Protein 9JFL (pdb70)

Foldseek 3Di:
DDDWAFLLVVLVPLAAEEEDALWDFQDDAPVNLVVVLVLLVVLVVCVVPHHSADAPPAEFEWAAWDCPPAPAGTYTHTLPCQNVLLVVLLLVLLVLVVLVPAPPPPCCVVPVSVVLVVLCVSSAWDWDDDDPDTDIDGRYAYYPVCRVQSNCSSVVNGDDADDDSSVRSVVSSVVSNCCLVCVPPNPDHSVSSSVSVVVVSVCSHPRHIHHYHYHHHSLRSVLVPLHNTDALLSVCLVLLLVLVPPPPPLNVLLNVLSVLLPVDDHVLSLVLLQLQVLLQVLALDRSSCSSVVCCVPVNYDVNSPSVNSVVSNVSSVLSLQCVQLQQLHDSDDPPPVLVLLSLLSCCQCVVVNPCLLPLLLSLQVQADPVSSSLCSNLVSLLCLLPPLQFNDDCVLSRNLNSNNSNVSNVCRHVDDCLVVQVSSQVSCCVVPPPCVSSLVRLQAQFDDPPDLRVNLCVLQVQCQQQVVLVVPPDDSAQVVSSVPGHRPDNDDSVQWDKQQQAAPDDDDVSDPPVCNVVTRRCLRIHTFASPVDDPPDGDHNCVRLVSLDDGSGDVSVVSNVDPHDDPVSSVVVSVVSSPSSPSRSHRD/DDDDWAFLVVVLVDFEAEEEDAPFDFQDDAPVNLVVVLVLLVVLVVCVVPHHRADAPQADFEWEDWDQPDDPIRIYTHTQGCQNVLLLVLLLVLLVLVVLVPAPPPDPCCVPLNVVLCVSSVRQQWDFDPDDDRTDIDGRHAGYDPCRVQSNCVSVVNGDDDDDPSSVRSVVSSVVSNCCLVPVNCNPPDVVVSSVSSVVSVVCSHPRYIHHYHYHHHSVRSCLVVLDDDDDSRRDALLSVVLCLLCVLVPVPVVLNVLSVVLSVVLVVDDRVLSLLLQQLQLLLQPLARDDSSCSSPSCDVPVNDNVNSPSVSSVVSNVSSVLSVQCVALQQLHDRDDCPVPLPLLSLLSNCCPVVVNPSLQSLVLSLQVQADVVSNSVCSVLVLLLCLQPPVQNNPDPVLSRSLNSNNSNVSNVCGHVDDCLVVLVSSQVSCCVPPVPCPRSLVSLQADFADPDDLSVSLCSLQVLLQQQVCQVPPPDDQALVVSVVRGHSPDRDDSVQKDKAFLAFPDEDPVSDDPVCNVCRGGCLRIHIFQSPDDDDDDRYHNVVPLVRLDDGSGDVSVVSNPDPHDDPVSSVVSSVVSSVSSVRSSHRD

Solvent-accessible surface area: 52524 Å² total; per-residue (Å²): 178,41,117,37,35,2,1,0,68,1,0,142,81,44,14,1,0,38,12,7,113,79,20,48,53,12,46,19,64,56,62,46,1,81,35,3,0,79,20,0,63,48,5,22,78,84,61,164,100,171,155,19,75,39,13,14,36,5,2,0,7,0,0,86,31,82,67,170,26,29,100,64,100,39,14,0,15,0,4,24,3,2,11,29,0,0,1,0,5,1,2,0,1,1,1,44,35,5,0,72,88,32,102,10,155,126,73,24,80,86,106,49,14,31,96,3,52,149,76,0,73,36,2,17,80,15,71,43,167,94,111,189,102,92,97,90,55,38,9,4,35,14,4,144,56,3,30,127,3,2,32,8,0,12,91,57,114,55,90,195,28,122,110,108,1,14,89,17,0,53,92,0,44,137,56,0,47,39,3,4,100,84,74,26,13,145,135,134,134,18,46,84,4,0,100,31,2,45,24,3,13,88,2,2,41,102,16,0,32,0,11,34,11,38,0,75,38,56,50,26,0,15,26,25,39,28,26,71,8,12,1,15,0,5,15,0,18,38,55,0,25,51,50,4,72,138,63,126,59,59,29,148,71,0,30,92,16,0,48,30,1,21,159,45,89,26,125,58,1,34,17,2,0,59,9,0,0,6,0,33,33,6,74,36,16,8,46,7,7,4,9,64,38,0,49,111,50,14,1,26,136,170,54,40,171,36,91,0,9,123,20,0,44,52,0,86,57,0,3,88,49,0,66,62,0,14,31,4,25,6,6,46,109,26,120,98,56,23,49,9,8,38,11,4,0,6,9,0,7,4,24,19,94,5,64,86,0,0,4,0,0,0,0,0,3,20,11,44,43,84,16,0,32,43,0,0,0,1,0,0,2,0,12,0,4,1,92,41,13,5,120,42,76,28,34,26,2,18,81,16,3,0,81,6,0,36,78,0,50,141,50,117,98,196,5,65,16,46,89,0,7,36,18,0,44,121,41,11,102,111,102,10,79,147,37,80,134,1,11,56,35,0,102,69,22,90,26,90,101,70,9,22,7,19,43,0,19,0,0,6,4,0,6,22,3,2,34,121,4,26,122,35,134,97,173,28,68,5,64,58,2,12,154,109,20,48,74,112,70,36,24,18,5,17,37,3,28,25,17,8,3,16,6,61,82,29,138,174,162,46,147,68,146,103,7,74,169,22,23,36,58,1,0,0,0,0,6,1,2,57,78,145,69,111,40,138,32,120,114,32,13,116,74,9,45,114,5,4,98,141,30,59,8,18,18,2,71,44,0,106,125,37,181,114,20,54,89,118,7,8,100,118,0,14,76,34,5,8,75,7,0,30,108,1,0,21,1,100,91,193,26,105,35,41,0,2,0,82,3,0,161,75,21,13,9,1,70,10,8,105,79,17,50,44,10,48,9,42,55,33,22,2,59,28,8,2,80,18,1,64,47,8,7,80,99,62,133,107,162,146,16,62,55,18,11,31,4,6,0,2,0,2,71,29,99,84,214,51,38,122,32,141,28,5,0,16,0,6,17,0,0,6,22,0,1,0,1,5,2,1,0,4,2,1,39,41,13,15,102,66,30,117,109,60,104,130,49,61,95,117,55,12,34,83,1,48,147,78,2,48,33,0,14,74,27,51,38,168,89,125,215,91,111,84,104,65,31,4,3,33,14,12,145,29,3,38,130,4,2,37,10,3,6,70,63,109,66,96,184,22,126,128,78,6,11,74,8,1,51,70,2,57,122,66,0,33,46,5,2,93,85,84,12,26,140,138,99,145,55,31,94,4,3,89,22,5,44,35,1,12,98,1,4,52,101,14,3,35,0,8,37,16,35,1,83,45,55,47,17,0,30,34,28,43,51,60,109,42,108,46,15,57,6,12,2,21,0,6,19,0,11,43,44,0,29,54,41,6,45,146,74,93,74,41,42,147,65,0,28,87,15,0,62,20,3,26,154,38,84,29,143,71,2,44,31,3,1,56,15,0,0,9,0,33,27,2,89,43,20,13,69,60,13,5,12,67,42,0,45,108,44,24,0,44,110,162,49,60,121,54,83,0,5,103,21,0,44,46,0,82,57,0,3,96,58,0,56,70,0,20,21,5,28,2,10,43,68,16,83,83,86,30,46,10,5,31,12,13,0,9,11,0,6,5,23,15,99,4,82,78,0,0,4,0,0,0,0,0,4,42,10,37,38,83,12,0,29,44,0,0,2,0,0,3,5,0,11,3,2,1,56,42,13,11,112,51,101,26,63,21,1,19,105,15,2,0,59,11,0,32,89,1,48,113,55,137,94,172,8,71,11,44,113,0,8,33,24,0,26,125,31,13,106,95,91,9,67,139,38,88,133,0,12,67,49,0,100,69,20,78,24,85,117,74,10,20,7,17,41,2,17,0,0,4,6,5,5,19,6,2,28,121,18,33,120,14,130,129,131,62,68,9,67,25,1,9,167,109,12,51,74,112,63,38,25,21,6,24,34,6,13,20,8,7,0,13,2,61,69,7,108,163,144,50,76,73,117,88,18,25,167,26,60,17,58,0,1,1,0,0,6,4,5,46,62,108,64,103,45,96,65,47,79,18,11,95,90,6,42,104,20,1,99,145,37,52,6,21,16,2,65,65,0,93,129,44,169,84,15,64,68,117,7,8,109,105,0,17,74,28,1,9,71,4,0,34,93,0,0,19,5,100

Sequence (1182 aa):
KPEYMSFGELFKNSNIFYTPTYQRDYSWEDEQIEQFCNDIQDALVKKKSKKSCEHFFGGVVCAQEKTFGGHRRIENLLVDGQQRLSTIVLFFSVIRNVINSLNCEEDKDSEYRGMILKDIYKYFYLDERENREIKKHVRITIGNADNEFYQSLIDDNPLKGTRNSHELMLRARKKFNSFIKDDLFKNRKISECLEIIDDIVKLFEESFLVIHIVTNSIDDAYKLFTGINLTEGELLKAHTIGICSDNLSHQRTISDNWDAILKHPSKKVTDYLRWILIMLTGNNITASSVLEEYKKTVFNELISKSEIAQTVAYIRDCVERLEYISSGEWPFENNNDNKWHKSKLDLLINKLKHLHAMPLLLAASFSSENNFKHIVNETSKFFIRCKMISDLHASIFSKLYAVLALRIHKERDRFDISKLHGAFNEILLDKDPEDVRFSTNVRSLIYQKKGDNKPIKCLLMTIQENWEWLKQPCQGNSLNRLKREDQTIIFDFNSMTLEHIYPYSALHEDKDMDMEKLKNNIGNIVLLDPTRNNKNDNKPFIDKKNSFENTGIGIHSWIYEQKEWTEESVKKLTETYVDAAVKVFSFSVKPEYMSFGELFKNSNIFYTPTYQRDYSWEDEQIEQFCNDIQDALVKKKSKKSCEHFFGGVVCAQEKTFGGHRRIENLLVDGQQRLSTIVLFFSVIRNVINSLNCEEDKDSEYRGMILKDIYKYFYLDERENREIKKHVRITIGNADNEFYQSLIDDNPLKGTRNSHELMLRARKKFNSFIKDDLFKNRKISECLEIIDDIVKLFEESFLVIHIVTNSIDDAYKLFTVLNDRGINLTEGELLKAHTIGICSDNLSHQRTISDNWDAILKHPSKKVTDYLRWILIMLTGNNITASSVLEEYKKTVFNELISKSEIAQTVAYIRDCVERLEYISSGEWPFENNNDNKWHKSKLDLLINKLKHLHAMPLLLAASFSSENNFKHIVNETSKFFIRCKMISDLHASIFSKLYAVLALRIHKERDRFDISKLHGAFNEILLDKDPEDVRFSTNVRSLIYQKKGDNKPIKCLLMTIQENWEWLKQPCQGNSLNRLKREDQTIIFDFNSMTLEHIYPYSALHEDKDMDMEKLKNNIGNIVLLDPTRNNKNDNKPFIDKKNSFENTGIGIHSWIYEQKEWTEESVKKLTETYVDAAVKVFSFS

Structure (mmCIF, N/CA/C/O backbone):
data_9JFL
#
_entry.id   9JFL
#
_cell.length_a   103.379
_cell.length_b   135.078
_cell.length_c   225.078
_cell.angle_alpha   90.00
_cell.angle_beta   90.00
_cell.angle_gamma   90.00
#
_symmetry.space_group_name_H-M   'C 2 2 21'
#
loop_
_entity.id
_entity.type
_entity.pdbx_description
1 polymer 'DUF262 domain-containing protein'
2 non-polymer 'TRIETHYLENE GLYCOL'
3 non-polymer 1,2-ETHANEDIOL
4 water water
#
loop_
_atom_site.group_PDB
_atom_site.id
_atom_site.type_symbol
_atom_site.label_atom_id
_atom_site.label_alt_id
_atom_site.label_comp_id
_atom_site.label_asym_id
_atom_site.label_entity_id
_atom_site.label_seq_id
_atom_site.pdbx_PDB_ins_code
_atom_site.Cartn_x
_atom_site.Cartn_y
_atom_site.Cartn_z
_atom_site.occupancy
_atom_site.B_iso_or_equiv
_atom_site.auth_seq_id
_atom_site.auth_comp_id
_atom_site.auth_asym_id
_atom_site.auth_atom_id
_atom_site.pdbx_PDB_model_num
ATOM 1 N N . LYS A 1 4 ? 39.074 34.400 59.662 1.00 109.18 4 LYS B N 1
ATOM 2 C CA . LYS A 1 4 ? 40.234 34.009 58.796 1.00 122.75 4 LYS B CA 1
ATOM 3 C C . LYS A 1 4 ? 40.675 35.129 57.818 1.00 137.25 4 LYS B C 1
ATOM 4 O O . LYS A 1 4 ? 41.787 35.657 57.941 1.00 124.95 4 LYS B O 1
ATOM 10 N N . PRO A 1 5 ? 39.789 35.519 56.873 1.00 140.17 5 PRO B N 1
ATOM 11 C CA . PRO A 1 5 ? 40.236 36.167 55.634 1.00 135.07 5 PRO B CA 1
ATOM 12 C C . PRO A 1 5 ? 40.784 37.576 55.810 1.00 121.18 5 PRO B C 1
ATOM 13 O O . PRO A 1 5 ? 40.334 38.305 56.689 1.00 113.41 5 PRO B O 1
ATOM 17 N N . GLU A 1 6 ? 41.740 37.939 54.955 1.00 123.94 6 GLU B N 1
ATOM 18 C CA . GLU A 1 6 ? 42.358 39.269 54.957 1.00 119.44 6 GLU B CA 1
ATOM 19 C C . GLU A 1 6 ? 41.725 40.090 53.844 1.00 108.72 6 GLU B C 1
ATOM 20 O O . GLU A 1 6 ? 41.711 39.679 52.691 1.00 129.02 6 GLU B O 1
ATOM 26 N N . TYR A 1 7 ? 41.190 41.246 54.209 1.00 98.65 7 TYR B N 1
ATOM 27 C CA . TYR A 1 7 ? 40.477 42.122 53.290 1.00 84.60 7 TYR B CA 1
ATOM 28 C C . TYR A 1 7 ? 41.110 43.503 53.399 1.00 77.72 7 TYR B C 1
ATOM 29 O O . TYR A 1 7 ? 41.701 43.829 54.432 1.00 80.44 7 TYR B O 1
ATOM 38 N N . MET A 1 8 ? 40.960 44.338 52.374 1.00 68.23 8 MET B N 1
ATOM 39 C CA . MET A 1 8 ? 41.332 45.738 52.545 1.00 72.54 8 MET B CA 1
ATOM 40 C C . MET A 1 8 ? 40.421 46.778 51.903 1.00 71.15 8 MET B C 1
ATOM 41 O O . MET A 1 8 ? 39.861 46.582 50.835 1.00 80.30 8 MET B O 1
ATOM 46 N N . SER A 1 9 ? 40.303 47.896 52.606 1.00 63.08 9 SER B N 1
ATOM 47 C CA . SER A 1 9 ? 39.507 49.019 52.186 1.00 59.12 9 SER B CA 1
ATOM 48 C C . SER A 1 9 ? 40.148 49.770 51.017 1.00 60.28 9 SER B C 1
ATOM 49 O O . SER A 1 9 ? 41.329 49.612 50.732 1.00 57.93 9 SER B O 1
ATOM 52 N N . PHE A 1 10 ? 39.364 50.624 50.375 1.00 59.40 10 PHE B N 1
ATOM 53 C CA . PHE A 1 10 ? 39.861 51.418 49.271 1.00 64.96 10 PHE B CA 1
ATOM 54 C C . PHE A 1 10 ? 40.911 52.423 49.746 1.00 63.14 10 PHE B C 1
ATOM 55 O O . PHE A 1 10 ? 41.901 52.655 49.065 1.00 67.42 10 PHE B O 1
ATOM 63 N N . GLY A 1 11 ? 40.699 53.015 50.910 1.00 60.73 11 GLY B N 1
ATOM 64 C CA . GLY A 1 11 ? 41.676 53.938 51.476 1.00 60.43 11 GLY B CA 1
ATOM 65 C C . GLY A 1 11 ? 43.006 53.233 51.660 1.00 66.19 11 GLY B C 1
ATOM 66 O O . GLY A 1 11 ? 44.052 53.723 51.205 1.00 62.21 11 GLY B O 1
ATOM 67 N N . GLU A 1 12 ? 42.970 52.063 52.296 1.00 64.74 12 GLU B N 1
ATOM 68 C CA . GLU A 1 12 ? 44.189 51.277 52.507 1.00 64.56 12 GLU B CA 1
ATOM 69 C C . GLU A 1 12 ? 44.982 51.112 51.185 1.00 63.50 12 GLU B C 1
ATOM 70 O O . GLU A 1 12 ? 46.205 51.290 51.156 1.00 58.28 12 GLU B O 1
ATOM 76 N N . LEU A 1 13 ? 44.272 50.829 50.091 1.00 62.40 13 LEU B N 1
ATOM 77 C CA . LEU A 1 13 ? 44.881 50.761 48.753 1.00 56.50 13 LEU B CA 1
ATOM 78 C C . LEU A 1 13 ? 45.640 52.014 48.388 1.00 55.85 13 LEU B C 1
ATOM 79 O O . LEU A 1 13 ? 46.661 51.940 47.721 1.00 56.96 13 LEU B O 1
ATOM 84 N N . PHE A 1 14 ? 45.130 53.166 48.797 1.00 57.26 14 PHE B N 1
ATOM 85 C CA . PHE A 1 14 ? 45.816 54.421 48.517 1.00 67.40 14 PHE B CA 1
ATOM 86 C C . PHE A 1 14 ? 46.706 54.859 49.663 1.00 73.32 14 PHE B C 1
ATOM 87 O O . PHE A 1 14 ? 47.584 55.703 49.463 1.00 66.09 14 PHE B O 1
ATOM 95 N N . LYS A 1 15 ? 46.450 54.310 50.857 1.00 85.82 15 LYS B N 1
ATOM 96 C CA . LYS A 1 15 ? 47.244 54.603 52.070 1.00 85.90 15 LYS B CA 1
ATOM 97 C C . LYS A 1 15 ? 48.651 54.091 51.900 1.00 78.73 15 LYS B C 1
ATOM 98 O O . LYS A 1 15 ? 49.607 54.794 52.179 1.00 69.98 15 LYS B O 1
ATOM 104 N N . ASN A 1 16 ? 48.753 52.850 51.435 1.00 88.75 16 ASN B N 1
ATOM 105 C CA . ASN A 1 16 ? 50.028 52.242 51.085 1.00 83.73 16 ASN B CA 1
ATOM 106 C C . ASN A 1 16 ? 50.604 52.929 49.856 1.00 74.57 16 ASN B C 1
ATOM 107 O O . ASN A 1 16 ? 49.890 53.627 49.146 1.00 83.36 16 ASN B O 1
ATOM 112 N N . SER A 1 17 ? 51.891 52.738 49.603 1.00 75.46 17 SER B N 1
ATOM 113 C CA . SER A 1 17 ? 52.596 53.529 48.593 1.00 74.12 17 SER B CA 1
ATOM 114 C C . SER A 1 17 ? 52.332 53.081 47.161 1.00 73.66 17 SER B C 1
ATOM 115 O O . SER A 1 17 ? 53.190 53.243 46.300 1.00 71.36 17 SER B O 1
ATOM 118 N N . ASN A 1 18 ? 51.136 52.551 46.901 1.00 72.09 18 ASN B N 1
ATOM 119 C CA . ASN A 1 18 ? 50.817 51.930 45.617 1.00 65.05 18 ASN B CA 1
ATOM 120 C C . ASN A 1 18 ? 50.643 52.945 44.510 1.00 65.24 18 ASN B C 1
ATOM 121 O O . ASN A 1 18 ? 50.041 53.989 44.717 1.00 70.27 18 ASN B O 1
ATOM 126 N N . ILE A 1 19 ? 51.169 52.615 43.336 1.00 65.84 19 ILE B N 1
ATOM 127 C CA . ILE A 1 19 ? 50.857 53.310 42.090 1.00 65.23 19 ILE B CA 1
ATOM 128 C C . ILE A 1 19 ? 50.178 52.334 41.140 1.00 64.85 19 ILE B C 1
ATOM 129 O O . ILE A 1 19 ? 50.619 51.196 40.988 1.00 61.29 19 ILE B O 1
ATOM 134 N N . PHE A 1 20 ? 49.107 52.787 40.495 1.00 58.65 20 PHE B N 1
ATOM 135 C CA . PHE A 1 20 ? 48.335 51.919 39.634 1.00 57.98 20 PHE B CA 1
ATOM 136 C C . PHE A 1 20 ? 48.410 52.398 38.186 1.00 61.56 20 PHE B C 1
ATOM 137 O O . PHE A 1 20 ? 48.472 53.600 37.915 1.00 63.60 20 PHE B O 1
ATOM 145 N N . TYR A 1 21 ? 48.434 51.438 37.264 1.00 63.63 21 TYR B N 1
ATOM 146 C CA . TYR A 1 21 ? 48.422 51.723 35.836 1.00 65.67 21 TYR B CA 1
ATOM 147 C C . TYR A 1 21 ? 47.844 50.535 35.073 1.00 64.70 21 TYR B C 1
ATOM 148 O O . TYR A 1 21 ? 47.927 49.373 35.502 1.00 53.08 21 TYR B O 1
ATOM 157 N N . THR A 1 22 ? 47.237 50.869 33.945 1.00 67.26 22 THR B N 1
ATOM 158 C CA . THR A 1 22 ? 46.464 49.942 33.163 1.00 64.57 22 THR B CA 1
ATOM 159 C C . THR A 1 22 ? 47.380 49.243 32.192 1.00 70.20 22 THR B C 1
ATOM 160 O O . THR A 1 22 ? 48.519 49.673 31.981 1.00 74.59 22 THR B O 1
ATOM 164 N N . PRO A 1 23 ? 46.893 48.157 31.584 1.00 67.10 23 PRO B N 1
ATOM 165 C CA . PRO A 1 23 ? 47.697 47.527 30.571 1.00 71.29 23 PRO B CA 1
ATOM 166 C C . PRO A 1 23 ? 47.748 48.359 29.303 1.00 82.01 23 PRO B C 1
ATOM 167 O O . PRO A 1 23 ? 46.938 49.268 29.093 1.00 62.51 23 PRO B O 1
ATOM 171 N N . THR A 1 24 ? 48.728 48.040 28.474 1.00 96.28 24 THR B N 1
ATOM 172 C CA . THR A 1 24 ? 48.731 48.504 27.114 1.00 88.30 24 THR B CA 1
ATOM 173 C C . THR A 1 24 ? 47.548 47.806 26.431 1.00 85.85 24 THR B C 1
ATOM 174 O O . THR A 1 24 ? 47.275 46.619 26.672 1.00 77.48 24 THR B O 1
ATOM 178 N N . TYR A 1 25 ? 46.826 48.578 25.628 1.00 77.63 25 TYR B N 1
ATOM 179 C CA . TYR A 1 25 ? 45.593 48.146 24.956 1.00 67.80 25 TYR B CA 1
ATOM 180 C C . TYR A 1 25 ? 44.370 48.068 25.868 1.00 66.19 25 TYR B C 1
ATOM 181 O O . TYR A 1 25 ? 43.342 47.525 25.480 1.00 67.42 25 TYR B O 1
ATOM 190 N N . GLN A 1 26 ? 44.489 48.643 27.065 1.00 76.63 26 GLN B N 1
ATOM 191 C CA . GLN A 1 26 ? 43.367 48.879 27.983 1.00 63.90 26 GLN B CA 1
ATOM 192 C C . GLN A 1 26 ? 42.187 49.434 27.206 1.00 62.76 26 GLN B C 1
ATOM 193 O O . GLN A 1 26 ? 42.346 50.409 26.467 1.00 62.81 26 GLN B O 1
ATOM 199 N N . ARG A 1 27 ? 41.011 48.828 27.367 1.00 60.02 27 ARG B N 1
ATOM 200 C CA . ARG A 1 27 ? 39.801 49.308 26.666 1.00 64.85 27 ARG B CA 1
ATOM 201 C C . ARG A 1 27 ? 39.315 50.664 27.183 1.00 61.26 27 ARG B C 1
ATOM 202 O O . ARG A 1 27 ? 39.611 51.057 28.299 1.00 67.91 27 ARG B O 1
ATOM 210 N N . ASP A 1 28 ? 38.570 51.386 26.367 1.00 69.48 28 ASP B N 1
ATOM 211 C CA . ASP A 1 28 ? 38.050 52.675 26.800 1.00 77.07 28 ASP B CA 1
ATOM 212 C C . ASP A 1 28 ? 37.146 52.527 28.041 1.00 78.45 28 ASP B C 1
ATOM 213 O O . ASP A 1 28 ? 36.518 51.484 28.262 1.00 74.22 28 ASP B O 1
ATOM 218 N N . TYR A 1 29 ? 37.107 53.586 28.844 1.00 81.11 29 TYR B N 1
ATOM 219 C CA . TYR A 1 29 ? 36.178 53.721 29.969 1.00 77.55 29 TYR B CA 1
ATOM 220 C C . TYR A 1 29 ? 34.781 53.307 29.515 1.00 88.17 29 TYR B C 1
ATOM 221 O O . TYR A 1 29 ? 34.372 53.655 28.400 1.00 92.56 29 TYR B O 1
ATOM 230 N N . SER A 1 30 ? 34.053 52.567 30.355 1.00 94.07 30 SER B N 1
ATOM 231 C CA . SER A 1 30 ? 32.724 52.069 29.964 1.00 95.29 30 SER B CA 1
ATOM 232 C C . SER A 1 30 ? 31.620 52.201 31.020 1.00 92.70 30 SER B C 1
ATOM 233 O O . SER A 1 30 ? 30.522 51.658 30.837 1.00 98.92 30 SER B O 1
ATOM 236 N N . TRP A 1 31 ? 31.876 52.933 32.100 1.00 87.93 31 TRP B N 1
ATOM 237 C CA . TRP A 1 31 ? 30.848 53.108 33.138 1.00 81.90 31 TRP B CA 1
ATOM 238 C C . TRP A 1 31 ? 29.792 54.118 32.697 1.00 74.58 31 TRP B C 1
ATOM 239 O O . TRP A 1 31 ? 30.095 55.276 32.399 1.00 69.56 31 TRP B O 1
ATOM 250 N N . GLU A 1 32 ? 28.550 53.658 32.645 1.00 75.71 32 GLU B N 1
ATOM 251 C CA . GLU A 1 32 ? 27.431 54.502 32.253 1.00 86.14 32 GLU B CA 1
ATOM 252 C C . GLU A 1 32 ? 26.628 54.890 33.494 1.00 85.58 32 GLU B C 1
ATOM 253 O O . GLU A 1 32 ? 26.958 54.468 34.606 1.00 83.07 32 GLU B O 1
ATOM 259 N N . ASP A 1 33 ? 25.592 55.706 33.306 1.00 82.16 33 ASP B N 1
ATOM 260 C CA . ASP A 1 33 ? 24.778 56.203 34.422 1.00 83.38 33 ASP B CA 1
ATOM 261 C C . ASP A 1 33 ? 24.275 55.096 35.367 1.00 79.94 33 ASP B C 1
ATOM 262 O O . ASP A 1 33 ? 24.145 55.314 36.567 1.00 81.42 33 ASP B O 1
ATOM 267 N N . GLU A 1 34 ? 24.020 53.907 34.837 1.00 73.03 34 GLU B N 1
ATOM 268 C CA . GLU A 1 34 ? 23.598 52.779 35.665 1.00 83.98 34 GLU B CA 1
ATOM 269 C C . GLU A 1 34 ? 24.664 52.428 36.719 1.00 97.24 34 GLU B C 1
ATOM 270 O O . GLU A 1 34 ? 24.334 52.047 37.846 1.00 97.84 34 GLU B O 1
ATOM 276 N N . GLN A 1 35 ? 25.938 52.568 36.341 1.00 102.27 35 GLN B N 1
ATOM 277 C CA . GLN A 1 35 ? 27.079 52.273 37.226 1.00 85.36 35 GLN B CA 1
ATOM 278 C C . GLN A 1 35 ? 27.327 53.438 38.187 1.00 85.76 35 GLN B C 1
ATOM 279 O O . GLN A 1 35 ? 27.609 53.247 39.378 1.00 77.31 35 GLN B O 1
ATOM 285 N N . ILE A 1 36 ? 27.212 54.646 37.651 1.00 77.50 36 ILE B N 1
ATOM 286 C CA . ILE A 1 36 ? 27.523 55.847 38.397 1.00 75.83 36 ILE B CA 1
ATOM 287 C C . ILE A 1 36 ? 26.427 56.154 39.428 1.00 81.15 36 ILE B C 1
ATOM 288 O O . ILE A 1 36 ? 26.709 56.662 40.511 1.00 87.64 36 ILE B O 1
ATOM 293 N N . GLU A 1 37 ? 25.176 55.862 39.092 1.00 85.76 37 GLU B N 1
ATOM 294 C CA . GLU A 1 37 ? 24.092 55.991 40.060 1.00 79.64 37 GLU B CA 1
ATOM 295 C C . GLU A 1 37 ? 24.325 54.978 41.153 1.00 67.96 37 GLU B C 1
ATOM 296 O O . GLU A 1 37 ? 24.387 55.330 42.323 1.00 74.67 37 GLU B O 1
ATOM 302 N N . GLN A 1 38 ? 24.497 53.723 40.761 1.00 63.48 38 GLN B N 1
ATOM 303 C CA . GLN A 1 38 ? 24.728 52.638 41.717 1.00 68.94 38 GLN B CA 1
ATOM 304 C C . GLN A 1 38 ? 25.905 52.936 42.645 1.00 65.44 38 GLN B C 1
ATOM 305 O O . GLN A 1 38 ? 25.863 52.619 43.815 1.00 68.03 38 GLN B O 1
ATOM 311 N N . PHE A 1 39 ? 26.941 53.569 42.113 1.00 72.48 39 PHE B N 1
ATOM 312 C CA . PHE A 1 39 ? 28.094 54.026 42.906 1.00 71.21 39 PHE B CA 1
ATOM 313 C C . PHE A 1 39 ? 27.728 55.066 43.969 1.00 73.78 39 PHE B C 1
ATOM 314 O O . PHE A 1 39 ? 28.320 55.085 45.056 1.00 87.77 39 PHE B O 1
ATOM 322 N N . CYS A 1 40 ? 26.780 55.941 43.640 1.00 72.34 40 CYS B N 1
ATOM 323 C CA . CYS A 1 40 ? 26.287 56.945 44.584 1.00 79.15 40 CYS B CA 1
ATOM 324 C C . CYS A 1 40 ? 25.303 56.343 45.585 1.00 89.37 40 CYS B C 1
ATOM 325 O O . CYS A 1 40 ? 25.312 56.676 46.774 1.00 92.93 40 CYS B O 1
ATOM 328 N N . ASN A 1 41 ? 24.427 55.477 45.099 1.00 80.28 41 ASN B N 1
ATOM 329 C CA . ASN A 1 41 ? 23.383 54.955 45.953 1.00 79.01 41 ASN B CA 1
ATOM 330 C C . ASN A 1 41 ? 23.991 54.004 46.962 1.00 75.12 41 ASN B C 1
ATOM 331 O O . ASN A 1 41 ? 23.520 53.904 48.097 1.00 65.38 41 ASN B O 1
ATOM 336 N N . ASP A 1 42 ? 25.062 53.329 46.553 1.00 80.57 42 ASP B N 1
ATOM 337 C CA . ASP A 1 42 ? 25.824 52.489 47.468 1.00 77.03 42 ASP B CA 1
ATOM 338 C C . ASP A 1 42 ? 26.327 53.354 48.604 1.00 76.93 42 ASP B C 1
ATOM 339 O O . ASP A 1 42 ? 26.206 52.986 49.776 1.00 64.16 42 ASP B O 1
ATOM 344 N N . ILE A 1 43 ? 26.885 54.510 48.249 1.00 68.23 43 ILE B N 1
ATOM 345 C CA . ILE A 1 43 ? 27.281 55.467 49.251 1.00 61.58 43 ILE B CA 1
ATOM 346 C C . ILE A 1 43 ? 26.115 55.716 50.195 1.00 71.14 43 ILE B C 1
ATOM 347 O O . ILE A 1 43 ? 26.256 55.488 51.401 1.00 88.60 43 ILE B O 1
ATOM 352 N N . GLN A 1 44 ? 24.961 56.142 49.670 1.00 70.52 44 GLN B N 1
ATOM 353 C CA . GLN A 1 44 ? 23.884 56.648 50.553 1.00 71.84 44 GLN B CA 1
ATOM 354 C C . GLN A 1 44 ? 23.208 55.586 51.432 1.00 64.95 44 GLN B C 1
ATOM 355 O O . GLN A 1 44 ? 23.016 55.814 52.620 1.00 58.69 44 GLN B O 1
ATOM 361 N N . ASP A 1 45 ? 22.859 54.434 50.876 1.00 66.57 45 ASP B N 1
ATOM 362 C CA . ASP A 1 45 ? 22.510 53.296 51.729 1.00 82.24 45 ASP B CA 1
ATOM 363 C C . ASP A 1 45 ? 23.417 53.293 52.964 1.00 84.88 45 ASP B C 1
ATOM 364 O O . ASP A 1 45 ? 22.944 53.308 54.098 1.00 82.30 45 ASP B O 1
ATOM 369 N N . ALA A 1 46 ? 24.724 53.306 52.731 1.00 89.99 46 ALA B N 1
ATOM 370 C CA . ALA A 1 46 ? 25.691 53.203 53.818 1.00 89.88 46 ALA B CA 1
ATOM 371 C C . ALA A 1 46 ? 25.760 54.462 54.689 1.00 84.21 46 ALA B C 1
ATOM 372 O O . ALA A 1 46 ? 26.082 54.369 55.872 1.00 95.59 46 ALA B O 1
ATOM 374 N N . LEU A 1 47 ? 25.459 55.629 54.127 1.00 72.99 47 LEU B N 1
ATOM 375 C CA . LEU A 1 47 ? 25.301 56.830 54.955 1.00 80.35 47 LEU B CA 1
ATOM 376 C C . LEU A 1 47 ? 24.069 56.695 55.839 1.00 86.97 47 LEU B C 1
ATOM 377 O O . LEU A 1 47 ? 24.117 56.925 57.048 1.00 93.26 47 LEU B O 1
ATOM 382 N N . VAL A 1 48 ? 22.958 56.338 55.214 1.00 86.77 48 VAL B N 1
ATOM 383 C CA . VAL A 1 48 ? 21.743 56.031 55.942 1.00 90.85 48 VAL B CA 1
ATOM 384 C C . VAL A 1 48 ? 22.071 55.014 57.051 1.00 87.89 48 VAL B C 1
ATOM 385 O O . VAL A 1 48 ? 21.989 55.349 58.234 1.00 86.85 48 VAL B O 1
ATOM 389 N N . LYS A 1 49 ? 22.505 53.805 56.681 1.00 85.28 49 LYS B N 1
ATOM 390 C CA . LYS A 1 49 ? 22.719 52.740 57.676 1.00 82.81 49 LYS B CA 1
ATOM 391 C C . LYS A 1 49 ? 23.610 53.240 58.827 1.00 84.35 49 LYS B C 1
ATOM 392 O O . LYS A 1 49 ? 23.526 52.749 59.951 1.00 79.20 49 LYS B O 1
ATOM 398 N N . LYS A 1 50 ? 24.446 54.233 58.545 1.00 84.96 50 LYS B N 1
ATOM 399 C CA . LYS A 1 50 ? 25.372 54.749 59.537 1.00 88.22 50 LYS B CA 1
ATOM 400 C C . LYS A 1 50 ? 24.654 55.116 60.823 1.00 95.68 50 LYS B C 1
ATOM 401 O O . LYS A 1 50 ? 25.111 54.764 61.914 1.00 104.58 50 LYS B O 1
ATOM 407 N N . LYS A 1 51 ? 23.512 55.781 60.695 1.00 92.46 51 LYS B N 1
ATOM 408 C CA . LYS A 1 51 ? 22.777 56.245 61.872 1.00 98.07 51 LYS B CA 1
ATOM 409 C C . LYS A 1 51 ? 22.491 55.126 62.848 1.00 101.92 51 LYS B C 1
ATOM 410 O O . LYS A 1 51 ? 22.618 55.301 64.047 1.00 110.59 51 LYS B O 1
ATOM 416 N N . SER A 1 52 ? 22.158 53.958 62.338 1.00 102.14 52 SER B N 1
ATOM 417 C CA . SER A 1 52 ? 21.856 52.843 63.207 1.00 101.81 52 SER B CA 1
ATOM 418 C C . SER A 1 52 ? 22.949 51.775 63.131 1.00 97.82 52 SER B C 1
ATOM 419 O O . SER A 1 52 ? 23.878 51.801 63.931 1.00 89.70 52 SER B O 1
ATOM 422 N N . LYS A 1 53 ? 22.862 50.885 62.140 1.00 102.81 53 LYS B N 1
ATOM 423 C CA . LYS A 1 53 ? 23.687 49.675 62.072 1.00 95.76 53 LYS B CA 1
ATOM 424 C C . LYS A 1 53 ? 24.935 49.868 61.200 1.00 85.80 53 LYS B C 1
ATOM 425 O O . LYS A 1 53 ? 25.314 50.995 60.886 1.00 79.03 53 LYS B O 1
ATOM 431 N N . LYS A 1 54 ? 25.568 48.758 60.815 1.00 94.40 54 LYS B N 1
ATOM 432 C CA . LYS A 1 54 ? 26.833 48.780 60.064 1.00 99.75 54 LYS B CA 1
ATOM 433 C C . LYS A 1 54 ? 26.705 49.249 58.619 1.00 101.32 54 LYS B C 1
ATOM 434 O O . LYS A 1 54 ? 25.636 49.147 58.009 1.00 120.11 54 LYS B O 1
ATOM 440 N N . SER A 1 55 ? 27.818 49.734 58.075 1.00 84.93 55 SER B N 1
ATOM 441 C CA . SER A 1 55 ? 27.890 50.167 56.679 1.00 82.61 55 SER B CA 1
ATOM 442 C C . SER A 1 55 ? 28.878 49.348 55.794 1.00 86.86 55 SER B C 1
ATOM 443 O O . SER A 1 55 ? 29.044 49.650 54.608 1.00 87.51 55 SER B O 1
ATOM 446 N N . CYS A 1 56 ? 29.501 48.311 56.365 1.00 85.10 56 CYS B N 1
ATOM 447 C CA . CYS A 1 56 ? 30.372 47.383 55.619 1.00 79.99 56 CYS B CA 1
ATOM 448 C C . CYS A 1 56 ? 29.763 46.953 54.281 1.00 76.76 56 CYS B C 1
ATOM 449 O O . CYS A 1 56 ? 28.685 46.369 54.248 1.00 92.11 56 CYS B O 1
ATOM 452 N N . GLU A 1 57 ? 30.457 47.239 53.187 1.00 70.58 57 GLU B N 1
ATOM 453 C CA . GLU A 1 57 ? 30.047 46.775 51.862 1.00 70.17 57 GLU B CA 1
ATOM 454 C C . GLU A 1 57 ? 31.255 46.138 51.206 1.00 70.11 57 GLU B C 1
ATOM 455 O O . GLU A 1 57 ? 32.323 46.728 51.196 1.00 73.05 57 GLU B O 1
ATOM 461 N N . HIS A 1 58 ? 31.095 44.940 50.656 1.00 74.36 58 HIS B N 1
ATOM 462 C CA . HIS A 1 58 ? 32.193 44.265 49.965 1.00 76.80 58 HIS B CA 1
ATOM 463 C C . HIS A 1 58 ? 32.155 44.682 48.522 1.00 74.86 58 HIS B C 1
ATOM 464 O O . HIS A 1 58 ? 31.887 43.890 47.617 1.00 75.69 58 HIS B O 1
ATOM 471 N N . PHE A 1 59 ? 32.410 45.955 48.304 1.00 88.15 59 PHE B N 1
ATOM 472 C CA . PHE A 1 59 ? 32.422 46.475 46.960 1.00 85.86 59 PHE B CA 1
ATOM 473 C C . PHE A 1 59 ? 33.317 45.631 46.119 1.00 83.06 59 PHE B C 1
ATOM 474 O O . PHE A 1 59 ? 34.403 45.276 46.545 1.00 96.36 59 PHE B O 1
ATOM 482 N N . PHE A 1 60 ? 32.830 45.263 44.947 1.00 91.57 60 PHE B N 1
ATOM 483 C CA . PHE A 1 60 ? 33.701 44.851 43.884 1.00 90.94 60 PHE B CA 1
ATOM 484 C C . PHE A 1 60 ? 34.851 44.031 44.448 1.00 86.07 60 PHE B C 1
ATOM 485 O O . PHE A 1 60 ? 36.030 44.271 44.150 1.00 103.92 60 PHE B O 1
ATOM 493 N N . GLY A 1 61 ? 34.518 43.071 45.295 1.00 71.08 61 GLY B N 1
ATOM 494 C CA . GLY A 1 61 ? 35.556 42.255 45.869 1.00 76.05 61 GLY B CA 1
ATOM 495 C C . GLY A 1 61 ? 36.475 41.863 44.753 1.00 73.16 61 GLY B C 1
ATOM 496 O O . GLY A 1 61 ? 36.037 41.241 43.786 1.00 95.55 61 GLY B O 1
ATOM 497 N N . GLY A 1 62 ? 37.726 42.278 44.838 1.00 62.90 62 GLY B N 1
ATOM 498 C CA . GLY A 1 62 ? 38.702 41.817 43.875 1.00 63.99 62 GLY B CA 1
ATOM 499 C C . GLY A 1 62 ? 39.231 42.933 43.023 1.00 58.77 62 GLY B C 1
ATOM 500 O O . GLY A 1 62 ? 38.613 43.309 42.039 1.00 63.60 62 GLY B O 1
ATOM 501 N N . VAL A 1 63 ? 40.377 43.457 43.426 1.00 57.56 63 VAL B N 1
ATOM 502 C CA . VAL A 1 63 ? 41.151 44.383 42.637 1.00 64.82 63 VAL B CA 1
ATOM 503 C C . VAL A 1 63 ? 42.358 43.575 42.197 1.00 68.88 63 VAL B C 1
ATOM 504 O O . VAL A 1 63 ? 43.300 43.375 42.981 1.00 77.94 63 VAL B O 1
ATOM 508 N N . VAL A 1 64 ? 42.322 43.090 40.959 1.00 65.23 64 VAL B N 1
ATOM 509 C CA . VAL A 1 64 ? 43.311 42.113 40.498 1.00 61.28 64 VAL B CA 1
ATOM 510 C C . VAL A 1 64 ? 44.559 42.776 39.923 1.00 56.80 64 VAL B C 1
ATOM 511 O O . VAL A 1 64 ? 44.483 43.434 38.902 1.00 54.00 64 VAL B O 1
ATOM 515 N N . CYS A 1 65 ? 45.702 42.568 40.576 1.00 65.53 65 CYS B N 1
ATOM 516 C CA . CYS A 1 65 ? 46.995 43.114 40.137 1.00 74.37 65 CYS B CA 1
ATOM 517 C C . CYS A 1 65 ? 47.938 42.033 39.615 1.00 76.37 65 CYS B C 1
ATOM 518 O O . CYS A 1 65 ? 47.991 40.929 40.174 1.00 77.18 65 CYS B O 1
ATOM 521 N N . ALA A 1 66 ? 48.721 42.382 38.588 1.00 77.71 66 ALA B N 1
ATOM 522 C CA . ALA A 1 66 ? 49.539 41.405 37.855 1.00 85.27 66 ALA B CA 1
ATOM 523 C C . ALA A 1 66 ? 51.039 41.456 38.097 1.00 98.87 66 ALA B C 1
ATOM 524 O O . ALA A 1 66 ? 51.736 40.513 37.731 1.00 122.95 66 ALA B O 1
ATOM 526 N N . GLN A 1 67 ? 51.548 42.532 38.683 1.00 112.10 67 GLN B N 1
ATOM 527 C CA . GLN A 1 67 ? 52.961 42.591 39.073 1.00 131.98 67 GLN B CA 1
ATOM 528 C C . GLN A 1 67 ? 53.102 43.679 40.113 1.00 133.05 67 GLN B C 1
ATOM 529 O O . GLN A 1 67 ? 52.216 44.523 40.233 1.00 131.68 67 GLN B O 1
ATOM 535 N N . GLU A 1 68 ? 54.201 43.657 40.864 1.00 138.74 68 GLU B N 1
ATOM 536 C CA . GLU A 1 68 ? 54.388 44.585 41.984 1.00 141.38 68 GLU B CA 1
ATOM 537 C C . GLU A 1 68 ? 55.853 44.845 42.323 1.00 149.33 68 GLU B C 1
ATOM 538 O O . GLU A 1 68 ? 56.306 44.558 43.435 1.00 168.04 68 GLU B O 1
ATOM 544 N N . LYS A 1 69 ? 56.582 45.422 41.378 1.00 158.34 69 LYS B N 1
ATOM 545 C CA . LYS A 1 69 ? 58.026 45.619 41.537 1.00 180.70 69 LYS B CA 1
ATOM 546 C C . LYS A 1 69 ? 58.338 46.766 42.529 1.00 176.94 69 LYS B C 1
ATOM 547 O O . LYS A 1 69 ? 57.992 47.921 42.282 1.00 172.67 69 LYS B O 1
ATOM 553 N N . THR A 1 70 ? 58.970 46.418 43.657 1.00 177.56 70 THR B N 1
ATOM 554 C CA . THR A 1 70 ? 59.330 47.375 44.725 1.00 154.83 70 THR B CA 1
ATOM 555 C C . THR A 1 70 ? 60.576 48.208 44.386 1.00 159.63 70 THR B C 1
ATOM 556 O O . THR A 1 70 ? 60.755 49.319 44.906 1.00 136.62 70 THR B O 1
ATOM 560 N N . PHE A 1 71 ? 61.436 47.638 43.536 1.00 184.62 71 PHE B N 1
ATOM 561 C CA . PHE A 1 71 ? 62.602 48.325 42.953 1.00 198.92 71 PHE B CA 1
ATOM 562 C C . PHE A 1 71 ? 62.448 48.580 41.439 1.00 219.83 71 PHE B C 1
ATOM 563 O O . PHE A 1 71 ? 63.325 49.192 40.825 1.00 233.51 71 PHE B O 1
ATOM 571 N N . GLY A 1 72 ? 61.352 48.103 40.844 1.00 233.44 72 GLY B N 1
ATOM 572 C CA . GLY A 1 72 ? 61.055 48.339 39.425 1.00 224.94 72 GLY B CA 1
ATOM 573 C C . GLY A 1 72 ? 59.685 48.961 39.202 1.00 225.95 72 GLY B C 1
ATOM 574 O O . GLY A 1 72 ? 59.096 48.802 38.131 1.00 230.40 72 GLY B O 1
ATOM 575 N N . GLY A 1 73 ? 59.182 49.672 40.213 1.00 222.17 73 GLY B N 1
ATOM 576 C CA . GLY A 1 73 ? 57.868 50.312 40.142 1.00 206.34 73 GLY B CA 1
ATOM 577 C C . GLY A 1 73 ? 57.815 51.503 39.199 1.00 191.17 73 GLY B C 1
ATOM 578 O O . GLY A 1 73 ? 58.777 51.775 38.476 1.00 207.85 73 GLY B O 1
ATOM 579 N N . HIS A 1 74 ? 56.684 52.204 39.184 1.00 166.49 74 HIS B N 1
ATOM 580 C CA . HIS A 1 74 ? 56.608 53.499 38.513 1.00 169.28 74 HIS B CA 1
ATOM 581 C C . HIS A 1 74 ? 57.070 54.574 39.497 1.00 178.35 74 HIS B C 1
ATOM 582 O O . HIS A 1 74 ? 57.648 55.580 39.079 1.00 191.31 74 HIS B O 1
ATOM 589 N N . ARG A 1 75 ? 56.816 54.352 40.794 1.00 168.52 75 ARG B N 1
ATOM 590 C CA . ARG A 1 75 ? 57.303 55.235 41.868 1.00 150.82 75 ARG B CA 1
ATOM 591 C C . ARG A 1 75 ? 57.742 54.509 43.143 1.00 128.23 75 ARG B C 1
ATOM 592 O O . ARG A 1 75 ? 58.904 54.640 43.533 1.00 126.25 75 ARG B O 1
ATOM 600 N N . ARG A 1 76 ? 56.836 53.783 43.812 1.00 101.96 76 ARG B N 1
ATOM 601 C CA . ARG A 1 76 ? 57.252 52.909 44.933 1.00 97.99 76 ARG B CA 1
ATOM 602 C C . ARG A 1 76 ? 56.715 51.483 44.877 1.00 91.74 76 ARG B C 1
ATOM 603 O O . ARG A 1 76 ? 57.434 50.560 45.253 1.00 106.31 76 ARG B O 1
ATOM 611 N N . ILE A 1 77 ? 55.465 51.287 44.464 1.00 78.47 77 ILE B N 1
ATOM 612 C CA . ILE A 1 77 ? 54.963 49.930 44.169 1.00 74.70 77 ILE B CA 1
ATOM 613 C C . ILE A 1 77 ? 54.028 49.992 42.968 1.00 76.66 77 ILE B C 1
ATOM 614 O O . ILE A 1 77 ? 52.865 50.350 43.121 1.00 77.48 77 ILE B O 1
ATOM 619 N N . GLU A 1 78 ? 54.558 49.661 41.782 1.00 91.46 78 GLU B N 1
ATOM 620 C CA . GLU A 1 78 ? 53.778 49.579 40.537 1.00 93.03 78 GLU B CA 1
ATOM 621 C C . GLU A 1 78 ? 52.750 48.485 40.656 1.00 82.34 78 GLU B C 1
ATOM 622 O O . GLU A 1 78 ? 53.029 47.443 41.225 1.00 81.49 78 GLU B O 1
ATOM 628 N N . ASN A 1 79 ? 51.563 48.721 40.117 1.00 79.00 79 ASN B N 1
ATOM 629 C CA . ASN A 1 79 ? 50.519 47.712 40.100 1.00 75.00 79 ASN B CA 1
ATOM 630 C C . ASN A 1 79 ? 49.904 47.701 38.702 1.00 76.95 79 ASN B C 1
ATOM 631 O O . ASN A 1 79 ? 49.373 48.713 38.224 1.00 76.49 79 ASN B O 1
ATOM 636 N N . LEU A 1 80 ? 50.001 46.567 38.029 1.00 66.21 80 LEU B N 1
ATOM 637 C CA . LEU A 1 80 ? 49.433 46.465 36.711 1.00 67.85 80 LEU B CA 1
ATOM 638 C C . LEU A 1 80 ? 47.992 46.045 36.862 1.00 67.14 80 LEU B C 1
ATOM 639 O O . LEU A 1 80 ? 47.677 44.858 36.839 1.00 68.70 80 LEU B O 1
ATOM 644 N N . LEU A 1 81 ? 47.108 47.018 37.032 1.00 66.10 81 LEU B N 1
ATOM 645 C CA . LEU A 1 81 ? 45.706 46.691 37.286 1.00 66.51 81 LEU B CA 1
ATOM 646 C C . LEU A 1 81 ? 45.038 45.972 36.110 1.00 64.54 81 LEU B C 1
ATOM 647 O O . LEU A 1 81 ? 44.869 46.546 35.040 1.00 61.99 81 LEU B O 1
ATOM 652 N N . VAL A 1 82 ? 44.634 44.729 36.331 1.00 72.36 82 VAL B N 1
ATOM 653 C CA . VAL A 1 82 ? 43.969 43.929 35.296 1.00 76.60 82 VAL B CA 1
ATOM 654 C C . VAL A 1 82 ? 42.447 44.009 35.409 1.00 77.51 82 VAL B C 1
ATOM 655 O O . VAL A 1 82 ? 41.749 44.047 34.391 1.00 80.46 82 VAL B O 1
ATOM 659 N N . ASP A 1 83 ? 41.930 44.024 36.633 1.00 72.53 83 ASP B N 1
ATOM 660 C CA . ASP A 1 83 ? 40.499 44.240 36.840 1.00 65.57 83 ASP B CA 1
ATOM 661 C C . ASP A 1 83 ? 40.359 45.166 38.018 1.00 60.74 83 ASP B C 1
ATOM 662 O O . ASP A 1 83 ? 41.140 45.076 38.955 1.00 59.98 83 ASP B O 1
ATOM 667 N N . GLY A 1 84 ? 39.390 46.078 37.945 1.00 64.90 84 GLY B N 1
ATOM 668 C CA . GLY A 1 84 ? 39.190 47.079 38.992 1.00 68.64 84 GLY B CA 1
ATOM 669 C C . GLY A 1 84 ? 39.553 48.501 38.639 1.00 68.20 84 GLY B C 1
ATOM 670 O O . GLY A 1 84 ? 39.273 49.407 39.415 1.00 72.69 84 GLY B O 1
ATOM 671 N N . GLN A 1 85 ? 40.159 48.683 37.468 1.00 64.46 85 GLN B N 1
ATOM 672 C CA . GLN A 1 85 ? 40.617 49.984 36.987 1.00 63.12 85 GLN B CA 1
ATOM 673 C C . GLN A 1 85 ? 39.506 51.023 36.976 1.00 57.73 85 GLN B C 1
ATOM 674 O O . GLN A 1 85 ? 39.719 52.146 37.402 1.00 67.72 85 GLN B O 1
ATOM 680 N N . GLN A 1 86 ? 38.341 50.649 36.457 1.00 48.01 86 GLN B N 1
ATOM 681 C CA . GLN A 1 86 ? 37.176 51.539 36.401 1.00 59.66 86 GLN B CA 1
ATOM 682 C C . GLN A 1 86 ? 36.791 52.086 37.784 1.00 57.59 86 GLN B C 1
ATOM 683 O O . GLN A 1 86 ? 36.599 53.292 37.983 1.00 53.17 86 GLN B O 1
ATOM 689 N N . ARG A 1 87 ? 36.649 51.172 38.729 1.00 60.67 87 ARG B N 1
ATOM 690 C CA . ARG A 1 87 ? 36.252 51.522 40.077 1.00 59.79 87 ARG B CA 1
ATOM 691 C C . ARG A 1 87 ? 37.266 52.458 40.708 1.00 60.11 87 ARG B C 1
ATOM 692 O O . ARG A 1 87 ? 36.902 53.493 41.253 1.00 72.79 87 ARG B O 1
ATOM 700 N N . LEU A 1 88 ? 38.540 52.094 40.655 1.00 61.63 88 LEU B N 1
ATOM 701 C CA . LEU A 1 88 ? 39.564 52.900 41.305 1.00 60.98 88 LEU B CA 1
ATOM 702 C C . LEU A 1 88 ? 39.674 54.219 40.579 1.00 64.48 88 LEU B C 1
ATOM 703 O O . LEU A 1 88 ? 39.815 55.286 41.190 1.00 67.68 88 LEU B O 1
ATOM 708 N N . SER A 1 89 ? 39.564 54.130 39.264 1.00 65.84 89 SER B N 1
ATOM 709 C CA . SER A 1 89 ? 39.614 55.292 38.406 1.00 64.09 89 SER B CA 1
ATOM 710 C C . SER A 1 89 ? 38.520 56.279 38.806 1.00 61.85 89 SER B C 1
ATOM 711 O O . SER A 1 89 ? 38.799 57.448 39.079 1.00 54.87 89 SER B O 1
ATOM 714 N N . THR A 1 90 ? 37.281 55.796 38.853 1.00 57.29 90 THR B N 1
ATOM 715 C CA . THR A 1 90 ? 36.162 56.662 39.159 1.00 62.60 90 THR B CA 1
ATOM 716 C C . THR A 1 90 ? 36.241 57.164 40.620 1.00 60.89 90 THR B C 1
ATOM 717 O O . THR A 1 90 ? 35.977 58.348 40.899 1.00 53.38 90 TH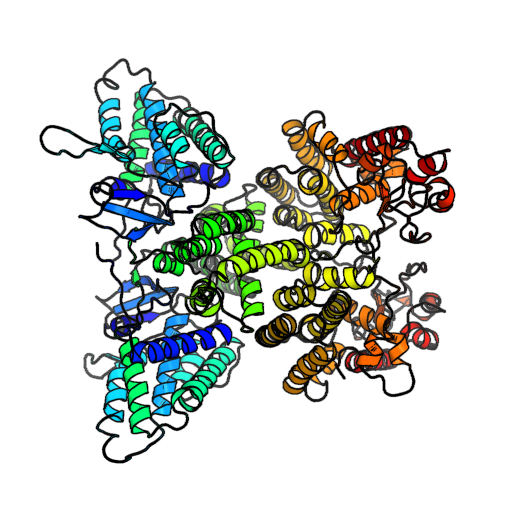R B O 1
ATOM 721 N N . ILE A 1 91 ? 36.643 56.283 41.538 1.00 59.28 91 ILE B N 1
ATOM 722 C CA . ILE A 1 91 ? 36.832 56.682 42.939 1.00 56.60 91 ILE B CA 1
ATOM 723 C C . ILE A 1 91 ? 37.731 57.905 43.030 1.00 52.37 91 ILE B C 1
ATOM 724 O O . ILE A 1 91 ? 37.460 58.834 43.787 1.00 43.23 91 ILE B O 1
ATOM 729 N N . VAL A 1 92 ? 38.815 57.896 42.264 1.00 52.13 92 VAL B N 1
ATOM 730 C CA . VAL A 1 92 ? 39.675 59.069 42.219 1.00 53.03 92 VAL B CA 1
ATOM 731 C C . VAL A 1 92 ? 38.867 60.254 41.676 1.00 53.75 92 VAL B C 1
ATOM 732 O O . VAL A 1 92 ? 38.793 61.303 42.330 1.00 53.71 92 VAL B O 1
ATOM 736 N N . LEU A 1 93 ? 38.228 60.058 40.523 1.00 51.63 93 LEU B N 1
ATOM 737 C CA . LEU A 1 93 ? 37.356 61.070 39.925 1.00 55.24 93 LEU B CA 1
ATOM 738 C C . LEU A 1 93 ? 36.378 61.625 40.957 1.00 55.34 93 LEU B C 1
ATOM 739 O O . LEU A 1 93 ? 36.276 62.836 41.135 1.00 46.45 93 LEU B O 1
ATOM 744 N N . PHE A 1 94 ? 35.662 60.727 41.633 1.00 51.77 94 PHE B N 1
ATOM 745 C CA . PHE A 1 94 ? 34.723 61.124 42.671 1.00 54.65 94 PHE B CA 1
ATOM 746 C C . PHE A 1 94 ? 35.401 62.014 43.712 1.00 62.84 94 PHE B C 1
ATOM 747 O O . PHE A 1 94 ? 34.859 63.050 44.092 1.00 67.74 94 PHE B O 1
ATOM 755 N N . PHE A 1 95 ? 36.592 61.631 44.169 1.00 65.43 95 PHE B N 1
ATOM 756 C CA . PHE A 1 95 ? 37.271 62.451 45.167 1.00 63.44 95 PHE B CA 1
ATOM 757 C C . PHE A 1 95 ? 37.732 63.784 44.580 1.00 61.76 95 PHE B C 1
ATOM 758 O O . PHE A 1 95 ? 37.736 64.784 45.292 1.00 69.16 95 PHE B O 1
ATOM 766 N N . SER A 1 96 ? 38.056 63.843 43.291 1.00 58.26 96 SER B N 1
ATOM 767 C CA . SER A 1 96 ? 38.358 65.159 42.695 1.00 66.71 96 SER B CA 1
ATOM 768 C C . SER A 1 96 ? 37.127 66.067 42.797 1.00 67.93 96 SER B C 1
ATOM 769 O O . SER A 1 96 ? 37.249 67.273 42.999 1.00 68.79 96 SER B O 1
ATOM 772 N N . VAL A 1 97 ? 35.946 65.472 42.701 1.00 66.53 97 VAL B N 1
ATOM 773 C CA . VAL A 1 97 ? 34.711 66.218 42.865 1.00 66.33 97 VAL B CA 1
ATOM 774 C C . VAL A 1 97 ? 34.539 66.690 44.326 1.00 67.76 97 VAL B C 1
ATOM 775 O O . VAL A 1 97 ? 34.243 67.868 44.570 1.00 60.49 97 VAL B O 1
ATOM 779 N N . ILE A 1 98 ? 34.744 65.790 45.290 1.00 62.50 98 ILE B N 1
ATOM 780 C CA . ILE A 1 98 ? 34.667 66.177 46.698 1.00 58.04 98 ILE B CA 1
ATOM 781 C C . ILE A 1 98 ? 35.602 67.347 46.988 1.00 61.10 98 ILE B C 1
ATOM 782 O O . ILE A 1 98 ? 35.212 68.287 47.653 1.00 65.39 98 ILE B O 1
ATOM 787 N N . ARG A 1 99 ? 36.825 67.300 46.478 1.00 65.09 99 ARG B N 1
ATOM 788 C CA . ARG A 1 99 ? 37.783 68.384 46.708 1.00 75.47 99 ARG B CA 1
ATOM 789 C C . ARG A 1 99 ? 37.332 69.713 46.095 1.00 82.03 99 ARG B C 1
ATOM 790 O O . ARG A 1 99 ? 37.542 70.772 46.684 1.00 85.37 99 ARG B O 1
ATOM 798 N N . ASN A 1 100 ? 36.735 69.657 44.909 1.00 88.96 100 ASN B N 1
ATOM 799 C CA . ASN A 1 100 ? 36.373 70.870 44.184 1.00 87.73 100 ASN B CA 1
ATOM 800 C C . ASN A 1 100 ? 35.140 71.509 44.766 1.00 84.32 100 ASN B C 1
ATOM 801 O O . ASN A 1 100 ? 35.077 72.726 44.863 1.00 100.70 100 ASN B O 1
ATOM 806 N N . VAL A 1 101 ? 34.169 70.690 45.159 1.00 80.85 101 VAL B N 1
ATOM 807 C CA . VAL A 1 101 ? 32.958 71.186 45.840 1.00 90.19 101 VAL B CA 1
ATOM 808 C C . VAL A 1 101 ? 33.321 71.870 47.168 1.00 99.92 101 VAL B C 1
ATOM 809 O O . VAL A 1 101 ? 32.958 73.026 47.426 1.00 101.24 101 VAL B O 1
ATOM 813 N N . ILE A 1 102 ? 34.037 71.131 48.003 1.00 101.48 102 ILE B N 1
ATOM 814 C CA . ILE A 1 102 ? 34.496 71.623 49.284 1.00 96.32 102 ILE B CA 1
ATOM 815 C C . ILE A 1 102 ? 35.241 72.931 49.105 1.00 87.58 102 ILE B C 1
ATOM 816 O O . ILE A 1 102 ? 34.851 73.932 49.687 1.00 95.13 102 ILE B O 1
ATOM 821 N N . ASN A 1 103 ? 36.283 72.932 48.282 1.00 84.99 103 ASN B N 1
ATOM 822 C CA . ASN A 1 103 ? 37.116 74.130 48.085 1.00 96.35 103 ASN B CA 1
ATOM 823 C C . ASN A 1 103 ? 36.365 75.424 47.744 1.00 102.53 103 ASN B C 1
ATOM 824 O O . ASN A 1 103 ? 36.836 76.515 48.067 1.00 104.91 103 ASN B O 1
ATOM 829 N N . SER A 1 104 ? 35.199 75.301 47.121 1.00 110.98 104 SER B N 1
ATOM 830 C CA . SER A 1 104 ? 34.371 76.464 46.808 1.00 101.66 104 SER B CA 1
ATOM 831 C C . SER A 1 104 ? 33.348 76.826 47.913 1.00 91.94 104 SER B C 1
ATOM 832 O O . SER A 1 104 ? 32.744 77.894 47.858 1.00 90.19 104 SER B O 1
ATOM 835 N N . LEU A 1 105 ? 33.153 75.972 48.919 1.00 86.27 105 LEU B N 1
ATOM 836 C CA . LEU A 1 105 ? 32.294 76.351 50.049 1.00 87.76 105 LEU B CA 1
ATOM 837 C C . LEU A 1 105 ? 32.695 77.717 50.618 1.00 97.18 105 LEU B C 1
ATOM 838 O O . LEU A 1 105 ? 33.869 78.091 50.616 1.00 85.88 105 LEU B O 1
ATOM 843 N N . ASN A 1 106 ? 31.699 78.462 51.087 1.00 121.66 106 ASN B N 1
ATOM 844 C CA . ASN A 1 106 ? 31.937 79.758 51.706 1.00 133.12 106 ASN B CA 1
ATOM 845 C C . ASN A 1 106 ? 33.096 79.654 52.681 1.00 125.80 106 ASN B C 1
ATOM 846 O O . ASN A 1 106 ? 34.176 80.193 52.424 1.00 136.86 106 ASN B O 1
ATOM 851 N N . CYS A 1 107 ? 32.862 78.951 53.788 1.00 105.31 107 CYS B N 1
ATOM 852 C CA . CYS A 1 107 ? 33.883 78.748 54.822 1.00 108.20 107 CYS B CA 1
ATOM 853 C C . CYS A 1 107 ? 34.553 80.060 55.283 1.00 102.48 107 CYS B C 1
ATOM 854 O O . CYS A 1 107 ? 35.710 80.347 54.968 1.00 88.17 107 CYS B O 1
ATOM 857 N N . GLU A 1 108 ? 33.799 80.850 56.036 1.00 114.63 108 GLU B N 1
ATOM 858 C CA . GLU A 1 108 ? 34.317 82.071 56.640 1.00 126.26 108 GLU B CA 1
ATOM 859 C C . GLU A 1 108 ? 35.045 81.716 57.961 1.00 141.96 108 GLU B C 1
ATOM 860 O O . GLU A 1 108 ? 36.220 82.059 58.139 1.00 154.71 108 GLU B O 1
ATOM 866 N N . GLU A 1 109 ? 34.360 80.987 58.849 1.00 130.76 109 GLU B N 1
ATOM 867 C CA . GLU A 1 109 ? 34.809 80.756 60.236 1.00 131.71 109 GLU B CA 1
ATOM 868 C C . GLU A 1 109 ? 35.274 79.311 60.494 1.00 134.29 109 GLU B C 1
ATOM 869 O O . GLU A 1 109 ? 34.534 78.377 60.215 1.00 154.23 109 GLU B O 1
ATOM 875 N N . ASP A 1 110 ? 36.494 79.148 61.025 1.00 124.19 110 ASP B N 1
ATOM 876 C CA . ASP A 1 110 ? 37.012 77.864 61.586 1.00 111.55 110 ASP B CA 1
ATOM 877 C C . ASP A 1 110 ? 36.771 76.573 60.774 1.00 107.85 110 ASP B C 1
ATOM 878 O O . ASP A 1 110 ? 36.712 75.478 61.338 1.00 92.62 110 ASP B O 1
ATOM 883 N N . LYS A 1 111 ? 36.660 76.700 59.455 1.00 117.08 111 LYS B N 1
ATOM 884 C CA . LYS A 1 111 ? 36.548 75.537 58.575 1.00 110.32 111 LYS B CA 1
ATOM 885 C C . LYS A 1 111 ? 37.698 75.552 57.579 1.00 117.72 111 LYS B C 1
ATOM 886 O O . LYS A 1 111 ? 38.578 74.694 57.636 1.00 108.03 111 LYS B O 1
ATOM 892 N N . ASP A 1 112 ? 37.715 76.537 56.684 1.00 135.84 112 ASP B N 1
ATOM 893 C CA . ASP A 1 112 ? 38.851 76.704 55.781 1.00 163.22 112 ASP B CA 1
ATOM 894 C C . ASP A 1 112 ? 40.089 76.899 56.646 1.00 166.14 112 ASP B C 1
ATOM 895 O O . ASP A 1 112 ? 41.181 76.467 56.283 1.00 179.82 112 ASP B O 1
ATOM 900 N N . SER A 1 113 ? 39.896 77.545 57.797 1.00 176.53 113 SER B N 1
ATOM 901 C CA . SER A 1 113 ? 40.925 77.633 58.830 1.00 184.85 113 SER B CA 1
ATOM 902 C C . SER A 1 113 ? 41.291 76.241 59.370 1.00 182.80 113 SER B C 1
ATOM 903 O O . SER A 1 113 ? 42.471 75.942 59.559 1.00 209.25 113 SER B O 1
ATOM 906 N N . GLU A 1 114 ? 40.282 75.402 59.622 1.00 147.12 114 GLU B N 1
ATOM 907 C CA . GLU A 1 114 ? 40.500 74.095 60.251 1.00 128.56 114 GLU B CA 1
ATOM 908 C C . GLU A 1 114 ? 39.951 72.908 59.437 1.00 120.52 114 GLU B C 1
ATOM 909 O O . GLU A 1 114 ? 40.679 72.336 58.626 1.00 123.67 114 GLU B O 1
ATOM 915 N N . TYR A 1 115 ? 38.671 72.575 59.624 1.00 107.71 115 TYR B N 1
ATOM 916 C CA . TYR A 1 115 ? 38.091 71.285 59.179 1.00 88.66 115 TYR B CA 1
ATOM 917 C C . TYR A 1 115 ? 38.255 70.979 57.686 1.00 90.34 115 TYR B C 1
ATOM 918 O O . TYR A 1 115 ? 38.398 69.820 57.306 1.00 100.04 115 TYR B O 1
ATOM 927 N N . ARG A 1 116 ? 38.214 72.008 56.845 1.00 87.27 116 ARG B N 1
ATOM 928 C CA . ARG A 1 116 ? 38.334 71.823 55.405 1.00 88.82 116 ARG B CA 1
ATOM 929 C C . ARG A 1 116 ? 39.741 71.351 55.097 1.00 90.87 116 ARG B C 1
ATOM 930 O O . ARG A 1 116 ? 39.935 70.466 54.269 1.00 104.69 116 ARG B O 1
ATOM 938 N N . GLY A 1 117 ? 40.721 71.955 55.767 1.00 92.05 117 GLY B N 1
ATOM 939 C CA . GLY A 1 117 ? 42.131 71.617 55.564 1.00 88.21 117 GLY B CA 1
ATOM 940 C C . GLY A 1 117 ? 42.488 70.234 56.079 1.00 85.70 117 GLY B C 1
ATOM 941 O O . GLY A 1 117 ? 43.412 69.591 55.576 1.00 88.08 117 GLY B O 1
ATOM 942 N N . MET A 1 118 ? 41.756 69.774 57.087 1.00 75.72 118 MET B N 1
ATOM 943 C CA . MET A 1 118 ? 42.034 68.483 57.690 1.00 78.15 118 MET B CA 1
ATOM 944 C C . MET A 1 118 ? 41.469 67.411 56.768 1.00 84.97 118 MET B C 1
ATOM 945 O O . MET A 1 118 ? 42.081 66.355 56.586 1.00 100.37 118 MET B O 1
ATOM 950 N N . ILE A 1 119 ? 40.305 67.695 56.182 1.00 82.02 119 ILE B N 1
ATOM 951 C CA . ILE A 1 119 ? 39.688 66.820 55.175 1.00 71.22 119 ILE B CA 1
ATOM 952 C C . ILE A 1 119 ? 40.540 66.755 53.911 1.00 74.85 119 ILE B C 1
ATOM 953 O O . ILE A 1 119 ? 40.649 65.699 53.279 1.00 80.35 119 ILE B O 1
ATOM 958 N N . LEU A 1 120 ? 41.137 67.886 53.543 1.00 68.71 120 LEU B N 1
ATOM 959 C CA . LEU A 1 120 ? 41.911 67.966 52.310 1.00 74.01 120 LEU B CA 1
ATOM 960 C C . LEU A 1 120 ? 43.219 67.174 52.356 1.00 72.83 120 LEU B C 1
ATOM 961 O O . LEU A 1 120 ? 43.670 66.690 51.320 1.00 62.53 120 LEU B O 1
ATOM 966 N N . LYS A 1 121 ? 43.834 67.063 53.534 1.00 78.67 121 LYS B N 1
ATOM 967 C CA . LYS A 1 121 ? 45.072 66.293 53.657 1.00 87.70 121 LYS B CA 1
ATOM 968 C C . LYS A 1 121 ? 44.759 64.791 53.622 1.00 83.04 121 LYS B C 1
ATOM 969 O O . LYS A 1 121 ? 45.497 64.004 53.023 1.00 86.38 121 LYS B O 1
ATOM 975 N N . ASP A 1 122 ? 43.638 64.408 54.220 1.00 76.66 122 ASP B N 1
ATOM 976 C CA . ASP A 1 122 ? 43.218 63.016 54.211 1.00 73.51 122 ASP B CA 1
ATOM 977 C C . ASP A 1 122 ? 42.825 62.474 52.827 1.00 74.92 122 ASP B C 1
ATOM 978 O O . ASP A 1 122 ? 42.891 61.264 52.634 1.00 77.79 122 ASP B O 1
ATOM 983 N N . ILE A 1 123 ? 42.442 63.325 51.869 1.00 68.05 123 ILE B N 1
ATOM 984 C CA . ILE A 1 123 ? 42.161 62.827 50.500 1.00 63.74 123 ILE B CA 1
ATOM 985 C C . ILE A 1 123 ? 43.324 63.043 49.536 1.00 59.33 123 ILE B C 1
ATOM 986 O O . ILE A 1 123 ? 43.307 62.530 48.405 1.00 57.83 123 ILE B O 1
ATOM 991 N N . TYR A 1 124 ? 44.342 63.776 49.986 1.00 53.22 124 TYR B N 1
ATOM 992 C CA . TYR A 1 124 ? 45.512 64.042 49.149 1.00 54.76 124 TYR B CA 1
ATOM 993 C C . TYR A 1 124 ? 46.000 62.730 48.556 1.00 57.98 124 TYR B C 1
ATOM 994 O O . TYR A 1 124 ? 46.457 62.674 47.408 1.00 58.65 124 TYR B O 1
ATOM 1003 N N . LYS A 1 125 ? 45.865 61.664 49.335 1.00 60.47 125 LYS B N 1
ATOM 1004 C CA . LYS A 1 125 ? 46.357 60.370 48.919 1.00 61.09 125 LYS B CA 1
ATOM 1005 C C . LYS A 1 125 ? 45.679 59.799 47.699 1.00 61.91 125 LYS B C 1
ATOM 1006 O O . LYS A 1 125 ? 46.199 58.853 47.136 1.00 61.96 125 LYS B O 1
ATOM 1012 N N . TYR A 1 126 ? 44.506 60.300 47.315 1.00 61.60 126 TYR B N 1
ATOM 1013 C CA . TYR A 1 126 ? 43.831 59.750 46.123 1.00 57.88 126 TYR B CA 1
ATOM 1014 C C . TYR A 1 126 ? 44.341 60.385 44.837 1.00 60.42 126 TYR B C 1
ATOM 1015 O O . TYR A 1 126 ? 44.069 59.891 43.751 1.00 50.33 126 TYR B O 1
ATOM 1024 N N . PHE A 1 127 ? 45.077 61.485 44.978 1.00 70.93 127 PHE B N 1
ATOM 1025 C CA . PHE A 1 127 ? 45.552 62.273 43.843 1.00 77.01 127 PHE B CA 1
ATOM 1026 C C . PHE A 1 127 ? 47.048 62.136 43.583 1.00 82.02 127 PHE B C 1
ATOM 1027 O O . PHE A 1 127 ? 47.481 62.031 42.436 1.00 89.11 127 PHE B O 1
ATOM 1035 N N . TYR A 1 128 ? 47.834 62.171 44.651 1.00 75.32 128 TYR B N 1
ATOM 1036 C CA . TYR A 1 128 ? 49.273 62.184 44.526 1.00 71.81 128 TYR B CA 1
ATOM 1037 C C . TYR A 1 128 ? 49.946 61.315 45.579 1.00 71.16 128 TYR B C 1
ATOM 1038 O O . TYR A 1 128 ? 49.396 61.078 46.664 1.00 67.27 128 TYR B O 1
ATOM 1047 N N . LEU A 1 129 ? 51.148 60.852 45.249 1.00 68.54 129 LEU B N 1
ATOM 1048 C CA . LEU A 1 129 ? 52.042 60.236 46.230 1.00 67.39 129 LEU B CA 1
ATOM 1049 C C . LEU A 1 129 ? 53.409 60.931 46.197 1.00 66.76 129 LEU B C 1
ATOM 1050 O O . LEU A 1 129 ? 54.148 60.798 45.232 1.00 64.73 129 LEU B O 1
ATOM 1055 N N . ASP A 1 130 ? 53.725 61.688 47.251 1.00 71.39 130 ASP B N 1
ATOM 1056 C CA . ASP A 1 130 ? 54.989 62.432 47.338 1.00 64.89 130 ASP B CA 1
ATOM 1057 C C . ASP A 1 130 ? 56.150 61.519 47.674 1.00 71.33 130 ASP B C 1
ATOM 1058 O O . ASP A 1 130 ? 56.003 60.559 48.432 1.00 64.03 130 ASP B O 1
ATOM 1063 N N . GLU A 1 131 ? 57.309 61.830 47.100 1.00 84.22 131 GLU B N 1
ATOM 1064 C CA . GLU A 1 131 ? 58.536 61.088 47.364 1.00 88.10 131 GLU B CA 1
ATOM 1065 C C . GLU A 1 131 ? 59.701 62.038 47.291 1.00 87.20 131 GLU B C 1
ATOM 1066 O O . GLU A 1 131 ? 59.739 62.883 46.406 1.00 93.96 131 GLU B O 1
ATOM 1072 N N . ARG A 1 132 ? 60.646 61.894 48.218 1.00 86.56 132 ARG B N 1
ATOM 1073 C CA . ARG A 1 132 ? 61.812 62.773 48.279 1.00 79.81 132 ARG B CA 1
ATOM 1074 C C . ARG A 1 132 ? 63.062 62.060 47.826 1.00 92.09 132 ARG B C 1
ATOM 1075 O O . ARG A 1 132 ? 63.379 60.972 48.300 1.00 90.15 132 ARG B O 1
ATOM 1083 N N . GLU A 1 133 ? 63.763 62.678 46.886 1.00 113.76 133 GLU B N 1
ATOM 1084 C CA . GLU A 1 133 ? 65.148 62.346 46.640 1.00 118.94 133 GLU B CA 1
ATOM 1085 C C . GLU A 1 133 ? 65.902 63.607 46.987 1.00 114.52 133 GLU B C 1
ATOM 1086 O O . GLU A 1 133 ? 65.757 64.614 46.290 1.00 121.17 133 GLU B O 1
ATOM 1092 N N . ASN A 1 134 ? 66.679 63.565 48.069 1.00 110.13 134 ASN B N 1
ATOM 1093 C CA . ASN A 1 134 ? 67.459 64.722 48.492 1.00 113.87 134 ASN B CA 1
ATOM 1094 C C . ASN A 1 134 ? 66.513 65.886 48.842 1.00 106.04 134 ASN B C 1
ATOM 1095 O O . ASN A 1 134 ? 65.622 65.734 49.668 1.00 86.35 134 ASN B O 1
ATOM 1100 N N . ARG A 1 135 ? 66.697 67.033 48.202 1.00 107.49 135 ARG B N 1
ATOM 1101 C CA . ARG A 1 135 ? 65.859 68.208 48.440 1.00 112.92 135 ARG B CA 1
ATOM 1102 C C . ARG A 1 135 ? 64.600 68.369 47.545 1.00 105.33 135 ARG B C 1
ATOM 1103 O O . ARG A 1 135 ? 63.841 69.317 47.731 1.00 96.47 135 ARG B O 1
ATOM 1111 N N . GLU A 1 136 ? 64.386 67.470 46.584 1.00 112.94 136 GLU B N 1
ATOM 1112 C CA . GLU A 1 136 ? 63.239 67.574 45.669 1.00 111.38 136 GLU B CA 1
ATOM 1113 C C . GLU A 1 136 ? 62.151 66.547 45.951 1.00 104.58 136 GLU B C 1
ATOM 1114 O O . GLU A 1 136 ? 62.432 65.351 46.009 1.00 102.37 136 GLU B O 1
ATOM 1120 N N . ILE A 1 137 ? 60.910 67.027 46.066 1.00 98.98 137 ILE B N 1
ATOM 1121 C CA . ILE A 1 137 ? 59.751 66.192 46.399 1.00 92.78 137 ILE B CA 1
ATOM 1122 C C . ILE A 1 137 ? 58.943 65.732 45.178 1.00 96.92 137 ILE B C 1
ATOM 1123 O O . ILE A 1 137 ? 57.719 65.857 45.165 1.00 116.34 137 ILE B O 1
ATOM 1128 N N . LYS A 1 138 ? 59.611 65.196 44.160 1.00 89.08 138 LYS B N 1
ATOM 1129 C CA . LYS A 1 138 ? 58.915 64.504 43.058 1.00 93.73 138 LYS B CA 1
ATOM 1130 C C . LYS A 1 138 ? 57.622 63.749 43.526 1.00 84.36 138 LYS B C 1
ATOM 1131 O O . LYS A 1 138 ? 57.631 63.006 44.504 1.00 89.84 138 LYS B O 1
ATOM 1137 N N . LYS A 1 139 ? 56.512 63.975 42.828 1.00 76.25 139 LYS B N 1
ATOM 1138 C CA . LYS A 1 139 ? 55.203 63.427 43.201 1.00 80.57 139 LYS B CA 1
ATOM 1139 C C . LYS A 1 139 ? 54.402 62.899 41.997 1.00 89.77 139 LYS B C 1
ATOM 1140 O O . LYS A 1 139 ? 54.049 63.661 41.102 1.00 104.38 139 LYS B O 1
ATOM 1146 N N . HIS A 1 140 ? 54.089 61.608 41.992 1.00 94.89 140 HIS B N 1
ATOM 1147 C CA . HIS A 1 140 ? 53.362 60.978 40.882 1.00 101.65 140 HIS B CA 1
ATOM 1148 C C . HIS A 1 140 ? 51.874 60.800 41.190 1.00 94.64 140 HIS B C 1
ATOM 1149 O O . HIS A 1 140 ? 51.453 60.865 42.349 1.00 95.29 140 HIS B O 1
ATOM 1156 N N . VAL A 1 141 ? 51.085 60.576 40.138 1.00 79.44 141 VAL B N 1
ATOM 1157 C CA . VAL A 1 141 ? 49.654 60.319 40.288 1.00 68.55 141 VAL B CA 1
ATOM 1158 C C . VAL A 1 141 ? 49.448 58.830 40.606 1.00 64.90 141 VAL B C 1
ATOM 1159 O O . VAL A 1 141 ? 50.205 57.972 40.156 1.00 66.01 141 VAL B O 1
ATOM 1163 N N . ARG A 1 142 ? 48.401 58.531 41.363 1.00 66.10 142 ARG B N 1
ATOM 1164 C CA . ARG A 1 142 ? 48.195 57.187 41.888 1.00 63.68 142 ARG B CA 1
ATOM 1165 C C . ARG A 1 142 ? 47.433 56.246 40.975 1.00 64.89 142 ARG B C 1
ATOM 1166 O O . ARG A 1 142 ? 47.421 55.033 41.196 1.00 67.45 142 ARG B O 1
ATOM 1174 N N . ILE A 1 143 ? 46.788 56.779 39.951 1.00 60.05 143 ILE B N 1
ATOM 1175 C CA . ILE A 1 143 ? 46.228 55.901 38.952 1.00 52.47 143 ILE B CA 1
ATOM 1176 C C . ILE A 1 143 ? 46.263 56.548 37.583 1.00 50.39 143 ILE B C 1
ATOM 1177 O O . ILE A 1 143 ? 45.948 57.717 37.420 1.00 51.11 143 ILE B O 1
ATOM 1182 N N . THR A 1 144 ? 46.683 55.730 36.627 1.00 56.53 144 THR B N 1
ATOM 1183 C CA . THR A 1 144 ? 46.869 56.066 35.238 1.00 57.08 144 THR B CA 1
ATOM 1184 C C . THR A 1 144 ? 46.025 55.057 34.483 1.00 60.94 144 THR B C 1
ATOM 1185 O O . THR A 1 144 ? 46.149 53.842 34.728 1.00 54.46 144 THR B O 1
ATOM 1189 N N . ILE A 1 145 ? 45.180 55.542 33.573 1.00 61.49 145 ILE B N 1
ATOM 1190 C CA . ILE A 1 145 ? 44.262 54.647 32.835 1.00 60.65 145 ILE B CA 1
ATOM 1191 C C . ILE A 1 145 ? 44.726 54.425 31.402 1.00 57.03 145 ILE B C 1
ATOM 1192 O O . ILE A 1 145 ? 45.896 54.647 31.091 1.00 71.41 145 ILE B O 1
ATOM 1197 N N . GLY A 1 146 ? 43.831 53.954 30.547 1.00 52.24 146 GLY B N 1
ATOM 1198 C CA . GLY A 1 146 ? 44.186 53.598 29.187 1.00 63.40 146 GLY B CA 1
ATOM 1199 C C . GLY A 1 146 ? 44.802 54.746 28.411 1.00 73.88 146 GLY B C 1
ATOM 1200 O O . GLY A 1 146 ? 44.529 55.921 28.683 1.00 73.77 146 GLY B O 1
ATOM 1201 N N . ASN A 1 147 ? 45.617 54.401 27.420 1.00 83.14 147 ASN B N 1
ATOM 1202 C CA . ASN A 1 147 ? 46.389 55.391 26.673 1.00 93.09 147 ASN B CA 1
ATOM 1203 C C . ASN A 1 147 ? 45.524 56.411 25.896 1.00 88.50 147 ASN B C 1
ATOM 1204 O O . ASN A 1 147 ? 45.840 57.607 25.849 1.00 85.37 147 ASN B O 1
ATOM 1209 N N . ALA A 1 148 ? 44.430 55.944 25.306 1.00 87.47 148 ALA B N 1
ATOM 1210 C CA . ALA A 1 148 ? 43.519 56.833 24.581 1.00 84.99 148 ALA B CA 1
ATOM 1211 C C . ALA A 1 148 ? 42.764 57.794 25.527 1.00 85.25 148 ALA B C 1
ATOM 1212 O O . ALA A 1 148 ? 42.317 58.861 25.104 1.00 84.83 148 ALA B O 1
ATOM 1214 N N . ASP A 1 149 ? 42.637 57.407 26.797 1.00 81.40 149 ASP B N 1
ATOM 1215 C CA . ASP A 1 149 ? 41.854 58.146 27.794 1.00 76.77 149 ASP B CA 1
ATOM 1216 C C . ASP A 1 149 ? 42.692 58.959 28.776 1.00 79.20 149 ASP B C 1
ATOM 1217 O O . ASP A 1 149 ? 42.223 59.976 29.290 1.00 66.67 149 ASP B O 1
ATOM 1222 N N . ASN A 1 150 ? 43.900 58.491 29.095 1.00 76.17 150 ASN B N 1
ATOM 1223 C CA . ASN A 1 150 ? 44.572 58.992 30.290 1.00 70.28 150 ASN B CA 1
ATOM 1224 C C . ASN A 1 150 ? 44.691 60.503 30.272 1.00 68.18 150 ASN B C 1
ATOM 1225 O O . ASN A 1 150 ? 44.188 61.165 31.160 1.00 68.68 150 ASN B O 1
ATOM 1230 N N . GLU A 1 151 ? 45.317 61.033 29.229 1.00 78.34 151 GLU B N 1
ATOM 1231 C CA . GLU A 1 151 ? 45.491 62.473 29.052 1.00 81.23 151 GLU B CA 1
ATOM 1232 C C . GLU A 1 151 ? 44.268 63.276 29.514 1.00 83.16 151 GLU B C 1
ATOM 1233 O O . GLU A 1 151 ? 44.395 64.245 30.277 1.00 73.47 151 GLU B O 1
ATOM 1239 N N . PHE A 1 152 ? 43.091 62.852 29.054 1.00 80.11 152 PHE B N 1
ATOM 1240 C CA . PHE A 1 152 ? 41.829 63.575 29.292 1.00 73.47 152 PHE B CA 1
ATOM 1241 C C . PHE A 1 152 ? 41.308 63.393 30.721 1.00 69.02 152 PHE B C 1
ATOM 1242 O O . PHE A 1 152 ? 40.775 64.338 31.319 1.00 73.41 152 PHE B O 1
ATOM 1250 N N . TYR A 1 153 ? 41.432 62.167 31.236 1.00 64.53 153 TYR B N 1
ATOM 1251 C CA . TYR A 1 153 ? 41.066 61.837 32.613 1.00 61.11 153 TYR B CA 1
ATOM 1252 C C . TYR A 1 153 ? 41.850 62.731 33.571 1.00 67.62 153 TYR B C 1
ATOM 1253 O O . TYR A 1 153 ? 41.274 63.460 34.385 1.00 70.82 153 TYR B O 1
ATOM 1262 N N . GLN A 1 154 ? 43.169 62.705 33.435 1.00 64.76 154 GLN B N 1
ATOM 1263 C CA . GLN A 1 154 ? 44.028 63.544 34.245 1.00 71.69 154 GLN B CA 1
ATOM 1264 C C . GLN A 1 154 ? 43.518 64.991 34.248 1.00 85.65 154 GLN B C 1
ATOM 1265 O O . GLN A 1 154 ? 43.373 65.613 35.310 1.00 91.56 154 GLN B O 1
ATOM 1271 N N . SER A 1 155 ? 43.210 65.501 33.061 1.00 90.70 155 SER B N 1
ATOM 1272 C CA . SER A 1 155 ? 42.630 66.839 32.914 1.00 90.71 155 SER B CA 1
ATOM 1273 C C . SER A 1 155 ? 41.438 67.003 33.840 1.00 75.55 155 SER B C 1
ATOM 1274 O O . SER A 1 155 ? 41.328 67.994 34.564 1.00 67.98 155 SER B O 1
ATOM 1277 N N . LEU A 1 156 ? 40.546 66.021 33.798 1.00 73.89 156 LEU B N 1
ATOM 1278 C CA . LEU A 1 156 ? 39.391 65.994 34.687 1.00 77.43 156 LEU B CA 1
ATOM 1279 C C . LEU A 1 156 ? 39.817 66.039 36.171 1.00 79.08 156 LEU B C 1
ATOM 1280 O O . LEU A 1 156 ? 39.232 66.778 36.973 1.00 74.94 156 LEU B O 1
ATOM 1285 N N . ILE A 1 157 ? 40.851 65.288 36.536 1.00 67.16 157 ILE B N 1
ATOM 1286 C CA . ILE A 1 157 ? 41.270 65.284 37.928 1.00 70.56 157 ILE B CA 1
ATOM 1287 C C . ILE A 1 157 ? 41.865 66.643 38.319 1.00 75.57 157 ILE B C 1
ATOM 1288 O O . ILE A 1 157 ? 41.715 67.078 39.456 1.00 71.57 157 ILE B O 1
ATOM 1293 N N . ASP A 1 158 ? 42.520 67.324 37.380 1.00 87.44 158 ASP B N 1
ATOM 1294 C CA . ASP A 1 158 ? 43.094 68.652 37.657 1.00 91.87 158 ASP B CA 1
ATOM 1295 C C . ASP A 1 158 ? 42.016 69.725 37.705 1.00 95.38 158 ASP B C 1
ATOM 1296 O O . ASP A 1 158 ? 42.330 70.903 37.846 1.00 104.12 158 ASP B O 1
ATOM 1301 N N . ASP A 1 159 ? 40.753 69.318 37.562 1.00 104.45 159 ASP B N 1
ATOM 1302 C CA . ASP A 1 159 ? 39.610 70.237 37.448 1.00 97.54 159 ASP B CA 1
ATOM 1303 C C . ASP A 1 159 ? 39.818 71.298 36.375 1.00 85.05 159 ASP B C 1
ATOM 1304 O O . ASP A 1 159 ? 39.268 72.392 36.467 1.00 80.34 159 ASP B O 1
ATOM 1309 N N . ASN A 1 160 ? 40.622 70.974 35.368 1.00 76.55 160 ASN B N 1
ATOM 1310 C CA . ASN A 1 160 ? 40.802 71.850 34.232 1.00 79.41 160 ASN B CA 1
ATOM 1311 C C . ASN A 1 160 ? 40.679 71.016 32.970 1.00 77.29 160 ASN B C 1
ATOM 1312 O O . ASN A 1 160 ? 41.667 70.791 32.260 1.00 77.49 160 ASN B O 1
ATOM 1317 N N . PRO A 1 161 ? 39.455 70.544 32.678 1.00 72.36 161 PRO B N 1
ATOM 1318 C CA . PRO A 1 161 ? 39.399 69.518 31.662 1.00 74.16 161 PRO B CA 1
ATOM 1319 C C . PRO A 1 161 ? 39.734 70.005 30.267 1.00 77.89 161 PRO B C 1
ATOM 1320 O O . PRO A 1 161 ? 39.598 71.191 29.971 1.00 101.06 161 PRO B O 1
ATOM 1324 N N . LEU A 1 162 ? 40.184 69.074 29.432 1.00 83.69 162 LEU B N 1
ATOM 1325 C CA . LEU A 1 162 ? 40.397 69.310 28.009 1.00 84.95 162 LEU B CA 1
ATOM 1326 C C . LEU A 1 162 ? 39.073 69.184 27.267 1.00 103.96 162 LEU B C 1
ATOM 1327 O O . LEU A 1 162 ? 38.031 68.890 27.868 1.00 109.36 162 LEU B O 1
ATOM 1332 N N . LYS A 1 163 ? 39.112 69.407 25.959 1.00 104.28 163 LYS B N 1
ATOM 1333 C CA . LYS A 1 163 ? 37.899 69.384 25.149 1.00 101.52 163 LYS B CA 1
ATOM 1334 C C . LYS A 1 163 ? 37.208 68.013 25.201 1.00 94.74 163 LYS B C 1
ATOM 1335 O O . LYS A 1 163 ? 36.066 67.895 25.675 1.00 94.07 163 LYS B O 1
ATOM 1341 N N . GLY A 1 164 ? 37.906 66.979 24.744 1.00 80.55 164 GLY B N 1
ATOM 1342 C CA . GLY A 1 164 ? 37.338 65.635 24.753 1.00 82.40 164 GLY B CA 1
ATOM 1343 C C . GLY A 1 164 ? 37.016 65.168 23.359 1.00 76.34 164 GLY B C 1
ATOM 1344 O O . GLY A 1 164 ? 36.230 65.808 22.685 1.00 79.95 164 GLY B O 1
ATOM 1345 N N . THR A 1 165 ? 37.615 64.051 22.936 1.00 83.94 165 THR B N 1
ATOM 1346 C CA . THR A 1 165 ? 37.631 63.628 21.520 1.00 80.69 165 THR B CA 1
ATOM 1347 C C . THR A 1 165 ? 36.818 62.368 21.209 1.00 80.01 165 THR B C 1
ATOM 1348 O O . THR A 1 165 ? 36.693 61.985 20.054 1.00 84.22 165 THR B O 1
ATOM 1352 N N . ARG A 1 166 ? 36.261 61.718 22.218 1.00 87.61 166 ARG B N 1
ATOM 1353 C CA . ARG A 1 166 ? 35.612 60.439 21.982 1.00 89.71 166 ARG B CA 1
ATOM 1354 C C . ARG A 1 166 ? 34.554 60.151 23.015 1.00 88.39 166 ARG B C 1
ATOM 1355 O O . ARG A 1 166 ? 34.257 60.989 23.868 1.00 84.35 166 ARG B O 1
ATOM 1363 N N . ASN A 1 167 ? 33.967 58.967 22.917 1.00 86.78 167 ASN B N 1
ATOM 1364 C CA . ASN A 1 167 ? 32.846 58.636 23.758 1.00 92.79 167 ASN B CA 1
ATOM 1365 C C . ASN A 1 167 ? 33.296 58.585 25.206 1.00 85.39 167 ASN B C 1
ATOM 1366 O O . ASN A 1 167 ? 32.712 59.240 26.072 1.00 78.47 167 ASN B O 1
ATOM 1371 N N . SER A 1 168 ? 34.360 57.827 25.449 1.00 83.85 168 SER B N 1
ATOM 1372 C CA . SER A 1 168 ? 34.854 57.599 26.801 1.00 76.31 168 SER B CA 1
ATOM 1373 C C . SER A 1 168 ? 35.072 58.918 27.517 1.00 76.55 168 SER B C 1
ATOM 1374 O O . SER A 1 168 ? 34.681 59.084 28.675 1.00 80.18 168 SER B O 1
ATOM 1377 N N . HIS A 1 169 ? 35.652 59.877 26.812 1.00 77.26 169 HIS B N 1
ATOM 1378 C CA . HIS A 1 169 ? 35.903 61.189 27.406 1.00 81.77 169 HIS B CA 1
ATOM 1379 C C . HIS A 1 169 ? 34.577 61.710 27.944 1.00 85.54 169 HIS B C 1
ATOM 1380 O O . HIS A 1 169 ? 34.474 62.139 29.088 1.00 97.94 169 HIS B O 1
ATOM 1387 N N . GLU A 1 170 ? 33.551 61.626 27.109 1.00 89.46 170 GLU B N 1
ATOM 1388 C CA . GLU A 1 170 ? 32.235 62.104 27.472 1.00 84.15 170 GLU B CA 1
ATOM 1389 C C . GLU A 1 170 ? 31.646 61.338 28.650 1.00 80.41 170 GLU B C 1
ATOM 1390 O O . GLU A 1 170 ? 31.112 61.950 29.585 1.00 86.71 170 GLU B O 1
ATOM 1396 N N . LEU A 1 171 ? 31.765 60.013 28.616 1.00 71.09 171 LEU B N 1
ATOM 1397 C CA . LEU A 1 171 ? 31.272 59.156 29.708 1.00 74.25 171 LEU B CA 1
ATOM 1398 C C . LEU A 1 171 ? 31.836 59.529 31.082 1.00 76.64 171 LEU B C 1
ATOM 1399 O O . LEU A 1 171 ? 31.148 59.406 32.112 1.00 68.29 171 LEU B O 1
ATOM 1404 N N . MET A 1 172 ? 33.095 59.960 31.072 1.00 74.01 172 MET B N 1
ATOM 1405 C CA . MET A 1 172 ? 33.756 60.499 32.249 1.00 74.11 172 MET B CA 1
ATOM 1406 C C . MET A 1 172 ? 33.148 61.837 32.644 1.00 69.54 172 MET B C 1
ATOM 1407 O O . MET A 1 172 ? 32.734 62.017 33.794 1.00 61.32 172 MET B O 1
ATOM 1412 N N . LEU A 1 173 ? 33.097 62.768 31.690 1.00 73.06 173 LEU B N 1
ATOM 1413 C CA . LEU A 1 173 ? 32.499 64.094 31.923 1.00 80.03 173 LEU B CA 1
ATOM 1414 C C . LEU A 1 173 ? 31.118 64.020 32.555 1.00 81.18 173 LEU B C 1
ATOM 1415 O O . LEU A 1 173 ? 30.831 64.802 33.464 1.00 74.20 173 LEU B O 1
ATOM 1420 N N . ARG A 1 174 ? 30.273 63.096 32.081 1.00 76.28 174 ARG B N 1
ATOM 1421 C CA . ARG A 1 174 ? 28.931 62.934 32.660 1.00 87.03 174 ARG B CA 1
ATOM 1422 C C . ARG A 1 174 ? 28.983 62.412 34.097 1.00 80.54 174 ARG B C 1
ATOM 1423 O O . ARG A 1 174 ? 28.279 62.931 34.963 1.00 74.94 174 ARG B O 1
ATOM 1431 N N . ALA A 1 175 ? 29.816 61.399 34.342 1.00 73.49 175 ALA B N 1
ATOM 1432 C CA . ALA A 1 175 ? 29.995 60.840 35.692 1.00 63.97 175 ALA B CA 1
ATOM 1433 C C . ALA A 1 175 ? 30.370 61.911 36.708 1.00 60.08 175 ALA B C 1
ATOM 1434 O O . ALA A 1 175 ? 29.872 61.908 37.838 1.00 55.59 175 ALA B O 1
ATOM 1436 N N . ARG A 1 176 ? 31.232 62.834 36.299 1.00 57.11 176 ARG B N 1
ATOM 1437 C CA . ARG A 1 176 ? 31.571 63.975 37.138 1.00 66.21 176 ARG B CA 1
ATOM 1438 C C . ARG A 1 176 ? 30.371 64.920 37.291 1.00 76.12 176 ARG B C 1
ATOM 1439 O O . ARG A 1 176 ? 30.089 65.399 38.403 1.00 75.22 176 ARG B O 1
ATOM 1447 N N . LYS A 1 177 ? 29.686 65.201 36.175 1.00 78.89 177 LYS B N 1
ATOM 1448 C CA . LYS A 1 177 ? 28.490 66.048 36.196 1.00 79.91 177 LYS B CA 1
ATOM 1449 C C . LYS A 1 177 ? 27.544 65.426 37.207 1.00 71.98 177 LYS B C 1
ATOM 1450 O O . LYS A 1 177 ? 27.084 66.095 38.132 1.00 78.55 177 LYS B O 1
ATOM 1456 N N . LYS A 1 178 ? 27.275 64.138 37.035 1.00 59.69 178 LYS B N 1
ATOM 1457 C CA . LYS A 1 178 ? 26.434 63.412 37.968 1.00 64.26 178 LYS B CA 1
ATOM 1458 C C . LYS A 1 178 ? 26.972 63.535 39.400 1.00 68.03 178 LYS B C 1
ATOM 1459 O O . LYS A 1 178 ? 26.203 63.837 40.316 1.00 66.32 178 LYS B O 1
ATOM 1465 N N . PHE A 1 179 ? 28.277 63.344 39.607 1.00 72.71 179 PHE B N 1
ATOM 1466 C CA . PHE A 1 179 ? 28.822 63.417 40.984 1.00 80.44 179 PHE B CA 1
ATOM 1467 C C . PHE A 1 179 ? 28.511 64.764 41.679 1.00 90.40 179 PHE B C 1
ATOM 1468 O O . PHE A 1 179 ? 28.009 64.771 42.815 1.00 80.51 179 PHE B O 1
ATOM 1476 N N . ASN A 1 180 ? 28.768 65.884 40.994 1.00 90.79 180 ASN B N 1
ATOM 1477 C CA . ASN A 1 180 ? 28.393 67.218 41.508 1.00 92.41 180 ASN B CA 1
ATOM 1478 C C . ASN A 1 180 ? 26.941 67.307 41.970 1.00 86.09 180 ASN B C 1
ATOM 1479 O O . ASN A 1 180 ? 26.656 67.805 43.053 1.00 88.50 180 ASN B O 1
ATOM 1484 N N . SER A 1 181 ? 26.027 66.823 41.141 1.00 80.24 181 SER B N 1
ATOM 1485 C CA . SER A 1 181 ? 24.620 66.810 41.500 1.00 90.42 181 SER B CA 1
ATOM 1486 C C . SER A 1 181 ? 24.411 65.952 42.736 1.00 89.99 181 SER B C 1
ATOM 1487 O O . SER A 1 181 ? 23.550 66.250 43.557 1.00 99.55 181 SER B O 1
ATOM 1490 N N . PHE A 1 182 ? 25.189 64.880 42.864 1.00 83.32 182 PHE B N 1
ATOM 1491 C CA . PHE A 1 182 ? 24.997 63.962 43.973 1.00 79.07 182 PHE B CA 1
ATOM 1492 C C . PHE A 1 182 ? 25.395 64.575 45.280 1.00 85.23 182 PHE B C 1
ATOM 1493 O O . PHE A 1 182 ? 24.809 64.256 46.312 1.00 96.49 182 PHE B O 1
ATOM 1501 N N . ILE A 1 183 ? 26.402 65.438 45.254 1.00 88.29 183 ILE B N 1
ATOM 1502 C CA . ILE A 1 183 ? 26.891 66.008 46.496 1.00 96.09 183 ILE B CA 1
ATOM 1503 C C . ILE A 1 183 ? 26.044 67.236 46.797 1.00 91.34 183 ILE B C 1
ATOM 1504 O O . ILE A 1 183 ? 25.308 67.254 47.786 1.00 82.76 183 ILE B O 1
ATOM 1509 N N . LYS A 1 184 ? 26.104 68.217 45.896 1.00 92.16 184 LYS B N 1
ATOM 1510 C CA . LYS A 1 184 ? 25.437 69.523 46.057 1.00 82.18 184 LYS B CA 1
ATOM 1511 C C . LYS A 1 184 ? 23.916 69.366 46.264 1.00 80.64 184 LYS B C 1
ATOM 1512 O O . LYS A 1 184 ? 23.362 69.812 47.267 1.00 82.62 184 LYS B O 1
ATOM 1518 N N . ASP A 1 185 ? 23.251 68.702 45.325 1.00 79.75 185 ASP B N 1
ATOM 1519 C CA . ASP A 1 185 ? 21.796 68.571 45.362 1.00 82.33 185 ASP B CA 1
ATOM 1520 C C . ASP A 1 185 ? 21.340 67.447 46.277 1.00 83.86 185 ASP B C 1
ATOM 1521 O O . ASP A 1 185 ? 20.476 67.640 47.114 1.00 87.12 185 ASP B O 1
ATOM 1526 N N . ASP A 1 186 ? 21.914 66.266 46.104 1.00 90.51 186 ASP B N 1
ATOM 1527 C CA . ASP A 1 186 ? 21.380 65.063 46.738 1.00 96.26 186 ASP B CA 1
ATOM 1528 C C . ASP A 1 186 ? 21.881 64.779 48.165 1.00 94.79 186 ASP B C 1
ATOM 1529 O O . ASP A 1 186 ? 21.303 63.949 48.863 1.00 81.38 186 ASP B O 1
ATOM 1534 N N . LEU A 1 187 ? 22.964 65.430 48.589 1.00 98.70 187 LEU B N 1
ATOM 1535 C CA . LEU A 1 187 ? 23.525 65.189 49.933 1.00 92.43 187 LEU B CA 1
ATOM 1536 C C . LEU A 1 187 ? 23.670 66.470 50.747 1.00 99.52 187 LEU B C 1
ATOM 1537 O O . LEU A 1 187 ? 23.258 66.534 51.908 1.00 95.06 187 LEU B O 1
ATOM 1542 N N . PHE A 1 188 ? 24.288 67.477 50.145 1.00 98.17 188 PHE B N 1
ATOM 1543 C CA . PHE A 1 188 ? 24.346 68.791 50.750 1.00 89.76 188 PHE B CA 1
ATOM 1544 C C . PHE A 1 188 ? 22.924 69.295 50.868 1.00 108.77 188 PHE B C 1
ATOM 1545 O O . PHE A 1 188 ? 22.487 69.661 51.957 1.00 133.61 188 PHE B O 1
ATOM 1553 N N . LYS A 1 189 ? 22.201 69.274 49.748 1.00 122.85 189 LYS B N 1
ATOM 1554 C CA . LYS A 1 189 ? 20.775 69.618 49.714 1.00 126.18 189 LYS B CA 1
ATOM 1555 C C . LYS A 1 189 ? 20.570 71.011 50.322 1.00 130.09 189 LYS B C 1
ATOM 1556 O O . LYS A 1 189 ? 21.022 72.000 49.733 1.00 120.75 189 LYS B O 1
ATOM 1562 N N . ASN A 1 190 ? 19.911 71.092 51.483 1.00 131.08 190 ASN B N 1
ATOM 1563 C CA . ASN A 1 190 ? 19.828 72.331 52.260 1.00 128.42 190 ASN B CA 1
ATOM 1564 C C . ASN A 1 190 ? 20.497 72.129 53.616 1.00 119.51 190 ASN B C 1
ATOM 1565 O O . ASN A 1 190 ? 19.894 71.588 54.542 1.00 114.58 190 ASN B O 1
ATOM 157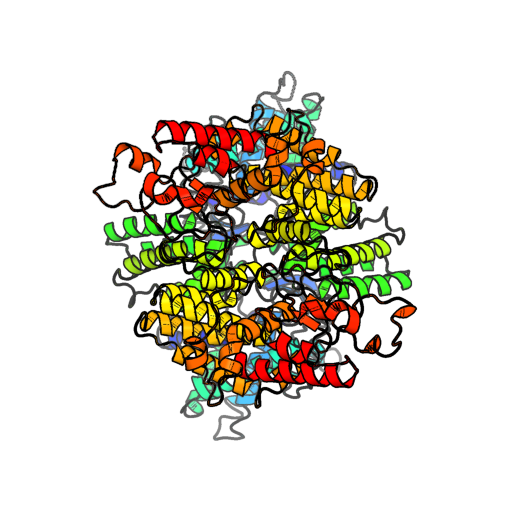0 N N . ARG A 1 191 ? 21.751 72.560 53.719 1.00 112.55 191 ARG B N 1
ATOM 1571 C CA . ARG A 1 191 ? 22.529 72.397 54.947 1.00 96.64 191 ARG B CA 1
ATOM 1572 C C . ARG A 1 191 ? 23.603 73.464 55.042 1.00 86.64 191 ARG B C 1
ATOM 1573 O O . ARG A 1 191 ? 23.966 74.080 54.044 1.00 82.01 191 ARG B O 1
ATOM 1581 N N . LYS A 1 192 ? 24.089 73.692 56.254 1.00 90.48 192 LYS B N 1
ATOM 1582 C CA . LYS A 1 192 ? 25.119 74.691 56.478 1.00 101.70 192 LYS B CA 1
ATOM 1583 C C . LYS A 1 192 ? 26.463 74.027 56.267 1.00 99.39 192 LYS B C 1
ATOM 1584 O O . LYS A 1 192 ? 26.579 72.809 56.429 1.00 95.39 192 LYS B O 1
ATOM 1590 N N . ILE A 1 193 ? 27.470 74.822 55.908 1.00 95.42 193 ILE B N 1
ATOM 1591 C CA . ILE A 1 193 ? 28.819 74.297 55.658 1.00 103.89 193 ILE B CA 1
ATOM 1592 C C . ILE A 1 193 ? 29.277 73.259 56.717 1.00 103.83 193 ILE B C 1
ATOM 1593 O O . ILE A 1 193 ? 29.800 72.214 56.347 1.00 112.40 193 ILE B O 1
ATOM 1598 N N . SER A 1 194 ? 29.035 73.505 58.006 1.00 100.19 194 SER B N 1
ATOM 1599 C CA . SER A 1 194 ? 29.413 72.546 59.069 1.00 95.21 194 SER B CA 1
ATOM 1600 C C . SER A 1 194 ? 28.688 71.203 58.968 1.00 95.86 194 SER B C 1
ATOM 1601 O O . SER A 1 194 ? 29.269 70.156 59.251 1.00 97.96 194 SER B O 1
ATOM 1604 N N . GLU A 1 195 ? 27.408 71.245 58.612 1.00 96.21 195 GLU B N 1
ATOM 1605 C CA . GLU A 1 195 ? 26.644 70.026 58.344 1.00 97.52 195 GLU B CA 1
ATOM 1606 C C . GLU A 1 195 ? 27.189 69.340 57.094 1.00 96.34 195 GLU B C 1
ATOM 1607 O O . GLU A 1 195 ? 27.181 68.112 56.997 1.00 89.84 195 GLU B O 1
ATOM 1613 N N . CYS A 1 196 ? 27.641 70.148 56.135 1.00 93.88 196 CYS B N 1
ATOM 1614 C CA . CYS A 1 196 ? 28.135 69.651 54.851 1.00 97.52 196 CYS B CA 1
ATOM 1615 C C . CYS A 1 196 ? 29.476 68.930 54.945 1.00 94.24 196 CYS B C 1
ATOM 1616 O O . CYS A 1 196 ? 29.711 67.950 54.237 1.00 95.93 196 CYS B O 1
ATOM 1619 N N . LEU A 1 197 ? 30.365 69.435 55.793 1.00 82.86 197 LEU B N 1
ATOM 1620 C CA . LEU A 1 197 ? 31.672 68.817 55.967 1.00 75.79 197 LEU B CA 1
ATOM 1621 C C . LEU A 1 197 ? 31.479 67.507 56.706 1.00 73.48 197 LEU B C 1
ATOM 1622 O O . LEU A 1 197 ? 31.977 66.475 56.276 1.00 65.24 197 LEU B O 1
ATOM 1627 N N . GLU A 1 198 ? 30.710 67.559 57.791 1.00 81.69 198 GLU B N 1
ATOM 1628 C CA . GLU A 1 198 ? 30.322 66.369 58.562 1.00 95.02 198 GLU B CA 1
ATOM 1629 C C . GLU A 1 198 ? 29.945 65.167 57.669 1.00 96.91 198 GLU B C 1
ATOM 1630 O O . GLU A 1 198 ? 30.255 64.022 58.003 1.00 100.82 198 GLU B O 1
ATOM 1636 N N . ILE A 1 199 ? 29.265 65.422 56.550 1.00 102.39 199 ILE B N 1
ATOM 1637 C CA . ILE A 1 199 ? 28.831 64.328 55.671 1.00 102.20 199 ILE B CA 1
ATOM 1638 C C . ILE A 1 199 ? 29.963 63.857 54.762 1.00 78.19 199 ILE B C 1
ATOM 1639 O O . ILE A 1 199 ? 30.094 62.668 54.520 1.00 81.26 199 ILE B O 1
ATOM 1644 N N . ILE A 1 200 ? 30.791 64.774 54.283 1.00 64.28 200 ILE B N 1
ATOM 1645 C CA . ILE A 1 200 ? 31.946 64.380 53.478 1.00 71.74 200 ILE B CA 1
ATOM 1646 C C . ILE A 1 200 ? 32.990 63.630 54.306 1.00 74.28 200 ILE B C 1
ATOM 1647 O O . ILE A 1 200 ? 33.552 62.637 53.838 1.00 74.70 200 ILE B O 1
ATOM 1652 N N . ASP A 1 201 ? 33.226 64.101 55.530 1.00 78.12 201 ASP B N 1
ATOM 1653 C CA . ASP A 1 201 ? 34.106 63.424 56.499 1.00 68.49 201 ASP B CA 1
ATOM 1654 C C . ASP A 1 201 ? 33.638 62.000 56.727 1.00 60.27 201 ASP B C 1
ATOM 1655 O O . ASP A 1 201 ? 34.448 61.110 56.920 1.00 66.01 201 ASP B O 1
ATOM 1660 N N . ASP A 1 202 ? 32.331 61.781 56.694 1.00 65.74 202 ASP B N 1
ATOM 1661 C CA . ASP A 1 202 ? 31.784 60.420 56.719 1.00 74.86 202 ASP B CA 1
ATOM 1662 C C . ASP A 1 202 ? 32.033 59.630 55.403 1.00 69.82 202 ASP B C 1
ATOM 1663 O O . ASP A 1 202 ? 32.230 58.417 55.452 1.00 71.61 202 ASP B O 1
ATOM 1668 N N . ILE A 1 203 ? 32.038 60.305 54.249 1.00 68.38 203 ILE B N 1
ATOM 1669 C CA . ILE A 1 203 ? 32.395 59.669 52.957 1.00 72.38 203 ILE B CA 1
ATOM 1670 C C . ILE A 1 203 ? 33.859 59.220 52.936 1.00 77.58 203 ILE B C 1
ATOM 1671 O O . ILE A 1 203 ? 34.158 58.079 52.555 1.00 73.53 203 ILE B O 1
ATOM 1676 N N . VAL A 1 204 ? 34.758 60.144 53.297 1.00 70.13 204 VAL B N 1
ATOM 1677 C CA . VAL A 1 204 ? 36.188 59.849 53.502 1.00 62.63 204 VAL B CA 1
ATOM 1678 C C . VAL A 1 204 ? 36.335 58.633 54.435 1.00 66.37 204 VAL B C 1
ATOM 1679 O O . VAL A 1 204 ? 37.077 57.699 54.135 1.00 77.42 204 VAL B O 1
ATOM 1683 N N . LYS A 1 205 ? 35.613 58.660 55.554 1.00 63.87 205 LYS B N 1
ATOM 1684 C CA . LYS A 1 205 ? 35.633 57.587 56.549 1.00 69.31 205 LYS B CA 1
ATOM 1685 C C . LYS A 1 205 ? 35.046 56.259 56.033 1.00 74.88 205 LYS B C 1
ATOM 1686 O O . LYS A 1 205 ? 35.486 55.185 56.453 1.00 92.95 205 LYS B O 1
ATOM 1692 N N . LEU A 1 206 ? 34.060 56.325 55.138 1.00 73.14 206 LEU B N 1
ATOM 1693 C CA . LEU A 1 206 ? 33.498 55.110 54.520 1.00 73.98 206 LEU B CA 1
ATOM 1694 C C . LEU A 1 206 ? 34.539 54.391 53.651 1.00 70.99 206 LEU B C 1
ATOM 1695 O O . LEU A 1 206 ? 34.810 53.206 53.850 1.00 67.99 206 LEU B O 1
ATOM 1700 N N . PHE A 1 207 ? 35.115 55.119 52.696 1.00 61.10 207 PHE B N 1
ATOM 1701 C CA . PHE A 1 207 ? 36.213 54.598 51.880 1.00 58.12 207 PHE B CA 1
ATOM 1702 C C . PHE A 1 207 ? 37.437 54.127 52.701 1.00 60.12 207 PHE B C 1
ATOM 1703 O O . PHE A 1 207 ? 38.177 53.255 52.253 1.00 61.69 207 PHE B O 1
ATOM 1711 N N . GLU A 1 208 ? 37.629 54.670 53.900 1.00 64.46 208 GLU B N 1
ATOM 1712 C CA . GLU A 1 208 ? 38.708 54.227 54.794 1.00 66.52 208 GLU B CA 1
ATOM 1713 C C . GLU A 1 208 ? 38.362 52.923 55.490 1.00 66.73 208 GLU B C 1
ATOM 1714 O O . GLU A 1 208 ? 39.153 51.991 55.471 1.00 69.10 208 GLU B O 1
ATOM 1720 N N . GLU A 1 209 ? 37.181 52.856 56.102 1.00 67.51 209 GLU B N 1
ATOM 1721 C CA . GLU A 1 209 ? 36.842 51.734 56.981 1.00 69.26 209 GLU B CA 1
ATOM 1722 C C . GLU A 1 209 ? 35.822 50.738 56.438 1.00 68.34 209 GLU B C 1
ATOM 1723 O O . GLU A 1 209 ? 36.049 49.537 56.515 1.00 67.07 209 GLU B O 1
ATOM 1729 N N . SER A 1 210 ? 34.714 51.211 55.878 1.00 70.76 210 SER B N 1
ATOM 1730 C CA . SER A 1 210 ? 33.605 50.304 55.511 1.00 70.02 210 SER B CA 1
ATOM 1731 C C . SER A 1 210 ? 33.692 49.618 54.131 1.00 64.61 210 SER B C 1
ATOM 1732 O O . SER A 1 210 ? 33.299 48.453 53.985 1.00 64.92 210 SER B O 1
ATOM 1735 N N . PHE A 1 211 ? 34.200 50.331 53.129 1.00 59.66 211 PHE B N 1
ATOM 1736 C CA . PHE A 1 211 ? 34.208 49.822 51.751 1.00 61.36 211 PHE B CA 1
ATOM 1737 C C . PHE A 1 211 ? 35.444 48.984 51.450 1.00 55.49 211 PHE B C 1
ATOM 1738 O O . PHE A 1 211 ? 36.521 49.532 51.308 1.00 60.32 211 PHE B O 1
ATOM 1746 N N . LEU A 1 212 ? 35.266 47.670 51.314 1.00 51.18 212 LEU B N 1
ATOM 1747 C CA . LEU A 1 212 ? 36.370 46.717 51.212 1.00 52.69 212 LEU B CA 1
ATOM 1748 C C . LEU A 1 212 ? 36.518 46.088 49.819 1.00 56.05 212 LEU B C 1
ATOM 1749 O O . LEU A 1 212 ? 35.608 46.143 49.001 1.00 56.91 212 LEU B O 1
ATOM 1754 N N . VAL A 1 213 ? 37.679 45.490 49.560 1.00 61.10 213 VAL B N 1
ATOM 1755 C CA . VAL A 1 213 ? 37.899 44.627 48.380 1.00 62.72 213 VAL B CA 1
ATOM 1756 C C . VAL A 1 213 ? 38.893 43.555 48.775 1.00 66.28 213 VAL B C 1
ATOM 1757 O O . VAL A 1 213 ? 39.609 43.715 49.767 1.00 63.63 213 VAL B O 1
ATOM 1761 N N . ILE A 1 214 ? 38.953 42.482 47.992 1.00 67.38 214 ILE B N 1
ATOM 1762 C CA . ILE A 1 214 ? 40.065 41.546 48.086 1.00 69.59 214 ILE B CA 1
ATOM 1763 C C . ILE A 1 214 ? 41.155 41.958 47.094 1.00 66.39 214 ILE B C 1
ATOM 1764 O O . ILE A 1 214 ? 40.967 41.882 45.890 1.00 68.79 214 ILE B O 1
ATOM 1769 N N . HIS A 1 215 ? 42.296 42.403 47.604 1.00 70.31 215 HIS B N 1
ATOM 1770 C CA . HIS A 1 215 ? 43.444 42.715 46.746 1.00 70.58 215 HIS B CA 1
ATOM 1771 C C . HIS A 1 215 ? 44.144 41.428 46.385 1.00 66.62 215 HIS B C 1
ATOM 1772 O O . HIS A 1 215 ? 44.677 40.740 47.253 1.00 70.17 215 HIS B O 1
ATOM 1779 N N . ILE A 1 216 ? 44.125 41.088 45.107 1.00 67.18 216 ILE B N 1
ATOM 1780 C CA . ILE A 1 216 ? 44.707 39.838 44.659 1.00 59.92 216 ILE B CA 1
ATOM 1781 C C . ILE A 1 216 ? 45.871 40.182 43.792 1.00 55.73 216 ILE B C 1
ATOM 1782 O O . ILE A 1 216 ? 45.745 40.961 42.859 1.00 60.26 216 ILE B O 1
ATOM 1787 N N . VAL A 1 217 ? 47.013 39.600 44.103 1.00 60.71 217 VAL B N 1
ATOM 1788 C CA . VAL A 1 217 ? 48.198 39.780 43.278 1.00 66.64 217 VAL B CA 1
ATOM 1789 C C . VAL A 1 217 ? 48.427 38.485 42.519 1.00 65.28 217 VAL B C 1
ATOM 1790 O O . VAL A 1 217 ? 47.999 37.413 42.953 1.00 64.53 217 VAL B O 1
ATOM 1794 N N . THR A 1 218 ? 49.062 38.605 41.365 1.00 59.50 218 THR B N 1
ATOM 1795 C CA . THR A 1 218 ? 49.094 37.530 40.395 1.00 63.79 218 THR B CA 1
ATOM 1796 C C . THR A 1 218 ? 50.429 37.702 39.691 1.00 71.70 218 THR B C 1
ATOM 1797 O O . THR A 1 218 ? 51.045 38.756 39.805 1.00 65.48 218 THR B O 1
ATOM 1801 N N . ASN A 1 219 ? 50.880 36.680 38.967 1.00 86.67 219 ASN B N 1
ATOM 1802 C CA . ASN A 1 219 ? 52.213 36.696 38.339 1.00 88.96 219 ASN B CA 1
ATOM 1803 C C . ASN A 1 219 ? 52.254 37.333 36.934 1.00 83.82 219 ASN B C 1
ATOM 1804 O O . ASN A 1 219 ? 53.226 38.007 36.588 1.00 82.03 219 ASN B O 1
ATOM 1809 N N . SER A 1 220 ? 51.219 37.128 36.124 1.00 77.72 220 SER B N 1
ATOM 1810 C CA . SER A 1 220 ? 51.188 37.728 34.783 1.00 78.35 220 SER B CA 1
ATOM 1811 C C . SER A 1 220 ? 49.829 38.296 34.409 1.00 74.13 220 SER B C 1
ATOM 1812 O O . SER A 1 220 ? 48.835 38.094 35.100 1.00 69.74 220 SER B O 1
ATOM 1815 N N . ILE A 1 221 ? 49.792 38.998 33.290 1.00 69.01 221 ILE B N 1
ATOM 1816 C CA . ILE A 1 221 ? 48.529 39.455 32.756 1.00 75.06 221 ILE B CA 1
ATOM 1817 C C . ILE A 1 221 ? 47.654 38.245 32.419 1.00 77.43 221 ILE B C 1
ATOM 1818 O O . ILE A 1 221 ? 46.463 38.244 32.718 1.00 89.35 221 ILE B O 1
ATOM 1823 N N . ASP A 1 222 ? 48.238 37.216 31.815 1.00 76.34 222 ASP B N 1
ATOM 1824 C CA . ASP A 1 222 ? 47.465 36.028 31.448 1.00 83.46 222 ASP B CA 1
ATOM 1825 C C . ASP A 1 222 ? 46.869 35.326 32.691 1.00 85.45 222 ASP B C 1
ATOM 1826 O O . ASP A 1 222 ? 45.730 34.872 32.652 1.00 80.43 222 ASP B O 1
ATOM 1831 N N . ASP A 1 223 ? 47.618 35.264 33.793 1.00 89.40 223 ASP B N 1
ATOM 1832 C CA . ASP A 1 223 ? 47.144 34.587 35.010 1.00 92.71 223 ASP B CA 1
ATOM 1833 C C . ASP A 1 223 ? 45.981 35.332 35.648 1.00 94.18 223 ASP B C 1
ATOM 1834 O O . ASP A 1 223 ? 44.987 34.715 36.068 1.00 83.16 223 ASP B O 1
ATOM 1839 N N . ALA A 1 224 ? 46.127 36.656 35.727 1.00 95.34 224 ALA B N 1
ATOM 1840 C CA . ALA A 1 224 ? 45.046 37.550 36.146 1.00 89.25 224 ALA B CA 1
ATOM 1841 C C . ALA A 1 224 ? 43.834 37.292 35.275 1.00 91.75 224 ALA B C 1
ATOM 1842 O O . ALA A 1 224 ? 42.742 37.012 35.778 1.00 98.47 224 ALA B O 1
ATOM 1844 N N . TYR A 1 225 ? 44.049 37.369 33.960 1.00 88.15 225 TYR B N 1
ATOM 1845 C CA . TYR A 1 225 ? 42.979 37.177 32.981 1.00 83.33 225 TYR B CA 1
ATOM 1846 C C . TYR A 1 225 ? 42.321 35.812 33.147 1.00 91.96 225 TYR B C 1
ATOM 1847 O O . TYR A 1 225 ? 41.110 35.689 32.990 1.00 112.54 225 TYR B O 1
ATOM 1856 N N . LYS A 1 226 ? 43.114 34.808 33.513 1.00 89.37 226 LYS B N 1
ATOM 1857 C CA . LYS A 1 226 ? 42.613 33.446 33.672 1.00 94.27 226 LYS B CA 1
ATOM 1858 C C . LYS A 1 226 ? 41.716 33.293 34.905 1.00 96.08 226 LYS B C 1
ATOM 1859 O O . LYS A 1 226 ? 40.986 32.306 35.018 1.00 81.85 226 LYS B O 1
ATOM 1865 N N . LEU A 1 227 ? 41.758 34.261 35.824 1.00 92.80 227 LEU B N 1
ATOM 1866 C CA . LEU A 1 227 ? 40.915 34.198 37.018 1.00 88.23 227 LEU B CA 1
ATOM 1867 C C . LEU A 1 227 ? 39.428 34.218 36.707 1.00 87.22 227 LEU B C 1
ATOM 1868 O O . LEU A 1 227 ? 38.634 33.692 37.485 1.00 76.05 227 LEU B O 1
ATOM 1873 N N . PHE A 1 228 ? 39.044 34.790 35.569 1.00 89.65 228 PHE B N 1
ATOM 1874 C CA . PHE A 1 228 ? 37.623 34.782 35.171 1.00 110.13 228 PHE B CA 1
ATOM 1875 C C . PHE A 1 228 ? 37.321 34.226 33.766 1.00 113.04 228 PHE B C 1
ATOM 1876 O O . PHE A 1 228 ? 36.218 34.432 33.252 1.00 115.87 228 PHE B O 1
ATOM 1884 N N . THR A 1 229 ? 38.260 33.498 33.160 1.00 107.86 229 THR B N 1
ATOM 1885 C CA . THR A 1 229 ? 37.982 32.817 31.880 1.00 105.07 229 THR B CA 1
ATOM 1886 C C . THR A 1 229 ? 38.069 31.301 32.051 1.00 98.39 229 THR B C 1
ATOM 1887 O O . THR A 1 229 ? 37.052 30.603 31.996 1.00 101.44 229 THR B O 1
ATOM 1891 N N . GLY A 1 235 ? 34.025 41.611 30.107 1.00 106.00 235 GLY B N 1
ATOM 1892 C CA . GLY A 1 235 ? 35.394 41.883 29.733 1.00 104.52 235 GLY B CA 1
ATOM 1893 C C . GLY A 1 235 ? 35.455 43.374 29.534 1.00 109.60 235 GLY B C 1
ATOM 1894 O O . GLY A 1 235 ? 35.748 43.854 28.437 1.00 107.20 235 GLY B O 1
ATOM 1895 N N . ILE A 1 236 ? 35.131 44.106 30.600 1.00 108.90 236 ILE B N 1
ATOM 1896 C CA . ILE A 1 236 ? 35.159 45.560 30.559 1.00 101.21 236 ILE B CA 1
ATOM 1897 C C . ILE A 1 236 ? 36.514 46.026 30.019 1.00 93.93 236 ILE B C 1
ATOM 1898 O O . ILE A 1 236 ? 36.543 46.816 29.082 1.00 81.29 236 ILE B O 1
ATOM 1903 N N . ASN A 1 237 ? 37.613 45.491 30.569 1.00 87.80 237 ASN B N 1
ATOM 1904 C CA . ASN A 1 237 ? 38.967 46.036 30.349 1.00 83.44 237 ASN B CA 1
ATOM 1905 C C . ASN A 1 237 ? 39.794 45.373 29.250 1.00 77.81 237 ASN B C 1
ATOM 1906 O O . ASN A 1 237 ? 40.372 46.065 28.413 1.00 69.32 237 ASN B O 1
ATOM 1911 N N . LEU A 1 238 ? 39.882 44.044 29.296 1.00 74.38 238 LEU B N 1
ATOM 1912 C CA . LEU A 1 238 ? 40.646 43.265 28.329 1.00 64.89 238 LEU B CA 1
ATOM 1913 C C . LEU A 1 238 ? 39.868 42.054 27.863 1.00 72.87 238 LEU B C 1
ATOM 1914 O O . LEU A 1 238 ? 39.274 41.320 28.668 1.00 64.88 238 LEU B O 1
ATOM 1919 N N . THR A 1 239 ? 39.903 41.845 26.550 1.00 78.42 239 THR B N 1
ATOM 1920 C CA . THR A 1 239 ? 39.390 40.635 25.924 1.00 81.35 239 THR B CA 1
ATOM 1921 C C . THR A 1 239 ? 40.565 39.839 25.412 1.00 83.55 239 THR B C 1
ATOM 1922 O O . THR A 1 239 ? 41.711 40.283 25.493 1.00 86.79 239 THR B O 1
ATOM 1926 N N . GLU A 1 240 ? 40.276 38.670 24.857 1.00 85.29 240 GLU B N 1
ATOM 1927 C CA . GLU A 1 240 ? 41.297 37.886 24.180 1.00 89.75 240 GLU B CA 1
ATOM 1928 C C . GLU A 1 240 ? 41.846 38.693 23.001 1.00 84.25 240 GLU B C 1
ATOM 1929 O O . GLU A 1 240 ? 43.051 38.726 22.774 1.00 93.51 240 GLU B O 1
ATOM 1935 N N . GLY A 1 241 ? 40.950 39.360 22.277 1.00 84.75 241 GLY B N 1
ATOM 1936 C CA . GLY A 1 241 ? 41.320 40.246 21.176 1.00 84.67 241 GLY B CA 1
ATOM 1937 C C . GLY A 1 241 ? 42.442 41.218 21.502 1.00 90.86 241 GLY B C 1
ATOM 1938 O O . GLY A 1 241 ? 43.369 41.386 20.702 1.00 88.61 241 GLY B O 1
ATOM 1939 N N . GLU A 1 242 ? 42.359 41.861 22.670 1.00 90.29 242 GLU B N 1
ATOM 1940 C CA . GLU A 1 242 ? 43.409 42.790 23.122 1.00 83.65 242 GLU B CA 1
ATOM 1941 C C . GLU A 1 242 ? 44.703 42.058 23.434 1.00 73.69 242 GLU B C 1
ATOM 1942 O O . GLU A 1 242 ? 45.778 42.533 23.101 1.00 72.95 242 GLU B O 1
ATOM 1948 N N . LEU A 1 243 ? 44.599 40.909 24.091 1.00 78.53 243 LEU B N 1
ATOM 1949 C CA . LEU A 1 243 ? 45.787 40.134 24.442 1.00 81.13 243 LEU B CA 1
ATOM 1950 C C . LEU A 1 243 ? 46.467 39.654 23.170 1.00 75.01 243 LEU B C 1
ATOM 1951 O O . LEU A 1 243 ? 47.698 39.677 23.067 1.00 73.65 243 LEU B O 1
ATOM 1956 N N . LEU A 1 244 ? 45.667 39.275 22.180 1.00 74.08 244 LEU B N 1
ATOM 1957 C CA . LEU A 1 244 ? 46.221 38.808 20.911 1.00 71.74 244 LEU B CA 1
ATOM 1958 C C . LEU A 1 244 ? 46.770 39.967 20.095 1.00 70.14 244 LEU B C 1
ATOM 1959 O O . LEU A 1 244 ? 47.841 39.856 19.520 1.00 79.94 244 LEU B O 1
ATOM 1964 N N . LYS A 1 245 ? 46.083 41.099 20.084 1.00 68.03 245 LYS B N 1
ATOM 1965 C CA . LYS A 1 245 ? 46.673 42.285 19.485 1.00 70.31 245 LYS B CA 1
ATOM 1966 C C . LYS A 1 245 ? 48.087 42.493 20.011 1.00 77.89 245 LYS B C 1
ATOM 1967 O O . LYS A 1 245 ? 48.992 42.796 19.238 1.00 93.08 245 LYS B O 1
ATOM 1973 N N . ALA A 1 246 ? 48.274 42.308 21.316 1.00 86.19 246 ALA B N 1
ATOM 1974 C CA . ALA A 1 246 ? 49.572 42.540 21.964 1.00 91.01 246 ALA B CA 1
ATOM 1975 C C . ALA A 1 246 ? 50.600 41.476 21.597 1.00 82.37 246 ALA B C 1
ATOM 1976 O O . ALA A 1 246 ? 51.712 41.792 21.171 1.00 74.01 246 ALA B O 1
ATOM 1978 N N . HIS A 1 247 ? 50.223 40.217 21.773 1.00 79.05 247 HIS B N 1
ATOM 1979 C CA . HIS A 1 247 ? 51.114 39.100 21.477 1.00 85.21 247 HIS B CA 1
ATOM 1980 C C . HIS A 1 247 ? 51.588 39.169 20.047 1.00 88.89 247 HIS B C 1
ATOM 1981 O O . HIS A 1 247 ? 52.779 39.028 19.764 1.00 101.45 247 HIS B O 1
ATOM 1988 N N . THR A 1 248 ? 50.625 39.419 19.163 1.00 84.69 248 THR B N 1
ATOM 1989 C CA . THR A 1 248 ? 50.810 39.339 17.727 1.00 75.50 248 THR B CA 1
ATOM 1990 C C . THR A 1 248 ? 51.757 40.435 17.223 1.00 81.02 248 THR B C 1
ATOM 1991 O O . THR A 1 248 ? 52.608 40.181 16.367 1.00 89.42 248 THR B O 1
ATOM 1995 N N . ILE A 1 249 ? 51.611 41.645 17.753 1.00 78.59 249 ILE B N 1
ATOM 1996 C CA . ILE A 1 249 ? 52.531 42.733 17.435 1.00 77.43 249 ILE B CA 1
ATOM 1997 C C . ILE A 1 249 ? 53.917 42.428 18.013 1.00 86.70 249 ILE B C 1
ATOM 1998 O O . ILE A 1 249 ? 54.938 42.619 17.343 1.00 80.27 249 ILE B O 1
ATOM 2003 N N . GLY A 1 250 ? 53.941 41.938 19.250 1.00 95.14 250 GLY B N 1
ATOM 2004 C CA . GLY A 1 250 ? 55.192 41.572 19.929 1.00 110.64 250 GLY B CA 1
ATOM 2005 C C . GLY A 1 250 ? 56.024 40.530 19.195 1.00 109.49 250 GLY B C 1
ATOM 2006 O O . GLY A 1 250 ? 57.255 40.503 19.310 1.00 105.83 250 GLY B O 1
ATOM 2007 N N . ILE A 1 251 ? 55.341 39.665 18.453 1.00 102.21 251 ILE B N 1
ATOM 2008 C CA . ILE A 1 251 ? 55.990 38.744 17.527 1.00 91.19 251 ILE B CA 1
ATOM 2009 C C . ILE A 1 251 ? 56.669 39.481 16.355 1.00 94.18 251 ILE B C 1
ATOM 2010 O O . ILE A 1 251 ? 57.772 39.119 15.945 1.00 103.36 251 ILE B O 1
ATOM 2015 N N . CYS A 1 252 ? 56.023 40.512 15.825 1.00 93.94 252 CYS B N 1
ATOM 2016 C CA . CYS A 1 252 ? 56.557 41.245 14.676 1.00 104.70 252 CYS B CA 1
ATOM 2017 C C . CYS A 1 252 ? 57.373 42.461 15.119 1.00 115.37 252 CYS B C 1
ATOM 2018 O O . CYS A 1 252 ? 57.092 43.590 14.710 1.00 113.71 252 CYS B O 1
ATOM 2021 N N . SER A 1 253 ? 58.398 42.221 15.935 1.00 116.30 253 SER B N 1
ATOM 2022 C CA . SER A 1 253 ? 59.136 43.309 16.583 1.00 128.28 253 SER B CA 1
ATOM 2023 C C . SER A 1 253 ? 59.927 44.160 15.597 1.00 131.60 253 SER B C 1
ATOM 2024 O O . SER A 1 253 ? 59.711 45.373 15.505 1.00 136.15 253 SER B O 1
ATOM 2027 N N . ASP A 1 254 ? 60.836 43.524 14.866 1.00 126.81 254 ASP B N 1
ATOM 2028 C CA . ASP A 1 254 ? 61.702 44.240 13.928 1.00 130.98 254 ASP B CA 1
ATOM 2029 C C . ASP A 1 254 ? 60.903 44.925 12.820 1.00 133.39 254 ASP B C 1
ATOM 2030 O O . ASP A 1 254 ? 61.135 46.092 12.501 1.00 135.03 254 ASP B O 1
ATOM 2035 N N . ASN A 1 255 ? 59.938 44.207 12.265 1.00 133.47 255 ASN B N 1
ATOM 2036 C CA . ASN A 1 255 ? 59.228 44.676 11.081 1.00 135.56 255 ASN B CA 1
ATOM 2037 C C . ASN A 1 255 ? 58.170 45.716 11.457 1.00 128.85 255 ASN B C 1
ATOM 2038 O O . ASN A 1 255 ? 56.992 45.390 11.603 1.00 133.60 255 ASN B O 1
ATOM 2043 N N . LEU A 1 256 ? 58.596 46.970 11.609 1.00 114.44 256 LEU B N 1
ATOM 2044 C CA . LEU A 1 256 ? 57.694 48.048 12.036 1.00 121.30 256 LEU B CA 1
ATOM 2045 C C . LEU A 1 256 ? 56.526 48.247 11.063 1.00 126.05 256 LEU B C 1
ATOM 2046 O O . LEU A 1 256 ? 55.521 48.870 11.408 1.00 134.98 256 LEU B O 1
ATOM 2051 N N . SER A 1 257 ? 56.672 47.719 9.850 1.00 138.39 257 SER B N 1
ATOM 2052 C CA . SER A 1 257 ? 55.619 47.737 8.829 1.00 142.21 257 SER B CA 1
ATOM 2053 C C . SER A 1 257 ? 54.454 46.800 9.160 1.00 127.21 257 SER B C 1
ATOM 2054 O O . SER A 1 257 ? 53.304 47.233 9.245 1.00 116.37 257 SER B O 1
ATOM 2057 N N . HIS A 1 258 ? 54.773 45.521 9.351 1.00 117.63 258 HIS B N 1
ATOM 2058 C CA . HIS A 1 258 ? 53.782 44.475 9.665 1.00 124.76 258 HIS B CA 1
ATOM 2059 C C . HIS A 1 258 ? 52.907 44.833 10.873 1.00 115.11 258 HIS B C 1
ATOM 2060 O O . HIS A 1 258 ? 51.761 44.399 10.984 1.00 103.46 258 HIS B O 1
ATOM 2067 N N . GLN A 1 259 ? 53.470 45.617 11.781 1.00 111.06 259 GLN B N 1
ATOM 2068 C CA . GLN A 1 259 ? 52.780 46.004 12.991 1.00 105.87 259 GLN B CA 1
ATOM 2069 C C . GLN A 1 259 ? 51.577 46.886 12.656 1.00 91.79 259 GLN B C 1
ATOM 2070 O O . GLN A 1 259 ? 50.452 46.505 12.940 1.00 94.41 259 GLN B O 1
ATOM 2076 N N . ARG A 1 260 ? 51.805 48.025 12.007 1.00 94.01 260 ARG B N 1
ATOM 2077 C CA . ARG A 1 260 ? 50.723 48.984 11.702 1.00 108.13 260 ARG B CA 1
ATOM 2078 C C . ARG A 1 260 ? 49.551 48.356 10.935 1.00 108.17 260 ARG B C 1
ATOM 2079 O O . ARG A 1 260 ? 48.398 48.760 11.100 1.00 119.14 260 ARG B O 1
ATOM 2087 N N . THR A 1 261 ? 49.869 47.393 10.073 1.00 97.18 261 THR B N 1
ATOM 2088 C CA . THR A 1 261 ? 48.871 46.592 9.358 1.00 93.99 261 THR B CA 1
ATOM 2089 C C . THR A 1 261 ? 48.003 45.811 10.354 1.00 85.48 261 THR B C 1
ATOM 2090 O O . THR A 1 261 ? 46.789 45.714 10.208 1.00 81.66 261 THR B O 1
ATOM 2094 N N . ILE A 1 262 ? 48.664 45.264 11.363 1.00 79.54 262 ILE B N 1
ATOM 2095 C CA . ILE A 1 262 ? 48.050 44.403 12.347 1.00 77.67 262 ILE B CA 1
ATOM 2096 C C . ILE A 1 262 ? 47.264 45.181 13.399 1.00 84.80 262 ILE B C 1
ATOM 2097 O O . ILE A 1 262 ? 46.129 44.820 13.747 1.00 87.91 262 ILE B O 1
ATOM 2102 N N . SER A 1 263 ? 47.892 46.214 13.945 1.00 78.51 263 SER B N 1
ATOM 2103 C CA . SER A 1 263 ? 47.215 47.089 14.888 1.00 78.92 263 SER B CA 1
ATOM 2104 C C . SER A 1 263 ? 45.872 47.541 14.286 1.00 91.52 263 SER B C 1
ATOM 2105 O O . SER A 1 263 ? 44.845 47.449 14.958 1.00 101.76 263 SER B O 1
ATOM 2108 N N . ASP A 1 264 ? 45.876 47.984 13.019 1.00 84.99 264 ASP B N 1
ATOM 2109 C CA . ASP A 1 264 ? 44.651 48.469 12.353 1.00 74.16 264 ASP B CA 1
ATOM 2110 C C . ASP A 1 264 ? 43.596 47.375 12.218 1.00 73.87 264 ASP B C 1
ATOM 2111 O O . ASP A 1 264 ? 42.431 47.577 12.569 1.00 82.75 264 ASP B O 1
ATOM 2116 N N . ASN A 1 265 ? 43.999 46.211 11.730 1.00 76.52 265 ASN B N 1
ATOM 2117 C CA . ASN A 1 265 ? 43.064 45.095 11.582 1.00 82.93 265 ASN B CA 1
ATOM 2118 C C . ASN A 1 265 ? 42.411 44.690 12.925 1.00 78.79 265 ASN B C 1
ATOM 2119 O O . ASN A 1 265 ? 41.211 44.422 12.975 1.00 78.91 265 ASN B O 1
ATOM 2124 N N . TRP A 1 266 ? 43.198 44.645 14.000 1.00 73.65 266 TRP B N 1
ATOM 2125 C CA . TRP A 1 266 ? 42.669 44.341 15.338 1.00 64.71 266 TRP B CA 1
ATOM 2126 C C . TRP A 1 266 ? 41.696 45.418 15.833 1.00 59.54 266 TRP B C 1
ATOM 2127 O O . TRP A 1 266 ? 40.645 45.093 16.374 1.00 64.37 266 TRP B O 1
ATOM 2138 N N . ASP A 1 267 ? 42.030 46.687 15.643 1.00 52.44 267 ASP B N 1
ATOM 2139 C CA . ASP A 1 267 ? 41.138 47.773 16.050 1.00 62.27 267 ASP B CA 1
ATOM 2140 C C . ASP A 1 267 ? 39.763 47.647 15.409 1.00 71.37 267 ASP B C 1
ATOM 2141 O O . ASP A 1 267 ? 38.767 48.003 16.033 1.00 90.69 267 ASP B O 1
ATOM 2146 N N . ALA A 1 268 ? 39.704 47.153 14.175 1.00 65.59 268 ALA B N 1
ATOM 2147 C CA . ALA A 1 268 ? 38.419 46.928 13.514 1.00 68.16 268 ALA B CA 1
ATOM 2148 C C . ALA A 1 268 ? 37.668 45.772 14.151 1.00 67.98 268 ALA B C 1
ATOM 2149 O O . ALA A 1 268 ? 36.442 45.709 14.100 1.00 79.92 268 ALA B O 1
ATOM 2151 N N . ILE A 1 269 ? 38.414 44.847 14.734 1.00 64.56 269 ILE B N 1
ATOM 2152 C CA . ILE A 1 269 ? 37.835 43.688 15.385 1.00 68.18 269 ILE B CA 1
ATOM 2153 C C . ILE A 1 269 ? 37.397 44.061 16.782 1.00 69.11 269 ILE B C 1
ATOM 2154 O O . ILE A 1 269 ? 36.344 43.634 17.254 1.00 64.76 269 ILE B O 1
ATOM 2159 N N . LEU A 1 270 ? 38.213 44.872 17.434 1.00 69.82 270 LEU B N 1
ATOM 2160 C CA . LEU A 1 270 ? 37.963 45.248 18.810 1.00 67.85 270 LEU B CA 1
ATOM 2161 C C . LEU A 1 270 ? 36.811 46.259 18.918 1.00 70.46 270 LEU B C 1
ATOM 2162 O O . LEU A 1 270 ? 36.190 46.336 19.962 1.00 70.67 270 LEU B O 1
ATOM 2167 N N . LYS A 1 271 ? 36.516 47.019 17.859 1.00 75.87 271 LYS B N 1
ATOM 2168 C CA . LYS A 1 271 ? 35.318 47.885 17.847 1.00 86.58 271 LYS B CA 1
ATOM 2169 C C . LYS A 1 271 ? 34.114 47.147 18.431 1.00 90.24 271 LYS B C 1
ATOM 2170 O O . LYS A 1 271 ? 33.557 47.576 19.443 1.00 97.28 271 LYS B O 1
ATOM 2176 N N . HIS A 1 272 ? 33.730 46.034 17.803 1.00 84.38 272 HIS B N 1
ATOM 2177 C CA . HIS A 1 272 ? 32.602 45.217 18.276 1.00 80.49 272 HIS B CA 1
ATOM 2178 C C . HIS A 1 272 ? 32.768 44.919 19.781 1.00 81.94 272 HIS B C 1
ATOM 2179 O O . HIS A 1 272 ? 33.891 44.872 20.277 1.00 86.60 272 HIS B O 1
ATOM 2186 N N . PRO A 1 273 ? 31.655 44.710 20.515 1.00 83.54 273 PRO B N 1
ATOM 2187 C CA . PRO A 1 273 ? 31.731 44.587 21.988 1.00 80.90 273 PRO B CA 1
ATOM 2188 C C . PRO A 1 273 ? 32.240 43.237 22.520 1.00 77.20 273 PRO B C 1
ATOM 2189 O O . PRO A 1 273 ? 32.430 42.287 21.763 1.00 64.96 273 PRO B O 1
ATOM 2193 N N . SER A 1 274 ? 32.440 43.172 23.834 1.00 84.60 274 SER B N 1
ATOM 2194 C CA . SER A 1 274 ? 33.119 42.038 24.477 1.00 86.17 274 SER B CA 1
ATOM 2195 C C . SER A 1 274 ? 32.571 40.675 24.043 1.00 81.46 274 SER B C 1
ATOM 2196 O O . SER A 1 274 ? 33.278 39.873 23.436 1.00 71.46 274 SER B O 1
ATOM 2199 N N . LYS A 1 275 ? 31.309 40.417 24.358 1.00 79.16 275 LYS B N 1
ATOM 2200 C CA . LYS A 1 275 ? 30.769 39.086 24.183 1.00 72.49 275 LYS B CA 1
ATOM 2201 C C . LYS A 1 275 ? 31.022 38.582 22.754 1.00 71.74 275 LYS B C 1
ATOM 2202 O O . LYS A 1 275 ? 31.422 37.437 22.567 1.00 79.63 275 LYS B O 1
ATOM 2208 N N . LYS A 1 276 ? 30.855 39.461 21.767 1.00 73.05 276 LYS B N 1
ATOM 2209 C CA . LYS A 1 276 ? 30.821 39.065 20.352 1.00 79.16 276 LYS B CA 1
ATOM 2210 C C . LYS A 1 276 ? 32.231 38.785 19.804 1.00 69.36 276 LYS B C 1
ATOM 2211 O O . LYS A 1 276 ? 32.448 37.804 19.083 1.00 57.25 276 LYS B O 1
ATOM 2217 N N . VAL A 1 277 ? 33.166 39.670 20.137 1.00 72.02 277 VAL B N 1
ATOM 2218 C CA . VAL A 1 277 ? 34.596 39.444 19.924 1.00 73.77 277 VAL B CA 1
ATOM 2219 C C . VAL A 1 277 ? 34.984 38.037 20.389 1.00 78.56 277 VAL B C 1
ATOM 2220 O O . VAL A 1 277 ? 35.343 37.189 19.576 1.00 93.34 277 VAL B O 1
ATOM 2224 N N . THR A 1 278 ? 34.880 37.783 21.690 1.00 73.16 278 THR B N 1
ATOM 2225 C CA . THR A 1 278 ? 35.326 36.513 22.257 1.00 71.00 278 THR B CA 1
ATOM 2226 C C . THR A 1 278 ? 34.627 35.341 21.565 1.00 66.05 278 THR B C 1
ATOM 2227 O O . THR A 1 278 ? 35.261 34.335 21.249 1.00 62.15 278 THR B O 1
ATOM 2231 N N . ASP A 1 279 ? 33.326 35.475 21.318 1.00 63.03 279 ASP B N 1
ATOM 2232 C CA . ASP A 1 279 ? 32.563 34.377 20.729 1.00 69.89 279 ASP B CA 1
ATOM 2233 C C . ASP A 1 279 ? 32.984 34.130 19.307 1.00 64.24 279 ASP B C 1
ATOM 2234 O O . ASP A 1 279 ? 32.982 32.983 18.858 1.00 65.37 279 ASP B O 1
ATOM 2239 N N . TYR A 1 280 ? 33.314 35.205 18.594 1.00 63.12 280 TYR B N 1
ATOM 2240 C CA . TYR A 1 280 ? 33.768 35.082 17.205 1.00 69.37 280 TYR B CA 1
ATOM 2241 C C . TYR A 1 280 ? 35.125 34.384 17.162 1.00 66.21 280 TYR B C 1
ATOM 2242 O O . TYR A 1 280 ? 35.299 33.369 16.478 1.00 65.82 280 TYR B O 1
ATOM 2251 N N . LEU A 1 281 ? 36.076 34.923 17.914 1.00 62.29 281 LEU B N 1
ATOM 2252 C CA . LEU A 1 281 ? 37.396 34.314 18.027 1.00 62.08 281 LEU B CA 1
ATOM 2253 C C . LEU A 1 281 ? 37.326 32.809 18.351 1.00 60.20 281 LEU B C 1
ATOM 2254 O O . LEU A 1 281 ? 38.096 32.018 17.801 1.00 57.12 281 LEU B O 1
ATOM 2259 N N . ARG A 1 282 ? 36.403 32.419 19.225 1.00 56.37 282 ARG B N 1
ATOM 2260 C CA . ARG A 1 282 ? 36.254 31.013 19.560 1.00 65.31 282 ARG B CA 1
ATOM 2261 C C . ARG A 1 282 ? 35.859 30.239 18.312 1.00 61.98 282 ARG B C 1
ATOM 2262 O O . ARG A 1 282 ? 36.505 29.252 17.927 1.00 53.03 282 ARG B O 1
ATOM 2270 N N . TRP A 1 283 ? 34.799 30.719 17.677 1.00 62.10 283 TRP B N 1
ATOM 2271 C CA . TRP A 1 283 ? 34.285 30.089 16.478 1.00 66.98 283 TRP B CA 1
ATOM 2272 C C . TRP A 1 283 ? 35.366 30.048 15.391 1.00 60.21 283 TRP B C 1
ATOM 2273 O O . TRP A 1 283 ? 35.595 29.022 14.749 1.00 59.76 283 TRP B O 1
ATOM 2284 N N . ILE A 1 284 ? 36.074 31.142 15.207 1.00 57.58 284 ILE B N 1
ATOM 2285 C CA . ILE A 1 284 ? 37.098 31.126 14.197 1.00 62.78 284 ILE B CA 1
ATOM 2286 C C . ILE A 1 284 ? 38.096 29.999 14.475 1.00 67.47 284 ILE B C 1
ATOM 2287 O O . ILE A 1 284 ? 38.433 29.236 13.577 1.00 62.82 284 ILE B O 1
ATOM 2292 N N . LEU A 1 285 ? 38.533 29.878 15.726 1.00 81.94 285 LEU B N 1
ATOM 2293 C CA . LEU A 1 285 ? 39.579 28.918 16.093 1.00 74.75 285 LEU B CA 1
ATOM 2294 C C . LEU A 1 285 ? 39.103 27.495 15.863 1.00 66.38 285 LEU B C 1
ATOM 2295 O O . LEU A 1 285 ? 39.745 26.718 15.134 1.00 59.66 285 LEU B O 1
ATOM 2300 N N . ILE A 1 286 ? 37.963 27.168 16.463 1.00 61.54 286 ILE B N 1
ATOM 2301 C CA . ILE A 1 286 ? 37.321 25.871 16.224 1.00 67.04 286 ILE B CA 1
ATOM 2302 C C . ILE A 1 286 ? 37.400 25.459 14.757 1.00 71.43 286 ILE B C 1
ATOM 2303 O O . ILE A 1 286 ? 37.718 24.314 14.455 1.00 77.88 286 ILE B O 1
ATOM 2308 N N . MET A 1 287 ? 37.102 26.390 13.854 1.00 74.32 287 MET B N 1
ATOM 2309 C CA . MET A 1 287 ? 37.252 26.133 12.430 1.00 75.86 287 MET B CA 1
ATOM 2310 C C . MET A 1 287 ? 38.696 25.779 12.087 1.00 77.62 287 MET B C 1
ATOM 2311 O O . MET A 1 287 ? 38.974 24.654 11.701 1.00 94.01 287 MET B O 1
ATOM 2316 N N . LEU A 1 288 ? 39.601 26.740 12.238 1.00 76.66 288 LEU B N 1
ATOM 2317 C CA . LEU A 1 288 ? 41.013 26.559 11.890 1.00 80.81 288 LEU B CA 1
ATOM 2318 C C . LEU A 1 288 ? 41.652 25.278 12.449 1.00 84.62 288 LEU B C 1
ATOM 2319 O O . LEU A 1 288 ? 42.459 24.630 11.773 1.00 85.59 288 LEU B O 1
ATOM 2324 N N . THR A 1 289 ? 41.319 24.916 13.678 1.00 68.34 289 THR B N 1
ATOM 2325 C CA . THR A 1 289 ? 41.990 23.785 14.297 1.00 78.09 289 THR B CA 1
ATOM 2326 C C . THR A 1 289 ? 41.229 22.481 14.142 1.00 87.87 289 THR B C 1
ATOM 2327 O O . THR A 1 289 ? 41.817 21.401 14.187 1.00 106.33 289 THR B O 1
ATOM 2331 N N . GLY A 1 290 ? 39.918 22.579 13.997 1.00 87.34 290 GLY B N 1
ATOM 2332 C CA . GLY A 1 290 ? 39.084 21.400 13.898 1.00 82.66 290 GLY B CA 1
ATOM 2333 C C . GLY A 1 290 ? 38.873 20.714 15.229 1.00 79.62 290 GLY B C 1
ATOM 2334 O O . GLY A 1 290 ? 38.599 19.518 15.262 1.00 77.06 290 GLY B O 1
ATOM 2335 N N . ASN A 1 291 ? 38.979 21.468 16.323 1.00 82.67 291 ASN B N 1
ATOM 2336 C CA . ASN A 1 291 ? 38.701 20.929 17.663 1.00 91.08 291 ASN B CA 1
ATOM 2337 C C . ASN A 1 291 ? 37.774 21.802 18.467 1.00 73.34 291 ASN B C 1
ATOM 2338 O O . ASN A 1 291 ? 37.935 23.017 18.447 1.00 73.49 291 ASN B O 1
ATOM 2343 N N . ASN A 1 292 ? 36.848 21.194 19.215 1.00 63.92 292 ASN B N 1
ATOM 2344 C CA . ASN A 1 292 ? 35.892 21.977 20.007 1.00 67.64 292 ASN B CA 1
ATOM 2345 C C . ASN A 1 292 ? 36.520 22.674 21.226 1.00 68.91 292 ASN B C 1
ATOM 2346 O O . ASN A 1 292 ? 36.025 22.561 22.347 1.00 64.36 292 ASN B O 1
ATOM 2351 N N . ILE A 1 293 ? 37.589 23.426 20.981 1.00 77.25 293 ILE B N 1
ATOM 2352 C CA . ILE A 1 293 ? 38.305 24.171 22.021 1.00 89.59 293 ILE B CA 1
ATOM 2353 C C . ILE A 1 293 ? 37.389 24.875 23.049 1.00 86.13 293 ILE B C 1
ATOM 2354 O O . ILE A 1 293 ? 36.394 25.501 22.697 1.00 83.35 293 ILE B O 1
ATOM 2359 N N . THR A 1 294 ? 37.740 24.753 24.326 1.00 92.64 294 THR B N 1
ATOM 2360 C CA . THR A 1 294 ? 36.951 25.335 25.403 1.00 104.88 294 THR B CA 1
ATOM 2361 C C . THR A 1 294 ? 37.245 26.816 25.575 1.00 95.73 294 THR B C 1
ATOM 2362 O O . THR A 1 294 ? 38.376 27.257 25.351 1.00 82.63 294 THR B O 1
ATOM 2366 N N . ALA A 1 295 ? 36.228 27.556 26.023 1.00 86.05 295 ALA B N 1
ATOM 2367 C CA . ALA A 1 295 ? 36.302 29.013 26.154 1.00 92.63 295 ALA B CA 1
ATOM 2368 C C . ALA A 1 295 ? 37.582 29.539 26.837 1.00 86.37 295 ALA B C 1
ATOM 2369 O O . ALA A 1 295 ? 38.258 30.411 26.296 1.00 96.27 295 ALA B O 1
ATOM 2371 N N . SER A 1 296 ? 37.919 29.019 28.007 1.00 74.67 296 SER B N 1
ATOM 2372 C CA . SER A 1 296 ? 39.145 29.443 28.684 1.00 81.74 296 SER B CA 1
ATOM 2373 C C . SER A 1 296 ? 40.412 29.253 27.855 1.00 92.36 296 SER B C 1
ATOM 2374 O O . SER A 1 296 ? 41.254 30.152 27.779 1.00 118.31 296 SER B O 1
ATOM 2377 N N . SER A 1 297 ? 40.554 28.083 27.246 1.00 92.87 297 SER B N 1
ATOM 2378 C CA . SER A 1 297 ? 41.812 27.715 26.589 1.00 86.88 297 SER B CA 1
ATOM 2379 C C . SER A 1 297 ? 42.009 28.360 25.218 1.00 77.34 297 SER B C 1
ATOM 2380 O O . SER A 1 297 ? 43.035 28.145 24.569 1.00 71.24 297 SER B O 1
ATOM 2383 N N . VAL A 1 298 ? 41.032 29.153 24.788 1.00 70.34 298 VAL B N 1
ATOM 2384 C CA . VAL A 1 298 ? 41.119 29.872 23.525 1.00 69.55 298 VAL B CA 1
ATOM 2385 C C . VAL A 1 298 ? 42.328 30.787 23.471 1.00 66.66 298 VAL B C 1
ATOM 2386 O O . VAL A 1 298 ? 43.028 30.818 22.475 1.00 70.42 298 VAL B O 1
ATOM 2390 N N . LEU A 1 299 ? 42.550 31.559 24.526 1.00 76.90 299 LEU B N 1
ATOM 2391 C CA . LEU A 1 299 ? 43.708 32.448 24.559 1.00 91.20 299 LEU B CA 1
ATOM 2392 C C . LEU A 1 299 ? 44.985 31.639 24.379 1.00 97.92 299 LEU B C 1
ATOM 2393 O O . LEU A 1 299 ? 45.855 31.985 23.564 1.00 84.57 299 LEU B O 1
ATOM 2398 N N . GLU A 1 300 ? 45.086 30.567 25.163 1.00 98.67 300 GLU B N 1
ATOM 2399 C CA . GLU A 1 300 ? 46.265 29.712 25.159 1.00 99.44 300 GLU B CA 1
ATOM 2400 C C . GLU A 1 300 ? 46.448 29.064 23.776 1.00 95.88 300 GLU B C 1
ATOM 2401 O O . GLU A 1 300 ? 47.526 29.182 23.167 1.00 84.74 300 GLU B O 1
ATOM 2407 N N . GLU A 1 301 ? 45.388 28.434 23.263 1.00 83.22 301 GLU B N 1
ATOM 2408 C CA . GLU A 1 301 ? 45.479 27.723 21.974 1.00 84.42 301 GLU B CA 1
ATOM 2409 C C . GLU A 1 301 ? 45.851 28.620 20.804 1.00 79.69 301 GLU B C 1
ATOM 2410 O O . GLU A 1 301 ? 46.596 28.205 19.920 1.00 77.82 301 GLU B O 1
ATOM 2416 N N . TYR A 1 302 ? 45.327 29.842 20.789 1.00 71.67 302 TYR B N 1
ATOM 2417 C CA . TYR A 1 302 ? 45.671 30.775 19.736 1.00 68.79 302 TYR B CA 1
ATOM 2418 C C . TYR A 1 302 ? 47.184 30.915 19.637 1.00 77.43 302 TYR B C 1
ATOM 2419 O O . TYR A 1 302 ? 47.738 30.912 18.546 1.00 70.16 302 TYR B O 1
ATOM 2428 N N . LYS A 1 303 ? 47.855 31.020 20.780 1.00 97.56 303 LYS B N 1
ATOM 2429 C CA . LYS A 1 303 ? 49.308 31.220 20.788 1.00 95.93 303 LYS B CA 1
ATOM 2430 C C . LYS A 1 303 ? 50.053 29.937 20.410 1.00 93.16 303 LYS B C 1
ATOM 2431 O O . LYS A 1 303 ? 51.045 29.992 19.693 1.00 87.18 303 LYS B O 1
ATOM 2437 N N . LYS A 1 304 ? 49.563 28.787 20.869 1.00 88.03 304 LYS B N 1
ATOM 2438 C CA . LYS A 1 304 ? 50.207 27.510 20.556 1.00 85.86 304 LYS B CA 1
ATOM 2439 C C . LYS A 1 304 ? 50.051 27.098 19.082 1.00 94.54 304 LYS B C 1
ATOM 2440 O O . LYS A 1 304 ? 50.986 26.551 18.510 1.00 94.37 304 LYS B O 1
ATOM 2446 N N . THR A 1 305 ? 48.902 27.389 18.468 1.00 111.24 305 THR B N 1
ATOM 2447 C CA . THR A 1 305 ? 48.578 26.918 17.104 1.00 102.08 305 THR B CA 1
ATOM 2448 C C . THR A 1 305 ? 48.766 27.971 16.013 1.00 94.73 305 THR B C 1
ATOM 2449 O O . THR A 1 305 ? 49.570 27.810 15.104 1.00 113.06 305 THR B O 1
ATOM 2453 N N . VAL A 1 306 ? 48.003 29.043 16.124 1.00 97.63 306 VAL B N 1
ATOM 2454 C CA . VAL A 1 306 ? 47.805 30.010 15.048 1.00 92.28 306 VAL B CA 1
ATOM 2455 C C . VAL A 1 306 ? 48.810 31.164 15.101 1.00 93.96 306 VAL B C 1
ATOM 2456 O O . VAL A 1 306 ? 49.035 31.829 14.093 1.00 93.82 306 VAL B O 1
ATOM 2460 N N . PHE A 1 307 ? 49.367 31.396 16.279 1.00 100.80 307 PHE B N 1
ATOM 2461 C CA . PHE A 1 307 ? 50.311 32.475 16.490 1.00 100.42 307 PHE B CA 1
ATOM 2462 C C . PHE A 1 307 ? 51.553 31.974 17.209 1.00 109.12 307 PHE B C 1
ATOM 2463 O O . PHE A 1 307 ? 51.659 32.075 18.421 1.00 119.29 307 PHE B O 1
ATOM 2471 N N . ASN A 1 308 ? 52.480 31.404 16.457 1.00 108.80 308 ASN B N 1
ATOM 2472 C CA . ASN A 1 308 ? 53.710 30.882 17.028 1.00 106.20 308 ASN B CA 1
ATOM 2473 C C . ASN A 1 308 ? 54.882 31.025 16.071 1.00 124.88 308 ASN B C 1
ATOM 2474 O O . ASN A 1 308 ? 54.707 31.369 14.906 1.00 144.95 308 ASN B O 1
ATOM 2479 N N . GLU A 1 309 ? 56.078 30.778 16.587 1.00 133.66 309 GLU B N 1
ATOM 2480 C CA . GLU A 1 309 ? 57.315 31.068 15.876 1.00 134.42 309 GLU B CA 1
ATOM 2481 C C . GLU A 1 309 ? 57.494 30.281 14.584 1.00 134.70 309 GLU B C 1
ATOM 2482 O O . GLU A 1 309 ? 57.885 30.841 13.561 1.00 122.37 309 GLU B O 1
ATOM 2488 N N . LEU A 1 310 ? 57.181 28.994 14.613 1.00 125.75 310 LEU B N 1
ATOM 2489 C CA . LEU A 1 310 ? 57.248 28.211 13.393 1.00 117.13 310 LEU B CA 1
ATOM 2490 C C . LEU A 1 310 ? 56.249 28.839 12.456 1.00 126.31 310 LEU B C 1
ATOM 2491 O O . LEU A 1 310 ? 56.485 28.997 11.262 1.00 133.68 310 LEU B O 1
ATOM 2496 N N . ILE A 1 311 ? 55.120 29.198 13.044 1.00 129.26 311 ILE B N 1
ATOM 2497 C CA . ILE A 1 311 ? 54.087 29.992 12.427 1.00 115.31 311 ILE B CA 1
ATOM 2498 C C . ILE A 1 311 ? 54.634 31.375 12.122 1.00 105.36 311 ILE B C 1
ATOM 2499 O O . ILE A 1 311 ? 54.201 32.038 11.191 1.00 105.11 311 ILE B O 1
ATOM 2504 N N . SER A 1 312 ? 55.598 31.805 12.922 1.00 106.87 312 SER B N 1
ATOM 2505 C CA . SER A 1 312 ? 55.932 33.207 13.039 1.00 114.86 312 SER B CA 1
ATOM 2506 C C . SER A 1 312 ? 56.790 33.660 11.882 1.00 125.94 312 SER B C 1
ATOM 2507 O O . SER A 1 312 ? 57.942 34.034 12.066 1.00 125.21 312 SER B O 1
ATOM 2510 N N . LYS A 1 313 ? 56.205 33.658 10.694 1.00 123.21 313 LYS B N 1
ATOM 2511 C CA . LYS A 1 313 ? 56.895 34.135 9.513 1.00 120.90 313 LYS B CA 1
ATOM 2512 C C . LYS A 1 313 ? 56.324 35.436 9.010 1.00 116.11 313 LYS B C 1
ATOM 2513 O O . LYS A 1 313 ? 56.567 35.812 7.874 1.00 96.06 313 LYS B O 1
ATOM 2519 N N . SER A 1 314 ? 55.513 36.092 9.820 1.00 136.54 314 SER B N 1
ATOM 2520 C CA . SER A 1 314 ? 54.753 37.236 9.337 1.00 132.97 314 SER B CA 1
ATOM 2521 C C . SER A 1 314 ? 53.609 36.742 8.455 1.00 136.87 314 SER B C 1
ATOM 2522 O O . SER A 1 314 ? 52.970 37.516 7.756 1.00 155.04 314 SER B O 1
ATOM 2525 N N . GLU A 1 315 ? 53.382 35.438 8.486 1.00 121.27 315 GLU B N 1
ATOM 2526 C CA . GLU A 1 315 ? 52.125 34.844 8.101 1.00 114.85 315 GLU B CA 1
ATOM 2527 C C . GLU A 1 315 ? 51.097 35.368 9.092 1.00 113.66 315 GLU B C 1
ATOM 2528 O O . GLU A 1 315 ? 49.927 35.525 8.768 1.00 126.86 315 GLU B O 1
ATOM 2534 N N . ILE A 1 316 ? 51.548 35.643 10.310 1.00 110.30 316 ILE B N 1
ATOM 2535 C CA . ILE A 1 316 ? 50.677 36.053 11.383 1.00 104.17 316 ILE B CA 1
ATOM 2536 C C . ILE A 1 316 ? 50.000 37.294 10.892 1.00 89.79 316 ILE B C 1
ATOM 2537 O O . ILE A 1 316 ? 48.818 37.497 11.112 1.00 82.19 316 ILE B O 1
ATOM 2542 N N . ALA A 1 317 ? 50.759 38.126 10.208 1.00 84.45 317 ALA B N 1
ATOM 2543 C CA . ALA A 1 317 ? 50.192 39.352 9.688 1.00 90.08 317 ALA B CA 1
ATOM 2544 C C . ALA A 1 317 ? 49.044 39.053 8.743 1.00 87.28 317 ALA B C 1
ATOM 2545 O O . ALA A 1 317 ? 48.037 39.739 8.745 1.00 90.36 317 ALA B O 1
ATOM 2547 N N . GLN A 1 318 ? 49.213 38.041 7.909 1.00 98.36 318 GLN B N 1
ATOM 2548 C CA . GLN A 1 318 ? 48.150 37.613 7.020 1.00 97.93 318 GLN B CA 1
ATOM 2549 C C . GLN A 1 318 ? 46.967 37.067 7.791 1.00 88.09 318 GLN B C 1
ATOM 2550 O O . GLN A 1 318 ? 45.827 37.345 7.460 1.00 94.30 318 GLN B O 1
ATOM 2556 N N . THR A 1 319 ? 47.239 36.272 8.814 1.00 82.27 319 THR B N 1
ATOM 2557 C CA . THR A 1 319 ? 46.171 35.642 9.568 1.00 77.28 319 THR B CA 1
ATOM 2558 C C . THR A 1 319 ? 45.291 36.649 10.282 1.00 72.93 319 THR B C 1
ATOM 2559 O O . THR A 1 319 ? 44.075 36.576 10.228 1.00 79.57 319 THR B O 1
ATOM 2563 N N . VAL A 1 320 ? 45.914 37.623 10.919 1.00 72.40 320 VAL B N 1
ATOM 2564 C CA . VAL A 1 320 ? 45.159 38.708 11.555 1.00 71.85 320 VAL B CA 1
ATOM 2565 C C . VAL A 1 320 ? 44.126 39.234 10.576 1.00 62.24 320 VAL B C 1
ATOM 2566 O O . VAL A 1 320 ? 42.945 39.255 10.870 1.00 58.86 320 VAL B O 1
ATOM 2570 N N . ALA A 1 321 ? 44.578 39.642 9.400 1.00 69.62 321 ALA B N 1
ATOM 2571 C CA . ALA A 1 321 ? 43.667 40.121 8.347 1.00 71.99 321 ALA B CA 1
ATOM 2572 C C . ALA A 1 321 ? 42.585 39.089 8.019 1.00 68.32 321 ALA B C 1
ATOM 2573 O O . ALA A 1 321 ? 41.437 39.460 7.730 1.00 69.26 321 ALA B O 1
ATOM 2575 N N . TYR A 1 322 ? 42.950 37.806 8.064 1.00 58.99 322 TYR B N 1
ATOM 2576 C CA . TYR A 1 322 ? 41.969 36.747 7.879 1.00 60.09 322 TYR B CA 1
ATOM 2577 C C . TYR A 1 322 ? 40.958 36.755 9.027 1.00 59.12 322 TYR B C 1
ATOM 2578 O O . TYR A 1 322 ? 39.780 36.478 8.814 1.00 66.45 322 TYR B O 1
ATOM 2587 N N . ILE A 1 323 ? 41.395 37.089 10.235 1.00 60.64 323 ILE B N 1
ATOM 2588 C CA . ILE A 1 323 ? 40.465 37.092 11.363 1.00 64.85 323 ILE B CA 1
ATOM 2589 C C . ILE A 1 323 ? 39.398 38.135 11.078 1.00 60.16 323 ILE B C 1
ATOM 2590 O O . ILE A 1 323 ? 38.202 37.834 11.083 1.00 60.95 323 ILE B O 1
ATOM 2595 N N . ARG A 1 324 ? 39.840 39.359 10.811 1.00 58.31 324 ARG B N 1
ATOM 2596 C CA . ARG A 1 324 ? 38.928 40.447 10.459 1.00 62.75 324 ARG B CA 1
ATOM 2597 C C . ARG A 1 324 ? 37.886 40.009 9.427 1.00 69.08 324 ARG B C 1
ATOM 2598 O O . ARG A 1 324 ? 36.692 40.123 9.668 1.00 79.48 324 ARG B O 1
ATOM 2606 N N . ASP A 1 325 ? 38.337 39.490 8.290 1.00 76.63 325 ASP B N 1
ATOM 2607 C CA . ASP A 1 325 ? 37.421 39.036 7.242 1.00 78.17 325 ASP B CA 1
ATOM 2608 C C . ASP A 1 325 ? 36.388 38.055 7.803 1.00 73.40 325 ASP B C 1
ATOM 2609 O O . ASP A 1 325 ? 35.206 38.146 7.473 1.00 76.16 325 ASP B O 1
ATOM 2614 N N . CYS A 1 326 ? 36.842 37.121 8.640 1.00 68.17 326 CYS B N 1
ATOM 2615 C CA . CYS A 1 326 ? 35.945 36.183 9.312 1.00 64.17 326 CYS B CA 1
ATOM 2616 C C . CYS A 1 326 ? 34.934 36.915 10.170 1.00 67.66 326 CYS B C 1
ATOM 2617 O O . CYS A 1 326 ? 33.738 36.641 10.097 1.00 68.76 326 CYS B O 1
ATOM 2620 N N . VAL A 1 327 ? 35.424 37.835 10.997 1.00 65.25 327 VAL B N 1
ATOM 2621 C CA . VAL A 1 327 ? 34.546 38.657 11.824 1.00 68.55 327 VAL B CA 1
ATOM 2622 C C . VAL A 1 327 ? 33.476 39.380 10.976 1.00 67.68 327 VAL B C 1
ATOM 2623 O O . VAL A 1 327 ? 32.287 39.280 11.278 1.00 72.66 327 VAL B O 1
ATOM 2627 N N . GLU A 1 328 ? 33.903 40.073 9.914 1.00 62.56 328 GLU B N 1
ATOM 2628 C CA . GLU A 1 328 ? 32.991 40.764 8.986 1.00 59.91 328 GLU B CA 1
ATOM 2629 C C . GLU A 1 328 ? 31.862 39.861 8.442 1.00 62.11 328 GLU B C 1
ATOM 2630 O O . GLU A 1 328 ? 30.751 40.337 8.256 1.00 67.37 328 GLU B O 1
ATOM 2636 N N . ARG A 1 329 ? 32.145 38.579 8.205 1.00 53.23 329 ARG B N 1
ATOM 2637 C CA . ARG A 1 329 ? 31.130 37.611 7.791 1.00 59.47 329 ARG B CA 1
ATOM 2638 C C . ARG A 1 329 ? 30.219 37.200 8.932 1.00 62.27 329 ARG B C 1
ATOM 2639 O O . ARG A 1 329 ? 29.020 36.965 8.748 1.00 58.33 329 ARG B O 1
ATOM 2647 N N . LEU A 1 330 ? 30.816 37.035 10.104 1.00 71.00 330 LEU B N 1
ATOM 2648 C CA . LEU A 1 330 ? 30.102 36.476 11.249 1.00 71.48 330 LEU B CA 1
ATOM 2649 C C . LEU A 1 330 ? 29.031 37.446 11.701 1.00 68.98 330 LEU B C 1
ATOM 2650 O O . LEU A 1 330 ? 27.982 37.032 12.206 1.00 58.38 330 LEU B O 1
ATOM 2655 N N . GLU A 1 331 ? 29.294 38.737 11.504 1.00 64.48 331 GLU B N 1
ATOM 2656 C CA . GLU A 1 331 ? 28.282 39.758 11.760 1.00 66.67 331 GLU B CA 1
ATOM 2657 C C . GLU A 1 331 ? 27.044 39.556 10.895 1.00 62.14 331 GLU B C 1
ATOM 2658 O O . GLU A 1 331 ? 25.967 39.961 11.304 1.00 74.14 331 GLU B O 1
ATOM 2664 N N . TYR A 1 332 ? 27.180 38.915 9.732 1.00 58.82 332 TYR B N 1
ATOM 2665 C CA . TYR A 1 332 ? 26.002 38.500 8.952 1.00 59.08 332 TYR B CA 1
ATOM 2666 C C . TYR A 1 332 ? 25.446 37.209 9.509 1.00 63.51 332 TYR B C 1
ATOM 2667 O O . TYR A 1 332 ? 24.271 37.147 9.893 1.00 71.55 332 TYR B O 1
ATOM 2676 N N . ILE A 1 333 ? 26.297 36.196 9.612 1.00 61.67 333 ILE B N 1
ATOM 2677 C CA . ILE A 1 333 ? 25.818 34.851 9.926 1.00 61.53 333 ILE B CA 1
ATOM 2678 C C . ILE A 1 333 ? 25.324 34.694 11.378 1.00 66.11 333 ILE B C 1
ATOM 2679 O O . ILE A 1 333 ? 24.445 33.881 11.623 1.00 65.53 333 ILE B O 1
ATOM 2684 N N . SER A 1 334 ? 25.872 35.469 12.324 1.00 72.40 334 SER B N 1
ATOM 2685 C CA . SER A 1 334 ? 25.421 35.467 13.733 1.00 60.11 334 SER B CA 1
ATOM 2686 C C . SER A 1 334 ? 24.034 36.043 13.909 1.00 62.25 334 SER B C 1
ATOM 2687 O O . SER A 1 334 ? 23.381 35.764 14.910 1.00 70.67 334 SER B O 1
ATOM 2690 N N . SER A 1 335 ? 23.618 36.895 12.970 1.00 64.21 335 SER B N 1
ATOM 2691 C CA . SER A 1 335 ? 22.295 37.521 13.001 1.00 67.92 335 SER B CA 1
ATOM 2692 C C . SER A 1 335 ? 21.380 36.941 11.924 1.00 61.97 335 SER B C 1
ATOM 2693 O O . SER A 1 335 ? 20.328 37.505 11.639 1.00 75.82 335 SER B O 1
ATOM 2696 N N . GLY A 1 336 ? 21.793 35.830 11.324 1.00 52.04 336 GLY B N 1
ATOM 2697 C CA . GLY A 1 336 ? 20.903 35.003 10.517 1.00 51.41 336 GLY B CA 1
ATOM 2698 C C . GLY A 1 336 ? 20.847 35.479 9.093 1.00 55.46 336 GLY B C 1
ATOM 2699 O O . GLY A 1 336 ? 19.967 35.069 8.324 1.00 61.60 336 GLY B O 1
ATOM 2700 N N . GLU A 1 337 ? 21.821 36.305 8.730 1.00 46.64 337 GLU B N 1
ATOM 2701 C CA . GLU A 1 337 ? 21.784 37.006 7.473 1.00 51.39 337 GLU B CA 1
ATOM 2702 C C . GLU A 1 337 ? 22.807 36.514 6.447 1.00 55.04 337 GLU B C 1
ATOM 2703 O O . GLU A 1 337 ? 23.879 36.028 6.781 1.00 64.44 337 GLU B O 1
ATOM 2709 N N . TRP A 1 338 ? 22.450 36.674 5.181 1.00 60.92 338 TRP B N 1
ATOM 2710 C CA . TRP A 1 338 ? 23.210 36.132 4.069 1.00 59.30 338 TRP B CA 1
ATOM 2711 C C . TRP A 1 338 ? 24.548 36.866 3.944 1.00 61.45 338 TRP B C 1
ATOM 2712 O O . TRP A 1 338 ? 24.580 38.087 3.912 1.00 55.45 338 TRP B O 1
ATOM 2723 N N . PRO A 1 339 ? 25.661 36.123 3.900 1.00 65.20 339 PRO B N 1
ATOM 2724 C CA . PRO A 1 339 ? 26.952 36.778 3.727 1.00 66.34 339 PRO B CA 1
ATOM 2725 C C . PRO A 1 339 ? 27.309 37.259 2.310 1.00 71.55 339 PRO B C 1
ATOM 2726 O O . PRO A 1 339 ? 28.111 38.181 2.192 1.00 77.79 339 PRO B O 1
ATOM 2730 N N . PHE A 1 340 ? 26.749 36.659 1.256 1.00 81.17 340 PHE B N 1
ATOM 2731 C CA . PHE A 1 340 ? 27.076 37.056 -0.136 1.00 75.85 340 PHE B CA 1
ATOM 2732 C C . PHE A 1 340 ? 26.109 38.103 -0.685 1.00 78.70 340 PHE B C 1
ATOM 2733 O O . PHE A 1 340 ? 24.996 38.234 -0.192 1.00 88.07 340 PHE B O 1
ATOM 2741 N N . GLU A 1 341 ? 26.512 38.799 -1.750 1.00 84.02 341 GLU B N 1
ATOM 2742 C CA . GLU A 1 341 ? 25.730 39.930 -2.285 1.00 78.48 341 GLU B CA 1
ATOM 2743 C C . GLU A 1 341 ? 24.362 39.493 -2.795 1.00 85.23 341 GLU B C 1
ATOM 2744 O O . GLU A 1 341 ? 24.172 38.329 -3.127 1.00 82.70 341 GLU B O 1
ATOM 2750 N N . ASN A 1 342 ? 23.422 40.440 -2.849 1.00 102.18 342 ASN B N 1
ATOM 2751 C CA . ASN A 1 342 ? 21.972 40.141 -2.937 1.00 112.03 342 ASN B CA 1
ATOM 2752 C C . ASN A 1 342 ? 21.416 39.743 -4.301 1.00 123.91 342 ASN B C 1
ATOM 2753 O O . ASN A 1 342 ? 20.270 39.295 -4.384 1.00 116.01 342 ASN B O 1
ATOM 2758 N N . ASN A 1 343 ? 22.210 39.901 -5.360 1.00 150.57 343 ASN B N 1
ATOM 2759 C CA . ASN A 1 343 ? 21.714 39.708 -6.732 1.00 170.21 343 ASN B CA 1
ATOM 2760 C C . ASN A 1 343 ? 20.995 38.374 -6.931 1.00 168.90 343 ASN B C 1
ATOM 2761 O O . ASN A 1 343 ? 19.779 38.361 -7.168 1.00 174.94 343 ASN B O 1
ATOM 2766 N N . ASN A 1 344 ? 21.728 37.261 -6.834 1.00 161.49 344 ASN B N 1
ATOM 2767 C CA . ASN A 1 344 ? 21.077 35.949 -6.856 1.00 161.82 344 ASN B CA 1
ATOM 2768 C C . ASN A 1 344 ? 19.954 36.006 -5.838 1.00 156.43 344 ASN B C 1
ATOM 2769 O O . ASN A 1 344 ? 20.206 36.293 -4.665 1.00 171.75 344 ASN B O 1
ATOM 2774 N N . ASP A 1 345 ? 18.720 35.766 -6.273 1.00 138.95 345 ASP B N 1
ATOM 2775 C CA . ASP A 1 345 ? 17.587 35.934 -5.370 1.00 138.86 345 ASP B CA 1
ATOM 2776 C C . ASP A 1 345 ? 17.748 35.030 -4.155 1.00 153.01 345 ASP B C 1
ATOM 2777 O O . ASP A 1 345 ? 17.651 35.500 -3.020 1.00 182.30 345 ASP B O 1
ATOM 2782 N N . ASN A 1 346 ? 18.017 33.746 -4.394 1.00 133.86 346 ASN B N 1
ATOM 2783 C CA . ASN A 1 346 ? 18.435 32.824 -3.328 1.00 103.95 346 ASN B CA 1
ATOM 2784 C C . ASN A 1 346 ? 17.612 32.907 -2.047 1.00 86.05 346 ASN B C 1
ATOM 2785 O O . ASN A 1 346 ? 18.111 32.643 -0.965 1.00 82.40 346 ASN B O 1
ATOM 2790 N N . LYS A 1 347 ? 16.338 33.243 -2.186 1.00 74.14 347 LYS B N 1
ATOM 2791 C CA . LYS A 1 347 ? 15.507 33.553 -1.038 1.00 76.13 347 LYS B CA 1
ATOM 2792 C C . LYS A 1 347 ? 15.204 32.324 -0.193 1.00 79.76 347 LYS B C 1
ATOM 2793 O O . LYS A 1 347 ? 15.057 32.409 1.027 1.00 90.69 347 LYS B O 1
ATOM 2799 N N . TRP A 1 348 ? 15.087 31.180 -0.841 1.00 76.08 348 TRP B N 1
ATOM 2800 C CA . TRP A 1 348 ? 14.656 29.998 -0.135 1.00 76.19 348 TRP B CA 1
ATOM 2801 C C . TRP A 1 348 ? 15.723 29.603 0.897 1.00 80.56 348 TRP B C 1
ATOM 2802 O O . TRP A 1 348 ? 15.402 29.373 2.061 1.00 79.03 348 TRP B O 1
ATOM 2813 N N . HIS A 1 349 ? 16.986 29.565 0.478 1.00 79.15 349 HIS B N 1
ATOM 2814 C CA . HIS A 1 349 ? 18.093 29.243 1.387 1.00 74.43 349 HIS B CA 1
ATOM 2815 C C . HIS A 1 349 ? 18.252 30.325 2.439 1.00 75.48 349 HIS B C 1
ATOM 2816 O O . HIS A 1 349 ? 18.478 30.024 3.609 1.00 72.40 349 HIS B O 1
ATOM 2823 N N . LYS A 1 350 ? 18.137 31.584 2.014 1.00 69.93 350 LYS B N 1
ATOM 2824 C CA . LYS A 1 350 ? 18.143 32.718 2.941 1.00 63.53 350 LYS B CA 1
ATOM 2825 C C . LYS A 1 350 ? 17.138 32.466 4.036 1.00 56.44 350 LYS B C 1
ATOM 2826 O O . LYS A 1 350 ? 17.371 32.831 5.171 1.00 67.83 350 LYS B O 1
ATOM 2832 N N . SER A 1 351 ? 16.030 31.819 3.697 1.00 55.68 351 SER B N 1
ATOM 2833 C CA . SER A 1 351 ? 14.972 31.558 4.666 1.00 57.99 351 SER B CA 1
ATOM 2834 C C . SER A 1 351 ? 15.383 30.483 5.652 1.00 55.50 351 SER B C 1
ATOM 2835 O O . SER A 1 351 ? 14.829 30.403 6.752 1.00 56.01 351 SER B O 1
ATOM 2838 N N . LYS A 1 352 ? 16.328 29.645 5.235 1.00 57.55 352 LYS B N 1
ATOM 2839 C CA . LYS A 1 352 ? 16.845 28.563 6.069 1.00 63.81 352 LYS B CA 1
ATOM 2840 C C . LYS A 1 352 ? 17.828 29.095 7.103 1.00 62.84 352 LYS B C 1
ATOM 2841 O O . LYS A 1 352 ? 17.679 28.829 8.293 1.00 64.95 352 LYS B O 1
ATOM 2847 N N . LEU A 1 353 ? 18.808 29.864 6.638 1.00 58.14 353 LEU B N 1
ATOM 2848 C CA . LEU A 1 353 ? 19.776 30.511 7.509 1.00 54.19 353 LEU B CA 1
ATOM 2849 C C . LEU A 1 353 ? 19.081 31.310 8.604 1.00 60.77 353 LEU B C 1
ATOM 2850 O O . LEU A 1 353 ? 19.553 31.351 9.743 1.00 64.95 353 LEU B O 1
ATOM 2855 N N . ASP A 1 354 ? 17.982 31.972 8.253 1.00 62.80 354 ASP B N 1
ATOM 2856 C CA . ASP A 1 354 ? 17.224 32.741 9.234 1.00 64.87 354 ASP B CA 1
ATOM 2857 C C . ASP A 1 354 ? 16.610 31.757 10.207 1.00 58.84 354 ASP B C 1
ATOM 2858 O O . ASP A 1 354 ? 16.762 31.885 11.410 1.00 53.26 354 ASP B O 1
ATOM 2863 N N . LEU A 1 355 ? 15.920 30.766 9.664 1.00 61.60 355 LEU B N 1
ATOM 2864 C CA . LEU A 1 355 ? 15.326 29.723 10.474 1.00 66.09 355 LEU B CA 1
ATOM 2865 C C . LEU A 1 355 ? 16.358 29.142 11.442 1.00 71.66 355 LEU B C 1
ATOM 2866 O O . LEU A 1 355 ? 16.144 29.098 12.656 1.00 79.76 355 LEU B O 1
ATOM 2871 N N . LEU A 1 356 ? 17.490 28.732 10.888 1.00 69.16 356 LEU B N 1
ATOM 2872 C CA . LEU A 1 356 ? 18.459 27.918 11.610 1.00 72.50 356 LEU B CA 1
ATOM 2873 C C . LEU A 1 356 ? 18.992 28.587 12.865 1.00 72.69 356 LEU B C 1
ATOM 2874 O O . LEU A 1 356 ? 19.181 27.925 13.894 1.00 71.24 356 LEU B O 1
ATOM 2879 N N . ILE A 1 357 ? 19.240 29.891 12.786 1.00 65.63 357 ILE B N 1
ATOM 2880 C CA . ILE A 1 357 ? 19.941 30.553 13.876 1.00 64.52 357 ILE B CA 1
ATOM 2881 C C . ILE A 1 357 ? 19.162 31.679 14.545 1.00 63.92 357 ILE B C 1
ATOM 2882 O O . ILE A 1 357 ? 19.369 31.924 15.739 1.00 69.76 357 ILE B O 1
ATOM 2887 N N . ASN A 1 358 ? 18.277 32.361 13.814 1.00 58.23 358 ASN B N 1
ATOM 2888 C CA . ASN A 1 358 ? 17.355 33.308 14.465 1.00 59.01 358 ASN B CA 1
ATOM 2889 C C . ASN A 1 358 ? 16.165 32.618 15.137 1.00 62.02 358 ASN B C 1
ATOM 2890 O O . ASN A 1 358 ? 15.683 33.095 16.157 1.00 77.96 358 ASN B O 1
ATOM 2895 N N . LYS A 1 359 ? 15.709 31.491 14.603 1.00 61.14 359 LYS B N 1
ATOM 2896 C CA . LYS A 1 359 ? 14.468 30.891 15.090 1.00 74.33 359 LYS B CA 1
ATOM 2897 C C . LYS A 1 359 ? 14.730 29.742 16.064 1.00 77.38 359 LYS B C 1
ATOM 2898 O O . LYS A 1 359 ? 14.066 29.626 17.106 1.00 69.89 359 LYS B O 1
ATOM 2904 N N . LEU A 1 360 ? 15.705 28.905 15.713 1.00 79.26 360 LEU B N 1
ATOM 2905 C CA . LEU A 1 360 ? 16.092 27.746 16.526 1.00 76.02 360 LEU B CA 1
ATOM 2906 C C . LEU A 1 360 ? 17.356 28.010 17.335 1.00 79.89 360 LEU B C 1
ATOM 2907 O O . LEU A 1 360 ? 17.681 27.260 18.253 1.00 82.49 360 LEU B O 1
ATOM 2912 N N . LYS A 1 361 ? 18.079 29.063 16.975 1.00 76.95 361 LYS B N 1
ATOM 2913 C CA . LYS A 1 361 ? 19.163 29.552 17.800 1.00 67.47 361 LYS B CA 1
ATOM 2914 C C . LYS A 1 361 ? 20.250 28.493 17.907 1.00 63.77 361 LYS B C 1
ATOM 2915 O O . LYS A 1 361 ? 20.922 28.353 18.918 1.00 79.17 361 LYS B O 1
ATOM 2921 N N . HIS A 1 362 ? 20.436 27.770 16.818 1.00 69.44 362 HIS B N 1
ATOM 2922 C CA . HIS A 1 362 ? 21.437 26.725 16.737 1.00 71.34 362 HIS B CA 1
ATOM 2923 C C . HIS A 1 362 ? 22.788 27.319 16.373 1.00 68.86 362 HIS B C 1
ATOM 2924 O O . HIS A 1 362 ? 23.272 27.163 15.252 1.00 59.53 362 HIS B O 1
ATOM 2931 N N . LEU A 1 363 ? 23.400 28.000 17.337 1.00 76.99 363 LEU B N 1
ATOM 2932 C CA . LEU A 1 363 ? 24.704 28.653 17.131 1.00 77.43 363 LEU B CA 1
ATOM 2933 C C . LEU A 1 363 ? 25.879 27.687 16.997 1.00 69.60 363 LEU B C 1
ATOM 2934 O O . LEU A 1 363 ? 26.887 28.002 16.382 1.00 70.15 363 LEU B O 1
ATOM 2939 N N . HIS A 1 364 ? 25.745 26.496 17.554 1.00 72.37 364 HIS B N 1
ATOM 2940 C CA . HIS A 1 364 ? 26.790 25.496 17.421 1.00 72.32 364 HIS B CA 1
ATOM 2941 C C . HIS A 1 364 ? 27.343 25.421 16.019 1.00 73.04 364 HIS B C 1
ATOM 2942 O O . HIS A 1 364 ? 28.536 25.216 15.860 1.00 68.72 364 HIS B O 1
ATOM 2949 N N . ALA A 1 365 ? 26.469 25.601 15.018 1.00 75.69 365 ALA B N 1
ATOM 2950 C CA . ALA A 1 365 ? 26.806 25.385 13.605 1.00 72.44 365 ALA B CA 1
ATOM 2951 C C . ALA A 1 365 ? 27.758 26.416 13.042 1.00 73.64 365 ALA B C 1
ATOM 2952 O O . ALA A 1 365 ? 28.259 26.269 11.924 1.00 74.24 365 ALA B O 1
ATOM 2954 N N . MET A 1 366 ? 28.008 27.456 13.824 1.00 66.03 366 MET B N 1
ATOM 2955 C CA . MET A 1 366 ? 28.704 28.626 13.335 1.00 69.30 366 MET B CA 1
ATOM 2956 C C . MET A 1 366 ? 30.044 28.381 12.636 1.00 66.96 366 MET B C 1
ATOM 2957 O O . MET A 1 366 ? 30.259 28.901 11.551 1.00 84.42 366 MET B O 1
ATOM 2962 N N . PRO A 1 367 ? 30.961 27.621 13.246 1.00 66.75 367 PRO B N 1
ATOM 2963 C CA . PRO A 1 367 ? 32.205 27.469 12.505 1.00 68.39 367 PRO B CA 1
ATOM 2964 C C . PRO A 1 367 ? 31.989 26.777 11.178 1.00 68.06 367 PRO B C 1
ATOM 2965 O O . PRO A 1 367 ? 32.650 27.104 10.188 1.00 77.41 367 PRO B O 1
ATOM 2969 N N . LEU A 1 368 ? 31.070 25.821 11.166 1.00 64.09 368 LEU B N 1
ATOM 2970 C CA . LEU A 1 368 ? 30.674 25.167 9.935 1.00 64.94 368 LEU B CA 1
ATOM 2971 C C . LEU A 1 368 ? 30.333 26.234 8.898 1.00 67.57 368 LEU B C 1
ATOM 2972 O O . LEU A 1 368 ? 31.020 26.388 7.879 1.00 64.81 368 LEU B O 1
ATOM 2977 N N . LEU A 1 369 ? 29.314 27.023 9.213 1.00 61.84 369 LEU B N 1
ATOM 2978 C CA . LEU A 1 369 ? 28.788 28.003 8.282 1.00 59.89 369 LEU B CA 1
ATOM 2979 C C . LEU A 1 369 ? 29.866 28.974 7.813 1.00 57.55 369 LEU B C 1
ATOM 2980 O O . LEU A 1 369 ? 29.912 29.361 6.641 1.00 61.00 369 LEU B O 1
ATOM 2985 N N . LEU A 1 370 ? 30.729 29.369 8.737 1.00 57.85 370 LEU B N 1
ATOM 2986 C CA . LEU A 1 370 ? 31.791 30.323 8.435 1.00 62.22 370 LEU B CA 1
ATOM 2987 C C . LEU A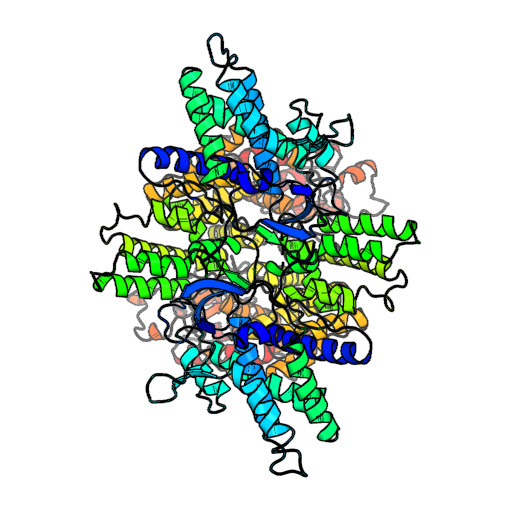 1 370 ? 32.706 29.729 7.385 1.00 67.04 370 LEU B C 1
ATOM 2988 O O . LEU A 1 370 ? 32.920 30.324 6.325 1.00 62.03 370 LEU B O 1
ATOM 2993 N N . ALA A 1 371 ? 33.236 28.550 7.704 1.00 69.66 371 ALA B N 1
ATOM 2994 C CA . ALA A 1 371 ? 34.018 27.770 6.763 1.00 69.25 371 ALA B CA 1
ATOM 2995 C C . ALA A 1 371 ? 33.217 27.515 5.482 1.00 68.58 371 ALA B C 1
ATOM 2996 O O . ALA A 1 371 ? 33.758 27.611 4.376 1.00 66.88 371 ALA B O 1
ATOM 2998 N N . ALA A 1 372 ? 31.929 27.204 5.626 1.00 60.83 372 ALA B N 1
ATOM 2999 C CA . ALA A 1 372 ? 31.067 27.065 4.455 1.00 64.45 372 ALA B CA 1
ATOM 3000 C C . ALA A 1 372 ? 31.116 28.329 3.582 1.00 66.91 372 ALA B C 1
ATOM 3001 O O . ALA A 1 372 ? 31.269 28.244 2.371 1.00 69.97 372 ALA B O 1
ATOM 3003 N N . SER A 1 373 ? 31.031 29.497 4.200 1.00 65.19 373 SER B N 1
ATOM 3004 C CA . SER A 1 373 ? 31.044 30.748 3.449 1.00 68.38 373 SER B CA 1
ATOM 3005 C C . SER A 1 373 ? 32.360 30.988 2.680 1.00 75.68 373 SER B C 1
ATOM 3006 O O . SER A 1 373 ? 32.398 31.775 1.721 1.00 68.97 373 SER B O 1
ATOM 3009 N N . PHE A 1 374 ? 33.439 30.343 3.112 1.00 75.80 374 PHE B N 1
ATOM 3010 C CA . PHE A 1 374 ? 34.710 30.418 2.380 1.00 75.95 374 PHE B CA 1
ATOM 3011 C C . PHE A 1 374 ? 34.802 29.400 1.245 1.00 74.26 374 PHE B C 1
ATOM 3012 O O . PHE A 1 374 ? 35.704 29.474 0.411 1.00 68.89 374 PHE B O 1
ATOM 3020 N N . SER A 1 375 ? 33.862 28.458 1.237 1.00 71.12 375 SER B N 1
ATOM 3021 C CA . SER A 1 375 ? 33.653 27.547 0.122 1.00 73.49 375 SER B CA 1
ATOM 3022 C C . SER A 1 375 ? 32.834 28.278 -0.929 1.00 74.53 375 SER B C 1
ATOM 3023 O O . SER A 1 375 ? 32.715 29.497 -0.878 1.00 78.62 375 SER B O 1
ATOM 3026 N N . SER A 1 376 ? 32.266 27.544 -1.880 1.00 92.01 376 SER B N 1
ATOM 3027 C CA . SER A 1 376 ? 31.342 28.136 -2.861 1.00 106.66 376 SER B CA 1
ATOM 3028 C C . SER A 1 376 ? 30.017 28.560 -2.218 1.00 98.75 376 SER B C 1
ATOM 3029 O O . SER A 1 376 ? 29.649 28.050 -1.156 1.00 90.04 376 SER B O 1
ATOM 3032 N N . GLU A 1 377 ? 29.302 29.475 -2.881 1.00 81.75 377 GLU B N 1
ATOM 3033 C CA . GLU A 1 377 ? 27.948 29.866 -2.466 1.00 74.62 377 GLU B CA 1
ATOM 3034 C C . GLU A 1 377 ? 26.878 28.756 -2.620 1.00 77.19 377 GLU B C 1
ATOM 3035 O O . GLU A 1 377 ? 25.873 28.742 -1.884 1.00 71.98 377 GLU B O 1
ATOM 3041 N N . ASN A 1 378 ? 27.062 27.853 -3.579 1.00 72.70 378 ASN B N 1
ATOM 3042 C CA . ASN A 1 378 ? 26.186 26.684 -3.670 1.00 77.23 378 ASN B CA 1
ATOM 3043 C C . ASN A 1 378 ? 26.391 25.790 -2.453 1.00 77.04 378 ASN B C 1
ATOM 3044 O O . ASN A 1 378 ? 25.430 25.354 -1.803 1.00 67.69 378 ASN B O 1
ATOM 3049 N N . ASN A 1 379 ? 27.660 25.514 -2.160 1.00 82.58 379 ASN B N 1
ATOM 3050 C CA . ASN A 1 379 ? 28.024 24.763 -0.966 1.00 79.10 379 ASN B CA 1
ATOM 3051 C C . ASN A 1 379 ? 27.394 25.372 0.262 1.00 69.07 379 ASN B C 1
ATOM 3052 O O . ASN A 1 379 ? 26.759 24.663 1.036 1.00 67.13 379 ASN B O 1
ATOM 3057 N N . PHE A 1 380 ? 27.572 26.683 0.434 1.00 59.64 380 PHE B N 1
ATOM 3058 C CA . PHE A 1 380 ? 27.020 27.363 1.596 1.00 70.22 380 PHE B CA 1
ATOM 3059 C C . PHE A 1 380 ? 25.539 27.054 1.625 1.00 72.52 380 PHE B C 1
ATOM 3060 O O . PHE A 1 380 ? 25.000 26.635 2.663 1.00 62.77 380 PHE B O 1
ATOM 3068 N N . LYS A 1 381 ? 24.912 27.242 0.463 1.00 72.17 381 LYS B N 1
ATOM 3069 C CA . LYS A 1 381 ? 23.488 27.032 0.298 1.00 73.72 381 LYS B CA 1
ATOM 3070 C C . LYS A 1 381 ? 23.077 25.655 0.777 1.00 74.22 381 LYS B C 1
ATOM 3071 O O . LYS A 1 381 ? 22.187 25.525 1.624 1.00 68.72 381 LYS B O 1
ATOM 3077 N N . HIS A 1 382 ? 23.744 24.631 0.260 1.00 79.69 382 HIS B N 1
ATOM 3078 C CA . HIS A 1 382 ? 23.399 23.247 0.613 1.00 82.23 382 HIS B CA 1
ATOM 3079 C C . HIS A 1 382 ? 23.724 22.916 2.081 1.00 70.54 382 HIS B C 1
ATOM 3080 O O . HIS A 1 382 ? 22.970 22.216 2.761 1.00 61.97 382 HIS B O 1
ATOM 3087 N N . ILE A 1 383 ? 24.845 23.434 2.568 1.00 71.26 383 ILE B N 1
ATOM 3088 C CA . ILE A 1 383 ? 25.283 23.146 3.928 1.00 72.67 383 ILE B CA 1
ATOM 3089 C C . ILE A 1 383 ? 24.271 23.702 4.919 1.00 63.77 383 ILE B C 1
ATOM 3090 O O . ILE A 1 383 ? 23.858 23.004 5.833 1.00 62.07 383 ILE B O 1
ATOM 3095 N N . VAL A 1 384 ? 23.872 24.952 4.721 1.00 57.81 384 VAL B N 1
ATOM 3096 C CA . VAL A 1 384 ? 22.853 25.571 5.558 1.00 61.95 384 VAL B CA 1
ATOM 3097 C C . VAL A 1 384 ? 21.602 24.709 5.574 1.00 63.70 384 VAL B C 1
ATOM 3098 O O . VAL A 1 384 ? 21.074 24.367 6.635 1.00 54.69 384 VAL B O 1
ATOM 3102 N N . ASN A 1 385 ? 21.125 24.380 4.379 1.00 69.66 385 ASN B N 1
ATOM 3103 C CA . ASN A 1 385 ? 19.877 23.651 4.234 1.00 71.60 385 ASN B CA 1
ATOM 3104 C C . ASN A 1 385 ? 19.970 22.351 5.013 1.00 70.33 385 ASN B C 1
ATOM 3105 O O . ASN A 1 385 ? 19.142 22.070 5.884 1.00 72.42 385 ASN B O 1
ATOM 3110 N N . GLU A 1 386 ? 21.014 21.584 4.733 1.00 68.37 386 GLU B N 1
ATOM 3111 C CA . GLU A 1 386 ? 21.133 20.256 5.306 1.00 77.81 386 GLU B CA 1
ATOM 3112 C C . GLU A 1 386 ? 21.326 20.302 6.804 1.00 75.72 386 GLU B C 1
ATOM 3113 O O . GLU A 1 386 ? 20.608 19.617 7.541 1.00 78.24 386 GLU B O 1
ATOM 3119 N N . THR A 1 387 ? 22.263 21.143 7.246 1.00 70.32 387 THR B N 1
ATOM 3120 C CA . THR A 1 387 ? 22.580 21.294 8.664 1.00 66.82 387 THR B CA 1
ATOM 3121 C C . THR A 1 387 ? 21.346 21.651 9.486 1.00 68.99 387 THR B C 1
ATOM 3122 O O . THR A 1 387 ? 21.282 21.348 10.684 1.00 70.70 387 THR B O 1
ATOM 3126 N N . SER A 1 388 ? 20.360 22.277 8.848 1.00 71.77 388 SER B N 1
ATOM 3127 C CA . SER A 1 388 ? 19.056 22.477 9.484 1.00 69.76 388 SER B CA 1
ATOM 3128 C C . SER A 1 388 ? 18.409 21.130 9.719 1.00 72.71 388 SER B C 1
ATOM 3129 O O . SER A 1 388 ? 18.005 20.812 10.839 1.00 67.81 388 SER B O 1
ATOM 3132 N N . LYS A 1 389 ? 18.328 20.340 8.649 1.00 81.97 389 LYS B N 1
ATOM 3133 C CA . LYS A 1 389 ? 17.594 19.081 8.681 1.00 91.88 389 LYS B CA 1
ATOM 3134 C C . LYS A 1 389 ? 18.175 18.236 9.812 1.00 90.23 389 LYS B C 1
ATOM 3135 O O . LYS A 1 389 ? 17.440 17.689 10.645 1.00 73.94 389 LYS B O 1
ATOM 3141 N N . PHE A 1 390 ? 19.505 18.191 9.861 1.00 91.31 390 PHE B N 1
ATOM 3142 C CA . PHE A 1 390 ? 20.227 17.490 10.918 1.00 91.47 390 PHE B CA 1
ATOM 3143 C C . PHE A 1 390 ? 19.796 17.978 12.291 1.00 84.00 390 PHE B C 1
ATOM 3144 O O . PHE A 1 390 ? 19.326 17.200 13.115 1.00 85.87 390 PHE B O 1
ATOM 3152 N N . PHE A 1 391 ? 19.925 19.277 12.521 1.00 80.41 391 PHE B N 1
ATOM 3153 C CA . PHE A 1 391 ? 19.546 19.851 13.803 1.00 75.91 391 PHE B CA 1
ATOM 3154 C C . PHE A 1 391 ? 18.107 19.580 14.165 1.00 65.03 391 PHE B C 1
ATOM 3155 O O . PHE A 1 391 ? 17.784 19.395 15.319 1.00 70.61 391 PHE B O 1
ATOM 3163 N N . ILE A 1 392 ? 17.233 19.588 13.179 1.00 78.71 392 ILE B N 1
ATOM 3164 C CA . ILE A 1 392 ? 15.816 19.397 13.453 1.00 85.92 392 ILE B CA 1
ATOM 3165 C C . ILE A 1 392 ? 15.584 17.983 13.973 1.00 90.59 392 ILE B C 1
ATOM 3166 O O . ILE A 1 392 ? 15.041 17.790 15.061 1.00 77.62 392 ILE B O 1
ATOM 3171 N N . ARG A 1 393 ? 16.026 16.999 13.196 1.00 95.15 393 ARG B N 1
ATOM 3172 C CA . ARG A 1 393 ? 15.930 15.607 13.606 1.00 97.39 393 ARG B CA 1
ATOM 3173 C C . ARG A 1 393 ? 16.585 15.407 14.962 1.00 88.77 393 ARG B C 1
ATOM 3174 O O . ARG A 1 393 ? 15.949 14.891 15.889 1.00 82.48 393 ARG B O 1
ATOM 3182 N N . CYS A 1 394 ? 17.846 15.837 15.063 1.00 80.44 394 CYS B N 1
ATOM 3183 C CA . CYS A 1 394 ? 18.688 15.550 16.232 1.00 76.40 394 CYS B CA 1
ATOM 3184 C C . CYS A 1 394 ? 18.247 16.231 17.518 1.00 79.19 394 CYS B C 1
ATOM 3185 O O . CYS A 1 394 ? 18.275 15.583 18.555 1.00 76.14 394 CYS B O 1
ATOM 3188 N N . LYS A 1 395 ? 17.848 17.511 17.463 1.00 90.55 395 LYS B N 1
ATOM 3189 C CA . LYS A 1 395 ? 17.445 18.246 18.689 1.00 100.97 395 LYS B CA 1
ATOM 3190 C C . LYS A 1 395 ? 16.054 18.897 18.716 1.00 104.35 395 LYS B C 1
ATOM 3191 O O . LYS A 1 395 ? 15.560 19.196 19.804 1.00 111.97 395 LYS B O 1
ATOM 3197 N N . MET A 1 396 ? 15.421 19.131 17.565 1.00 113.95 396 MET B N 1
ATOM 3198 C CA . MET A 1 396 ? 14.025 19.618 17.563 1.00 102.88 396 MET B CA 1
ATOM 3199 C C . MET A 1 396 ? 13.078 18.445 17.805 1.00 102.45 396 MET B C 1
ATOM 3200 O O . MET A 1 396 ? 12.202 18.506 18.674 1.00 89.52 396 MET B O 1
ATOM 3205 N N . ILE A 1 397 ? 13.279 17.372 17.040 1.00 108.02 397 ILE B N 1
ATOM 3206 C CA . ILE A 1 397 ? 12.453 16.169 17.138 1.00 106.89 397 ILE B CA 1
ATOM 3207 C C . ILE A 1 397 ? 12.957 15.265 18.275 1.00 92.98 397 ILE B C 1
ATOM 3208 O O . ILE A 1 397 ? 12.291 15.099 19.305 1.00 73.50 397 ILE B O 1
ATOM 3213 N N . SER A 1 398 ? 14.133 14.679 18.079 1.00 89.81 398 SER B N 1
ATOM 3214 C CA . SER A 1 398 ? 14.810 13.949 19.144 1.00 97.84 398 SER B CA 1
ATOM 3215 C C . SER A 1 398 ? 15.376 14.992 20.118 1.00 107.84 398 SER B C 1
ATOM 3216 O O . SER A 1 398 ? 15.530 16.149 19.738 1.00 111.57 398 SER B O 1
ATOM 3219 N N . ASP A 1 399 ? 15.654 14.623 21.369 1.00 109.15 399 ASP B N 1
ATOM 3220 C CA . ASP A 1 399 ? 16.350 15.562 22.269 1.00 106.41 399 ASP B CA 1
ATOM 3221 C C . ASP A 1 399 ? 17.720 15.036 22.701 1.00 104.79 399 ASP B C 1
ATOM 3222 O O . ASP A 1 399 ? 17.965 14.799 23.886 1.00 109.06 399 ASP B O 1
ATOM 3227 N N . LEU A 1 400 ? 18.614 14.887 21.726 1.00 94.40 400 LEU B N 1
ATOM 3228 C CA . LEU A 1 400 ? 19.996 14.515 21.995 1.00 99.01 400 LEU B CA 1
ATOM 3229 C C . LEU A 1 400 ? 20.760 15.663 22.647 1.00 112.87 400 LEU B C 1
ATOM 3230 O O . LEU A 1 400 ? 20.414 16.833 22.471 1.00 114.34 400 LEU B O 1
ATOM 3235 N N . HIS A 1 401 ? 21.806 15.301 23.390 1.00 116.69 401 HIS B N 1
ATOM 3236 C CA . HIS A 1 401 ? 22.688 16.259 24.043 1.00 121.87 401 HIS B CA 1
ATOM 3237 C C . HIS A 1 401 ? 23.441 17.011 22.945 1.00 127.56 401 HIS B C 1
ATOM 3238 O O . HIS A 1 401 ? 23.860 16.405 21.958 1.00 139.93 401 HIS B O 1
ATOM 3245 N N . ALA A 1 402 ? 23.612 18.322 23.106 1.00 114.12 402 ALA B N 1
ATOM 3246 C CA . ALA A 1 402 ? 24.232 19.152 22.058 1.00 106.89 402 ALA B CA 1
ATOM 3247 C C . ALA A 1 402 ? 25.701 18.796 21.751 1.00 110.00 402 ALA B C 1
ATOM 3248 O O . ALA A 1 402 ? 26.243 19.212 20.717 1.00 102.45 402 ALA B O 1
ATOM 3250 N N . SER A 1 403 ? 26.335 18.028 22.639 1.00 108.11 403 SER B N 1
ATOM 3251 C CA . SER A 1 403 ? 27.726 17.611 22.463 1.00 99.18 403 SER B CA 1
ATOM 3252 C C . SER A 1 403 ? 27.891 16.766 21.218 1.00 105.30 403 SER B C 1
ATOM 3253 O O . SER A 1 403 ? 29.008 16.583 20.729 1.00 120.50 403 SER B O 1
ATOM 3256 N N . ILE A 1 404 ? 26.778 16.231 20.723 1.00 102.54 404 ILE B N 1
ATOM 3257 C CA . ILE A 1 404 ? 26.750 15.596 19.410 1.00 104.87 404 ILE B CA 1
ATOM 3258 C C . ILE A 1 404 ? 27.375 16.545 18.373 1.00 99.35 404 ILE B C 1
ATOM 3259 O O . ILE A 1 404 ? 28.206 16.130 17.565 1.00 98.54 404 ILE B O 1
ATOM 3264 N N . PHE A 1 405 ? 26.998 17.822 18.435 1.00 89.97 405 PHE B N 1
ATOM 3265 C CA . PHE A 1 405 ? 27.405 18.811 17.435 1.00 83.43 405 PHE B CA 1
ATOM 3266 C C . PHE A 1 405 ? 28.865 19.247 17.581 1.00 74.76 405 PHE B C 1
ATOM 3267 O O . PHE A 1 405 ? 29.561 19.546 16.599 1.00 61.03 405 PHE B O 1
ATOM 3275 N N . SER A 1 406 ? 29.315 19.296 18.822 1.00 77.63 406 SER B N 1
ATOM 3276 C CA . SER A 1 406 ? 30.605 19.869 19.148 1.00 88.34 406 SER B CA 1
ATOM 3277 C C . SER A 1 406 ? 31.715 19.324 18.240 1.00 96.03 406 SER B C 1
ATOM 3278 O O . SER A 1 406 ? 32.309 20.057 17.442 1.00 99.76 406 SER B O 1
ATOM 3281 N N . LYS A 1 407 ? 31.958 18.026 18.339 1.00 96.45 407 LYS B N 1
ATOM 3282 C CA . LYS A 1 407 ? 33.078 17.409 17.650 1.00 97.65 407 LYS B CA 1
ATOM 3283 C C . LYS A 1 407 ? 32.814 17.299 16.140 1.00 85.99 407 LYS B C 1
ATOM 3284 O O . LYS A 1 407 ? 33.695 17.600 15.323 1.00 70.19 407 LYS B O 1
ATOM 3290 N N . LEU A 1 408 ? 31.598 16.887 15.780 1.00 82.00 408 LEU B N 1
ATOM 3291 C CA . LEU A 1 408 ? 31.213 16.735 14.372 1.00 90.91 408 LEU B CA 1
ATOM 3292 C C . LEU A 1 408 ? 31.588 17.960 13.553 1.00 96.79 408 LEU B C 1
ATOM 3293 O O . LEU A 1 408 ? 32.438 17.896 12.652 1.00 98.57 408 LEU B O 1
ATOM 3298 N N . TYR A 1 409 ? 30.960 19.079 13.900 1.00 96.89 409 TYR B N 1
ATOM 3299 C CA . TYR A 1 409 ? 31.093 20.309 13.135 1.00 90.88 409 TYR B CA 1
ATOM 3300 C C . TYR A 1 409 ? 32.534 20.824 13.024 1.00 92.43 409 TYR B C 1
ATOM 3301 O O . TYR A 1 409 ? 32.887 21.450 12.026 1.00 81.60 409 TYR B O 1
ATOM 3310 N N . ALA A 1 410 ? 33.354 20.560 14.042 1.00 102.01 410 ALA B N 1
ATOM 3311 C CA . ALA A 1 410 ? 34.731 21.064 14.090 1.00 93.75 410 ALA B CA 1
ATOM 3312 C C . ALA A 1 410 ? 35.623 20.477 12.998 1.00 94.92 410 ALA B C 1
ATOM 3313 O O . ALA A 1 410 ? 36.374 21.206 12.343 1.00 85.51 410 ALA B O 1
ATOM 3315 N N . VAL A 1 411 ? 35.546 19.165 12.798 1.00 93.10 411 VAL B N 1
ATOM 3316 C CA . VAL A 1 411 ? 36.336 18.532 11.747 1.00 83.89 411 VAL B CA 1
ATOM 3317 C C . VAL A 1 411 ? 35.827 19.030 10.423 1.00 75.55 411 VAL B C 1
ATOM 3318 O O . VAL A 1 411 ? 36.608 19.467 9.588 1.00 75.77 411 VAL B O 1
ATOM 3322 N N . LEU A 1 412 ? 34.510 18.961 10.250 1.00 71.97 412 LEU B N 1
ATOM 3323 C CA . LEU A 1 412 ? 33.857 19.488 9.062 1.00 76.02 412 LEU B CA 1
ATOM 3324 C C . LEU A 1 412 ? 34.329 20.916 8.766 1.00 76.60 412 LEU B C 1
ATOM 3325 O O . LEU A 1 412 ? 34.819 21.224 7.669 1.00 77.78 412 LEU B O 1
ATOM 3330 N N . ALA A 1 413 ? 34.195 21.773 9.768 1.00 62.60 413 ALA B N 1
ATOM 3331 C CA . ALA A 1 413 ? 34.567 23.151 9.637 1.00 61.09 413 ALA B CA 1
ATOM 3332 C C . ALA A 1 413 ? 35.976 23.212 9.127 1.00 66.40 413 ALA B C 1
ATOM 3333 O O . ALA A 1 413 ? 36.270 23.967 8.215 1.00 78.53 413 ALA B O 1
ATOM 3335 N N . LEU A 1 414 ? 36.850 22.398 9.708 1.00 78.62 414 LEU B N 1
ATOM 3336 C CA . LEU A 1 414 ? 38.257 22.394 9.307 1.00 82.59 414 LEU B CA 1
ATOM 3337 C C . LEU A 1 414 ? 38.407 21.841 7.916 1.00 78.95 414 LEU B C 1
ATOM 3338 O O . LEU A 1 414 ? 39.128 22.396 7.100 1.00 86.22 414 LEU B O 1
ATOM 3343 N N . ARG A 1 415 ? 37.742 20.724 7.663 1.00 82.16 415 ARG B N 1
ATOM 3344 C CA . ARG A 1 415 ? 37.768 20.110 6.350 1.00 90.51 415 ARG B CA 1
ATOM 3345 C C . ARG A 1 415 ? 37.539 21.197 5.302 1.00 90.91 415 ARG B C 1
ATOM 3346 O O . ARG A 1 415 ? 38.385 21.441 4.426 1.00 82.57 415 ARG B O 1
ATOM 3354 N N . ILE A 1 416 ? 36.411 21.887 5.462 1.00 85.06 416 ILE B N 1
ATOM 3355 C CA . ILE A 1 416 ? 35.897 22.815 4.461 1.00 77.00 416 ILE B CA 1
ATOM 3356 C C . ILE A 1 416 ? 36.864 23.963 4.262 1.00 70.48 416 ILE B C 1
ATOM 3357 O O . ILE A 1 416 ? 37.006 24.487 3.165 1.00 79.81 416 ILE B O 1
ATOM 3362 N N . HIS A 1 417 ? 37.526 24.346 5.340 1.00 77.00 417 HIS B N 1
ATOM 3363 C CA . HIS A 1 417 ? 38.514 25.411 5.314 1.00 81.83 417 HIS B CA 1
ATOM 3364 C C . HIS A 1 417 ? 39.660 25.089 4.343 1.00 90.25 417 HIS B C 1
ATOM 3365 O O . HIS A 1 417 ? 40.108 25.960 3.577 1.00 79.22 417 HIS B O 1
ATOM 3372 N N . LYS A 1 418 ? 40.124 23.838 4.374 1.00 103.07 418 LYS B N 1
ATOM 3373 C CA . LYS A 1 418 ? 41.209 23.401 3.488 1.00 104.68 418 LYS B CA 1
ATOM 3374 C C . LYS A 1 418 ? 40.682 23.146 2.098 1.00 92.25 418 LYS B C 1
ATOM 3375 O O . LYS A 1 418 ? 41.274 23.591 1.120 1.00 88.13 418 LYS B O 1
ATOM 3381 N N . GLU A 1 419 ? 39.561 22.441 2.013 1.00 90.12 419 GLU B N 1
ATOM 3382 C CA . GLU A 1 419 ? 39.025 22.027 0.719 1.00 94.24 419 GLU B CA 1
ATOM 3383 C C . GLU A 1 419 ? 38.318 23.156 -0.062 1.00 93.30 419 GLU B C 1
ATOM 3384 O O . GLU A 1 419 ? 38.384 23.175 -1.288 1.00 105.21 419 GLU B O 1
ATOM 3390 N N . ARG A 1 420 ? 37.671 24.090 0.635 1.00 85.59 420 ARG B N 1
ATOM 3391 C CA . ARG A 1 420 ? 37.000 25.234 -0.002 1.00 81.29 420 ARG B CA 1
ATOM 3392 C C . ARG A 1 420 ? 36.045 24.754 -1.088 1.00 84.08 420 ARG B C 1
ATOM 3393 O O . ARG A 1 420 ? 35.209 23.906 -0.774 1.00 73.56 420 ARG B O 1
ATOM 3401 N N . ASP A 1 421 ? 36.156 25.255 -2.333 1.00 93.24 421 ASP B N 1
ATOM 3402 C CA . ASP A 1 421 ? 35.217 24.867 -3.435 1.00 103.07 421 ASP B CA 1
ATOM 3403 C C . ASP A 1 421 ? 35.306 23.404 -3.937 1.00 112.15 421 ASP B C 1
ATOM 3404 O O . ASP A 1 421 ? 34.316 22.851 -4.427 1.00 119.87 421 ASP B O 1
ATOM 3409 N N . ARG A 1 422 ? 36.477 22.784 -3.815 1.00 114.20 422 ARG B N 1
ATOM 3410 C CA . ARG A 1 422 ? 36.623 21.361 -4.128 1.00 106.62 422 ARG B CA 1
ATOM 3411 C C . ARG A 1 422 ? 35.991 20.482 -3.024 1.00 107.94 422 ARG B C 1
ATOM 3412 O O . ARG A 1 422 ? 35.856 19.260 -3.201 1.00 96.51 422 ARG B O 1
ATOM 3420 N N . PHE A 1 423 ? 35.619 21.093 -1.889 1.00 98.97 423 PHE B N 1
ATOM 3421 C CA . PHE A 1 423 ? 34.807 20.404 -0.881 1.00 89.46 423 PHE B CA 1
ATOM 3422 C C . PHE A 1 423 ? 33.530 19.980 -1.580 1.00 86.44 423 PHE B C 1
ATOM 3423 O O . PHE A 1 423 ? 32.947 20.754 -2.335 1.00 64.23 423 PHE B O 1
ATOM 3431 N N . ASP A 1 424 ? 33.124 18.739 -1.349 1.00 97.15 424 ASP B N 1
ATOM 3432 C CA . ASP A 1 424 ? 31.918 18.202 -1.960 1.00 105.20 424 ASP B CA 1
ATOM 3433 C C . ASP A 1 424 ? 30.872 17.975 -0.868 1.00 95.22 424 ASP B C 1
ATOM 3434 O O . ASP A 1 424 ? 31.199 17.673 0.280 1.00 90.35 424 ASP B O 1
ATOM 3439 N N . ILE A 1 425 ? 29.614 18.158 -1.236 1.00 91.77 425 ILE B N 1
ATOM 3440 C CA . ILE A 1 425 ? 28.521 17.998 -0.306 1.00 90.32 425 ILE B CA 1
ATOM 3441 C C . ILE A 1 425 ? 28.494 16.613 0.350 1.00 91.99 425 ILE B C 1
ATOM 3442 O O . ILE A 1 425 ? 28.214 16.507 1.539 1.00 97.51 425 ILE B O 1
ATOM 3447 N N . SER A 1 426 ? 28.786 15.560 -0.410 1.00 93.71 426 SER B N 1
ATOM 3448 C CA . SER A 1 426 ? 28.633 14.187 0.097 1.00 95.80 426 SER B CA 1
ATOM 3449 C C . SER A 1 426 ? 29.386 13.960 1.420 1.00 96.64 426 SER B C 1
ATOM 3450 O O . SER A 1 426 ? 28.913 13.236 2.310 1.00 80.79 426 SER B O 1
ATOM 3453 N N . LYS A 1 427 ? 30.533 14.616 1.567 1.00 99.48 427 LYS B N 1
ATOM 3454 C CA . LYS A 1 427 ? 31.268 14.577 2.833 1.00 108.74 427 LYS B CA 1
ATOM 3455 C C . LYS A 1 427 ? 30.336 14.851 4.019 1.00 103.55 427 LYS B C 1
ATOM 3456 O O . LYS A 1 427 ? 30.369 14.141 5.027 1.00 104.68 427 LYS B O 1
ATOM 3462 N N . LEU A 1 428 ? 29.486 15.861 3.863 1.00 98.07 428 LEU B N 1
ATOM 3463 C CA . LEU A 1 428 ? 28.515 16.253 4.889 1.00 100.53 428 LEU B CA 1
ATOM 3464 C C . LEU A 1 428 ? 27.543 15.126 5.263 1.00 98.82 428 LEU B C 1
ATOM 3465 O O . LEU A 1 428 ? 27.286 14.878 6.444 1.00 74.72 428 LEU B O 1
ATOM 3470 N N . HIS A 1 429 ? 26.990 14.463 4.250 1.00 103.54 429 HIS B N 1
ATOM 3471 C CA . HIS A 1 429 ? 26.030 13.390 4.475 1.00 98.72 429 HIS B CA 1
ATOM 3472 C C . HIS A 1 429 ? 26.711 12.261 5.249 1.00 101.46 429 HIS B C 1
ATOM 3473 O O . HIS A 1 429 ? 26.295 11.925 6.354 1.00 95.84 429 HIS B O 1
ATOM 3480 N N . GLY A 1 430 ? 27.782 11.707 4.681 1.00 108.68 430 GLY B N 1
ATOM 3481 C CA . GLY A 1 430 ? 28.543 10.641 5.338 1.00 109.64 430 GLY B CA 1
ATOM 3482 C C . GLY A 1 430 ? 28.869 10.994 6.777 1.00 103.42 430 GLY B C 1
ATOM 3483 O O . GLY A 1 430 ? 28.627 10.207 7.697 1.00 99.83 430 GLY B O 1
ATOM 3484 N N . ALA A 1 431 ? 29.403 12.196 6.961 1.00 95.40 431 ALA B N 1
ATOM 3485 C CA . ALA A 1 431 ? 29.657 12.743 8.283 1.00 88.58 431 ALA B CA 1
ATOM 3486 C C . ALA A 1 431 ? 28.423 12.649 9.182 1.00 92.84 431 ALA B C 1
ATOM 3487 O O . ALA A 1 431 ? 28.491 12.091 10.274 1.00 98.92 431 ALA B O 1
ATOM 3489 N N . PHE A 1 432 ? 27.303 13.197 8.710 1.00 99.31 432 PHE B N 1
ATOM 3490 C CA . PHE A 1 432 ? 26.035 13.201 9.464 1.00 95.20 432 PHE B CA 1
ATOM 3491 C C . PHE A 1 432 ? 25.541 11.780 9.681 1.00 90.55 432 PHE B C 1
ATOM 3492 O O . PHE A 1 432 ? 24.989 11.448 10.735 1.00 84.09 432 PHE B O 1
ATOM 3500 N N . ASN A 1 433 ? 25.741 10.952 8.662 1.00 97.81 433 ASN B N 1
ATOM 3501 C CA . ASN A 1 433 ? 25.224 9.593 8.653 1.00 104.88 433 ASN B CA 1
ATOM 3502 C C . ASN A 1 433 ? 25.923 8.738 9.704 1.00 105.52 433 ASN B C 1
ATOM 3503 O O . ASN A 1 433 ? 25.252 8.112 10.543 1.00 86.37 433 ASN B O 1
ATOM 3508 N N . GLU A 1 434 ? 27.262 8.729 9.653 1.00 107.95 434 GLU B N 1
ATOM 3509 C CA . GLU A 1 434 ? 28.093 8.101 10.689 1.00 108.73 434 GLU B CA 1
ATOM 3510 C C . GLU A 1 434 ? 27.417 8.308 12.029 1.00 104.60 434 GLU B C 1
ATOM 3511 O O . GLU A 1 434 ? 26.923 7.368 12.668 1.00 87.63 434 GLU B O 1
ATOM 3517 N N . ILE A 1 435 ? 27.361 9.578 12.411 1.00 99.52 435 ILE B N 1
ATOM 3518 C CA . ILE A 1 435 ? 26.957 9.961 13.745 1.00 118.85 435 ILE B CA 1
ATOM 3519 C C . ILE A 1 435 ? 25.582 9.382 14.056 1.00 117.23 435 ILE B C 1
ATOM 3520 O O . ILE A 1 435 ? 25.340 8.909 15.172 1.00 109.69 435 ILE B O 1
ATOM 3525 N N . LEU A 1 436 ? 24.699 9.401 13.059 1.00 112.82 436 LEU B N 1
ATOM 3526 C CA . LEU A 1 436 ? 23.322 8.963 13.251 1.00 116.93 436 LEU B CA 1
ATOM 3527 C C . LEU A 1 436 ? 23.151 7.456 13.334 1.00 119.22 436 LEU B C 1
ATOM 3528 O O . LEU A 1 436 ? 22.234 6.990 14.009 1.00 111.58 436 LEU B O 1
ATOM 3533 N N . LEU A 1 437 ? 24.010 6.700 12.651 1.00 114.14 437 LEU B N 1
ATOM 3534 C CA . LEU A 1 437 ? 24.043 5.246 12.831 1.00 114.33 437 LEU B CA 1
ATOM 3535 C C . LEU A 1 437 ? 24.403 4.941 14.276 1.00 106.76 437 LEU B C 1
ATOM 3536 O O . LEU A 1 437 ? 23.655 4.266 14.994 1.00 99.80 437 LEU B O 1
ATOM 3541 N N . ASP A 1 438 ? 25.545 5.476 14.694 1.00 96.52 438 ASP B N 1
ATOM 3542 C CA . ASP A 1 438 ? 26.042 5.312 16.053 1.00 94.51 438 ASP B CA 1
ATOM 3543 C C . ASP A 1 438 ? 24.938 5.521 17.111 1.00 98.28 438 ASP B C 1
ATOM 3544 O O . ASP A 1 438 ? 24.669 4.620 17.905 1.00 100.90 438 ASP B O 1
ATOM 3549 N N . LYS A 1 439 ? 24.285 6.685 17.104 1.00 102.22 439 LYS B N 1
ATOM 3550 C CA . LYS A 1 439 ? 23.271 7.013 18.125 1.00 105.38 439 LYS B CA 1
ATOM 3551 C C . LYS A 1 439 ? 21.852 6.536 17.771 1.00 113.03 439 LYS B C 1
ATOM 3552 O O . LYS A 1 439 ? 20.983 6.434 18.650 1.00 101.70 439 LYS B O 1
ATOM 3558 N N . ASP A 1 440 ? 21.608 6.255 16.493 1.00 108.98 440 ASP B N 1
ATOM 3559 C CA . ASP A 1 440 ? 20.315 5.714 16.080 1.00 112.57 440 ASP B CA 1
ATOM 3560 C C . ASP A 1 440 ? 20.504 4.617 15.034 1.00 116.46 440 ASP B C 1
ATOM 3561 O O . ASP A 1 440 ? 20.790 4.908 13.873 1.00 112.12 440 ASP B O 1
ATOM 3566 N N . PRO A 1 441 ? 20.316 3.349 15.438 1.00 129.25 441 PRO B N 1
ATOM 3567 C CA . PRO A 1 441 ? 20.703 2.248 14.559 1.00 127.45 441 PRO B CA 1
ATOM 3568 C C . PRO A 1 441 ? 19.830 2.126 13.303 1.00 127.26 441 PRO B C 1
ATOM 3569 O O . PRO A 1 441 ? 20.336 2.246 12.178 1.00 116.07 441 PRO B O 1
ATOM 3573 N N . GLU A 1 442 ? 18.534 1.899 13.507 1.00 123.01 442 GLU B N 1
ATOM 3574 C CA . GLU A 1 442 ? 17.599 1.632 12.416 1.00 123.92 442 GLU B CA 1
ATOM 3575 C C . GLU A 1 442 ? 16.605 2.782 12.271 1.00 118.39 442 GLU B C 1
ATOM 3576 O O . GLU A 1 442 ? 15.443 2.561 11.923 1.00 125.70 442 GLU B O 1
ATOM 3582 N N . ASP A 1 443 ? 17.061 4.007 12.531 1.00 106.95 443 ASP B N 1
ATOM 3583 C CA . ASP A 1 443 ? 16.175 5.170 12.565 1.00 94.34 443 ASP B CA 1
ATOM 3584 C C . ASP A 1 443 ? 14.967 4.833 13.426 1.00 99.86 443 ASP B C 1
ATOM 3585 O O . ASP A 1 443 ? 13.829 5.000 13.001 1.00 101.72 443 ASP B O 1
ATOM 3590 N N . VAL A 1 444 ? 15.242 4.345 14.636 1.00 108.07 444 VAL B N 1
ATOM 3591 C CA . VAL A 1 444 ? 14.208 3.839 15.553 1.00 113.90 444 VAL B CA 1
ATOM 3592 C C . VAL A 1 444 ? 13.929 4.794 16.713 1.00 108.00 444 VAL B C 1
ATOM 3593 O O . VAL A 1 444 ? 12.783 4.896 17.160 1.00 110.23 444 VAL B O 1
ATOM 3597 N N . ARG A 1 445 ? 14.961 5.479 17.205 1.00 109.31 445 ARG B N 1
ATOM 3598 C CA . ARG A 1 445 ? 14.767 6.534 18.213 1.00 122.49 445 ARG B CA 1
ATOM 3599 C C . ARG A 1 445 ? 14.084 7.762 17.577 1.00 124.11 445 ARG B C 1
ATOM 3600 O O . ARG A 1 445 ? 13.150 8.340 18.152 1.00 114.45 445 ARG B O 1
ATOM 3608 N N . PHE A 1 446 ? 14.533 8.132 16.377 1.00 122.63 446 PHE B N 1
ATOM 3609 C CA . PHE A 1 446 ? 13.933 9.236 15.615 1.00 103.12 446 PHE B CA 1
ATOM 3610 C C . PHE A 1 446 ? 12.445 8.957 15.377 1.00 93.81 446 PHE B C 1
ATOM 3611 O O . PHE A 1 446 ? 11.596 9.809 15.665 1.00 83.93 446 PHE B O 1
ATOM 3619 N N . SER A 1 447 ? 12.148 7.743 14.909 1.00 88.99 447 SER B N 1
ATOM 3620 C CA . SER A 1 447 ? 10.774 7.278 14.644 1.00 81.48 447 SER B CA 1
ATOM 3621 C C . SER A 1 447 ? 9.835 7.288 15.861 1.00 84.45 447 SER B C 1
ATOM 3622 O O . SER A 1 447 ? 8.677 7.722 15.756 1.00 67.96 447 SER B O 1
ATOM 3625 N N . THR A 1 448 ? 10.324 6.777 16.994 1.00 85.65 448 THR B N 1
ATOM 3626 C CA . THR A 1 448 ? 9.516 6.709 18.219 1.00 89.66 448 THR B CA 1
ATOM 3627 C C . THR A 1 448 ? 9.134 8.128 18.664 1.00 94.97 448 THR B C 1
ATOM 3628 O O . THR A 1 448 ? 8.010 8.364 19.133 1.00 84.93 448 THR B O 1
ATOM 3632 N N . ASN A 1 449 ? 10.054 9.073 18.468 1.00 97.67 449 ASN B N 1
ATOM 3633 C CA . ASN A 1 449 ? 9.810 10.471 18.833 1.00 99.71 449 ASN B CA 1
ATOM 3634 C C . ASN A 1 449 ? 8.794 11.177 17.917 1.00 98.66 449 ASN B C 1
ATOM 3635 O O . ASN A 1 449 ? 7.762 11.683 18.402 1.00 85.81 449 ASN B O 1
ATOM 3640 N N . VAL A 1 450 ? 9.075 11.187 16.609 1.00 85.29 450 VAL B N 1
ATOM 3641 C CA . VAL A 1 450 ? 8.112 11.660 15.597 1.00 79.21 450 VAL B CA 1
ATOM 3642 C C . VAL A 1 450 ? 6.712 11.114 15.893 1.00 80.71 450 VAL B C 1
ATOM 3643 O O . VAL A 1 450 ? 5.712 11.822 15.748 1.00 78.01 450 VAL B O 1
ATOM 3647 N N . ARG A 1 451 ? 6.658 9.848 16.304 1.00 85.95 451 ARG B N 1
ATOM 3648 C CA . ARG A 1 451 ? 5.404 9.182 16.643 1.00 87.24 451 ARG B CA 1
ATOM 3649 C C . ARG A 1 451 ? 4.741 9.815 17.871 1.00 80.52 451 ARG B C 1
ATOM 3650 O O . ARG A 1 451 ? 3.526 9.981 17.903 1.00 68.58 451 ARG B O 1
ATOM 3658 N N . SER A 1 452 ? 5.539 10.183 18.873 1.00 94.64 452 SER B N 1
ATOM 3659 C CA . SER A 1 452 ? 4.994 10.694 20.144 1.00 98.42 452 SER B CA 1
ATOM 3660 C C . SER A 1 452 ? 4.922 12.225 20.230 1.00 92.64 452 SER B C 1
ATOM 3661 O O . SER A 1 452 ? 4.757 12.767 21.320 1.00 87.07 452 SER B O 1
ATOM 3664 N N . LEU A 1 453 ? 5.019 12.901 19.078 1.00 91.27 453 LEU B N 1
ATOM 3665 C CA . LEU A 1 453 ? 4.847 14.366 18.970 1.00 80.73 453 LEU B CA 1
ATOM 3666 C C . LEU A 1 453 ? 3.416 14.852 19.185 1.00 78.15 453 LEU B C 1
ATOM 3667 O O . LEU A 1 453 ? 2.513 14.480 18.445 1.00 97.95 453 LEU B O 1
ATOM 3672 N N . ILE A 1 454 ? 3.230 15.716 20.176 1.00 81.63 454 ILE B N 1
ATOM 3673 C CA . ILE A 1 454 ? 1.923 16.287 20.498 1.00 84.78 454 ILE B CA 1
ATOM 3674 C C . ILE A 1 454 ? 1.906 17.769 20.110 1.00 85.35 454 ILE B C 1
ATOM 3675 O O . ILE A 1 454 ? 2.880 18.476 20.331 1.00 100.33 454 ILE B O 1
ATOM 3680 N N . TYR A 1 455 ? 0.804 18.225 19.519 1.00 91.44 455 TYR B N 1
ATOM 3681 C CA . TYR A 1 455 ? 0.555 19.663 19.304 1.00 86.03 455 TYR B CA 1
ATOM 3682 C C . TYR A 1 455 ? 0.515 20.394 20.655 1.00 86.39 455 TYR B C 1
ATOM 3683 O O . TYR A 1 455 ? 0.019 19.851 21.645 1.00 76.71 455 TYR B O 1
ATOM 3692 N N . GLN A 1 456 ? 1.064 21.613 20.674 1.00 88.91 456 GLN B N 1
ATOM 3693 C CA . GLN A 1 456 ? 1.116 22.462 21.868 1.00 81.19 456 GLN B CA 1
ATOM 3694 C C . GLN A 1 456 ? 0.105 23.608 21.834 1.00 78.22 456 GLN B C 1
ATOM 3695 O O . GLN A 1 456 ? -0.023 24.311 20.831 1.00 89.49 456 GLN B O 1
ATOM 3701 N N . LYS A 1 457 ? -0.596 23.800 22.947 1.00 72.43 457 LYS B N 1
ATOM 3702 C CA . LYS A 1 457 ? -1.617 24.854 23.058 1.00 78.97 457 LYS B CA 1
ATOM 3703 C C . LYS A 1 457 ? -1.097 26.291 23.215 1.00 77.93 457 LYS B C 1
ATOM 3704 O O . LYS A 1 457 ? -1.876 27.238 23.078 1.00 75.74 457 LYS B O 1
ATOM 3710 N N . LYS A 1 458 ? 0.191 26.458 23.525 1.00 78.55 458 LYS B N 1
ATOM 3711 C CA . LYS A 1 458 ? 0.759 27.787 23.785 1.00 73.27 458 LYS B CA 1
ATOM 3712 C C . LYS A 1 458 ? 1.903 28.177 22.842 1.00 75.63 458 LYS B C 1
ATOM 3713 O O . LYS A 1 458 ? 2.080 29.366 22.529 1.00 74.30 458 LYS B O 1
ATOM 3719 N N . GLY A 1 459 ? 2.656 27.186 22.365 1.00 71.62 459 GLY B N 1
ATOM 3720 C CA . GLY A 1 459 ? 3.812 27.438 21.487 1.00 80.09 459 GLY B CA 1
ATOM 3721 C C . GLY A 1 459 ? 3.570 28.195 20.178 1.00 72.36 459 GLY B C 1
ATOM 3722 O O . GLY A 1 459 ? 2.452 28.604 19.876 1.00 72.98 459 GLY B O 1
ATOM 3723 N N . ASP A 1 460 ? 4.660 28.440 19.448 1.00 71.90 460 ASP B N 1
ATOM 3724 C CA . ASP A 1 460 ? 4.632 28.716 18.012 1.00 72.07 460 ASP B CA 1
ATOM 3725 C C . ASP A 1 460 ? 4.805 27.371 17.312 1.00 78.57 460 ASP B C 1
ATOM 3726 O O . ASP A 1 460 ? 4.785 27.300 16.084 1.00 88.11 460 ASP B O 1
ATOM 3731 N N . ASN A 1 461 ? 4.997 26.313 18.104 1.00 69.84 461 ASN B N 1
ATOM 3732 C CA . ASN A 1 461 ? 5.013 24.945 17.614 1.00 64.40 461 ASN B CA 1
ATOM 3733 C C . ASN A 1 461 ? 6.136 24.625 16.655 1.00 68.71 461 ASN B C 1
ATOM 3734 O O . ASN A 1 461 ? 5.940 23.917 15.664 1.00 80.29 461 ASN B O 1
ATOM 3739 N N . LYS A 1 462 ? 7.332 25.088 16.983 1.00 67.25 462 LYS B N 1
ATOM 3740 C CA . LYS A 1 462 ? 8.460 24.911 16.086 1.00 67.20 462 LYS B CA 1
ATOM 3741 C C . LYS A 1 462 ? 8.630 23.439 15.694 1.00 62.71 462 LYS B C 1
ATOM 3742 O O . LYS A 1 462 ? 8.826 23.134 14.521 1.00 62.16 462 LYS B O 1
ATOM 3748 N N . PRO A 1 463 ? 8.517 22.509 16.658 1.00 64.79 463 PRO B N 1
ATOM 3749 C CA . PRO A 1 463 ? 8.988 21.185 16.278 1.00 65.66 463 PRO B CA 1
ATOM 3750 C C . PRO A 1 463 ? 8.093 20.511 15.233 1.00 68.44 463 PRO B C 1
ATOM 3751 O O . PRO A 1 463 ? 8.611 19.969 14.247 1.00 68.91 463 PRO B O 1
ATOM 3755 N N . ILE A 1 464 ? 6.774 20.578 15.417 1.00 77.74 464 ILE B N 1
ATOM 3756 C CA . ILE A 1 464 ? 5.837 20.036 14.415 1.00 80.15 464 ILE B CA 1
ATOM 3757 C C . ILE A 1 464 ? 5.954 20.767 13.083 1.00 75.36 464 ILE B C 1
ATOM 3758 O O . ILE A 1 464 ? 6.001 20.130 12.030 1.00 68.58 464 ILE B O 1
ATOM 3763 N N . LYS A 1 465 ? 5.980 22.098 13.145 1.00 65.40 465 LYS B N 1
ATOM 3764 C CA . LYS A 1 465 ? 6.080 22.921 11.945 1.00 60.50 465 LYS B CA 1
ATOM 3765 C C . LYS A 1 465 ? 7.334 22.615 11.132 1.00 60.24 465 LYS B C 1
ATOM 3766 O O . LYS A 1 465 ? 7.266 22.530 9.904 1.00 68.24 465 LYS B O 1
ATOM 3772 N N . CYS A 1 466 ? 8.463 22.429 11.804 1.00 59.76 466 CYS B N 1
ATOM 3773 C CA . CYS A 1 466 ? 9.702 22.089 11.104 1.00 75.34 466 CYS B CA 1
ATOM 3774 C C . CYS A 1 466 ? 9.567 20.774 10.336 1.00 74.48 466 CYS B C 1
ATOM 3775 O O . CYS A 1 466 ? 9.950 20.680 9.161 1.00 65.57 466 CYS B O 1
ATOM 3778 N N . LEU A 1 467 ? 9.023 19.770 11.019 1.00 72.05 467 LEU B N 1
ATOM 3779 C CA . LEU A 1 467 ? 8.821 18.450 10.439 1.00 78.57 467 LEU B CA 1
ATOM 3780 C C . LEU A 1 467 ? 7.965 18.559 9.171 1.00 77.97 467 LEU B C 1
ATOM 3781 O O . LEU A 1 467 ? 8.463 18.309 8.070 1.00 83.57 467 LEU B O 1
ATOM 3786 N N . LEU A 1 468 ? 6.701 18.968 9.328 1.00 68.22 468 LEU B N 1
ATOM 3787 C CA . LEU A 1 468 ? 5.774 19.116 8.202 1.00 62.95 468 LEU B CA 1
ATOM 3788 C C . LEU A 1 468 ? 6.404 19.925 7.067 1.00 63.78 468 LEU B C 1
ATOM 3789 O O . LEU A 1 468 ? 6.723 19.385 6.020 1.00 69.40 468 LEU B O 1
ATOM 3794 N N . MET A 1 469 ? 6.627 21.208 7.278 1.00 61.78 469 MET B N 1
ATOM 3795 C CA . MET A 1 469 ? 7.320 22.014 6.289 1.00 64.48 469 MET B CA 1
ATOM 3796 C C . MET A 1 469 ? 8.319 21.211 5.454 1.00 67.89 469 MET B C 1
ATOM 3797 O O . MET A 1 469 ? 8.244 21.190 4.234 1.00 74.54 469 MET B O 1
ATOM 3802 N N . THR A 1 470 ? 9.264 20.552 6.107 1.00 82.89 470 THR B N 1
ATOM 3803 C CA . THR A 1 470 ? 10.398 19.963 5.388 1.00 88.29 470 THR B CA 1
ATOM 3804 C C . THR A 1 470 ? 9.995 18.802 4.464 1.00 92.46 470 THR B C 1
ATOM 3805 O O . THR A 1 470 ? 10.444 18.752 3.317 1.00 89.66 470 THR B O 1
ATOM 3809 N N . ILE A 1 471 ? 9.179 17.868 4.960 1.00 92.76 471 ILE B N 1
ATOM 3810 C CA . ILE A 1 471 ? 8.666 16.760 4.111 1.00 95.99 471 ILE B CA 1
ATOM 3811 C C . ILE A 1 471 ? 7.869 17.278 2.915 1.00 81.97 471 ILE B C 1
ATOM 3812 O O . ILE A 1 471 ? 8.075 16.840 1.781 1.00 72.88 471 ILE B O 1
ATOM 3817 N N . GLN A 1 472 ? 6.980 18.226 3.180 1.00 73.17 472 GLN B N 1
ATOM 3818 C CA . GLN A 1 472 ? 6.313 18.959 2.129 1.00 70.37 472 GLN B CA 1
ATOM 3819 C C . GLN A 1 472 ? 7.292 19.500 1.070 1.00 68.77 472 GLN B C 1
ATOM 3820 O O . GLN A 1 472 ? 7.042 19.355 -0.131 1.00 74.18 472 GLN B O 1
ATOM 3826 N N . GLU A 1 473 ? 8.388 20.118 1.504 1.00 63.31 473 GLU B N 1
ATOM 3827 C CA . GLU A 1 473 ? 9.393 20.665 0.563 1.00 72.18 473 GLU B CA 1
ATOM 3828 C C . GLU A 1 473 ? 10.201 19.582 -0.164 1.00 73.46 473 GLU B C 1
ATOM 3829 O O . GLU A 1 473 ? 10.895 19.869 -1.143 1.00 65.69 473 GLU B O 1
ATOM 3835 N N . ASN A 1 474 ? 10.152 18.356 0.356 1.00 79.58 474 ASN B N 1
ATOM 3836 C CA . ASN A 1 474 ? 10.828 17.215 -0.250 1.00 86.12 474 ASN B CA 1
ATOM 3837 C C . ASN A 1 474 ? 9.817 16.136 -0.586 1.00 96.97 474 ASN B C 1
ATOM 3838 O O . ASN A 1 474 ? 10.138 14.950 -0.593 1.00 109.11 474 ASN B O 1
ATOM 3843 N N . TRP A 1 475 ? 8.591 16.563 -0.874 1.00 99.70 475 TRP B N 1
ATOM 3844 C CA . TRP A 1 475 ? 7.507 15.641 -1.168 1.00 97.28 475 TRP B CA 1
ATOM 3845 C C . TRP A 1 475 ? 7.674 14.971 -2.536 1.00 101.08 475 TRP B C 1
ATOM 3846 O O . TRP A 1 475 ? 7.684 13.750 -2.638 1.00 91.79 475 TRP B O 1
ATOM 3857 N N . GLU A 1 476 ? 7.816 15.767 -3.588 1.00 105.56 476 GLU B N 1
ATOM 3858 C CA . GLU A 1 476 ? 7.935 15.214 -4.940 1.00 105.74 476 GLU B CA 1
ATOM 3859 C C . GLU A 1 476 ? 8.898 14.026 -4.945 1.00 98.71 476 GLU B C 1
ATOM 3860 O O . GLU A 1 476 ? 8.566 12.955 -5.433 1.00 113.26 476 GLU B O 1
ATOM 3866 N N . TRP A 1 477 ? 10.074 14.220 -4.362 1.00 108.96 477 TRP B N 1
ATOM 3867 C CA . TRP A 1 477 ? 11.102 13.174 -4.261 1.00 108.91 477 TRP B CA 1
ATOM 3868 C C . TRP A 1 477 ? 10.682 11.964 -3.411 1.00 112.85 477 TRP B C 1
ATOM 3869 O O . TRP A 1 477 ? 11.199 10.859 -3.620 1.00 95.85 477 TRP B O 1
ATOM 3880 N N . LEU A 1 478 ? 9.778 12.180 -2.449 1.00 115.10 478 LEU B N 1
ATOM 3881 C CA . LEU A 1 478 ? 9.233 11.090 -1.621 1.00 105.60 478 LEU B CA 1
ATOM 3882 C C . LEU A 1 478 ? 8.463 10.078 -2.436 1.00 103.51 478 LEU B C 1
ATOM 3883 O O . LEU A 1 478 ? 8.543 8.886 -2.156 1.00 98.61 478 LEU B O 1
ATOM 3888 N N . LYS A 1 479 ? 7.703 10.562 -3.419 1.00 110.81 479 LYS B N 1
ATOM 3889 C CA . LYS A 1 479 ? 6.817 9.712 -4.220 1.00 110.47 479 LYS B CA 1
ATOM 3890 C C . LYS A 1 479 ? 7.441 9.271 -5.558 1.00 103.57 479 LYS B C 1
ATOM 3891 O O . LYS A 1 479 ? 6.811 8.532 -6.316 1.00 99.95 479 LYS B O 1
ATOM 3897 N N . GLN A 1 480 ? 8.669 9.703 -5.846 1.00 106.80 480 GLN B N 1
ATOM 3898 C CA . GLN A 1 480 ? 9.385 9.186 -7.014 1.00 118.53 480 GLN B CA 1
ATOM 3899 C C . GLN A 1 480 ? 9.676 7.709 -6.732 1.00 124.42 480 GLN B C 1
ATOM 3900 O O . GLN A 1 480 ? 10.148 7.366 -5.649 1.00 107.96 480 GLN B O 1
ATOM 3906 N N . PRO A 1 481 ? 9.391 6.835 -7.714 1.00 141.15 481 PRO B N 1
ATOM 3907 C CA . PRO A 1 481 ? 9.103 5.424 -7.437 1.00 129.60 481 PRO B CA 1
ATOM 3908 C C . PRO A 1 481 ? 10.219 4.651 -6.739 1.00 130.85 481 PRO B C 1
ATOM 3909 O O . PRO A 1 481 ? 9.928 3.847 -5.856 1.00 119.03 481 PRO B O 1
ATOM 3913 N N . CYS A 1 482 ? 11.470 4.900 -7.125 1.00 140.54 482 CYS B N 1
ATOM 3914 C CA . CYS A 1 482 ? 12.598 4.088 -6.670 1.00 142.22 482 CYS B CA 1
ATOM 3915 C C . CYS A 1 482 ? 13.790 4.911 -6.198 1.00 151.78 482 CYS B C 1
ATOM 3916 O O . CYS A 1 482 ? 13.946 6.082 -6.562 1.00 144.43 482 CYS B O 1
ATOM 3919 N N . GLN A 1 483 ? 14.616 4.257 -5.379 1.00 170.17 483 GLN B N 1
ATOM 3920 C CA . GLN A 1 483 ? 15.890 4.781 -4.872 1.00 180.03 483 GLN B CA 1
ATOM 3921 C C . GLN A 1 483 ? 15.712 5.846 -3.802 1.00 169.13 483 GLN B C 1
ATOM 3922 O O . GLN A 1 483 ? 16.120 5.643 -2.656 1.00 157.27 483 GLN B O 1
ATOM 3928 N N . GLY A 1 484 ? 15.107 6.971 -4.169 1.00 158.92 484 GLY B N 1
ATOM 3929 C CA . GLY A 1 484 ? 14.983 8.078 -3.246 1.00 166.56 484 GLY B CA 1
ATOM 3930 C C . GLY A 1 484 ? 16.321 8.239 -2.537 1.00 175.25 484 GLY B C 1
ATOM 3931 O O . GLY A 1 484 ? 16.414 8.067 -1.300 1.00 194.03 484 GLY B O 1
ATOM 3932 N N . ASN A 1 485 ? 17.373 8.498 -3.326 1.00 153.15 485 ASN B N 1
ATOM 3933 C CA . ASN A 1 485 ? 18.696 8.766 -2.754 1.00 119.62 485 ASN B CA 1
ATOM 3934 C C . ASN A 1 485 ? 18.814 10.224 -2.274 1.00 115.31 485 ASN B C 1
ATOM 3935 O O . ASN A 1 485 ? 18.268 11.143 -2.904 1.00 112.99 485 ASN B O 1
ATOM 3940 N N . SER A 1 486 ? 19.537 10.429 -1.172 1.00 101.96 486 SER B N 1
ATOM 3941 C CA . SER A 1 486 ? 19.637 11.757 -0.541 1.00 100.49 486 SER B CA 1
ATOM 3942 C C . SER A 1 486 ? 20.314 12.822 -1.401 1.00 100.53 486 SER B C 1
ATOM 3943 O O . SER A 1 486 ? 20.010 14.007 -1.269 1.00 96.97 486 SER B O 1
ATOM 3946 N N . LEU A 1 487 ? 21.233 12.406 -2.266 1.00 95.68 487 LEU B N 1
ATOM 3947 C CA . LEU A 1 487 ? 21.885 13.336 -3.181 1.00 93.00 487 LEU B CA 1
ATOM 3948 C C . LEU A 1 487 ? 20.926 13.773 -4.288 1.00 103.35 487 LEU B C 1
ATOM 3949 O O . LEU A 1 487 ? 21.011 14.901 -4.784 1.00 106.49 487 LEU B O 1
ATOM 3954 N N . ASN A 1 488 ? 20.037 12.865 -4.696 1.00 115.93 488 ASN B N 1
ATOM 3955 C CA . ASN A 1 488 ? 18.954 13.207 -5.627 1.00 123.89 488 ASN B CA 1
ATOM 3956 C C . ASN A 1 488 ? 17.933 14.125 -4.956 1.00 110.38 488 ASN B C 1
ATOM 3957 O O . ASN A 1 488 ? 17.442 15.079 -5.571 1.00 93.22 488 ASN B O 1
ATOM 3962 N N . ARG A 1 489 ? 17.699 13.873 -3.675 1.00 100.85 489 ARG B N 1
ATOM 3963 C CA . ARG A 1 489 ? 16.760 14.634 -2.876 1.00 94.92 489 ARG B CA 1
ATOM 3964 C C . ARG A 1 489 ? 17.206 16.078 -2.831 1.00 91.89 489 ARG B C 1
ATOM 3965 O O . ARG A 1 489 ? 16.398 16.991 -2.874 1.00 86.47 489 ARG B O 1
ATOM 3973 N N . LEU A 1 490 ? 18.506 16.273 -2.724 1.00 95.58 490 LEU B N 1
ATOM 3974 C CA . LEU A 1 490 ? 19.095 17.598 -2.677 1.00 94.93 490 LEU B CA 1
ATOM 3975 C C . LEU A 1 490 ? 19.066 18.297 -4.035 1.00 90.69 490 LEU B C 1
ATOM 3976 O O . LEU A 1 490 ? 19.051 19.528 -4.099 1.00 85.33 490 LEU B O 1
ATOM 3981 N N . LYS A 1 491 ? 19.081 17.520 -5.114 1.00 94.19 491 LYS B N 1
ATOM 3982 C CA . LYS A 1 491 ? 18.963 18.090 -6.453 1.00 96.54 491 LYS B CA 1
ATOM 3983 C C . LYS A 1 491 ? 17.503 18.370 -6.768 1.00 86.60 491 LYS B C 1
ATOM 3984 O O . LYS A 1 491 ? 17.179 19.438 -7.267 1.00 96.97 491 LYS B O 1
ATOM 3990 N N . ARG A 1 492 ? 16.624 17.432 -6.425 1.00 90.15 492 ARG B N 1
ATOM 3991 C CA . ARG A 1 492 ? 15.191 17.541 -6.727 1.00 99.75 492 ARG B CA 1
ATOM 3992 C C . ARG A 1 492 ? 14.331 17.856 -5.485 1.00 101.98 492 ARG B C 1
ATOM 3993 O O . ARG A 1 492 ? 13.446 17.077 -5.114 1.00 110.11 492 ARG B O 1
ATOM 4001 N N . GLU A 1 493 ? 14.594 19.004 -4.853 1.00 98.23 493 GLU B N 1
ATOM 4002 C CA . GLU A 1 493 ? 13.843 19.464 -3.662 1.00 91.87 493 GLU B CA 1
ATOM 4003 C C . GLU A 1 493 ? 13.106 20.771 -3.950 1.00 83.23 493 GLU B C 1
ATOM 4004 O O . GLU A 1 493 ? 13.606 21.621 -4.691 1.00 96.48 493 GLU B O 1
ATOM 4010 N N . ASP A 1 494 ? 11.941 20.948 -3.336 1.00 70.36 494 ASP B N 1
ATOM 4011 C CA . ASP A 1 494 ? 11.064 22.096 -3.641 1.00 70.71 494 ASP B CA 1
ATOM 4012 C C . ASP A 1 494 ? 11.503 23.403 -2.942 1.00 74.34 494 ASP B C 1
ATOM 4013 O O . ASP A 1 494 ? 11.356 23.543 -1.733 1.00 84.33 494 ASP B O 1
ATOM 4018 N N . GLN A 1 495 ? 12.021 24.357 -3.722 1.00 78.02 495 GLN B N 1
ATOM 4019 C CA . GLN A 1 495 ? 12.509 25.651 -3.207 1.00 69.40 495 GLN B CA 1
ATOM 4020 C C . GLN A 1 495 ? 11.651 26.844 -3.630 1.00 69.72 495 GLN B C 1
ATOM 4021 O O . GLN A 1 495 ? 12.076 27.991 -3.514 1.00 76.70 495 GLN B O 1
ATOM 4027 N N . THR A 1 496 ? 10.450 26.586 -4.121 1.00 78.06 496 THR B N 1
ATOM 4028 C CA . THR A 1 496 ? 9.613 27.654 -4.670 1.00 83.15 496 THR B CA 1
ATOM 4029 C C . THR A 1 496 ? 8.817 28.378 -3.586 1.00 75.05 496 THR B C 1
ATOM 4030 O O . THR A 1 496 ? 8.381 29.514 -3.783 1.00 68.65 496 THR B O 1
ATOM 4034 N N . ILE A 1 497 ? 8.636 27.707 -2.451 1.00 66.18 497 ILE B N 1
ATOM 4035 C CA . ILE A 1 497 ? 7.812 28.212 -1.360 1.00 76.22 497 ILE B CA 1
ATOM 4036 C C . ILE A 1 497 ? 8.630 28.465 -0.086 1.00 85.96 497 ILE B C 1
ATOM 4037 O O . ILE A 1 497 ? 9.336 27.575 0.407 1.00 95.40 497 ILE B O 1
ATOM 4042 N N . ILE A 1 498 ? 8.504 29.685 0.443 1.00 76.48 498 ILE B N 1
ATOM 4043 C CA . ILE A 1 498 ? 9.236 30.121 1.623 1.00 66.66 498 ILE B CA 1
ATOM 4044 C C . ILE A 1 498 ? 8.290 30.206 2.801 1.00 64.42 498 ILE B C 1
ATOM 4045 O O . ILE A 1 498 ? 7.644 31.231 3.026 1.00 69.78 498 ILE B O 1
ATOM 4050 N N . PHE A 1 499 ? 8.229 29.120 3.561 1.00 68.26 499 PHE B N 1
ATOM 4051 C CA . PHE A 1 499 ? 7.249 28.967 4.643 1.00 67.33 499 PHE B CA 1
ATOM 4052 C C . PHE A 1 499 ? 7.515 29.866 5.860 1.00 59.27 499 PHE B C 1
ATOM 4053 O O . PHE A 1 499 ? 8.607 29.842 6.422 1.00 56.72 499 PHE B O 1
ATOM 4061 N N . ASP A 1 500 ? 6.502 30.628 6.270 1.00 56.05 500 ASP B N 1
ATOM 4062 C CA . ASP A 1 500 ? 6.599 31.493 7.441 1.00 61.94 500 ASP B CA 1
ATOM 4063 C C . ASP A 1 500 ? 5.790 30.848 8.573 1.00 60.44 500 ASP B C 1
ATOM 4064 O O . ASP A 1 500 ? 4.581 30.764 8.486 1.00 56.33 500 ASP B O 1
ATOM 4069 N N . PHE A 1 501 ? 6.461 30.439 9.647 1.00 59.88 501 PHE B N 1
ATOM 4070 C CA . PHE A 1 501 ? 5.788 29.839 10.811 1.00 57.67 501 PHE B CA 1
ATOM 4071 C C . PHE A 1 501 ? 4.689 30.704 11.408 1.00 56.95 501 PHE B C 1
ATOM 4072 O O . PHE A 1 501 ? 3.774 30.174 12.039 1.00 71.81 501 PHE B O 1
ATOM 4080 N N . ASN A 1 502 ? 4.784 32.023 11.256 1.00 57.55 502 ASN B N 1
ATOM 4081 C CA . ASN A 1 502 ? 3.802 32.927 11.873 1.00 65.65 502 ASN B CA 1
ATOM 4082 C C . ASN A 1 502 ? 2.449 32.848 11.178 1.00 66.34 502 ASN B C 1
ATOM 4083 O O . ASN A 1 502 ? 1.410 33.034 11.819 1.00 67.72 502 ASN B O 1
ATOM 4088 N N . SER A 1 503 ? 2.490 32.582 9.868 1.00 62.20 503 SER B N 1
ATOM 4089 C CA . SER A 1 503 ? 1.297 32.454 9.016 1.00 62.15 503 SER B CA 1
ATOM 4090 C C . SER A 1 503 ? 1.036 31.025 8.532 1.00 58.60 503 SER B C 1
ATOM 4091 O O . SER A 1 503 ? 0.091 30.789 7.801 1.00 66.79 503 SER B O 1
ATOM 4094 N N . MET A 1 504 ? 1.894 30.086 8.910 1.00 66.26 504 MET B N 1
ATOM 4095 C CA . MET A 1 504 ? 1.647 28.663 8.708 1.00 60.67 504 MET B CA 1
ATOM 4096 C C . MET A 1 504 ? 0.347 28.370 9.418 1.00 66.55 504 MET B C 1
ATOM 4097 O O . MET A 1 504 ? 0.030 29.014 10.410 1.00 72.60 504 MET B O 1
ATOM 4102 N N . THR A 1 505 ? -0.431 27.431 8.903 1.00 77.70 505 THR B N 1
ATOM 4103 C CA . THR A 1 505 ? -1.614 26.995 9.624 1.00 76.79 505 THR B CA 1
ATOM 4104 C C . THR A 1 505 ? -1.467 25.519 9.898 1.00 70.89 505 THR B C 1
ATOM 4105 O O . THR A 1 505 ? -1.112 24.741 9.016 1.00 70.06 505 THR B O 1
ATOM 4109 N N . LEU A 1 506 ? -1.685 25.161 11.153 1.00 71.14 506 LEU B N 1
ATOM 4110 C CA . LEU A 1 506 ? -1.654 23.784 11.582 1.00 77.50 506 LEU B CA 1
ATOM 4111 C C . LEU A 1 506 ? -3.087 23.362 11.868 1.00 87.14 506 LEU B C 1
ATOM 4112 O O . LEU A 1 506 ? -3.710 23.838 12.829 1.00 79.29 506 LEU B O 1
ATOM 4117 N N . GLU A 1 507 ? -3.606 22.466 11.032 1.00 87.39 507 GLU B N 1
ATOM 4118 C CA . GLU A 1 507 ? -4.990 22.041 11.161 1.00 87.36 507 GLU B CA 1
ATOM 4119 C C . GLU A 1 507 ? -5.105 20.818 12.039 1.00 75.89 507 GLU B C 1
ATOM 4120 O O . GLU A 1 507 ? -4.268 19.917 11.957 1.00 68.51 507 GLU B O 1
ATOM 4126 N N . HIS A 1 508 ? -6.143 20.821 12.874 1.00 73.35 508 HIS B N 1
ATOM 4127 C CA . HIS A 1 508 ? -6.648 19.630 13.547 1.00 90.27 508 HIS B CA 1
ATOM 4128 C C . HIS A 1 508 ? -7.716 18.985 12.644 1.00 100.08 508 HIS B C 1
ATOM 4129 O O . HIS A 1 508 ? -8.796 19.557 12.467 1.00 106.97 508 HIS B O 1
ATOM 4136 N N . ILE A 1 509 ? -7.424 17.805 12.087 1.00 100.29 509 ILE B N 1
ATOM 4137 C CA . ILE A 1 509 ? -8.330 17.154 11.120 1.00 91.20 509 ILE B CA 1
ATOM 4138 C C . ILE A 1 509 ? -9.637 16.770 11.831 1.00 92.42 509 ILE B C 1
ATOM 4139 O O . ILE A 1 509 ? -10.704 17.247 11.437 1.00 79.93 509 ILE B O 1
ATOM 4144 N N . TYR A 1 510 ? -9.561 15.926 12.868 1.00 85.40 510 TYR B N 1
ATOM 4145 C CA . TYR A 1 510 ? -10.608 15.936 13.886 1.00 90.28 510 TYR B CA 1
ATOM 4146 C C . TYR A 1 510 ? -10.362 17.235 14.658 1.00 92.32 510 TYR B C 1
ATOM 4147 O O . TYR A 1 510 ? -9.259 17.449 15.167 1.00 82.87 510 TYR B O 1
ATOM 4156 N N . PRO A 1 511 ? -11.379 18.104 14.734 1.00 89.89 511 PRO B N 1
ATOM 4157 C CA . PRO A 1 511 ? -11.270 19.469 15.251 1.00 99.84 511 PRO B CA 1
ATOM 4158 C C . PRO A 1 511 ? -10.609 19.616 16.612 1.00 110.44 511 PRO B C 1
ATOM 4159 O O . PRO A 1 511 ? -10.752 18.749 17.481 1.00 109.93 511 PRO B O 1
ATOM 4163 N N . TYR A 1 512 ? -9.902 20.732 16.771 1.00 120.61 512 TYR B N 1
ATOM 4164 C CA . TYR A 1 512 ? -9.301 21.114 18.039 1.00 109.39 512 TYR B CA 1
ATOM 4165 C C . TYR A 1 512 ? -10.384 21.260 19.103 1.00 101.80 512 TYR B C 1
ATOM 4166 O O . TYR A 1 512 ? -10.318 20.618 20.141 1.00 96.64 512 TYR B O 1
ATOM 4175 N N . SER A 1 513 ? -11.387 22.089 18.838 1.00 101.71 513 SER B N 1
ATOM 4176 C CA . SER A 1 513 ? -12.411 22.389 19.842 1.00 100.89 513 SER B CA 1
ATOM 4177 C C . SER A 1 513 ? -13.821 22.100 19.336 1.00 116.55 513 SER B C 1
ATOM 4178 O O . SER A 1 513 ? -14.439 22.939 18.674 1.00 111.09 513 SER B O 1
ATOM 4181 N N . ALA A 1 514 ? -14.328 20.920 19.687 1.00 131.70 514 ALA B N 1
ATOM 4182 C CA . ALA A 1 514 ? -15.626 20.447 19.213 1.00 141.82 514 ALA B CA 1
ATOM 4183 C C . ALA A 1 514 ? -16.700 20.505 20.310 1.00 148.46 514 ALA B C 1
ATOM 4184 O O . ALA A 1 514 ? -16.400 20.274 21.487 1.00 140.58 514 ALA B O 1
ATOM 4186 N N . LEU A 1 515 ? -17.940 20.819 19.907 1.00 148.19 515 LEU B N 1
ATOM 4187 C CA . LEU A 1 515 ? -19.105 20.874 20.812 1.00 140.82 515 LEU B CA 1
ATOM 4188 C C . LEU A 1 515 ? -20.021 19.664 20.617 1.00 128.88 515 LEU B C 1
ATOM 4189 O O . LEU A 1 515 ? -19.688 18.751 19.863 1.00 121.11 515 LEU B O 1
ATOM 4194 N N . HIS A 1 516 ? -21.169 19.664 21.296 1.00 131.99 516 HIS B N 1
ATOM 4195 C CA . HIS A 1 516 ? -21.979 18.450 21.452 1.00 139.68 516 HIS B CA 1
ATOM 4196 C C . HIS A 1 516 ? -22.351 17.782 20.145 1.00 143.71 516 HIS B C 1
ATOM 4197 O O . HIS A 1 516 ? -22.307 16.556 20.044 1.00 151.41 516 HIS B O 1
ATOM 4204 N N . GLU A 1 517 ? -22.719 18.576 19.149 1.00 141.73 517 GLU B N 1
ATOM 4205 C CA . GLU A 1 517 ? -23.054 18.018 17.848 1.00 144.26 517 GLU B CA 1
ATOM 4206 C C . GLU A 1 517 ? -21.895 17.203 17.258 1.00 143.67 517 GLU B C 1
ATOM 4207 O O . GLU A 1 517 ? -22.129 16.154 16.655 1.00 142.29 517 GLU B O 1
ATOM 4213 N N . ASP A 1 518 ? -20.661 17.682 17.449 1.00 148.52 518 ASP B N 1
ATOM 4214 C CA . ASP A 1 518 ? -19.447 17.034 16.895 1.00 144.55 518 ASP B CA 1
ATOM 4215 C C . ASP A 1 518 ? -18.881 15.842 17.697 1.00 129.28 518 ASP B C 1
ATOM 4216 O O . ASP A 1 518 ? -18.180 14.999 17.127 1.00 101.02 518 ASP B O 1
ATOM 4221 N N . LYS A 1 519 ? -19.146 15.807 19.007 1.00 128.69 519 LYS B N 1
ATOM 4222 C CA . LYS A 1 519 ? -19.052 14.576 19.826 1.00 137.61 519 LYS B CA 1
ATOM 4223 C C . LYS A 1 519 ? -17.747 13.753 19.681 1.00 129.60 519 LYS B C 1
ATOM 4224 O O . LYS A 1 519 ? -16.650 14.300 19.807 1.00 124.91 519 LYS B O 1
ATOM 4230 N N . ASP A 1 520 ? -17.891 12.445 19.442 1.00 135.16 520 ASP B N 1
ATOM 4231 C CA . ASP A 1 520 ? -16.789 11.493 19.315 1.00 132.51 520 ASP B CA 1
ATOM 4232 C C . ASP A 1 520 ? -15.918 11.454 20.567 1.00 136.19 520 ASP B C 1
ATOM 4233 O O . ASP A 1 520 ? -14.691 11.452 20.487 1.00 130.07 520 ASP B O 1
ATOM 4238 N N . MET A 1 521 ? -16.579 11.390 21.720 1.00 145.97 521 MET B N 1
ATOM 4239 C CA . MET A 1 521 ? -15.928 11.484 23.035 1.00 140.42 521 MET B CA 1
ATOM 4240 C C . MET A 1 521 ? -14.529 10.852 23.156 1.00 141.26 521 MET B C 1
ATOM 4241 O O . MET A 1 521 ? -13.651 11.428 23.794 1.00 151.70 521 MET B O 1
ATOM 4246 N N . ASP A 1 522 ? -14.308 9.682 22.561 1.00 142.11 522 ASP B N 1
ATOM 4247 C CA . ASP A 1 522 ? -12.980 9.047 22.644 1.00 145.77 522 ASP B CA 1
ATOM 4248 C C . ASP A 1 522 ? -12.088 9.272 21.412 1.00 140.27 522 ASP B C 1
ATOM 4249 O O . ASP A 1 522 ? -11.008 8.690 21.323 1.00 146.50 522 ASP B O 1
ATOM 4254 N N . MET A 1 523 ? -12.539 10.103 20.472 1.00 132.01 523 MET B N 1
ATOM 4255 C CA . MET A 1 523 ? -11.650 10.705 19.468 1.00 123.22 523 MET B CA 1
ATOM 4256 C C . MET A 1 523 ? -10.901 11.885 20.101 1.00 117.50 523 MET B C 1
ATOM 4257 O O . MET A 1 523 ? -9.785 12.206 19.693 1.00 109.43 523 MET B O 1
ATOM 4262 N N . GLU A 1 524 ? -11.517 12.523 21.101 1.00 106.05 524 GLU B N 1
ATOM 4263 C CA . GLU A 1 524 ? -10.864 13.594 21.858 1.00 105.86 524 GLU B CA 1
ATOM 4264 C C . GLU A 1 524 ? -9.526 13.170 22.464 1.00 109.07 524 GLU B C 1
ATOM 4265 O O . GLU A 1 524 ? -8.587 13.960 22.519 1.00 120.83 524 GLU B O 1
ATOM 4271 N N . LYS A 1 525 ? -9.446 11.928 22.927 1.00 112.70 525 LYS B N 1
ATOM 4272 C CA . LYS A 1 525 ? -8.192 11.365 23.432 1.00 110.44 525 LYS B CA 1
ATOM 4273 C C . LYS A 1 525 ? -7.135 11.374 22.321 1.00 109.58 525 LYS B C 1
ATOM 4274 O O . LYS A 1 525 ? -5.947 11.585 22.578 1.00 116.18 525 LYS B O 1
ATOM 4280 N N . LEU A 1 526 ? -7.584 11.146 21.087 1.00 106.89 526 LEU B N 1
ATOM 4281 C CA . LEU A 1 526 ? -6.690 11.070 19.933 1.00 101.94 526 LEU B CA 1
ATOM 4282 C C . LEU A 1 526 ? -6.188 12.431 19.462 1.00 90.93 526 LEU B C 1
ATOM 4283 O O . LEU A 1 526 ? -5.069 12.538 18.977 1.00 85.85 526 LEU B O 1
ATOM 4288 N N . LYS A 1 527 ? -7.000 13.475 19.575 1.00 83.88 527 LYS B N 1
ATOM 4289 C CA . LYS A 1 527 ? -6.574 14.775 19.036 1.00 85.46 527 LYS B CA 1
ATOM 4290 C C . LYS A 1 527 ? -5.306 15.237 19.733 1.00 85.36 527 LYS B C 1
ATOM 4291 O O . LYS A 1 527 ? -5.031 14.867 20.878 1.00 107.59 527 LYS B O 1
ATOM 4297 N N . ASN A 1 528 ? -4.528 16.021 19.003 1.00 83.75 528 ASN B N 1
ATOM 4298 C CA . ASN A 1 528 ? -3.212 16.498 19.431 1.00 75.67 528 ASN B CA 1
ATOM 4299 C C . ASN A 1 528 ? -2.144 15.501 19.044 1.00 73.77 528 ASN B C 1
ATOM 4300 O O . ASN A 1 528 ? -0.981 15.866 18.873 1.00 75.63 528 ASN B O 1
ATOM 4305 N N . ASN A 1 529 ? -2.528 14.245 18.867 1.00 73.38 529 ASN B N 1
ATOM 4306 C CA . ASN A 1 529 ? -1.577 13.295 18.334 1.00 82.99 529 ASN B CA 1
ATOM 4307 C C . ASN A 1 529 ? -1.219 13.800 16.981 1.00 69.12 529 ASN B C 1
ATOM 4308 O O . ASN A 1 529 ? -2.046 14.416 16.301 1.00 71.36 529 ASN B O 1
ATOM 4313 N N . ILE A 1 530 ? 0.018 13.569 16.591 1.00 63.01 530 ILE B N 1
ATOM 4314 C CA . ILE A 1 530 ? 0.464 14.099 15.324 1.00 77.56 530 ILE B CA 1
ATOM 4315 C C . ILE A 1 530 ? -0.463 13.603 14.207 1.00 82.83 530 ILE B C 1
ATOM 4316 O O . ILE A 1 530 ? -0.777 14.345 13.281 1.00 77.85 530 ILE B O 1
ATOM 4321 N N . GLY A 1 531 ? -0.923 12.358 14.327 1.00 87.71 531 GLY B N 1
ATOM 4322 C CA . GLY A 1 531 ? -1.798 11.755 13.330 1.00 93.06 531 GLY B CA 1
ATOM 4323 C C . GLY A 1 531 ? -3.083 12.518 13.025 1.00 98.80 531 GLY B C 1
ATOM 4324 O O . GLY A 1 531 ? -3.690 12.298 11.970 1.00 97.86 531 GLY B O 1
ATOM 4325 N N . ASN A 1 532 ? -3.497 13.405 13.936 1.00 84.00 532 ASN B N 1
ATOM 4326 C CA . ASN A 1 532 ? -4.687 14.238 13.756 1.00 70.04 532 ASN B CA 1
ATOM 4327 C C . ASN A 1 532 ? -4.317 15.696 13.362 1.00 77.32 532 ASN B C 1
ATOM 4328 O O . ASN A 1 532 ? -5.056 16.633 13.654 1.00 77.07 532 ASN B O 1
ATOM 4333 N N . ILE A 1 533 ? -3.186 15.876 12.673 1.00 74.32 533 ILE B N 1
ATOM 4334 C CA . ILE A 1 533 ? -2.615 17.203 12.390 1.00 70.93 533 ILE B CA 1
ATOM 4335 C C . ILE A 1 533 ? -2.051 17.290 10.949 1.00 73.85 533 ILE B C 1
ATOM 4336 O O . ILE A 1 533 ? -1.235 16.437 10.550 1.00 60.70 533 ILE B O 1
ATOM 4341 N N . VAL A 1 534 ? -2.475 18.306 10.179 1.00 68.94 534 VAL B N 1
ATOM 4342 C CA . VAL A 1 534 ? -1.868 18.602 8.862 1.00 68.66 534 VAL B CA 1
ATOM 4343 C C . VAL A 1 534 ? -1.536 20.081 8.673 1.00 78.58 534 VAL B C 1
ATOM 4344 O O . VAL A 1 534 ? -2.255 20.986 9.149 1.00 77.24 534 VAL B O 1
ATOM 4348 N N . LEU A 1 535 ? -0.452 20.312 7.935 1.00 73.39 535 LEU B N 1
ATOM 4349 C CA . LEU A 1 535 ? -0.146 21.629 7.396 1.00 76.77 535 LEU B CA 1
ATOM 4350 C C . LEU A 1 535 ? -1.215 22.016 6.390 1.00 79.83 535 LEU B C 1
ATOM 4351 O O . LEU A 1 535 ? -1.347 21.370 5.366 1.00 89.39 535 LEU B O 1
ATOM 4356 N N . LEU A 1 536 ? -1.996 23.046 6.675 1.00 75.96 536 LEU B N 1
ATOM 4357 C CA . LEU A 1 536 ? -2.903 23.557 5.661 1.00 69.62 536 LEU B CA 1
ATOM 4358 C C . LEU A 1 536 ? -2.091 24.270 4.619 1.00 73.35 536 LEU B C 1
ATOM 4359 O O . LEU A 1 536 ? -0.904 24.524 4.805 1.00 70.31 536 LEU B O 1
ATOM 4364 N N . ASP A 1 537 ? -2.745 24.587 3.513 1.00 82.47 537 ASP B N 1
ATOM 4365 C CA . ASP A 1 537 ? -2.110 25.315 2.432 1.00 86.67 537 ASP B CA 1
ATOM 4366 C C . ASP A 1 537 ? -2.077 26.818 2.777 1.00 90.76 537 ASP B C 1
ATOM 4367 O O . ASP A 1 537 ? -3.107 27.403 3.124 1.00 81.55 537 ASP B O 1
ATOM 4372 N N . PRO A 1 538 ? -0.886 27.447 2.715 1.00 99.17 538 PRO B N 1
ATOM 4373 C CA . PRO A 1 538 ? -0.882 28.878 2.954 1.00 103.70 538 PRO B CA 1
ATOM 4374 C C . PRO A 1 538 ? -0.942 29.622 1.637 1.00 102.32 538 PRO B C 1
ATOM 4375 O O . PRO A 1 538 ? -1.000 30.845 1.630 1.00 98.96 538 PRO B O 1
ATOM 4379 N N . THR A 1 539 ? -0.881 28.874 0.531 1.00 124.20 539 THR B N 1
ATOM 4380 C CA . THR A 1 539 ? -1.109 29.414 -0.799 1.00 125.30 539 THR B CA 1
ATOM 4381 C C . THR A 1 539 ? -2.531 29.905 -0.739 1.00 118.51 539 THR B C 1
ATOM 4382 O O . THR A 1 539 ? -3.311 29.540 0.150 1.00 96.94 539 THR B O 1
ATOM 4386 N N . ARG A 1 540 ? -2.872 30.744 -1.693 1.00 132.54 540 ARG B N 1
ATOM 4387 C CA . ARG A 1 540 ? -3.946 31.678 -1.491 1.00 142.92 540 ARG B CA 1
ATOM 4388 C C . ARG A 1 540 ? -5.126 31.101 -0.757 1.00 136.06 540 ARG B C 1
ATOM 4389 O O . ARG A 1 540 ? -5.841 31.839 -0.084 1.00 151.02 540 ARG B O 1
ATOM 4397 N N . ASN A 1 541 ? -5.332 29.792 -0.875 1.00 135.29 541 ASN B N 1
ATOM 4398 C CA . ASN A 1 541 ? -6.383 29.162 -0.118 1.00 143.33 541 ASN B CA 1
ATOM 4399 C C . ASN A 1 541 ? -6.300 29.628 1.336 1.00 128.12 541 ASN B C 1
ATOM 4400 O O . ASN A 1 541 ? -5.229 29.636 1.937 1.00 109.61 541 ASN B O 1
ATOM 4405 N N . ASN A 1 542 ? -7.455 30.013 1.872 1.00 138.58 542 ASN B N 1
ATOM 4406 C CA . ASN A 1 542 ? -7.566 30.690 3.158 1.00 143.41 542 ASN B CA 1
ATOM 4407 C C . ASN A 1 542 ? -8.267 29.765 4.126 1.00 150.42 542 ASN B C 1
ATOM 4408 O O . ASN A 1 542 ? -9.379 29.300 3.864 1.00 141.69 542 ASN B O 1
ATOM 4413 N N . LYS A 1 543 ? -7.624 29.531 5.262 1.00 157.54 543 LYS B N 1
ATOM 4414 C CA . LYS A 1 543 ? -8.002 28.435 6.134 1.00 155.60 543 LYS B CA 1
ATOM 4415 C C . LYS A 1 543 ? -8.912 28.861 7.265 1.00 146.11 543 LYS B C 1
ATOM 4416 O O . LYS A 1 543 ? -8.557 28.759 8.442 1.00 139.78 543 LYS B O 1
ATOM 4422 N N . ASN A 1 544 ? -10.105 29.314 6.903 1.00 149.03 544 ASN B N 1
ATOM 4423 C CA . ASN A 1 544 ? -11.103 29.688 7.898 1.00 161.40 544 ASN B CA 1
ATOM 4424 C C . ASN A 1 544 ? -12.013 28.508 8.234 1.00 157.95 544 ASN B C 1
ATOM 4425 O O . ASN A 1 544 ? -13.227 28.566 8.039 1.00 168.48 544 ASN B O 1
ATOM 4430 N N . ASP A 1 545 ? -11.414 27.436 8.744 1.00 152.34 545 ASP B N 1
ATOM 4431 C CA . ASP A 1 545 ? -12.153 26.213 9.033 1.00 136.80 545 ASP B CA 1
ATOM 4432 C C . ASP A 1 545 ? -12.160 25.941 10.557 1.00 136.16 545 ASP B C 1
ATOM 4433 O O . ASP A 1 545 ? -11.121 26.068 11.213 1.00 130.33 545 ASP B O 1
ATOM 4438 N N . ASN A 1 546 ? -13.332 25.598 11.110 1.00 129.25 546 ASN B N 1
ATOM 4439 C CA . ASN A 1 546 ? -13.487 25.175 12.532 1.00 129.30 546 ASN B CA 1
ATOM 4440 C C . ASN A 1 546 ? -14.297 23.860 12.722 1.00 140.27 546 ASN B C 1
ATOM 4441 O O . ASN A 1 546 ? -14.403 23.336 13.841 1.00 116.92 546 ASN B O 1
ATOM 4446 N N . LYS A 1 547 ? -14.855 23.353 11.619 1.00 147.48 547 LYS B N 1
ATOM 4447 C CA . LYS A 1 547 ? -15.945 22.346 11.589 1.00 126.82 547 LYS B CA 1
ATOM 4448 C C . LYS A 1 547 ? -15.456 20.865 11.600 1.00 126.99 547 LYS B C 1
ATOM 4449 O O . LYS A 1 547 ? -14.277 20.620 11.850 1.00 135.70 547 LYS B O 1
ATOM 4455 N N . PRO A 1 548 ? -16.357 19.868 11.360 1.00 123.87 548 PRO B N 1
ATOM 4456 C CA . PRO A 1 548 ? -15.836 18.491 11.239 1.00 113.20 548 PRO B CA 1
ATOM 4457 C C . PRO A 1 548 ? -15.271 18.160 9.857 1.00 113.41 548 PRO B C 1
ATOM 4458 O O . PRO A 1 548 ? -15.398 18.943 8.916 1.00 140.62 548 PRO B O 1
ATOM 4462 N N . PHE A 1 549 ? -14.667 16.985 9.748 1.00 106.07 549 PHE B N 1
ATOM 4463 C CA . PHE A 1 549 ? -13.939 16.587 8.549 1.00 100.45 549 PHE B CA 1
ATOM 4464 C C . PHE A 1 549 ? -14.829 16.633 7.316 1.00 104.62 549 PHE B C 1
ATOM 4465 O O . PHE A 1 549 ? -14.482 17.226 6.285 1.00 106.03 549 PHE B O 1
ATOM 4473 N N . ILE A 1 550 ? -15.988 16.008 7.441 1.00 106.92 550 ILE B N 1
ATOM 4474 C CA . ILE A 1 550 ? -16.975 15.992 6.367 1.00 105.79 550 ILE B CA 1
ATOM 4475 C C . ILE A 1 550 ? -17.297 17.401 5.877 1.00 91.33 550 ILE B C 1
ATOM 4476 O O . ILE A 1 550 ? -17.409 17.630 4.682 1.00 85.53 550 ILE B O 1
ATOM 4481 N N . ASP A 1 551 ? -17.429 18.336 6.813 1.00 93.48 551 ASP B N 1
ATOM 4482 C CA . ASP A 1 551 ? -17.748 19.723 6.494 1.00 100.22 551 ASP B CA 1
ATOM 4483 C C . ASP A 1 551 ? -16.558 20.484 5.908 1.00 94.81 551 ASP B C 1
ATOM 4484 O O . ASP A 1 551 ? -16.728 21.290 5.000 1.00 108.34 551 ASP B O 1
ATOM 4489 N N . LYS A 1 552 ? -15.359 20.219 6.414 1.00 88.40 552 LYS B N 1
ATOM 4490 C CA . LYS A 1 552 ? -14.185 21.029 6.080 1.00 96.98 552 LYS B CA 1
ATOM 4491 C C . LYS A 1 552 ? -13.335 20.453 4.969 1.00 95.85 552 LYS B C 1
ATOM 4492 O O . LYS A 1 552 ? -12.180 20.849 4.806 1.00 95.25 552 LYS B O 1
ATOM 4498 N N . LYS A 1 553 ? -13.889 19.527 4.200 1.00 95.03 553 LYS B N 1
ATOM 4499 C CA . LYS A 1 553 ? -13.095 18.798 3.208 1.00 107.90 553 LYS B CA 1
ATOM 4500 C C . LYS A 1 553 ? -12.498 19.635 2.065 1.00 111.14 553 LYS B C 1
ATOM 4501 O O . LYS A 1 553 ? -11.420 19.304 1.551 1.00 106.10 553 LYS B O 1
ATOM 4507 N N . ASN A 1 554 ? -13.192 20.695 1.653 1.00 117.65 554 ASN B N 1
ATOM 4508 C CA . ASN A 1 554 ? -12.665 21.585 0.601 1.00 119.11 554 ASN B CA 1
ATOM 4509 C C . ASN A 1 554 ? -11.233 22.075 0.873 1.00 117.84 554 ASN B C 1
ATOM 4510 O O . ASN A 1 554 ? -10.506 22.429 -0.060 1.00 104.31 554 ASN B O 1
ATOM 4515 N N . SER A 1 555 ? -10.849 22.078 2.154 1.00 118.90 555 SER B N 1
ATOM 4516 C CA . SER A 1 555 ? -9.501 22.436 2.611 1.00 104.44 555 SER B CA 1
ATOM 4517 C C . SER A 1 555 ? -8.385 21.635 1.939 1.00 101.65 555 SER B C 1
ATOM 4518 O O . SER A 1 555 ? -7.257 22.132 1.795 1.00 93.49 555 SER B O 1
ATOM 4521 N N . PHE A 1 556 ? -8.694 20.404 1.531 1.00 97.49 556 PHE B N 1
ATOM 4522 C CA . PHE A 1 556 ? -7.683 19.511 0.965 1.00 95.75 556 PHE B CA 1
ATOM 4523 C C . PHE A 1 556 ? -7.937 19.130 -0.503 1.00 98.00 556 PHE B C 1
ATOM 4524 O O . PHE A 1 556 ? -7.384 18.137 -0.987 1.00 87.19 556 PHE B O 1
ATOM 4532 N N . GLU A 1 557 ? -8.741 19.921 -1.215 1.00 101.35 557 GLU B N 1
ATOM 4533 C CA . GLU A 1 557 ? -9.231 19.509 -2.527 1.00 96.21 557 GLU B CA 1
ATOM 4534 C C . GLU A 1 557 ? -8.133 19.296 -3.567 1.00 92.35 557 GLU B C 1
ATOM 4535 O O . GLU A 1 557 ? -7.980 18.196 -4.096 1.00 102.96 557 GLU B O 1
ATOM 4541 N N . ASN A 1 558 ? -7.357 20.330 -3.851 1.00 80.18 558 ASN B N 1
ATOM 4542 C CA . ASN A 1 558 ? -6.408 20.259 -4.952 1.00 82.94 558 ASN B CA 1
ATOM 4543 C C . ASN A 1 558 ? -5.379 21.299 -4.744 1.00 88.37 558 ASN B C 1
ATOM 4544 O O . ASN A 1 558 ? -5.304 22.275 -5.483 1.00 100.96 558 ASN B O 1
ATOM 4549 N N . THR A 1 559 ? -4.573 21.067 -3.718 1.00 97.46 559 THR B N 1
ATOM 4550 C CA . THR A 1 559 ? -3.730 22.100 -3.158 1.00 85.47 559 THR B CA 1
ATOM 4551 C C . THR A 1 559 ? -2.277 21.712 -3.284 1.00 89.20 559 THR B C 1
ATOM 4552 O O . THR A 1 559 ? -1.941 20.557 -3.557 1.00 88.61 559 THR B O 1
ATOM 4556 N N . GLY A 1 560 ? -1.422 22.703 -3.071 1.00 94.05 560 GLY B N 1
ATOM 4557 C CA . GLY A 1 560 ? 0.008 22.527 -3.185 1.00 83.93 560 GLY B CA 1
ATOM 4558 C C . GLY A 1 560 ? 0.662 21.526 -2.250 1.00 77.58 560 GLY B C 1
ATOM 4559 O O . GLY A 1 560 ? 1.806 21.161 -2.488 1.00 87.85 560 GLY B O 1
ATOM 4560 N N . ILE A 1 561 ? -0.017 21.062 -1.200 1.00 71.60 561 ILE B N 1
ATOM 4561 C CA . ILE A 1 561 ? 0.661 20.169 -0.234 1.00 84.83 561 ILE B CA 1
ATOM 4562 C C . ILE A 1 561 ? 0.351 18.663 -0.364 1.00 85.22 561 ILE B C 1
ATOM 4563 O O . ILE A 1 561 ? -0.768 18.207 -0.134 1.00 77.27 561 ILE B O 1
ATOM 4568 N N . GLY A 1 562 ? 1.402 17.912 -0.693 1.00 84.79 562 GLY B N 1
ATOM 4569 C CA . GLY A 1 562 ? 1.376 16.468 -0.933 1.00 78.39 562 GLY B CA 1
ATOM 4570 C C . GLY A 1 562 ? 0.431 15.562 -0.163 1.00 88.52 562 GLY B C 1
ATOM 4571 O O . GLY A 1 562 ? -0.333 14.808 -0.770 1.00 111.60 562 GLY B O 1
ATOM 4572 N N . ILE A 1 563 ? 0.477 15.606 1.165 1.00 92.55 563 ILE B N 1
ATOM 4573 C CA . ILE A 1 563 ? -0.367 14.715 1.975 1.00 88.68 563 ILE B CA 1
ATOM 4574 C C . ILE A 1 563 ? -1.868 15.046 1.900 1.00 88.85 563 ILE B C 1
ATOM 4575 O O . ILE A 1 563 ? -2.693 14.277 2.402 1.00 84.10 563 ILE B O 1
ATOM 4580 N N . HIS A 1 564 ? -2.219 16.182 1.295 1.00 81.90 564 HIS B N 1
ATOM 4581 C CA . HIS A 1 564 ? -3.617 16.581 1.177 1.00 88.33 564 HIS B CA 1
ATOM 4582 C C . HIS A 1 564 ? -4.398 15.623 0.284 1.00 95.97 564 HIS B C 1
ATOM 4583 O O . HIS A 1 564 ? -5.583 15.376 0.537 1.00 108.84 564 HIS B O 1
ATOM 4590 N N . SER A 1 565 ? -3.736 15.078 -0.738 1.00 89.31 565 SER B N 1
ATOM 4591 C CA . SER A 1 565 ? -4.369 14.122 -1.653 1.00 93.15 565 SER B CA 1
ATOM 4592 C C . SER A 1 565 ? -5.156 13.057 -0.879 1.00 93.78 565 SER B C 1
ATOM 4593 O O . SER A 1 565 ? -6.388 13.024 -0.915 1.00 86.65 565 SER B O 1
ATOM 4596 N N . TRP A 1 566 ? -4.423 12.222 -0.146 1.00 94.15 566 TRP B N 1
ATOM 4597 C CA . TRP A 1 566 ? -4.989 11.078 0.558 1.00 84.30 566 TRP B CA 1
ATOM 4598 C C . TRP A 1 566 ? -5.963 11.479 1.682 1.00 85.55 566 TRP B C 1
ATOM 4599 O O . TRP A 1 566 ? -6.784 10.667 2.117 1.00 84.59 566 TRP B O 1
ATOM 4610 N N . ILE A 1 567 ? -5.873 12.723 2.150 1.00 95.17 567 ILE B N 1
ATOM 4611 C CA . ILE A 1 567 ? -6.797 13.238 3.174 1.00 100.45 567 ILE B CA 1
ATOM 4612 C C . ILE A 1 567 ? -8.172 13.511 2.576 1.00 97.32 567 ILE B C 1
ATOM 4613 O O . ILE A 1 567 ? -9.190 13.376 3.256 1.00 96.76 567 ILE B O 1
ATOM 4618 N N . TYR A 1 568 ? -8.185 13.898 1.305 1.00 96.29 568 TYR B N 1
ATOM 4619 C CA . TYR A 1 568 ? -9.425 14.092 0.549 1.00 109.65 568 TYR B CA 1
ATOM 4620 C C . TYR A 1 568 ? -10.145 12.746 0.348 1.00 113.31 568 TYR B C 1
ATOM 4621 O O . TYR A 1 568 ? -11.336 12.617 0.655 1.00 114.40 568 TYR B O 1
ATOM 4630 N N . GLU A 1 569 ? -9.387 11.754 -0.135 1.00 106.45 569 GLU B N 1
ATOM 4631 C CA . GLU A 1 569 ? -9.856 10.374 -0.384 1.00 94.01 569 GLU B CA 1
ATOM 4632 C C . GLU A 1 569 ? -10.688 9.740 0.728 1.00 88.23 569 GLU B C 1
ATOM 4633 O O . GLU A 1 569 ? -11.520 8.875 0.475 1.00 94.86 569 GLU B O 1
ATOM 4639 N N . GLN A 1 570 ? -10.421 10.133 1.962 1.00 95.03 570 GLN B N 1
ATOM 4640 C CA . GLN A 1 570 ? -11.123 9.583 3.103 1.00 97.47 570 GLN B CA 1
ATOM 4641 C C . GLN A 1 570 ? -12.565 10.049 3.072 1.00 95.01 570 GLN B C 1
ATOM 4642 O O . GLN A 1 570 ? -12.820 11.247 2.968 1.00 90.89 570 GLN B O 1
ATOM 4648 N N . LYS A 1 571 ? -13.500 9.104 3.147 1.00 97.23 571 LYS B N 1
ATOM 4649 C CA . LYS A 1 571 ? -14.907 9.441 3.322 1.00 103.11 571 LYS B CA 1
ATOM 4650 C C . LYS A 1 571 ? -15.139 9.900 4.756 1.00 99.08 571 LYS B C 1
ATOM 4651 O O . LYS A 1 571 ? -15.989 10.758 5.011 1.00 91.32 571 LYS B O 1
ATOM 4657 N N . GLU A 1 572 ? -14.374 9.325 5.685 1.00 105.10 572 GLU B N 1
ATOM 4658 C CA . GLU A 1 572 ? -14.376 9.768 7.083 1.00 113.40 572 GLU B CA 1
ATOM 4659 C C . GLU A 1 572 ? -13.016 9.599 7.774 1.00 105.05 572 GLU B C 1
ATOM 4660 O O . GLU A 1 572 ? -12.121 8.894 7.289 1.00 93.16 572 GLU B O 1
ATOM 4666 N N . TRP A 1 573 ? -12.886 10.270 8.914 1.00 106.10 573 TRP B N 1
ATOM 4667 C CA . TRP A 1 573 ? -11.644 10.311 9.682 1.00 98.00 573 TRP B CA 1
ATOM 4668 C C . TRP A 1 573 ? -11.895 9.614 11.004 1.00 96.11 573 TRP B C 1
ATOM 4669 O O . TRP A 1 573 ? -12.728 10.053 11.805 1.00 87.80 573 TRP B O 1
ATOM 4680 N N . THR A 1 574 ? -11.174 8.524 11.226 1.00 94.35 574 THR B N 1
ATOM 4681 C CA . THR A 1 574 ? -11.413 7.658 12.372 1.00 100.28 574 THR B CA 1
ATOM 4682 C C . THR A 1 574 ? -10.129 7.463 13.157 1.00 99.53 574 THR B C 1
ATOM 4683 O O . THR A 1 574 ? -9.065 7.922 12.748 1.00 97.13 574 THR B O 1
ATOM 4687 N N . GLU A 1 575 ? -10.227 6.764 14.278 1.00 95.80 575 GLU B N 1
ATOM 4688 C CA . GLU A 1 575 ? -9.041 6.324 14.984 1.00 99.46 575 GLU B CA 1
ATOM 4689 C C . GLU A 1 575 ? -8.017 5.698 14.030 1.00 92.70 575 GLU B C 1
ATOM 4690 O O . GLU A 1 575 ? -6.827 5.980 14.127 1.00 90.24 575 GLU B O 1
ATOM 4696 N N . GLU A 1 576 ? -8.475 4.857 13.110 1.00 101.04 576 GLU B N 1
ATOM 4697 C CA . GLU A 1 576 ? -7.555 4.160 12.202 1.00 108.10 576 GLU B CA 1
ATOM 4698 C C . GLU A 1 576 ? -6.826 5.110 11.256 1.00 115.87 576 GLU B C 1
ATOM 4699 O O . GLU A 1 576 ? -5.611 4.974 11.080 1.00 121.94 576 GLU B O 1
ATOM 4705 N N . SER A 1 577 ? -7.544 6.070 10.664 1.00 112.44 577 SER B N 1
ATOM 4706 C CA . SER A 1 577 ? -6.906 7.032 9.745 1.00 98.00 577 SER B CA 1
ATOM 4707 C C . SER A 1 577 ? -5.825 7.870 10.449 1.00 95.14 577 SER B C 1
ATOM 4708 O O . SER A 1 577 ? -4.841 8.237 9.813 1.00 101.37 577 SER B O 1
ATOM 4711 N N . VAL A 1 578 ? -5.994 8.142 11.748 1.00 91.37 578 VAL B N 1
ATOM 4712 C CA . VAL A 1 578 ? -4.947 8.800 12.563 1.00 88.66 578 VAL B CA 1
ATOM 4713 C C . VAL A 1 578 ? -3.673 7.950 12.537 1.00 94.10 578 VAL B C 1
ATOM 4714 O O . VAL A 1 578 ? -2.579 8.475 12.353 1.00 92.81 578 VAL B O 1
ATOM 4718 N N . LYS A 1 579 ? -3.822 6.636 12.711 1.00 102.82 579 LYS B N 1
ATOM 4719 C CA . LYS A 1 579 ? -2.670 5.729 12.727 1.00 98.66 579 LYS B CA 1
ATOM 4720 C C . LYS A 1 579 ? -2.031 5.683 11.350 1.00 91.55 579 LYS B C 1
ATOM 4721 O O . LYS A 1 579 ? -0.832 5.489 11.232 1.00 82.53 579 LYS B O 1
ATOM 4727 N N . LYS A 1 580 ? -2.851 5.844 10.315 1.00 91.17 580 LYS B N 1
ATOM 4728 C CA . LYS A 1 580 ? -2.404 5.727 8.924 1.00 106.81 580 LYS B CA 1
ATOM 4729 C C . LYS A 1 580 ? -1.571 6.945 8.484 1.00 104.91 580 LYS B C 1
ATOM 4730 O O . LYS A 1 580 ? -0.699 6.839 7.616 1.00 100.33 580 LYS B O 1
ATOM 4736 N N . LEU A 1 581 ? -1.836 8.099 9.087 1.00 102.96 581 LEU B N 1
ATOM 4737 C CA . LEU A 1 581 ? -1.077 9.306 8.775 1.00 98.67 581 LEU B CA 1
ATOM 4738 C C . LEU A 1 581 ? 0.217 9.325 9.582 1.00 96.44 581 LEU B C 1
ATOM 4739 O O . LEU A 1 581 ? 1.305 9.518 9.026 1.00 83.52 581 LEU B O 1
ATOM 4744 N N . THR A 1 582 ? 0.083 9.113 10.892 1.00 87.47 582 THR B N 1
ATOM 4745 C CA . THR A 1 582 ? 1.221 8.957 11.792 1.00 78.74 582 THR B CA 1
ATOM 4746 C C . THR A 1 582 ? 2.360 8.172 11.143 1.00 85.22 582 THR B C 1
ATOM 4747 O O . THR A 1 582 ? 3.519 8.590 11.198 1.00 93.84 582 THR B O 1
ATOM 4751 N N . GLU A 1 583 ? 2.029 7.049 10.509 1.00 90.35 583 GLU B N 1
ATOM 4752 C CA . GLU A 1 583 ? 3.052 6.206 9.879 1.00 94.91 583 GLU B CA 1
ATOM 4753 C C . GLU A 1 583 ? 3.592 6.841 8.602 1.00 92.20 583 GLU B C 1
ATOM 4754 O O . GLU A 1 583 ? 4.796 6.756 8.328 1.00 75.60 583 GLU B O 1
ATOM 4760 N N . THR A 1 584 ? 2.711 7.480 7.830 1.00 91.37 584 THR B N 1
ATOM 4761 C CA . THR A 1 584 ? 3.138 8.229 6.644 1.00 95.55 584 THR B CA 1
ATOM 4762 C C . THR A 1 584 ? 4.137 9.332 7.030 1.00 101.02 584 THR B C 1
ATOM 4763 O O . THR A 1 584 ? 5.176 9.501 6.374 1.00 89.08 584 THR B O 1
ATOM 4767 N N . TYR A 1 585 ? 3.812 10.071 8.096 1.00 101.47 585 TYR B N 1
ATOM 4768 C CA . TYR A 1 585 ? 4.730 11.055 8.675 1.00 85.82 585 TYR B CA 1
ATOM 4769 C C . TYR A 1 585 ? 6.018 10.354 9.127 1.00 94.24 585 TYR B C 1
ATOM 4770 O O . TYR A 1 585 ? 7.091 10.580 8.550 1.00 89.99 585 TYR B O 1
ATOM 4779 N N . VAL A 1 586 ? 5.899 9.471 10.119 1.00 87.65 586 VAL B N 1
ATOM 4780 C CA . VAL A 1 586 ? 7.045 8.685 10.605 1.00 85.34 586 VAL B CA 1
ATOM 4781 C C . VAL A 1 586 ? 7.921 8.095 9.479 1.00 89.74 586 VAL B C 1
ATOM 4782 O O . VAL A 1 586 ? 9.135 7.985 9.633 1.00 90.94 586 VAL B O 1
ATOM 4786 N N . ASP A 1 587 ? 7.306 7.705 8.365 1.00 93.03 587 ASP B N 1
ATOM 4787 C CA . ASP A 1 587 ? 8.048 7.113 7.247 1.00 110.86 587 ASP B CA 1
ATOM 4788 C C . ASP A 1 587 ? 8.925 8.130 6.538 1.00 113.40 587 ASP B C 1
ATOM 4789 O O . ASP A 1 587 ? 10.157 8.008 6.512 1.00 89.10 587 ASP B O 1
ATOM 4794 N N . ALA A 1 588 ? 8.266 9.116 5.935 1.00 119.07 588 ALA B N 1
ATOM 4795 C CA . ALA A 1 588 ? 8.951 10.156 5.190 1.00 103.20 588 ALA B CA 1
ATOM 4796 C C . ALA A 1 588 ? 9.906 10.902 6.120 1.00 94.76 588 ALA B C 1
ATOM 4797 O O . ALA A 1 588 ? 10.994 11.297 5.701 1.00 74.28 588 ALA B O 1
ATOM 4799 N N . ALA A 1 589 ? 9.500 11.078 7.383 1.00 90.95 589 ALA B N 1
ATOM 4800 C CA . ALA A 1 589 ? 10.385 11.633 8.406 1.00 92.83 589 ALA B CA 1
ATOM 4801 C C . ALA A 1 589 ? 11.750 10.964 8.309 1.00 100.95 589 ALA B C 1
ATOM 4802 O O . ALA A 1 589 ? 12.771 11.637 8.140 1.00 102.52 589 ALA B O 1
ATOM 4804 N N . VAL A 1 590 ? 11.750 9.632 8.364 1.00 98.98 590 VAL B N 1
ATOM 4805 C CA . VAL A 1 590 ? 12.984 8.846 8.306 1.00 91.34 590 VAL B CA 1
ATOM 4806 C C . VAL A 1 590 ? 13.718 9.009 6.951 1.00 92.07 590 VAL B C 1
ATOM 4807 O O . VAL A 1 590 ? 14.902 9.346 6.920 1.00 89.31 590 VAL B O 1
ATOM 4811 N N . LYS A 1 591 ? 13.020 8.794 5.838 1.00 104.41 591 LYS B N 1
ATOM 4812 C CA . LYS A 1 591 ? 13.648 8.913 4.511 1.00 98.94 591 LYS B CA 1
ATOM 4813 C C . LYS A 1 591 ? 14.175 10.327 4.259 1.00 96.05 591 LYS B C 1
ATOM 4814 O O . LYS A 1 591 ? 15.249 10.499 3.682 1.00 85.83 591 LYS B O 1
ATOM 4820 N N . VAL A 1 592 ? 13.412 11.330 4.704 1.00 105.08 592 VAL B N 1
ATOM 4821 C CA . VAL A 1 592 ? 13.730 12.744 4.463 1.00 106.28 592 VAL B CA 1
ATOM 4822 C C . VAL A 1 592 ? 14.753 13.319 5.452 1.00 106.99 592 VAL B C 1
ATOM 4823 O O . VAL A 1 592 ? 15.462 14.253 5.103 1.00 105.19 592 VAL B O 1
ATOM 4827 N N . PHE A 1 593 ? 14.854 12.791 6.670 1.00 109.25 593 PHE B N 1
ATOM 4828 C CA . PHE A 1 593 ? 15.904 13.260 7.603 1.00 100.29 593 PHE B CA 1
ATOM 4829 C C . PHE A 1 593 ? 17.121 12.323 7.702 1.00 98.67 593 PHE B C 1
ATOM 4830 O O . PHE A 1 593 ? 17.996 12.514 8.549 1.00 93.63 593 PHE B O 1
ATOM 4838 N N . SER A 1 594 ? 17.169 11.315 6.834 1.00 106.66 594 SER B N 1
ATOM 4839 C CA . SER A 1 594 ? 18.327 10.437 6.724 1.00 109.18 594 SER B CA 1
ATOM 4840 C C . SER A 1 594 ? 19.261 10.971 5.646 1.00 100.86 594 SER B C 1
ATOM 4841 O O . SER A 1 594 ? 18.853 11.783 4.826 1.00 92.65 594 SER B O 1
ATOM 4844 N N . PHE A 1 595 ? 20.512 10.518 5.651 1.00 107.50 595 PHE B N 1
ATOM 4845 C CA . PHE A 1 595 ? 21.542 11.090 4.774 1.00 116.22 595 PHE B CA 1
ATOM 4846 C C . PHE A 1 595 ? 22.307 10.013 3.979 1.00 123.17 595 PHE B C 1
ATOM 4847 O O . PHE A 1 595 ? 23.384 9.576 4.388 1.00 130.48 595 PHE B O 1
ATOM 4855 N N . SER A 1 596 ? 21.718 9.603 2.847 1.00 129.45 596 SER B N 1
ATOM 4856 C CA . SER A 1 596 ? 22.219 8.536 1.936 1.00 107.33 596 SER B CA 1
ATOM 4857 C C . SER A 1 596 ? 21.721 7.168 2.369 1.00 89.31 596 SER B C 1
ATOM 4858 O O . SER A 1 596 ? 21.274 7.004 3.502 1.00 80.26 596 SER B O 1
ATOM 4861 N N . VAL B 1 3 ? 57.695 41.858 45.135 1.00 163.53 3 VAL A N 1
ATOM 4862 C CA . VAL B 1 3 ? 57.482 41.673 43.655 1.00 161.51 3 VAL A CA 1
ATOM 4863 C C . VAL B 1 3 ? 57.100 40.241 43.227 1.00 161.77 3 VAL A C 1
ATOM 4864 O O . VAL B 1 3 ? 56.733 40.011 42.068 1.00 167.58 3 VAL A O 1
ATOM 4868 N N . LYS B 1 4 ? 57.137 39.293 44.165 1.00 159.07 4 LYS A N 1
ATOM 4869 C CA . LYS B 1 4 ? 56.812 37.902 43.868 1.00 156.34 4 LYS A CA 1
ATOM 4870 C C . LYS B 1 4 ? 55.378 37.623 44.334 1.00 153.25 4 LYS A C 1
ATOM 4871 O O . LYS B 1 4 ? 55.036 37.948 45.475 1.00 151.38 4 LYS A O 1
ATOM 4877 N N . PRO B 1 5 ? 54.524 37.045 43.459 1.00 141.27 5 PRO A N 1
ATOM 4878 C 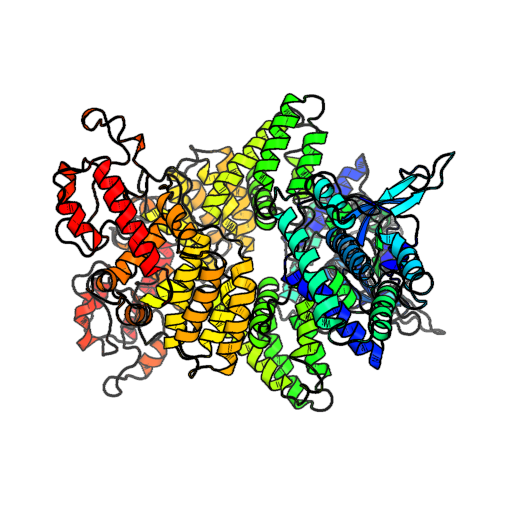CA . PRO B 1 5 ? 53.163 36.790 43.899 1.00 121.61 5 PRO A CA 1
ATOM 4879 C C . PRO B 1 5 ? 52.955 35.329 44.281 1.00 114.47 5 PRO A C 1
ATOM 4880 O O . PRO B 1 5 ? 53.607 34.438 43.721 1.00 93.51 5 PRO A O 1
ATOM 4884 N N . GLU B 1 6 ? 52.037 35.098 45.216 1.00 115.41 6 GLU A N 1
ATOM 4885 C CA . GLU B 1 6 ? 51.785 33.757 45.754 1.00 127.51 6 GLU A CA 1
ATOM 4886 C C . GLU B 1 6 ? 50.885 32.910 44.837 1.00 129.04 6 GLU A C 1
ATOM 4887 O O . GLU B 1 6 ? 49.969 33.417 44.189 1.00 140.89 6 GLU A O 1
ATOM 4893 N N . TYR B 1 7 ? 51.192 31.617 44.777 1.00 112.48 7 TYR A N 1
ATOM 4894 C CA . TYR B 1 7 ? 50.345 30.611 44.155 1.00 97.88 7 TYR A CA 1
ATOM 4895 C C . TYR B 1 7 ? 50.395 29.383 45.058 1.00 91.32 7 TYR A C 1
ATOM 4896 O O . TYR B 1 7 ? 51.122 29.363 46.039 1.00 96.59 7 TYR A O 1
ATOM 4905 N N . MET B 1 8 ? 49.609 28.365 44.759 1.00 95.06 8 MET A N 1
ATOM 4906 C CA . MET B 1 8 ? 49.864 27.051 45.338 1.00 92.79 8 MET A CA 1
ATOM 4907 C C . MET B 1 8 ? 49.449 25.963 44.352 1.00 102.12 8 MET A C 1
ATOM 4908 O O . MET B 1 8 ? 48.576 26.181 43.516 1.00 121.11 8 MET A O 1
ATOM 4913 N N . SER B 1 9 ? 50.120 24.817 44.415 1.00 98.83 9 SER A N 1
ATOM 4914 C CA . SER B 1 9 ? 49.837 23.717 43.499 1.00 96.33 9 SER A CA 1
ATOM 4915 C C . SER B 1 9 ? 48.667 22.887 44.014 1.00 93.99 9 SER A C 1
ATOM 4916 O O . SER B 1 9 ? 48.246 23.004 45.173 1.00 80.04 9 SER A O 1
ATOM 4919 N N . PHE B 1 10 ? 48.141 22.049 43.135 1.00 83.73 10 PHE A N 1
ATOM 4920 C CA . PHE B 1 10 ? 47.034 21.195 43.498 1.00 89.08 10 PHE A CA 1
ATOM 4921 C C . PHE B 1 10 ? 47.458 20.177 44.547 1.00 95.87 10 PHE A C 1
ATOM 4922 O O . PHE B 1 10 ? 46.654 19.757 45.386 1.00 86.57 10 PHE A O 1
ATOM 4930 N N . GLY B 1 11 ? 48.728 19.786 44.480 1.00 108.83 11 GLY A N 1
ATOM 4931 C CA . GLY B 1 11 ? 49.335 18.910 45.470 1.00 116.21 11 GLY A CA 1
ATOM 4932 C C . GLY B 1 11 ? 49.446 19.538 46.849 1.00 123.05 11 GLY A C 1
ATOM 4933 O O . GLY B 1 11 ? 49.065 18.910 47.840 1.00 134.94 11 GLY A O 1
ATOM 4934 N N . GLU B 1 12 ? 49.967 20.769 46.919 1.00 112.83 12 GLU A N 1
ATOM 4935 C CA . GLU B 1 12 ? 50.098 21.492 48.202 1.00 93.39 12 GLU A CA 1
ATOM 4936 C C . GLU B 1 12 ? 48.733 21.595 48.860 1.00 83.81 12 GLU A C 1
ATOM 4937 O O . GLU B 1 12 ? 48.585 21.345 50.055 1.00 69.84 12 GLU A O 1
ATOM 4943 N N . LEU B 1 13 ? 47.742 21.953 48.046 1.00 87.21 13 LEU A N 1
ATOM 4944 C CA . LEU B 1 13 ? 46.350 21.982 48.460 1.00 81.83 13 LEU A CA 1
ATOM 4945 C C . LEU B 1 13 ? 46.016 20.724 49.202 1.00 72.88 13 LEU A C 1
ATOM 4946 O O . LEU B 1 13 ? 45.417 20.765 50.268 1.00 71.29 13 LEU A O 1
ATOM 4951 N N . PHE B 1 14 ? 46.410 19.601 48.621 1.00 77.63 14 PHE A N 1
ATOM 4952 C CA . PHE B 1 14 ? 46.088 18.302 49.190 1.00 95.32 14 PHE A CA 1
ATOM 4953 C C . PHE B 1 14 ? 47.095 17.806 50.226 1.00 84.64 14 PHE A C 1
ATOM 4954 O O . PHE B 1 14 ? 46.735 16.979 51.045 1.00 97.46 14 PHE A O 1
ATOM 4962 N N . LYS B 1 15 ? 48.327 18.311 50.218 1.00 89.22 15 LYS A N 1
ATOM 4963 C CA . LYS B 1 15 ? 49.293 17.973 51.281 1.00 100.93 15 LYS A CA 1
ATOM 4964 C C . LYS B 1 15 ? 48.832 18.459 52.654 1.00 107.07 15 LYS A C 1
ATOM 4965 O O . LYS B 1 15 ? 48.996 17.747 53.641 1.00 129.71 15 LYS A O 1
ATOM 4971 N N . ASN B 1 16 ? 48.271 19.667 52.719 1.00 109.43 16 ASN A N 1
ATOM 4972 C CA . ASN B 1 16 ? 47.695 20.186 53.968 1.00 108.63 16 ASN A CA 1
ATOM 4973 C C . ASN B 1 16 ? 46.466 19.367 54.372 1.00 105.87 16 ASN A C 1
ATOM 4974 O O . ASN B 1 16 ? 45.982 18.545 53.598 1.00 108.76 16 ASN A O 1
ATOM 4979 N N . SER B 1 17 ? 45.945 19.608 55.569 1.00 103.12 17 SER A N 1
ATOM 4980 C CA . SER B 1 17 ? 44.891 18.763 56.133 1.00 101.56 17 SER A CA 1
ATOM 4981 C C . SER B 1 17 ? 43.478 19.294 55.805 1.00 102.75 17 SER A C 1
ATOM 4982 O O . SER B 1 17 ? 42.594 19.352 56.674 1.00 82.29 17 SER A O 1
ATOM 4985 N N . ASN B 1 18 ? 43.291 19.660 54.532 1.00 110.56 18 ASN A N 1
ATOM 4986 C CA . ASN B 1 18 ? 42.018 20.159 53.968 1.00 118.27 18 ASN A CA 1
ATOM 4987 C C . ASN B 1 18 ? 40.857 19.155 53.832 1.00 109.47 18 ASN A C 1
ATOM 4988 O O . ASN B 1 18 ? 41.065 17.979 53.519 1.00 95.17 18 ASN A O 1
ATOM 4993 N N . ILE B 1 19 ? 39.633 19.655 54.013 1.00 102.91 19 ILE A N 1
ATOM 4994 C CA . ILE B 1 19 ? 38.413 18.899 53.718 1.00 104.51 19 ILE A CA 1
ATOM 4995 C C . ILE B 1 19 ? 37.455 19.800 52.963 1.00 112.63 19 ILE A C 1
ATOM 4996 O O . ILE B 1 19 ? 36.789 20.653 53.558 1.00 108.68 19 ILE A O 1
ATOM 5001 N N . PHE B 1 20 ? 37.400 19.602 51.646 1.00 110.78 20 PHE A N 1
ATOM 5002 C CA . PHE B 1 20 ? 36.629 20.466 50.760 1.00 104.98 20 PHE A CA 1
ATOM 5003 C C . PHE B 1 20 ? 35.175 20.001 50.648 1.00 98.94 20 PHE A C 1
ATOM 5004 O O . PHE B 1 20 ? 34.908 18.811 50.433 1.00 99.40 20 PHE A O 1
ATOM 5012 N N . TYR B 1 21 ? 34.242 20.944 50.780 1.00 94.26 21 TYR A N 1
ATOM 5013 C CA . TYR B 1 21 ? 32.824 20.655 50.561 1.00 93.65 21 TYR A CA 1
ATOM 5014 C C . TYR B 1 21 ? 32.080 21.767 49.794 1.00 95.03 21 TYR A C 1
ATOM 5015 O O . TYR B 1 21 ? 32.457 22.937 49.863 1.00 95.14 21 TYR A O 1
ATOM 5024 N N . THR B 1 22 ? 31.049 21.378 49.039 1.00 87.00 22 THR A N 1
ATOM 5025 C CA . THR B 1 22 ? 30.237 22.319 48.257 1.00 85.90 22 THR A CA 1
ATOM 5026 C C . THR B 1 22 ? 29.130 22.947 49.094 1.00 79.86 22 THR A C 1
ATOM 5027 O O . THR B 1 22 ? 28.770 22.415 50.133 1.00 81.75 22 THR A O 1
ATOM 5031 N N . PRO B 1 23 ? 28.566 24.074 48.632 1.00 87.06 23 PRO A N 1
ATOM 5032 C CA . PRO B 1 23 ? 27.444 24.641 49.368 1.00 89.99 23 PRO A CA 1
ATOM 5033 C C . PRO B 1 23 ? 26.190 23.814 49.152 1.00 98.91 23 PRO A C 1
ATOM 5034 O O . PRO B 1 23 ? 26.147 22.970 48.237 1.00 81.68 23 PRO A O 1
ATOM 5038 N N . THR B 1 24 ? 25.189 24.055 50.000 1.00 109.34 24 THR A N 1
ATOM 5039 C CA . THR B 1 24 ? 23.873 23.447 49.830 1.00 121.38 24 THR A CA 1
ATOM 5040 C C . THR B 1 24 ? 23.282 23.980 48.527 1.00 116.46 24 THR A C 1
ATOM 5041 O O . THR B 1 24 ? 23.347 25.181 48.265 1.00 110.71 24 THR A O 1
ATOM 5045 N N . TYR B 1 25 ? 22.738 23.077 47.711 1.00 110.89 25 TYR A N 1
ATOM 5046 C CA . TYR B 1 25 ? 22.162 23.409 46.396 1.00 101.29 25 TYR A CA 1
ATOM 5047 C C . TYR B 1 25 ? 23.204 23.565 45.268 1.00 98.02 25 TYR A C 1
ATOM 5048 O O . TYR B 1 25 ? 22.869 24.002 44.161 1.00 102.74 25 TYR A O 1
ATOM 5057 N N . GLN B 1 26 ? 24.458 23.208 45.546 1.00 91.58 26 GLN A N 1
ATOM 5058 C CA . GLN B 1 26 ? 25.508 23.183 44.524 1.00 87.40 26 GLN A CA 1
ATOM 5059 C C . GLN B 1 26 ? 25.029 22.425 43.284 1.00 89.43 26 GLN A C 1
ATOM 5060 O O . GLN B 1 26 ? 24.581 21.292 43.376 1.00 95.12 26 GLN A O 1
ATOM 5066 N N . ARG B 1 27 ? 25.199 23.042 42.122 1.00 101.15 27 ARG A N 1
ATOM 5067 C CA . ARG B 1 27 ? 24.665 22.577 40.840 1.00 103.76 27 ARG A CA 1
ATOM 5068 C C . ARG B 1 27 ? 25.318 21.291 40.345 1.00 94.61 27 ARG A C 1
ATOM 5069 O O . ARG B 1 27 ? 26.410 20.951 40.770 1.00 90.83 27 ARG A O 1
ATOM 5077 N N . ASP B 1 28 ? 24.634 20.555 39.475 1.00 84.72 28 ASP A N 1
ATOM 5078 C CA . ASP B 1 28 ? 25.122 19.257 39.069 1.00 85.24 28 ASP A CA 1
ATOM 5079 C C . ASP B 1 28 ? 26.396 19.366 38.268 1.00 74.43 28 ASP A C 1
ATOM 5080 O O . ASP B 1 28 ? 26.596 20.338 37.559 1.00 76.30 28 ASP A O 1
ATOM 5085 N N . TYR B 1 29 ? 27.246 18.350 38.398 1.00 74.85 29 TYR A N 1
ATOM 5086 C CA . TYR B 1 29 ? 28.516 18.275 37.673 1.00 79.57 29 TYR A CA 1
ATOM 5087 C C . TYR B 1 29 ? 28.261 18.505 36.167 1.00 86.75 29 TYR A C 1
ATOM 5088 O O . TYR B 1 29 ? 27.350 17.914 35.593 1.00 98.08 29 TYR A O 1
ATOM 5097 N N . SER B 1 30 ? 29.047 19.380 35.542 1.00 87.73 30 SER A N 1
ATOM 5098 C CA . SER B 1 30 ? 28.714 19.894 34.205 1.00 84.57 30 SER A CA 1
ATOM 5099 C C . SER B 1 30 ? 29.811 19.809 33.127 1.00 88.54 30 SER A C 1
ATOM 5100 O O . SER B 1 30 ? 29.567 20.185 31.987 1.00 96.47 30 SER A O 1
ATOM 5103 N N . TRP B 1 31 ? 31.009 19.342 33.463 1.00 96.97 31 TRP A N 1
ATOM 5104 C CA . TRP B 1 31 ? 32.084 19.251 32.467 1.00 104.28 31 TRP A CA 1
ATOM 5105 C C . TRP B 1 31 ? 31.769 18.171 31.436 1.00 108.06 31 TRP A C 1
ATOM 5106 O O . TRP B 1 31 ? 31.221 17.126 31.780 1.00 122.71 31 TRP A O 1
ATOM 5117 N N . GLU B 1 32 ? 32.112 18.434 30.176 1.00 113.87 32 GLU A N 1
ATOM 5118 C CA . GLU B 1 32 ? 31.889 17.493 29.068 1.00 104.27 32 GLU A CA 1
ATOM 5119 C C . GLU B 1 32 ? 33.181 17.295 28.292 1.00 105.61 32 GLU A C 1
ATOM 5120 O O . GLU B 1 32 ? 34.184 17.957 28.562 1.00 110.55 32 GLU A O 1
ATOM 5126 N N . ASP B 1 33 ? 33.147 16.407 27.305 1.00 96.32 33 ASP A N 1
ATOM 5127 C CA . ASP B 1 33 ? 34.357 16.006 26.570 1.00 99.93 33 ASP A CA 1
ATOM 5128 C C . ASP B 1 33 ? 35.331 17.132 26.141 1.00 92.16 33 ASP A C 1
ATOM 5129 O O . ASP B 1 33 ? 36.508 16.855 25.913 1.00 80.45 33 ASP A O 1
ATOM 5134 N N . GLU B 1 34 ? 34.867 18.379 26.024 1.00 91.66 34 GLU A N 1
ATOM 5135 C CA . GLU B 1 34 ? 35.769 19.475 25.633 1.00 89.67 34 GLU A CA 1
ATOM 5136 C C . GLU B 1 34 ? 36.562 19.993 26.841 1.00 86.77 34 GLU A C 1
ATOM 5137 O O . GLU B 1 34 ? 37.689 20.470 26.679 1.00 86.97 34 GLU A O 1
ATOM 5143 N N . GLN B 1 35 ? 35.976 19.887 28.037 1.00 85.12 35 GLN A N 1
ATOM 5144 C CA . GLN B 1 35 ? 36.662 20.229 29.296 1.00 84.47 35 GLN A CA 1
ATOM 5145 C C . GLN B 1 35 ? 37.741 19.196 29.632 1.00 80.57 35 GLN A C 1
ATOM 5146 O O . GLN B 1 35 ? 38.846 19.537 30.044 1.00 74.43 35 GLN A O 1
ATOM 5152 N N . ILE B 1 36 ? 37.392 17.927 29.457 1.00 84.69 36 ILE A N 1
ATOM 5153 C CA . ILE B 1 36 ? 38.268 16.820 29.806 1.00 77.32 36 ILE A CA 1
ATOM 5154 C C . ILE B 1 36 ? 39.365 16.620 28.753 1.00 87.40 36 ILE A C 1
ATOM 5155 O O . ILE B 1 36 ? 40.532 16.468 29.118 1.00 99.74 36 ILE A O 1
ATOM 5160 N N . GLU B 1 37 ? 39.004 16.619 27.465 1.00 89.93 37 GLU A N 1
ATOM 5161 C CA . GLU B 1 37 ? 40.017 16.604 26.382 1.00 104.39 37 GLU A CA 1
ATOM 5162 C C . GLU B 1 37 ? 41.077 17.732 26.553 1.00 102.89 37 GLU A C 1
ATOM 5163 O O . GLU B 1 37 ? 42.213 17.596 26.081 1.00 79.93 37 GLU A O 1
ATOM 5169 N N . GLN B 1 38 ? 40.708 18.825 27.229 1.00 100.43 38 GLN A N 1
ATOM 5170 C CA . GLN B 1 38 ? 41.657 19.900 27.562 1.00 107.88 38 GLN A CA 1
ATOM 5171 C C . GLN B 1 38 ? 42.508 19.545 28.794 1.00 111.01 38 GLN A C 1
ATOM 5172 O O . GLN B 1 38 ? 43.725 19.733 28.783 1.00 96.08 38 GLN A O 1
ATOM 5178 N N . PHE B 1 39 ? 41.857 19.048 29.849 1.00 110.11 39 PHE A N 1
ATOM 5179 C CA . PHE B 1 39 ? 42.533 18.575 31.069 1.00 89.87 39 PHE A CA 1
ATOM 5180 C C . PHE B 1 39 ? 43.697 17.654 30.711 1.00 84.00 39 PHE A C 1
ATOM 5181 O O . PHE B 1 39 ? 44.793 17.753 31.264 1.00 73.37 39 PHE A O 1
ATOM 5189 N N . CYS B 1 40 ? 43.420 16.758 29.773 1.00 85.53 40 CYS A N 1
ATOM 5190 C CA . CYS B 1 40 ? 44.387 15.800 29.277 1.00 86.67 40 CYS A CA 1
ATOM 5191 C C . CYS B 1 40 ? 45.480 16.431 28.399 1.00 91.95 40 CYS A C 1
ATOM 5192 O O . CYS B 1 40 ? 46.668 16.241 28.668 1.00 83.87 40 CYS A O 1
ATOM 5195 N N . ASN B 1 41 ? 45.086 17.162 27.349 1.00 91.45 41 ASN A N 1
ATOM 5196 C CA . ASN B 1 41 ? 46.058 17.857 26.473 1.00 89.43 41 ASN A CA 1
ATOM 5197 C C . ASN B 1 41 ? 46.964 18.809 27.264 1.00 88.53 41 ASN A C 1
ATOM 5198 O O . ASN B 1 41 ? 48.096 19.072 26.864 1.00 89.92 41 ASN A O 1
ATOM 5203 N N . ASP B 1 42 ? 46.453 19.321 28.381 1.00 103.22 42 ASP A N 1
ATOM 5204 C CA . ASP B 1 42 ? 47.256 20.095 29.329 1.00 102.66 42 ASP A CA 1
ATOM 5205 C C . ASP B 1 42 ? 48.381 19.248 29.906 1.00 92.87 42 ASP A C 1
ATOM 5206 O O . ASP B 1 42 ? 49.532 19.682 29.943 1.00 90.40 42 ASP A O 1
ATOM 5211 N N . ILE B 1 43 ? 48.039 18.039 30.343 1.00 89.70 43 ILE A N 1
ATOM 5212 C CA . ILE B 1 43 ? 49.028 17.109 30.895 1.00 89.77 43 ILE A CA 1
ATOM 5213 C C . ILE B 1 43 ? 50.171 16.758 29.909 1.00 95.40 43 ILE A C 1
ATOM 5214 O O . ILE B 1 43 ? 51.341 16.799 30.289 1.00 89.81 43 ILE A O 1
ATOM 5219 N N . GLN B 1 44 ? 49.831 16.427 28.658 1.00 96.73 44 GLN A N 1
ATOM 5220 C CA . GLN B 1 44 ? 50.823 15.958 27.669 1.00 94.90 44 GLN A CA 1
ATOM 5221 C C . GLN B 1 44 ? 51.755 17.048 27.173 1.00 96.64 44 GLN A C 1
ATOM 5222 O O . GLN B 1 44 ? 52.925 16.778 26.906 1.00 95.98 44 GLN A O 1
ATOM 5228 N N . ASP B 1 45 ? 51.236 18.263 27.013 1.00 107.60 45 ASP A N 1
ATOM 5229 C CA . ASP B 1 45 ? 52.063 19.388 26.564 1.00 109.14 45 ASP A CA 1
ATOM 5230 C C . ASP B 1 45 ? 53.126 19.653 27.638 1.00 104.60 45 ASP A C 1
ATOM 5231 O O . ASP B 1 45 ? 54.300 19.843 27.328 1.00 106.24 45 ASP A O 1
ATOM 5236 N N . ALA B 1 46 ? 52.707 19.626 28.899 1.00 90.43 46 ALA A N 1
ATOM 5237 C CA . ALA B 1 46 ? 53.627 19.769 30.013 1.00 94.64 46 ALA A CA 1
ATOM 5238 C C . ALA B 1 46 ? 54.640 18.617 30.037 1.00 98.83 46 ALA A C 1
ATOM 5239 O O . ALA B 1 46 ? 55.819 18.825 30.344 1.00 104.75 46 ALA A O 1
ATOM 5241 N N . LEU B 1 47 ? 54.170 17.409 29.717 1.00 93.70 47 LEU A N 1
ATOM 5242 C CA . LEU B 1 47 ? 55.043 16.242 29.565 1.00 80.82 47 LEU A CA 1
ATOM 5243 C C . LEU B 1 47 ? 55.988 16.382 28.374 1.00 79.30 47 LEU A C 1
ATOM 5244 O O . LEU B 1 47 ? 57.160 16.045 28.485 1.00 87.19 47 LEU A O 1
ATOM 5249 N N . VAL B 1 48 ? 55.487 16.895 27.252 1.00 85.55 48 VAL A N 1
ATOM 5250 C CA . VAL B 1 48 ? 56.331 17.157 26.068 1.00 95.53 48 VAL A CA 1
ATOM 5251 C C . VAL B 1 48 ? 57.307 18.326 26.321 1.00 99.58 48 VAL A C 1
ATOM 5252 O O . VAL B 1 48 ? 58.449 18.272 25.865 1.00 94.29 48 VAL A O 1
ATOM 5256 N N . LYS B 1 49 ? 56.866 19.357 27.055 1.00 114.97 49 LYS A N 1
ATOM 5257 C CA . LYS B 1 49 ? 57.746 20.475 27.455 1.00 117.71 49 LYS A CA 1
ATOM 5258 C C . LYS B 1 49 ? 58.741 20.091 28.563 1.00 119.07 49 LYS A C 1
ATOM 5259 O O . LYS B 1 49 ? 59.717 20.808 28.781 1.00 111.44 49 LYS A O 1
ATOM 5265 N N . LYS B 1 50 ? 58.495 18.980 29.265 1.00 117.38 50 LYS A N 1
ATOM 5266 C CA . LYS B 1 50 ? 59.440 18.479 30.273 1.00 112.16 50 LYS A CA 1
ATOM 5267 C C . LYS B 1 50 ? 60.728 18.000 29.604 1.00 112.10 50 LYS A C 1
ATOM 5268 O O . LYS B 1 50 ? 61.808 18.141 30.175 1.00 104.45 50 LYS A O 1
ATOM 5274 N N . LYS B 1 51 ? 60.608 17.476 28.380 1.00 123.14 51 LYS A N 1
ATOM 5275 C CA . LYS B 1 51 ? 61.758 16.951 27.617 1.00 125.49 51 LYS A CA 1
ATOM 5276 C C . LYS B 1 51 ? 62.737 18.024 27.117 1.00 123.89 51 LYS A C 1
ATOM 5277 O O . LYS B 1 51 ? 63.747 17.686 26.508 1.00 130.11 51 LYS A O 1
ATOM 5283 N N . SER B 1 52 ? 62.431 19.302 27.345 1.00 125.06 52 SER A N 1
ATOM 5284 C CA . SER B 1 52 ? 63.361 20.401 27.049 1.00 123.29 52 SER A CA 1
ATOM 5285 C C . SER B 1 52 ? 63.313 21.477 28.166 1.00 129.34 52 SER A C 1
ATOM 5286 O O . SER B 1 52 ? 64.158 21.478 29.064 1.00 107.97 52 SER A O 1
ATOM 5289 N N . LYS B 1 53 ? 62.295 22.345 28.124 1.00 138.06 53 LYS A N 1
ATOM 5290 C CA . LYS B 1 53 ? 62.178 23.533 28.993 1.00 119.43 53 LYS A CA 1
ATOM 5291 C C . LYS B 1 53 ? 61.304 23.264 30.248 1.00 122.29 53 LYS A C 1
ATOM 5292 O O . LYS B 1 53 ? 61.168 22.112 30.678 1.00 99.90 53 LYS A O 1
ATOM 5298 N N . LYS B 1 54 ? 60.743 24.335 30.833 1.00 128.22 54 LYS A N 1
ATOM 5299 C CA . LYS B 1 54 ? 59.893 24.276 32.026 1.00 127.89 54 LYS A CA 1
ATOM 5300 C C . LYS B 1 54 ? 58.440 23.984 31.656 1.00 118.80 54 LYS A C 1
ATOM 5301 O O . LYS B 1 54 ? 58.015 24.238 30.531 1.00 118.79 54 LYS A O 1
ATOM 5307 N N . SER B 1 55 ? 57.677 23.495 32.627 1.00 101.01 55 SER A N 1
ATOM 5308 C CA . SER B 1 55 ? 56.352 22.958 32.371 1.00 97.36 55 SER A CA 1
ATOM 5309 C C . SER B 1 55 ? 55.274 23.575 33.275 1.00 107.05 55 SER A C 1
ATOM 5310 O O . SER B 1 55 ? 54.255 22.936 33.580 1.00 105.33 55 SER A O 1
ATOM 5313 N N . CYS B 1 56 ? 55.493 24.827 33.674 1.00 108.80 56 CYS A N 1
ATOM 5314 C CA . CYS B 1 56 ? 54.611 25.525 34.621 1.00 117.44 56 CYS A CA 1
ATOM 5315 C C . CYS B 1 56 ? 53.266 25.852 33.977 1.00 117.20 56 CYS A C 1
ATOM 5316 O O . CYS B 1 56 ? 53.212 26.094 32.768 1.00 119.82 56 CYS A O 1
ATOM 5319 N N . GLU B 1 57 ? 52.189 25.870 34.772 1.00 104.82 57 GLU A N 1
ATOM 5320 C CA . GLU B 1 57 ? 50.840 26.097 34.223 1.00 93.08 57 GLU A CA 1
ATOM 5321 C C . GLU B 1 57 ? 49.723 26.383 35.267 1.00 95.28 57 GLU A C 1
ATOM 5322 O O . GLU B 1 57 ? 49.302 25.484 36.011 1.00 71.27 57 GLU A O 1
ATOM 5328 N N . HIS B 1 58 ? 49.213 27.624 35.246 1.00 95.31 58 HIS A N 1
ATOM 5329 C CA . HIS B 1 58 ? 48.260 28.163 36.250 1.00 97.34 58 HIS A CA 1
ATOM 5330 C C . HIS B 1 58 ? 46.777 27.830 35.983 1.00 86.84 58 HIS A C 1
ATOM 5331 O O . HIS B 1 58 ? 46.026 28.611 35.407 1.00 77.93 58 HIS A O 1
ATOM 5338 N N . PHE B 1 59 ? 46.345 26.674 36.457 1.00 97.96 59 PHE A N 1
ATOM 5339 C CA . PHE B 1 59 ? 45.037 26.171 36.086 1.00 99.90 59 PHE A CA 1
ATOM 5340 C C . PHE B 1 59 ? 43.972 26.553 37.056 1.00 111.64 59 PHE A C 1
ATOM 5341 O O . PHE B 1 59 ? 44.126 26.371 38.254 1.00 119.70 59 PHE A O 1
ATOM 5349 N N . PHE B 1 60 ? 42.871 27.060 36.522 1.00 120.93 60 PHE A N 1
ATOM 5350 C CA . PHE B 1 60 ? 41.713 27.338 37.336 1.00 121.60 60 PHE A CA 1
ATOM 5351 C C . PHE B 1 60 ? 42.163 28.229 38.474 1.00 126.11 60 PHE A C 1
ATOM 5352 O O . PHE B 1 60 ? 41.701 28.104 39.610 1.00 138.31 60 PHE A O 1
ATOM 5360 N N . GLY B 1 61 ? 43.095 29.125 38.175 1.00 114.33 61 GLY A N 1
ATOM 5361 C CA . GLY B 1 61 ? 43.540 30.036 39.186 1.00 105.00 61 GLY A CA 1
ATOM 5362 C C . GLY B 1 61 ? 42.294 30.522 39.870 1.00 100.00 61 GLY A C 1
ATOM 5363 O O . GLY B 1 61 ? 41.344 30.944 39.210 1.00 110.51 61 GLY A O 1
ATOM 5364 N N . GLY B 1 62 ? 42.261 30.424 41.184 1.00 86.67 62 GLY A N 1
ATOM 5365 C CA . GLY B 1 62 ? 41.137 30.950 41.904 1.00 85.93 62 GLY A CA 1
ATOM 5366 C C . GLY B 1 62 ? 40.247 29.815 42.300 1.00 81.07 62 GLY A C 1
ATOM 5367 O O . GLY B 1 62 ? 39.166 29.616 41.744 1.00 96.43 62 GLY A O 1
ATOM 5368 N N . VAL B 1 63 ? 40.732 29.060 43.268 1.00 72.74 63 VAL A N 1
ATOM 5369 C CA . VAL B 1 63 ? 39.875 28.214 44.056 1.00 67.59 63 VAL A CA 1
ATOM 5370 C C . VAL B 1 63 ? 39.408 29.143 45.178 1.00 68.76 63 VAL A C 1
ATOM 5371 O O . VAL B 1 63 ? 40.244 29.781 45.827 1.00 68.35 63 VAL A O 1
ATOM 5375 N N . VAL B 1 64 ? 38.095 29.228 45.394 1.00 59.94 64 VAL A N 1
ATOM 5376 C CA . VAL B 1 64 ? 37.524 30.231 46.270 1.00 59.92 64 VAL A CA 1
ATOM 5377 C C . VAL B 1 64 ? 36.661 29.574 47.322 1.00 73.91 64 VAL A C 1
ATOM 5378 O O . VAL B 1 64 ? 35.551 29.097 47.041 1.00 69.84 64 VAL A O 1
ATOM 5382 N N . CYS B 1 65 ? 37.180 29.566 48.545 1.00 86.87 65 CYS A N 1
ATOM 5383 C CA . CYS B 1 65 ? 36.475 29.003 49.688 1.00 89.49 65 CYS A CA 1
ATOM 5384 C C . CYS B 1 65 ? 35.802 30.119 50.447 1.00 81.49 65 CYS A C 1
ATOM 5385 O O . CYS B 1 65 ? 36.171 31.280 50.290 1.00 77.64 65 CYS A O 1
ATOM 5388 N N . ALA B 1 66 ? 34.841 29.755 51.292 1.00 88.95 66 ALA A N 1
ATOM 5389 C CA . ALA B 1 66 ? 33.917 30.720 51.898 1.00 97.22 66 ALA A CA 1
ATOM 5390 C C . ALA B 1 66 ? 34.114 30.915 53.397 1.00 104.68 66 ALA A C 1
ATOM 5391 O O . ALA B 1 66 ? 33.855 32.002 53.920 1.00 130.76 66 ALA A O 1
ATOM 5393 N N . GLN B 1 67 ? 34.524 29.861 54.092 1.00 103.12 67 GLN A N 1
ATOM 5394 C CA . GLN B 1 67 ? 34.903 29.979 55.496 1.00 119.69 67 GLN A CA 1
ATOM 5395 C C . GLN B 1 67 ? 35.797 28.814 55.852 1.00 124.05 67 GLN A C 1
ATOM 5396 O O . GLN B 1 67 ? 35.836 27.823 55.122 1.00 137.27 67 GLN A O 1
ATOM 5402 N N . GLU B 1 68 ? 36.515 28.930 56.968 1.00 131.10 68 GLU A N 1
ATOM 5403 C CA . GLU B 1 68 ? 37.444 27.878 57.388 1.00 128.15 68 GLU A CA 1
ATOM 5404 C C . GLU B 1 68 ? 37.379 27.614 58.887 1.00 142.06 68 GLU A C 1
ATOM 5405 O O . GLU B 1 68 ? 37.217 28.539 59.682 1.00 150.53 68 GLU A O 1
ATOM 5411 N N . LYS B 1 69 ? 37.506 26.339 59.254 1.00 153.28 69 LYS A N 1
ATOM 5412 C CA . LYS B 1 69 ? 37.503 25.914 60.656 1.00 157.04 69 LYS A CA 1
ATOM 5413 C C . LYS B 1 69 ? 38.525 24.803 60.892 1.00 152.31 69 LYS A C 1
ATOM 5414 O O . LYS B 1 69 ? 38.397 23.706 60.345 1.00 135.36 69 LYS A O 1
ATOM 5420 N N . THR B 1 70 ? 39.536 25.107 61.704 1.00 164.69 70 THR A N 1
ATOM 5421 C CA . THR B 1 70 ? 40.544 24.129 62.125 1.00 171.36 70 THR A CA 1
ATOM 5422 C C . THR B 1 70 ? 40.455 23.797 63.630 1.00 172.56 70 THR A C 1
ATOM 5423 O O . THR B 1 70 ? 40.852 22.709 64.054 1.00 160.45 70 THR A O 1
ATOM 5427 N N . PHE B 1 71 ? 39.931 24.742 64.416 1.00 175.76 71 PHE A N 1
ATOM 5428 C CA . PHE B 1 71 ? 39.785 24.610 65.872 1.00 174.04 71 PHE A CA 1
ATOM 5429 C C . PHE B 1 71 ? 38.945 23.384 66.232 1.00 162.24 71 PHE A C 1
ATOM 5430 O O . PHE B 1 71 ? 39.335 22.571 67.073 1.00 158.50 71 PHE A O 1
ATOM 5438 N N . GLY B 1 72 ? 37.790 23.273 65.586 1.00 153.68 72 GLY A N 1
ATOM 5439 C CA . GLY B 1 72 ? 36.927 22.104 65.708 1.00 145.81 72 GLY A CA 1
ATOM 5440 C C . GLY B 1 72 ? 36.471 21.691 64.325 1.00 145.94 72 GLY A C 1
ATOM 5441 O O . GLY B 1 72 ? 35.644 22.365 63.714 1.00 133.53 72 GLY A O 1
ATOM 5442 N N . GLY B 1 73 ? 37.015 20.586 63.825 1.00 152.04 73 GLY A N 1
ATOM 5443 C CA . GLY B 1 73 ? 36.733 20.145 62.469 1.00 151.96 73 GLY A CA 1
ATOM 5444 C C . GLY B 1 73 ? 36.154 18.747 62.395 1.00 165.67 73 GLY A C 1
ATOM 5445 O O . GLY B 1 73 ? 36.270 17.956 63.333 1.00 170.85 73 GLY A O 1
ATOM 5446 N N . HIS B 1 74 ? 35.510 18.462 61.267 1.00 172.96 74 HIS A N 1
ATOM 5447 C CA . HIS B 1 74 ? 35.103 17.104 60.915 1.00 178.10 74 HIS A CA 1
ATOM 5448 C C . HIS B 1 74 ? 36.391 16.351 60.610 1.00 176.13 74 HIS A C 1
ATOM 5449 O O . HIS B 1 74 ? 36.548 15.187 60.977 1.00 175.21 74 HIS A O 1
ATOM 5456 N N . ARG B 1 75 ? 37.301 17.043 59.925 1.00 175.66 75 ARG A N 1
ATOM 5457 C CA . ARG B 1 75 ? 38.730 16.713 59.917 1.00 164.80 75 ARG A CA 1
ATOM 5458 C C . ARG B 1 75 ? 39.480 18.004 60.243 1.00 141.71 75 ARG A C 1
ATOM 5459 O O . ARG B 1 75 ? 38.853 19.041 60.444 1.00 132.63 75 ARG A O 1
ATOM 5467 N N . ARG B 1 76 ? 40.809 17.953 60.288 1.00 133.08 76 ARG A N 1
ATOM 5468 C CA . ARG B 1 76 ? 41.596 19.091 60.776 1.00 133.89 76 ARG A CA 1
ATOM 5469 C C . ARG B 1 76 ? 41.096 20.448 60.247 1.00 127.21 76 ARG A C 1
ATOM 5470 O O . ARG B 1 76 ? 40.603 21.259 61.035 1.00 112.85 76 ARG A O 1
ATOM 5478 N N . ILE B 1 77 ? 41.210 20.677 58.934 1.00 118.56 77 ILE A N 1
ATOM 5479 C CA . ILE B 1 77 ? 40.797 21.953 58.305 1.00 108.55 77 ILE A CA 1
ATOM 5480 C C . ILE B 1 77 ? 39.660 21.721 57.310 1.00 106.68 77 ILE A C 1
ATOM 5481 O O . ILE B 1 77 ? 39.820 20.950 56.366 1.00 118.58 77 ILE A O 1
ATOM 5486 N N . GLU B 1 78 ? 38.529 22.401 57.508 1.00 106.66 78 GLU A N 1
ATOM 5487 C CA . GLU B 1 78 ? 37.361 22.268 56.609 1.00 123.30 78 GLU A CA 1
ATOM 5488 C C . GLU B 1 78 ? 37.203 23.502 55.704 1.00 119.10 78 GLU A C 1
ATOM 5489 O O . GLU B 1 78 ? 37.406 24.627 56.159 1.00 131.13 78 GLU A O 1
ATOM 5495 N N . ASN B 1 79 ? 36.856 23.283 54.429 1.00 105.22 79 ASN A N 1
ATOM 5496 C CA . ASN B 1 79 ? 36.745 24.366 53.433 1.00 93.82 79 ASN A CA 1
ATOM 5497 C C . ASN B 1 79 ? 35.442 24.333 52.626 1.00 86.61 79 ASN A C 1
ATOM 5498 O O . ASN B 1 79 ? 35.179 23.370 51.911 1.00 82.43 79 ASN A O 1
ATOM 5503 N N . LEU B 1 80 ? 34.652 25.402 52.712 1.00 86.70 80 LEU A N 1
ATOM 5504 C CA . LEU B 1 80 ? 33.457 25.562 51.872 1.00 92.26 80 LEU A CA 1
ATOM 5505 C C . LEU B 1 80 ? 33.770 26.126 50.462 1.00 97.19 80 LEU A C 1
ATOM 5506 O O . LEU B 1 80 ? 33.887 27.338 50.289 1.00 117.00 80 LEU A O 1
ATOM 5511 N N . LEU B 1 81 ? 33.865 25.247 49.463 1.00 90.85 81 LEU A N 1
ATOM 5512 C CA . LEU B 1 81 ? 34.186 25.647 48.088 1.00 81.36 81 LEU A CA 1
ATOM 5513 C C . LEU B 1 81 ? 33.013 26.270 47.340 1.00 89.97 81 LEU A C 1
ATOM 5514 O O . LEU B 1 81 ? 31.962 25.644 47.173 1.00 89.81 81 LEU A O 1
ATOM 5519 N N . VAL B 1 82 ? 33.203 27.499 46.868 1.00 88.14 82 VAL A N 1
ATOM 5520 C CA . VAL B 1 82 ? 32.189 28.172 46.060 1.00 83.54 82 VAL A CA 1
ATOM 5521 C C . VAL B 1 82 ? 32.643 28.308 44.612 1.00 76.97 82 VAL A C 1
ATOM 5522 O O . VAL B 1 82 ? 31.874 28.737 43.765 1.00 83.65 82 VAL A O 1
ATOM 5526 N N . ASP B 1 83 ? 33.882 27.933 44.323 1.00 73.24 83 ASP A N 1
ATOM 5527 C CA . ASP B 1 83 ? 34.367 27.906 42.950 1.00 78.45 83 ASP A CA 1
ATOM 5528 C C . ASP B 1 83 ? 35.694 27.165 42.915 1.00 78.03 83 ASP A C 1
ATOM 5529 O O . ASP B 1 83 ? 36.655 27.575 43.564 1.00 91.77 83 ASP A O 1
ATOM 5534 N N . GLY B 1 84 ? 35.734 26.068 42.163 1.00 79.50 84 GLY A N 1
ATOM 5535 C CA . GLY B 1 84 ? 36.918 25.205 42.114 1.00 89.08 84 GLY A CA 1
ATOM 5536 C C . GLY B 1 84 ? 36.562 23.739 42.125 1.00 87.80 84 GLY A C 1
ATOM 5537 O O . GLY B 1 84 ? 37.176 22.950 41.418 1.00 86.52 84 GLY A O 1
ATOM 5538 N N . GLN B 1 85 ? 35.579 23.393 42.953 1.00 79.59 85 GLN A N 1
ATOM 5539 C CA . GLN B 1 85 ? 35.025 22.044 43.043 1.00 81.84 85 GLN A CA 1
ATOM 5540 C C . GLN B 1 85 ? 35.183 21.187 41.771 1.00 82.84 85 GLN A C 1
ATOM 5541 O O . GLN B 1 85 ? 35.771 20.102 41.797 1.00 77.10 85 GLN A O 1
ATOM 5547 N N . GLN B 1 86 ? 34.653 21.676 40.659 1.00 84.75 86 GLN A N 1
ATOM 5548 C CA . GLN B 1 86 ? 34.597 20.867 39.447 1.00 97.21 86 GLN A CA 1
ATOM 5549 C C . GLN B 1 86 ? 35.993 20.498 38.933 1.00 91.71 86 GLN A C 1
ATOM 5550 O O . GLN B 1 86 ? 36.219 19.373 38.497 1.00 100.74 86 GLN A O 1
ATOM 5556 N N . ARG B 1 87 ? 36.925 21.440 39.013 1.00 87.49 87 ARG A N 1
ATOM 5557 C CA . ARG B 1 87 ? 38.325 21.192 38.648 1.00 83.82 87 ARG A CA 1
ATOM 5558 C C . ARG B 1 87 ? 38.978 20.195 39.602 1.00 89.47 87 ARG A C 1
ATOM 5559 O O . ARG B 1 87 ? 39.633 19.251 39.167 1.00 102.75 87 ARG A O 1
ATOM 5567 N N . LEU B 1 88 ? 38.799 20.412 40.901 1.00 93.63 88 LEU A N 1
ATOM 5568 C CA . LEU B 1 88 ? 39.411 19.560 41.923 1.00 92.89 88 LEU A CA 1
ATOM 5569 C C . LEU B 1 88 ? 38.829 18.163 41.909 1.00 92.75 88 LEU A C 1
ATOM 5570 O O . LEU B 1 88 ? 39.545 17.192 42.170 1.00 90.45 88 LEU A O 1
ATOM 5575 N N . SER B 1 89 ? 37.535 18.074 41.594 1.00 89.30 89 SER A N 1
ATOM 5576 C CA . SER B 1 89 ? 36.821 16.800 41.547 1.00 81.08 89 SER A CA 1
ATOM 5577 C C . SER B 1 89 ? 37.308 15.871 40.424 1.00 81.71 89 SER A C 1
ATOM 5578 O O . SER B 1 89 ? 37.360 14.658 40.613 1.00 78.80 89 SER A O 1
ATOM 5581 N N . THR B 1 90 ? 37.656 16.436 39.263 1.00 89.80 90 THR A N 1
ATOM 5582 C CA . THR B 1 90 ? 38.125 15.632 38.112 1.00 90.52 90 THR A CA 1
ATOM 5583 C C . THR B 1 90 ? 39.643 15.419 38.130 1.00 85.90 90 THR A C 1
ATOM 5584 O O . THR B 1 90 ? 40.212 14.882 37.179 1.00 91.41 90 THR A O 1
ATOM 5588 N N . ILE B 1 91 ? 40.285 15.892 39.197 1.00 104.34 91 ILE A N 1
ATOM 5589 C CA . ILE B 1 91 ? 41.638 15.470 39.585 1.00 100.81 91 ILE A CA 1
ATOM 5590 C C . ILE B 1 91 ? 41.509 14.185 40.425 1.00 98.24 91 ILE A C 1
ATOM 5591 O O . ILE B 1 91 ? 42.081 13.157 40.057 1.00 95.33 91 ILE A O 1
ATOM 5596 N N . VAL B 1 92 ? 40.734 14.236 41.518 1.00 84.52 92 VAL A N 1
ATOM 5597 C CA . VAL B 1 92 ? 40.387 13.032 42.299 1.00 83.49 92 VAL A CA 1
ATOM 5598 C C . VAL B 1 92 ? 39.928 11.883 41.391 1.00 93.13 92 VAL A C 1
ATOM 5599 O O . VAL B 1 92 ? 40.300 10.722 41.602 1.00 101.87 92 VAL A O 1
ATOM 5603 N N . LEU B 1 93 ? 39.100 12.219 40.400 1.00 100.14 93 LEU A N 1
ATOM 5604 C CA . LEU B 1 93 ? 38.658 11.269 39.386 1.00 84.23 93 LEU A CA 1
ATOM 5605 C C . LEU B 1 93 ? 39.881 10.792 38.629 1.00 76.40 93 LEU A C 1
ATOM 5606 O O . LEU B 1 93 ? 40.208 9.609 38.666 1.00 79.74 93 LEU A O 1
ATOM 5611 N N . PHE B 1 94 ? 40.584 11.717 37.987 1.00 71.05 94 PHE A N 1
ATOM 5612 C CA . PHE B 1 94 ? 41.729 11.362 37.139 1.00 75.47 94 PHE A CA 1
ATOM 5613 C C . PHE B 1 94 ? 42.859 10.580 37.828 1.00 90.96 94 PHE A C 1
ATOM 5614 O O . PHE B 1 94 ? 43.525 9.784 37.166 1.00 110.79 94 PHE A O 1
ATOM 5622 N N . PHE B 1 95 ? 43.106 10.811 39.123 1.00 96.09 95 PHE A N 1
ATOM 5623 C CA . PHE B 1 95 ? 44.105 10.001 39.871 1.00 91.69 95 PHE A CA 1
ATOM 5624 C C . PHE B 1 95 ? 43.569 8.583 40.100 1.00 93.64 95 PHE A C 1
ATOM 5625 O O . PHE B 1 95 ? 44.298 7.601 39.887 1.00 73.50 95 PHE A O 1
ATOM 5633 N N . SER B 1 96 ? 42.293 8.487 40.500 1.00 96.14 96 SER A N 1
ATOM 5634 C CA . SER B 1 96 ? 41.611 7.191 40.668 1.00 89.44 96 SER A CA 1
ATOM 5635 C C . SER B 1 96 ? 41.788 6.308 39.434 1.00 84.27 96 SER A C 1
ATOM 5636 O O . SER B 1 96 ? 41.904 5.090 39.575 1.00 71.68 96 SER A O 1
ATOM 5639 N N . VAL B 1 97 ? 41.798 6.945 38.249 1.00 79.80 97 VAL A N 1
ATOM 5640 C CA . VAL B 1 97 ? 42.085 6.292 36.943 1.00 80.67 97 VAL A CA 1
ATOM 5641 C C . VAL B 1 97 ? 43.561 5.855 36.793 1.00 82.53 97 VAL A C 1
ATOM 5642 O O . VAL B 1 97 ? 43.818 4.776 36.255 1.00 87.48 97 VAL A O 1
ATOM 5646 N N . ILE B 1 98 ? 44.515 6.684 37.240 1.00 87.14 98 ILE A N 1
ATOM 5647 C CA . ILE B 1 98 ? 45.943 6.299 37.243 1.00 88.74 98 ILE A CA 1
ATOM 5648 C C . ILE B 1 98 ? 46.158 5.112 38.175 1.00 103.55 98 ILE A C 1
ATOM 5649 O O . ILE B 1 98 ? 46.902 4.182 37.844 1.00 113.54 98 ILE A O 1
ATOM 5654 N N . ARG B 1 99 ? 45.501 5.171 39.337 1.00 100.08 99 ARG A N 1
ATOM 5655 C CA . ARG B 1 99 ? 45.589 4.142 40.375 1.00 100.15 99 ARG A CA 1
ATOM 5656 C C . ARG B 1 99 ? 45.108 2.756 39.919 1.00 95.54 99 ARG A C 1
ATOM 5657 O O . ARG B 1 99 ? 45.620 1.737 40.385 1.00 113.76 99 ARG A O 1
ATOM 5665 N N . ASN B 1 100 ? 44.129 2.719 39.019 1.00 91.07 100 ASN A N 1
ATOM 5666 C CA . ASN B 1 100 ? 43.639 1.456 38.466 1.00 94.02 100 ASN A CA 1
ATOM 5667 C C . ASN B 1 100 ? 44.453 0.995 37.261 1.00 91.28 100 ASN A C 1
ATOM 5668 O O . ASN B 1 100 ? 44.452 -0.185 36.923 1.00 97.47 100 ASN A O 1
ATOM 5673 N N . VAL B 1 101 ? 45.171 1.927 36.642 1.00 98.65 101 VAL A N 1
ATOM 5674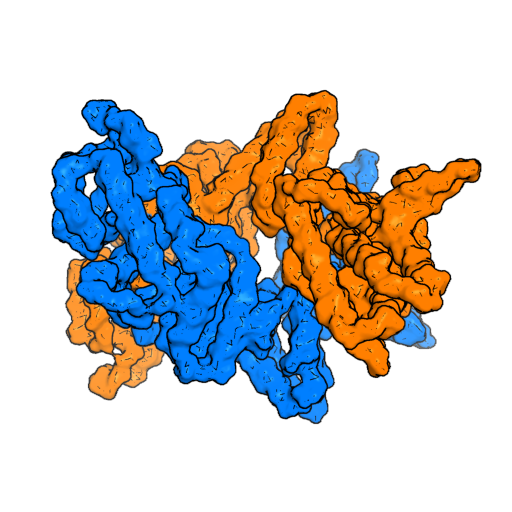 C CA . VAL B 1 101 ? 46.133 1.621 35.577 1.00 101.55 101 VAL A CA 1
ATOM 5675 C C . VAL B 1 101 ? 47.502 1.147 36.113 1.00 109.49 101 VAL A C 1
ATOM 5676 O O . VAL B 1 101 ? 48.250 0.489 35.393 1.00 128.46 101 VAL A O 1
ATOM 5680 N N . ILE B 1 102 ? 47.827 1.468 37.364 1.00 115.81 102 ILE A N 1
ATOM 5681 C CA . ILE B 1 102 ? 48.910 0.759 38.072 1.00 116.86 102 ILE A CA 1
ATOM 5682 C C . ILE B 1 102 ? 48.395 -0.551 38.713 1.00 127.26 102 ILE A C 1
ATOM 5683 O O . ILE B 1 102 ? 49.140 -1.218 39.428 1.00 162.08 102 ILE A O 1
ATOM 5688 N N . ASN B 1 103 ? 47.126 -0.902 38.472 1.00 132.00 103 ASN A N 1
ATOM 5689 C CA . ASN B 1 103 ? 46.612 -2.270 38.687 1.00 132.17 103 ASN A CA 1
ATOM 5690 C C . ASN B 1 103 ? 46.640 -3.060 37.354 1.00 136.35 103 ASN A C 1
ATOM 5691 O O . ASN B 1 103 ? 45.626 -3.601 36.886 1.00 106.20 103 ASN A O 1
ATOM 5696 N N . SER B 1 104 ? 47.830 -3.110 36.759 1.00 139.15 104 SER A N 1
ATOM 5697 C CA . SER B 1 104 ? 48.068 -3.765 35.476 1.00 141.67 104 SER A CA 1
ATOM 5698 C C . SER B 1 104 ? 49.072 -4.921 35.592 1.00 163.14 104 SER A C 1
ATOM 5699 O O . SER B 1 104 ? 48.849 -6.002 35.036 1.00 169.23 104 SER A O 1
ATOM 5702 N N . LEU B 1 105 ? 50.167 -4.682 36.320 1.00 164.84 105 LEU A N 1
ATOM 5703 C CA . LEU B 1 105 ? 51.335 -5.573 36.340 1.00 159.08 105 LEU A CA 1
ATOM 5704 C C . LEU B 1 105 ? 51.647 -6.069 37.754 1.00 154.79 105 LEU A C 1
ATOM 5705 O O . LEU B 1 105 ? 52.442 -5.469 38.487 1.00 151.75 105 LEU A O 1
ATOM 5710 N N . ASN B 1 106 ? 51.038 -7.196 38.106 1.00 151.39 106 ASN A N 1
ATOM 5711 C CA . ASN B 1 106 ? 51.008 -7.684 39.484 1.00 156.34 106 ASN A CA 1
ATOM 5712 C C . ASN B 1 106 ? 52.276 -8.478 39.847 1.00 158.75 106 ASN A C 1
ATOM 5713 O O . ASN B 1 106 ? 52.613 -9.453 39.173 1.00 170.49 106 ASN A O 1
ATOM 5718 N N . CYS B 1 107 ? 52.967 -8.039 40.905 1.00 156.30 107 CYS A N 1
ATOM 5719 C CA . CYS B 1 107 ? 54.230 -8.644 41.389 1.00 160.44 107 CYS A CA 1
ATOM 5720 C C . CYS B 1 107 ? 55.424 -8.501 40.428 1.00 163.15 107 CYS A C 1
ATOM 5721 O O . CYS B 1 107 ? 56.503 -9.046 40.685 1.00 135.96 107 CYS A O 1
ATOM 5724 N N . GLU B 1 108 ? 55.244 -7.740 39.351 1.00 174.61 108 GLU A N 1
ATOM 5725 C CA . GLU B 1 108 ? 56.134 -7.827 38.191 1.00 180.30 108 GLU A CA 1
ATOM 5726 C C . GLU B 1 108 ? 57.543 -7.245 38.404 1.00 182.37 108 GLU A C 1
ATOM 5727 O O . GLU B 1 108 ? 57.720 -6.026 38.477 1.00 212.17 108 GLU A O 1
ATOM 5733 N N . GLU B 1 109 ? 58.522 -8.149 38.506 1.00 155.55 109 GLU A N 1
ATOM 5734 C CA . GLU B 1 109 ? 59.972 -7.846 38.482 1.00 150.26 109 GLU A CA 1
ATOM 5735 C C . GLU B 1 109 ? 60.447 -6.643 39.321 1.00 142.01 109 GLU A C 1
ATOM 5736 O O . GLU B 1 109 ? 60.941 -5.650 38.780 1.00 144.32 109 GLU A O 1
ATOM 5742 N N . ASP B 1 110 ? 60.299 -6.754 40.640 1.00 134.66 110 ASP A N 1
ATOM 5743 C CA . ASP B 1 110 ? 60.924 -5.828 41.601 1.00 136.88 110 ASP A CA 1
ATOM 5744 C C . ASP B 1 110 ? 60.551 -4.345 41.415 1.00 141.35 110 ASP A C 1
ATOM 5745 O O . ASP B 1 110 ? 61.390 -3.454 41.591 1.00 140.77 110 ASP A O 1
ATOM 5750 N N . LYS B 1 111 ? 59.294 -4.092 41.055 1.00 134.70 111 LYS A N 1
ATOM 5751 C CA . LYS B 1 111 ? 58.768 -2.728 40.942 1.00 122.74 111 LYS A CA 1
ATOM 5752 C C . LYS B 1 111 ? 57.447 -2.528 41.681 1.00 120.38 111 LYS A C 1
ATOM 5753 O O . LYS B 1 111 ? 56.940 -1.412 41.712 1.00 119.87 111 LYS A O 1
ATOM 5759 N N . ASP B 1 112 ? 56.894 -3.584 42.278 1.00 122.07 112 ASP A N 1
ATOM 5760 C CA . ASP B 1 112 ? 55.571 -3.508 42.908 1.00 132.03 112 ASP A CA 1
ATOM 5761 C C . ASP B 1 112 ? 55.641 -2.832 44.274 1.00 146.32 112 ASP A C 1
ATOM 5762 O O . ASP B 1 112 ? 54.924 -1.861 44.549 1.00 120.64 112 ASP A O 1
ATOM 5767 N N . SER B 1 113 ? 56.491 -3.377 45.136 1.00 164.40 113 SER A N 1
ATOM 5768 C CA . SER B 1 113 ? 56.750 -2.779 46.439 1.00 163.65 113 SER A CA 1
ATOM 5769 C C . SER B 1 113 ? 57.717 -1.594 46.315 1.00 168.49 113 SER A C 1
ATOM 5770 O O . SER B 1 113 ? 57.870 -0.824 47.264 1.00 172.02 113 SER A O 1
ATOM 5773 N N . GLU B 1 114 ? 58.354 -1.449 45.147 1.00 172.98 114 GLU A N 1
ATOM 5774 C CA . GLU B 1 114 ? 59.325 -0.374 44.894 1.00 165.92 114 GLU A CA 1
ATOM 5775 C C . GLU B 1 114 ? 58.692 0.866 44.266 1.00 149.91 114 GLU A C 1
ATOM 5776 O O . GLU B 1 114 ? 58.818 1.971 44.801 1.00 162.55 114 GLU A O 1
ATOM 5782 N N . TYR B 1 115 ? 58.027 0.682 43.128 1.00 128.07 115 TYR A N 1
ATOM 5783 C CA . TYR B 1 115 ? 57.517 1.806 42.340 1.00 115.91 115 TYR A CA 1
ATOM 5784 C C . TYR B 1 115 ? 55.983 1.911 42.308 1.00 113.24 115 TYR A C 1
ATOM 5785 O O . TYR B 1 115 ? 55.458 2.956 41.940 1.00 106.30 115 TYR A O 1
ATOM 5794 N N . ARG B 1 116 ? 55.273 0.841 42.669 1.00 130.14 116 ARG A N 1
ATOM 5795 C CA . ARG B 1 116 ? 53.800 0.816 42.612 1.00 141.53 116 ARG A CA 1
ATOM 5796 C C . ARG B 1 116 ? 53.176 1.023 43.987 1.00 137.80 116 ARG A C 1
ATOM 5797 O O . ARG B 1 116 ? 52.199 1.757 44.119 1.00 137.20 116 ARG A O 1
ATOM 5805 N N . GLY B 1 117 ? 53.717 0.355 45.002 1.00 134.39 117 GLY A N 1
ATOM 5806 C CA . GLY B 1 117 ? 53.278 0.578 46.378 1.00 132.85 117 GLY A CA 1
ATOM 5807 C C . GLY B 1 117 ? 53.588 2.003 46.818 1.00 131.28 117 GLY A C 1
ATOM 5808 O O . GLY B 1 117 ? 52.816 2.619 47.569 1.00 96.22 117 GLY A O 1
ATOM 5809 N N . MET B 1 118 ? 54.721 2.519 46.329 1.00 130.49 118 MET A N 1
ATOM 5810 C CA . MET B 1 118 ? 55.189 3.866 46.655 1.00 135.56 118 MET A CA 1
ATOM 5811 C C . MET B 1 118 ? 54.295 4.922 46.014 1.00 141.54 118 MET A C 1
ATOM 5812 O O . MET B 1 118 ? 53.706 5.752 46.718 1.00 142.27 118 MET A O 1
ATOM 5817 N N . ILE B 1 119 ? 54.198 4.885 44.683 1.00 142.22 119 ILE A N 1
ATOM 5818 C CA . ILE B 1 119 ? 53.390 5.851 43.928 1.00 119.93 119 ILE A CA 1
ATOM 5819 C C . ILE B 1 119 ? 51.917 5.770 44.365 1.00 114.54 119 ILE A C 1
ATOM 5820 O O . ILE B 1 119 ? 51.219 6.774 44.342 1.00 117.88 119 ILE A O 1
ATOM 5825 N N . LEU B 1 120 ? 51.453 4.596 44.793 1.00 108.51 120 LEU A N 1
ATOM 5826 C CA . LEU B 1 120 ? 50.130 4.498 45.418 1.00 106.81 120 LEU A CA 1
ATOM 5827 C C . LEU B 1 120 ? 50.036 5.427 46.630 1.00 100.24 120 LEU A C 1
ATOM 5828 O O . LEU B 1 120 ? 49.067 6.166 46.756 1.00 92.00 120 LEU A O 1
ATOM 5833 N N . LYS B 1 121 ? 51.039 5.388 47.511 1.00 115.26 121 LYS A N 1
ATOM 5834 C CA . LYS B 1 121 ? 50.998 6.141 48.786 1.00 121.70 121 LYS A CA 1
ATOM 5835 C C . LYS B 1 121 ? 51.333 7.637 48.656 1.00 103.85 121 LYS A C 1
ATOM 5836 O O . LYS B 1 121 ? 50.714 8.486 49.308 1.00 86.56 121 LYS A O 1
ATOM 5842 N N . ASP B 1 122 ? 52.305 7.949 47.810 1.00 89.22 122 ASP A N 1
ATOM 5843 C CA . ASP B 1 122 ? 52.558 9.328 47.380 1.00 96.61 122 ASP A CA 1
ATOM 5844 C C . ASP B 1 122 ? 51.294 10.033 46.805 1.00 107.24 122 ASP A C 1
ATOM 5845 O O . ASP B 1 122 ? 51.169 11.257 46.875 1.00 109.33 122 ASP A O 1
ATOM 5850 N N . ILE B 1 123 ? 50.378 9.244 46.234 1.00 112.61 123 ILE A N 1
ATOM 5851 C CA . ILE B 1 123 ? 49.121 9.722 45.618 1.00 94.27 123 ILE A CA 1
ATOM 5852 C C . ILE B 1 123 ? 47.864 9.350 46.439 1.00 83.96 123 ILE A C 1
ATOM 5853 O O . ILE B 1 123 ? 46.755 9.793 46.146 1.00 67.96 123 ILE A O 1
ATOM 5858 N N . TYR B 1 124 ? 48.038 8.543 47.478 1.00 95.76 124 TYR A N 1
ATOM 5859 C CA . TYR B 1 124 ? 46.930 8.183 48.361 1.00 101.25 124 TYR A CA 1
ATOM 5860 C C . TYR B 1 124 ? 46.144 9.440 48.771 1.00 92.84 124 TYR A C 1
ATOM 5861 O O . TYR B 1 124 ? 44.925 9.386 48.970 1.00 71.90 124 TYR A O 1
ATOM 5870 N N . LYS B 1 125 ? 46.852 10.569 48.858 1.00 93.19 125 LYS A N 1
ATOM 5871 C CA . LYS B 1 125 ? 46.312 11.796 49.457 1.00 98.35 125 LYS A CA 1
ATOM 5872 C C . LYS B 1 125 ? 45.037 12.368 48.807 1.00 103.95 125 LYS A C 1
ATOM 5873 O O . LYS B 1 125 ? 44.224 12.945 49.519 1.00 105.37 125 LYS A O 1
ATOM 5879 N N . TYR B 1 126 ? 44.840 12.209 47.492 1.00 91.83 126 TYR A N 1
ATOM 5880 C CA . TYR B 1 126 ? 43.664 12.816 46.836 1.00 79.73 126 TYR A CA 1
ATOM 5881 C C . TYR B 1 126 ? 42.365 12.092 47.180 1.00 86.32 126 TYR A C 1
ATOM 5882 O O . TYR B 1 126 ? 41.275 12.677 47.069 1.00 88.16 126 TYR A O 1
ATOM 5891 N N . PHE B 1 127 ? 42.481 10.834 47.608 1.00 85.36 127 PHE A N 1
ATOM 5892 C CA . PHE B 1 127 ? 41.304 9.999 47.897 1.00 99.48 127 PHE A CA 1
ATOM 5893 C C . PHE B 1 127 ? 40.843 10.099 49.358 1.00 98.35 127 PHE A C 1
ATOM 5894 O O . PHE B 1 127 ? 39.647 10.261 49.629 1.00 79.36 127 PHE A O 1
ATOM 5902 N N . TYR B 1 128 ? 41.795 9.981 50.288 1.00 102.58 128 TYR A N 1
ATOM 5903 C CA . TYR B 1 128 ? 41.489 9.937 51.718 1.00 111.48 128 TYR A CA 1
ATOM 5904 C C . TYR B 1 128 ? 42.513 10.733 52.526 1.00 114.24 128 TYR A C 1
ATOM 5905 O O . TYR B 1 128 ? 43.700 10.742 52.174 1.00 93.26 128 TYR A O 1
ATOM 5914 N N . LEU B 1 129 ? 42.037 11.373 53.607 1.00 119.16 129 LEU A N 1
ATOM 5915 C CA . LEU B 1 129 ? 42.886 12.012 54.637 1.00 117.80 129 LEU A CA 1
ATOM 5916 C C . LEU B 1 129 ? 42.813 11.258 55.972 1.00 125.30 129 LEU A C 1
ATOM 5917 O O . LEU B 1 129 ? 41.808 11.349 56.696 1.00 119.66 129 LEU A O 1
ATOM 5922 N N . ASP B 1 130 ? 43.901 10.555 56.292 1.00 130.31 130 ASP A N 1
ATOM 5923 C CA . ASP B 1 130 ? 44.018 9.756 57.514 1.00 121.57 130 ASP A CA 1
ATOM 5924 C C . ASP B 1 130 ? 43.876 10.601 58.764 1.00 112.39 130 ASP A C 1
ATOM 5925 O O . ASP B 1 130 ? 44.799 11.319 59.155 1.00 96.31 130 ASP A O 1
ATOM 5930 N N . GLU B 1 131 ? 42.709 10.506 59.386 1.00 115.13 131 GLU A N 1
ATOM 5931 C CA . GLU B 1 131 ? 42.485 11.128 60.674 1.00 111.21 131 GLU A CA 1
ATOM 5932 C C . GLU B 1 131 ? 42.737 10.040 61.714 1.00 120.80 131 GLU A C 1
ATOM 5933 O O . GLU B 1 131 ? 41.939 9.119 61.845 1.00 127.58 131 GLU A O 1
ATOM 5939 N N . ARG B 1 132 ? 43.852 10.141 62.438 1.00 131.79 132 ARG A N 1
ATOM 5940 C CA . ARG B 1 132 ? 44.283 9.072 63.357 1.00 140.55 132 ARG A CA 1
ATOM 5941 C C . ARG B 1 132 ? 43.422 9.004 64.618 1.00 146.83 132 ARG A C 1
ATOM 5942 O O . ARG B 1 132 ? 43.137 7.917 65.124 1.00 165.78 132 ARG A O 1
ATOM 5950 N N . GLU B 1 133 ? 43.058 10.170 65.147 1.00 143.04 133 GLU A N 1
ATOM 5951 C CA . GLU B 1 133 ? 41.984 10.295 66.136 1.00 137.84 133 GLU A CA 1
ATOM 5952 C C . GLU B 1 133 ? 42.273 9.640 67.499 1.00 144.71 133 GLU A C 1
ATOM 5953 O O . GLU B 1 133 ? 43.393 9.193 67.774 1.00 138.26 133 GLU A O 1
ATOM 5959 N N . ASN B 1 134 ? 41.235 9.574 68.333 1.00 148.73 134 ASN A N 1
ATOM 5960 C CA . ASN B 1 134 ? 41.356 9.175 69.724 1.00 146.05 134 ASN A CA 1
ATOM 5961 C C . ASN B 1 134 ? 41.720 7.707 69.898 1.00 150.39 134 ASN A C 1
ATOM 5962 O O . ASN B 1 134 ? 42.592 7.385 70.707 1.00 161.64 134 ASN A O 1
ATOM 5967 N N . ARG B 1 135 ? 41.062 6.828 69.139 1.00 150.03 135 ARG A N 1
ATOM 5968 C CA . ARG B 1 135 ? 41.314 5.375 69.216 1.00 146.71 135 ARG A CA 1
ATOM 5969 C C . ARG B 1 135 ? 41.458 4.738 67.835 1.00 130.87 135 ARG A C 1
ATOM 5970 O O . ARG B 1 135 ? 42.485 4.099 67.522 1.00 82.06 135 ARG A O 1
ATOM 5978 N N . GLU B 1 136 ? 40.408 4.940 67.034 1.00 136.58 136 GLU A N 1
ATOM 5979 C CA . GLU B 1 136 ? 40.224 4.331 65.713 1.00 129.27 136 GLU A CA 1
ATOM 5980 C C . GLU B 1 136 ? 40.581 5.298 64.565 1.00 108.47 136 GLU A C 1
ATOM 5981 O O . GLU B 1 136 ? 40.091 6.431 64.517 1.00 95.84 136 GLU A O 1
ATOM 5987 N N . ILE B 1 137 ? 41.436 4.839 63.649 1.00 105.66 137 ILE A N 1
ATOM 5988 C CA . ILE B 1 137 ? 41.821 5.632 62.472 1.00 112.26 137 ILE A CA 1
ATOM 5989 C C . ILE B 1 137 ? 40.550 5.905 61.668 1.00 108.89 137 ILE A C 1
ATOM 5990 O O . ILE B 1 137 ? 39.825 4.971 61.336 1.00 107.91 137 ILE A O 1
ATOM 5995 N N . LYS B 1 138 ? 40.274 7.182 61.391 1.00 128.15 138 LYS A N 1
ATOM 5996 C CA . LYS B 1 138 ? 39.098 7.595 60.605 1.00 131.41 138 LYS A CA 1
ATOM 5997 C C . LYS B 1 138 ? 39.515 8.412 59.372 1.00 134.03 138 LYS A C 1
ATOM 5998 O O . LYS B 1 138 ? 39.525 9.641 59.407 1.00 137.31 138 LYS A O 1
ATOM 6004 N N . LYS B 1 139 ? 39.852 7.724 58.280 1.00 141.72 139 LYS A N 1
ATOM 6005 C CA . LYS B 1 139 ? 40.215 8.399 57.024 1.00 144.06 139 LYS A CA 1
ATOM 6006 C C . LYS B 1 139 ? 38.954 8.829 56.234 1.00 151.25 139 LYS A C 1
ATOM 6007 O O . LYS B 1 139 ? 38.091 8.000 55.926 1.00 144.49 139 LYS A O 1
ATOM 6013 N N . HIS B 1 140 ? 38.845 10.127 55.937 1.00 145.71 140 HIS A N 1
ATOM 6014 C CA . HIS B 1 140 ? 37.698 10.675 55.190 1.00 137.78 140 HIS A CA 1
ATOM 6015 C C . HIS B 1 140 ? 38.142 11.113 53.813 1.00 124.80 140 HIS A C 1
ATOM 6016 O O . HIS B 1 140 ? 39.327 11.390 53.593 1.00 95.29 140 HIS A O 1
ATOM 6023 N N . VAL B 1 141 ? 37.172 11.153 52.898 1.00 121.92 141 VAL A N 1
ATOM 6024 C CA . VAL B 1 141 ? 37.387 11.580 51.518 1.00 117.61 141 VAL A CA 1
ATOM 6025 C C . VAL B 1 141 ? 37.617 13.084 51.434 1.00 116.19 141 VAL A C 1
ATOM 6026 O O . VAL B 1 141 ? 36.957 13.876 52.119 1.00 108.46 141 VAL A O 1
ATOM 6030 N N . ARG B 1 142 ? 38.539 13.467 50.558 1.00 108.44 142 ARG A N 1
ATOM 6031 C CA . ARG B 1 142 ? 39.089 14.814 50.556 1.00 108.45 142 ARG A CA 1
ATOM 6032 C C . ARG B 1 142 ? 38.348 15.799 49.659 1.00 114.32 142 ARG A C 1
ATOM 6033 O O . ARG B 1 142 ? 38.752 16.959 49.553 1.00 130.92 142 ARG A O 1
ATOM 6041 N N . ILE B 1 143 ? 37.270 15.347 49.022 1.00 101.93 143 ILE A N 1
ATOM 6042 C CA . ILE B 1 143 ? 36.485 16.204 48.136 1.00 91.69 143 ILE A CA 1
ATOM 6043 C C . ILE B 1 143 ? 35.024 15.749 48.206 1.00 91.41 143 ILE A C 1
ATOM 6044 O O . ILE B 1 143 ? 34.733 14.559 48.061 1.00 105.31 143 ILE A O 1
ATOM 6049 N N . THR B 1 144 ? 34.115 16.680 48.490 1.00 83.55 144 THR A N 1
ATOM 6050 C CA . THR B 1 144 ? 32.685 16.382 48.454 1.00 84.12 144 THR A CA 1
ATOM 6051 C C . THR B 1 144 ? 31.976 17.378 47.554 1.00 91.83 144 THR A C 1
ATOM 6052 O O . THR B 1 144 ? 32.219 18.577 47.664 1.00 106.10 144 THR A O 1
ATOM 6056 N N . ILE B 1 145 ? 31.098 16.866 46.683 1.00 94.67 145 ILE A N 1
ATOM 6057 C CA . ILE B 1 145 ? 30.448 17.670 45.630 1.00 95.85 145 ILE A CA 1
ATOM 6058 C C . ILE B 1 145 ? 28.905 17.687 45.648 1.00 94.86 145 ILE A C 1
ATOM 6059 O O . ILE B 1 145 ? 28.265 17.328 44.657 1.00 91.34 145 ILE A O 1
ATOM 6064 N N . GLY B 1 146 ? 28.308 18.103 46.760 1.00 91.22 146 GLY A N 1
ATOM 6065 C CA . GLY B 1 146 ? 26.873 18.407 46.778 1.00 100.26 146 GLY A CA 1
ATOM 6066 C C . GLY B 1 146 ? 25.986 17.223 46.440 1.00 109.56 146 GLY A C 1
ATOM 6067 O O . GLY B 1 146 ? 26.424 16.277 45.771 1.00 96.94 146 GLY A O 1
ATOM 6068 N N . ASN B 1 147 ? 24.720 17.309 46.853 1.00 107.76 147 ASN A N 1
ATOM 6069 C CA . ASN B 1 147 ? 23.898 16.108 47.088 1.00 113.81 147 ASN A CA 1
ATOM 6070 C C . ASN B 1 147 ? 23.704 15.157 45.879 1.00 119.84 147 ASN A C 1
ATOM 6071 O O . ASN B 1 147 ? 23.916 13.941 46.000 1.00 110.81 147 ASN A O 1
ATOM 6076 N N . ALA B 1 148 ? 23.341 15.707 44.722 1.00 118.37 148 ALA A N 1
ATOM 6077 C CA . ALA B 1 148 ? 22.996 14.894 43.548 1.00 118.88 148 ALA A CA 1
ATOM 6078 C C . ALA B 1 148 ? 24.066 13.863 43.174 1.00 121.63 148 ALA A C 1
ATOM 6079 O O . ALA B 1 148 ? 23.771 12.674 43.055 1.00 153.22 148 ALA A O 1
ATOM 6081 N N . ASP B 1 149 ? 25.302 14.318 42.998 1.00 128.42 149 ASP A N 1
ATOM 6082 C CA . ASP B 1 149 ? 26.382 13.453 42.500 1.00 129.44 149 ASP A CA 1
ATOM 6083 C C . ASP B 1 149 ? 27.106 12.661 43.596 1.00 127.34 149 ASP A C 1
ATOM 6084 O O . ASP B 1 149 ? 27.335 11.461 43.444 1.00 126.46 149 ASP A O 1
ATOM 6089 N N . ASN B 1 150 ? 27.454 13.329 44.694 1.00 121.20 150 ASN A N 1
ATOM 6090 C CA . ASN B 1 150 ? 28.357 12.763 45.712 1.00 117.07 150 ASN A CA 1
ATOM 6091 C C . ASN B 1 150 ? 28.190 11.256 45.958 1.00 113.92 150 ASN A C 1
ATOM 6092 O O . ASN B 1 150 ? 29.174 10.525 46.079 1.00 97.94 150 ASN A O 1
ATOM 6097 N N . GLU B 1 151 ? 26.944 10.801 46.022 1.00 118.66 151 GLU A N 1
ATOM 6098 C CA . GLU B 1 151 ? 26.651 9.380 46.154 1.00 113.62 151 GLU A CA 1
ATOM 6099 C C . GLU B 1 151 ? 27.343 8.591 45.037 1.00 111.20 151 GLU A C 1
ATOM 6100 O O . GLU B 1 151 ? 28.226 7.776 45.298 1.00 110.74 151 GLU A O 1
ATOM 6106 N N . PHE B 1 152 ? 26.965 8.886 43.794 1.00 118.23 152 PHE A N 1
ATOM 6107 C CA . PHE B 1 152 ? 27.513 8.235 42.590 1.00 113.52 152 PHE A CA 1
ATOM 6108 C C . PHE B 1 152 ? 29.016 8.480 42.414 1.00 113.06 152 PHE A C 1
ATOM 6109 O O . PHE B 1 152 ? 29.745 7.614 41.910 1.00 98.66 152 PHE A O 1
ATOM 6117 N N . TYR B 1 153 ? 29.449 9.699 42.722 1.00 117.64 153 TYR A N 1
ATOM 6118 C CA . TYR B 1 153 ? 30.850 10.086 42.564 1.00 113.71 153 TYR A CA 1
ATOM 6119 C C . TYR B 1 153 ? 31.791 9.338 43.484 1.00 110.34 153 TYR A C 1
ATOM 6120 O O . TYR B 1 153 ? 32.836 8.858 43.064 1.00 99.77 153 TYR A O 1
ATOM 6129 N N . GLN B 1 154 ? 31.402 9.209 44.742 1.00 111.18 154 GLN A N 1
ATOM 6130 C CA . GLN B 1 154 ? 32.294 8.632 45.724 1.00 108.92 154 GLN A CA 1
ATOM 6131 C C . GLN B 1 154 ? 32.569 7.222 45.278 1.00 117.36 154 GLN A C 1
ATOM 6132 O O . GLN B 1 154 ? 33.677 6.714 45.383 1.00 97.68 154 GLN A O 1
ATOM 6138 N N . SER B 1 155 ? 31.524 6.595 44.774 1.00 119.53 155 SER A N 1
ATOM 6139 C CA . SER B 1 155 ? 31.593 5.228 44.317 1.00 117.90 155 SER A CA 1
ATOM 6140 C C . SER B 1 155 ? 32.545 5.036 43.147 1.00 100.07 155 SER A C 1
ATOM 6141 O O . SER B 1 155 ? 33.264 4.049 43.087 1.00 100.37 155 SER A O 1
ATOM 6144 N N . LEU B 1 156 ? 32.536 5.970 42.208 1.00 98.92 156 LEU A N 1
ATOM 6145 C CA . LEU B 1 156 ? 33.368 5.861 41.014 1.00 105.15 156 LEU A CA 1
ATOM 6146 C C . LEU B 1 156 ? 34.869 5.883 41.276 1.00 105.91 156 LEU A C 1
ATOM 6147 O O . LEU B 1 156 ? 35.616 5.126 40.671 1.00 87.84 156 LEU A O 1
ATOM 6152 N N . ILE B 1 157 ? 35.311 6.758 42.170 1.00 120.11 157 ILE A N 1
ATOM 6153 C CA . ILE B 1 157 ? 36.732 6.882 42.482 1.00 112.21 157 ILE A CA 1
ATOM 6154 C C . ILE B 1 157 ? 37.254 5.600 43.092 1.00 113.31 157 ILE A C 1
ATOM 6155 O O . ILE B 1 157 ? 38.377 5.180 42.838 1.00 97.41 157 ILE A O 1
ATOM 6160 N N . ASP B 1 158 ? 36.410 4.991 43.907 1.00 121.14 158 ASP A N 1
ATOM 6161 C CA . ASP B 1 158 ? 36.728 3.754 44.583 1.00 116.53 158 ASP A CA 1
ATOM 6162 C C . ASP B 1 158 ? 36.962 2.678 43.542 1.00 119.27 158 ASP A C 1
ATOM 6163 O O . ASP B 1 158 ? 37.631 1.692 43.813 1.00 132.26 158 ASP A O 1
ATOM 6168 N N . ASP B 1 159 ? 36.402 2.873 42.354 1.00 124.60 159 ASP A N 1
ATOM 6169 C CA . ASP B 1 159 ? 36.393 1.851 41.312 1.00 124.75 159 ASP A CA 1
ATOM 6170 C C . ASP B 1 159 ? 35.287 0.828 41.535 1.00 120.51 159 ASP A C 1
ATOM 6171 O O . ASP B 1 159 ? 35.339 -0.286 41.032 1.00 103.24 159 ASP A O 1
ATOM 6176 N N . ASN B 1 160 ? 34.275 1.237 42.289 1.00 127.51 160 ASN A N 1
ATOM 6177 C CA . ASN B 1 160 ? 33.100 0.418 42.522 1.00 122.26 160 ASN A CA 1
ATOM 6178 C C . ASN B 1 160 ? 31.923 1.267 42.110 1.00 119.01 160 ASN A C 1
ATOM 6179 O O . ASN B 1 160 ? 31.188 1.787 42.941 1.00 98.27 160 ASN A O 1
ATOM 6184 N N . PRO B 1 161 ? 31.791 1.430 40.721 1.00 116.41 161 PRO A N 1
ATOM 6185 C CA . PRO B 1 161 ? 30.742 2.392 40.345 1.00 110.00 161 PRO A CA 1
ATOM 6186 C C . PRO B 1 161 ? 29.287 1.946 40.475 1.00 104.98 161 PRO A C 1
ATOM 6187 O O . PRO B 1 161 ? 28.944 0.802 40.206 1.00 107.00 161 PRO A O 1
ATOM 6191 N N . LEU B 1 162 ? 28.445 2.896 40.865 1.00 103.56 162 LEU A N 1
ATOM 6192 C CA . LEU B 1 162 ? 26.994 2.777 40.860 1.00 108.12 162 LEU A CA 1
ATOM 6193 C C . LEU B 1 162 ? 26.486 3.003 39.441 1.00 114.65 162 LEU A C 1
ATOM 6194 O O . LEU B 1 162 ? 27.269 3.310 38.549 1.00 109.88 162 LEU A O 1
ATOM 6199 N N . LYS B 1 163 ? 25.195 2.800 39.206 1.00 114.96 163 LYS A N 1
ATOM 6200 C CA . LYS B 1 163 ? 24.652 2.990 37.844 1.00 123.92 163 LYS A CA 1
ATOM 6201 C C . LYS B 1 163 ? 23.899 4.302 37.735 1.00 110.91 163 LYS A C 1
ATOM 6202 O O . LYS B 1 163 ? 22.976 4.553 38.504 1.00 100.47 163 LYS A O 1
ATOM 6208 N N . GLY B 1 164 ? 24.266 5.103 36.737 1.00 113.35 164 GLY A N 1
ATOM 6209 C CA . GLY B 1 164 ? 23.779 6.481 36.610 1.00 118.74 164 GLY A CA 1
ATOM 6210 C C . GLY B 1 164 ? 22.267 6.658 36.600 1.00 107.46 164 GLY A C 1
ATOM 6211 O O . GLY B 1 164 ? 21.543 5.815 36.089 1.00 109.94 164 GLY A O 1
ATOM 6212 N N . THR B 1 165 ? 21.801 7.752 37.197 1.00 108.96 165 THR A N 1
ATOM 6213 C CA . THR B 1 165 ? 20.385 8.125 37.189 1.00 104.87 165 THR A CA 1
ATOM 6214 C C . THR B 1 165 ? 20.175 9.530 36.611 1.00 113.21 165 THR A C 1
ATOM 6215 O O . THR B 1 165 ? 19.041 9.913 36.315 1.00 126.02 165 THR A O 1
ATOM 6219 N N . ARG B 1 166 ? 21.267 10.280 36.438 1.00 123.27 166 ARG A N 1
ATOM 6220 C CA . ARG B 1 166 ? 21.224 11.663 35.948 1.00 117.85 166 ARG A CA 1
ATOM 6221 C C . ARG B 1 166 ? 22.156 11.845 34.768 1.00 111.63 166 ARG A C 1
ATOM 6222 O O . ARG B 1 166 ? 23.050 11.028 34.549 1.00 105.54 166 ARG A O 1
ATOM 6230 N N . ASN B 1 167 ? 21.970 12.923 34.013 1.00 113.66 167 ASN A N 1
ATOM 6231 C CA . ASN B 1 167 ? 22.904 13.222 32.928 1.00 122.77 167 ASN A CA 1
ATOM 6232 C C . ASN B 1 167 ? 24.337 13.485 33.449 1.00 121.64 167 ASN A C 1
ATOM 6233 O O . ASN B 1 167 ? 25.322 13.149 32.778 1.00 114.17 167 ASN A O 1
ATOM 6238 N N . SER B 1 168 ? 24.439 14.073 34.643 1.00 107.90 168 SER A N 1
ATOM 6239 C CA . SER B 1 168 ? 25.730 14.348 35.288 1.00 93.64 168 SER A CA 1
ATOM 6240 C C . SER B 1 168 ? 26.522 13.075 35.521 1.00 92.49 168 SER A C 1
ATOM 6241 O O . SER B 1 168 ? 27.740 13.043 35.324 1.00 89.10 168 SER A O 1
ATOM 6244 N N . HIS B 1 169 ? 25.804 12.023 35.908 1.00 91.26 169 HIS A N 1
ATOM 6245 C CA . HIS B 1 169 ? 26.393 10.729 36.238 1.00 85.96 169 HIS A CA 1
ATOM 6246 C C . HIS B 1 169 ? 27.139 10.146 35.030 1.00 97.32 169 HIS A C 1
ATOM 6247 O O . HIS B 1 169 ? 28.168 9.463 35.193 1.00 83.28 169 HIS A O 1
ATOM 6254 N N . GLU B 1 170 ? 26.617 10.445 33.833 1.00 108.17 170 GLU A N 1
ATOM 6255 C CA . GLU B 1 170 ? 27.183 9.985 32.550 1.00 126.40 170 GLU A CA 1
ATOM 6256 C C . GLU B 1 170 ? 28.481 10.727 32.225 1.00 128.27 170 GLU A C 1
ATOM 6257 O O . GLU B 1 170 ? 29.439 10.140 31.699 1.00 112.44 170 GLU A O 1
ATOM 6263 N N . LEU B 1 171 ? 28.485 12.027 32.517 1.00 121.40 171 LEU A N 1
ATOM 6264 C CA . LEU B 1 171 ? 29.622 12.887 32.215 1.00 111.20 171 LEU A CA 1
ATOM 6265 C C . LEU B 1 171 ? 30.851 12.435 32.985 1.00 102.50 171 LEU A C 1
ATOM 6266 O O . LEU B 1 171 ? 31.924 12.289 32.407 1.00 104.33 171 LEU A O 1
ATOM 6271 N N . MET B 1 172 ? 30.689 12.195 34.282 1.00 96.47 172 MET A N 1
ATOM 6272 C CA . MET B 1 172 ? 31.777 11.653 35.102 1.00 93.95 172 MET A CA 1
ATOM 6273 C C . MET B 1 172 ? 32.200 10.292 34.572 1.00 93.56 172 MET A C 1
ATOM 6274 O O . MET B 1 172 ? 33.397 9.998 34.483 1.00 87.78 172 MET A O 1
ATOM 6279 N N . LEU B 1 173 ? 31.211 9.467 34.224 1.00 88.39 173 LEU A N 1
ATOM 6280 C CA . LEU B 1 173 ? 31.486 8.139 33.681 1.00 95.24 173 LEU A CA 1
ATOM 6281 C C . LEU B 1 173 ? 32.218 8.199 32.336 1.00 97.05 173 LEU A C 1
ATOM 6282 O O . LEU B 1 173 ? 33.059 7.329 32.030 1.00 81.63 173 LEU A O 1
ATOM 6287 N N . ARG B 1 174 ? 31.905 9.220 31.539 1.00 93.45 174 ARG A N 1
ATOM 6288 C CA . ARG B 1 174 ? 32.652 9.457 30.303 1.00 98.75 174 ARG A CA 1
ATOM 6289 C C . ARG B 1 174 ? 34.069 9.946 30.610 1.00 91.30 174 ARG A C 1
ATOM 6290 O O . ARG B 1 174 ? 35.036 9.459 30.019 1.00 72.97 174 ARG A O 1
ATOM 6298 N N . ALA B 1 175 ? 34.183 10.886 31.553 1.00 110.87 175 ALA A N 1
ATOM 6299 C CA . ALA B 1 175 ? 35.484 11.436 31.980 1.00 105.23 175 ALA A CA 1
ATOM 6300 C C . ALA B 1 175 ? 36.430 10.332 32.446 1.00 102.84 175 ALA A C 1
ATOM 6301 O O . ALA B 1 175 ? 37.568 10.250 31.985 1.00 97.88 175 ALA A O 1
ATOM 6303 N N . ARG B 1 176 ? 35.954 9.475 33.344 1.00 90.65 176 ARG A N 1
ATOM 6304 C CA . ARG B 1 176 ? 36.719 8.297 33.716 1.00 95.78 176 ARG A CA 1
ATOM 6305 C C . ARG B 1 176 ? 37.181 7.555 32.476 1.00 95.38 176 ARG A C 1
ATOM 6306 O O . ARG B 1 176 ? 38.370 7.285 32.319 1.00 88.79 176 ARG A O 1
ATOM 6314 N N . LYS B 1 177 ? 36.226 7.235 31.602 1.00 105.81 177 LYS A N 1
ATOM 6315 C CA . LYS B 1 177 ? 36.480 6.376 30.441 1.00 104.52 177 LYS A CA 1
ATOM 6316 C C . LYS B 1 177 ? 37.505 6.974 29.477 1.00 96.04 177 LYS A C 1
ATOM 6317 O O . LYS B 1 177 ? 38.263 6.237 28.836 1.00 83.36 177 LYS A O 1
ATOM 6323 N N . LYS B 1 178 ? 37.523 8.302 29.383 1.00 97.01 178 LYS A N 1
ATOM 6324 C CA . LYS B 1 178 ? 38.457 9.011 28.498 1.00 109.34 178 LYS A CA 1
ATOM 6325 C C . LYS B 1 178 ? 39.859 9.109 29.137 1.00 110.76 178 LYS A C 1
ATOM 6326 O O . LYS B 1 178 ? 40.871 9.081 28.428 1.00 101.80 178 LYS A O 1
ATOM 6332 N N . PHE B 1 179 ? 39.918 9.203 30.469 1.00 111.57 179 PHE A N 1
ATOM 6333 C CA . PHE B 1 179 ? 41.202 9.184 31.183 1.00 103.06 179 PHE A CA 1
ATOM 6334 C C . PHE B 1 179 ? 41.840 7.805 31.032 1.00 107.76 179 PHE A C 1
ATOM 6335 O O . PHE B 1 179 ? 43.042 7.700 30.796 1.00 120.64 179 PHE A O 1
ATOM 6343 N N . ASN B 1 180 ? 41.033 6.755 31.186 1.00 115.03 180 ASN A N 1
ATOM 6344 C CA . ASN B 1 180 ? 41.481 5.388 30.902 1.00 116.23 180 ASN A CA 1
ATOM 6345 C C . ASN B 1 180 ? 42.254 5.343 29.590 1.00 110.53 180 ASN A C 1
ATOM 6346 O O . ASN B 1 180 ? 43.436 4.987 29.575 1.00 99.30 180 ASN A O 1
ATOM 6351 N N . SER B 1 181 ? 41.571 5.737 28.510 1.00 100.07 181 SER A N 1
ATOM 6352 C CA . SER B 1 181 ? 42.104 5.685 27.143 1.00 99.96 181 SER A CA 1
ATOM 6353 C C . SER B 1 181 ? 43.380 6.498 26.951 1.00 101.02 181 SER A C 1
ATOM 6354 O O . SER B 1 181 ? 44.309 6.054 26.274 1.00 81.33 181 SER A O 1
ATOM 6357 N N . PHE B 1 182 ? 43.422 7.682 27.555 1.00 103.50 182 PHE A N 1
ATOM 6358 C CA . PHE B 1 182 ? 44.572 8.572 27.427 1.00 100.38 182 PHE A CA 1
ATOM 6359 C C . PHE B 1 182 ? 45.874 7.904 27.883 1.00 98.34 182 PHE A C 1
ATOM 6360 O O . PHE B 1 182 ? 46.769 7.695 27.062 1.00 104.89 182 PHE A O 1
ATOM 6368 N N . ILE B 1 183 ? 45.971 7.545 29.166 1.00 91.89 183 ILE A N 1
ATOM 6369 C CA . ILE B 1 183 ? 47.206 6.932 29.704 1.00 92.98 183 ILE A CA 1
ATOM 6370 C C . ILE B 1 183 ? 47.605 5.643 28.972 1.00 85.84 183 ILE A C 1
ATOM 6371 O O . ILE B 1 183 ? 48.770 5.493 28.597 1.00 72.23 183 ILE A O 1
ATOM 6376 N N . LYS B 1 184 ? 46.647 4.751 28.723 1.00 93.98 184 LYS A N 1
ATOM 6377 C CA . LYS B 1 184 ? 46.941 3.484 28.025 1.00 106.64 184 LYS A CA 1
ATOM 6378 C C . LYS B 1 184 ? 47.259 3.624 26.533 1.00 112.15 184 LYS A C 1
ATOM 6379 O O . LYS B 1 184 ? 48.176 2.959 26.045 1.00 130.34 184 LYS A O 1
ATOM 6385 N N . ASP B 1 185 ? 46.517 4.466 25.810 1.00 106.79 185 ASP A N 1
ATOM 6386 C CA . ASP B 1 185 ? 46.632 4.519 24.334 1.00 114.15 185 ASP A CA 1
ATOM 6387 C C . ASP B 1 185 ? 47.470 5.688 23.808 1.00 108.32 185 ASP A C 1
ATOM 6388 O O . ASP B 1 185 ? 48.204 5.535 22.838 1.00 109.10 185 ASP A O 1
ATOM 6393 N N . ASP B 1 186 ? 47.337 6.862 24.418 1.00 119.11 186 ASP A N 1
ATOM 6394 C CA . ASP B 1 186 ? 48.094 8.043 23.975 1.00 122.46 186 ASP A CA 1
ATOM 6395 C C . ASP B 1 186 ? 49.512 7.997 24.539 1.00 127.03 186 ASP A C 1
ATOM 6396 O O . ASP B 1 186 ? 50.482 8.249 23.818 1.00 131.44 186 ASP A O 1
ATOM 6401 N N . LEU B 1 187 ? 49.616 7.660 25.826 1.00 131.95 187 LEU A N 1
ATOM 6402 C CA . LEU B 1 187 ? 50.866 7.800 26.584 1.00 126.96 187 LEU A CA 1
ATOM 6403 C C . LEU B 1 187 ? 51.688 6.520 26.657 1.00 123.83 187 LEU A C 1
ATOM 6404 O O . LEU B 1 187 ? 52.848 6.507 26.246 1.00 128.16 187 LEU A O 1
ATOM 6409 N N . PHE B 1 188 ? 51.096 5.456 27.198 1.00 120.90 188 PHE A N 1
ATOM 6410 C CA . PHE B 1 188 ? 51.795 4.171 27.334 1.00 119.31 188 PHE A CA 1
ATOM 6411 C C . PHE B 1 188 ? 52.017 3.432 26.019 1.00 128.34 188 PHE A C 1
ATOM 6412 O O . PHE B 1 188 ? 52.809 2.492 25.984 1.00 156.05 188 PHE A O 1
ATOM 6420 N N . LYS B 1 189 ? 51.310 3.831 24.960 1.00 130.94 189 LYS A N 1
ATOM 6421 C CA . LYS B 1 189 ? 51.415 3.184 23.644 1.00 130.73 189 LYS A CA 1
ATOM 6422 C C . LYS B 1 189 ? 52.853 2.788 23.316 1.00 140.31 189 LYS A C 1
ATOM 6423 O O . LYS B 1 189 ? 53.713 3.657 23.149 1.00 140.24 189 LYS A O 1
ATOM 6429 N N . ASN B 1 190 ? 53.080 1.476 23.205 1.00 137.82 190 ASN A N 1
ATOM 6430 C CA . ASN B 1 190 ? 54.421 0.865 23.094 1.00 133.70 190 ASN A CA 1
ATOM 6431 C C . ASN B 1 190 ? 55.510 1.499 24.000 1.00 124.88 190 ASN A C 1
ATOM 6432 O O . ASN B 1 190 ? 56.465 2.134 23.528 1.00 104.34 190 ASN A O 1
ATOM 6437 N N . ARG B 1 191 ? 55.341 1.306 25.311 1.00 114.55 191 ARG A N 1
ATOM 6438 C CA . ARG B 1 191 ? 56.332 1.714 26.312 1.00 116.84 191 ARG A CA 1
ATOM 6439 C C . ARG B 1 191 ? 56.625 0.563 27.279 1.00 115.71 191 ARG A C 1
ATOM 6440 O O . ARG B 1 191 ? 55.707 -0.013 27.875 1.00 123.36 191 ARG A O 1
ATOM 6448 N N . LYS B 1 192 ? 57.905 0.226 27.417 1.00 120.17 192 LYS A N 1
ATOM 6449 C CA . LYS B 1 192 ? 58.353 -0.723 28.431 1.00 123.47 192 LYS A CA 1
ATOM 6450 C C . LYS B 1 192 ? 57.801 -0.211 29.748 1.00 114.98 192 LYS A C 1
ATOM 6451 O O . LYS B 1 192 ? 57.976 0.956 30.071 1.00 110.44 192 LYS A O 1
ATOM 6457 N N . ILE B 1 193 ? 57.133 -1.071 30.507 1.00 111.76 193 ILE A N 1
ATOM 6458 C CA . ILE B 1 193 ? 56.458 -0.635 31.741 1.00 122.38 193 ILE A CA 1
ATOM 6459 C C . ILE B 1 193 ? 57.377 0.152 32.712 1.00 128.49 193 ILE A C 1
ATOM 6460 O O . ILE B 1 193 ? 56.913 0.813 33.654 1.00 121.07 193 ILE A O 1
ATOM 6465 N N . SER B 1 194 ? 58.681 0.063 32.477 1.00 122.37 194 SER A N 1
ATOM 6466 C CA . SER B 1 194 ? 59.659 0.936 33.114 1.00 123.96 194 SER A CA 1
ATOM 6467 C C . SER B 1 194 ? 59.466 2.381 32.649 1.00 121.19 194 SER A C 1
ATOM 6468 O O . SER B 1 194 ? 59.485 3.312 33.454 1.00 121.65 194 SER A O 1
ATOM 6471 N N . GLU B 1 195 ? 59.305 2.552 31.338 1.00 119.25 195 GLU A N 1
ATOM 6472 C CA . GLU B 1 195 ? 58.968 3.846 30.735 1.00 111.65 195 GLU A CA 1
ATOM 6473 C C . GLU B 1 195 ? 57.602 4.333 31.216 1.00 114.17 195 GLU A C 1
ATOM 6474 O O . GLU B 1 195 ? 57.406 5.523 31.469 1.00 115.25 195 GLU A O 1
ATOM 6480 N N . CYS B 1 196 ? 56.658 3.405 31.328 1.00 112.30 196 CYS A N 1
ATOM 6481 C CA . CYS B 1 196 ? 55.294 3.739 31.716 1.00 111.15 196 CYS A CA 1
ATOM 6482 C C . CYS B 1 196 ? 55.224 4.299 33.134 1.00 111.52 196 CYS A C 1
ATOM 6483 O O . CYS B 1 196 ? 54.678 5.382 33.351 1.00 126.97 196 CYS A O 1
ATOM 6486 N N . LEU B 1 197 ? 55.778 3.576 34.099 1.00 107.84 197 LEU A N 1
ATOM 6487 C CA . LEU B 1 197 ? 55.850 4.096 35.464 1.00 113.45 197 LEU A CA 1
ATOM 6488 C C . LEU B 1 197 ? 56.525 5.475 35.477 1.00 103.60 197 LEU A C 1
ATOM 6489 O O . LEU B 1 197 ? 56.036 6.390 36.137 1.00 89.18 197 LEU A O 1
ATOM 6494 N N . GLU B 1 198 ? 57.614 5.612 34.714 1.00 99.20 198 GLU A N 1
ATOM 6495 C CA . GLU B 1 198 ? 58.355 6.878 34.564 1.00 101.63 198 GLU A CA 1
ATOM 6496 C C . GLU B 1 198 ? 57.494 8.087 34.236 1.00 110.25 198 GLU A C 1
ATOM 6497 O O . GLU B 1 198 ? 57.807 9.193 34.683 1.00 124.69 198 GLU A O 1
ATOM 6503 N N . ILE B 1 199 ? 56.440 7.901 33.438 1.00 115.23 199 ILE A N 1
ATOM 6504 C CA . ILE B 1 199 ? 55.533 9.027 33.134 1.00 107.15 199 ILE A CA 1
ATOM 6505 C C . ILE B 1 199 ? 54.425 9.178 34.176 1.00 85.38 199 ILE A C 1
ATOM 6506 O O . ILE B 1 199 ? 54.145 10.298 34.558 1.00 79.67 199 ILE A O 1
ATOM 6511 N N . ILE B 1 200 ? 53.826 8.086 34.664 1.00 82.61 200 ILE A N 1
ATOM 6512 C CA . ILE B 1 200 ? 52.892 8.189 35.801 1.00 85.88 200 ILE A CA 1
ATOM 6513 C C . ILE B 1 200 ? 53.563 8.986 36.927 1.00 101.34 200 ILE A C 1
ATOM 6514 O O . ILE B 1 200 ? 52.934 9.835 37.582 1.00 80.83 200 ILE A O 1
ATOM 6519 N N . ASP B 1 201 ? 54.844 8.686 37.157 1.00 113.17 201 ASP A N 1
ATOM 6520 C CA . ASP B 1 201 ? 55.622 9.343 38.208 1.00 113.63 201 ASP A CA 1
ATOM 6521 C C . ASP B 1 201 ? 55.785 10.818 37.883 1.00 102.20 201 ASP A C 1
ATOM 6522 O O . ASP B 1 201 ? 55.477 11.678 38.704 1.00 113.66 201 ASP A O 1
ATOM 6527 N N . ASP B 1 202 ? 56.249 11.105 36.674 1.00 94.89 202 ASP A N 1
ATOM 6528 C CA . ASP B 1 202 ? 56.352 12.485 36.203 1.00 102.29 202 ASP A CA 1
ATOM 6529 C C . ASP B 1 202 ? 55.002 13.232 36.114 1.00 104.48 202 ASP A C 1
ATOM 6530 O O . ASP B 1 202 ? 55.001 14.455 35.960 1.00 98.00 202 ASP A O 1
ATOM 6535 N N . ILE B 1 203 ? 53.872 12.511 36.183 1.00 109.74 203 ILE A N 1
ATOM 6536 C CA . ILE B 1 203 ? 52.531 13.134 36.286 1.00 108.52 203 ILE A CA 1
ATOM 6537 C C . ILE B 1 203 ? 52.369 13.812 37.648 1.00 98.32 203 ILE A C 1
ATOM 6538 O O . ILE B 1 203 ? 52.055 15.004 37.723 1.00 86.72 203 ILE A O 1
ATOM 6543 N N . VAL B 1 204 ? 52.598 13.043 38.713 1.00 101.55 204 VAL A N 1
ATOM 6544 C CA . VAL B 1 204 ? 52.410 13.522 40.097 1.00 93.82 204 VAL A CA 1
ATOM 6545 C C . VAL B 1 204 ? 53.283 14.731 40.407 1.00 81.88 204 VAL A C 1
ATOM 6546 O O . VAL B 1 204 ? 52.870 15.621 41.159 1.00 70.21 204 VAL A O 1
ATOM 6550 N N . LYS B 1 205 ? 54.484 14.734 39.825 1.00 78.67 205 LYS A N 1
ATOM 6551 C CA . LYS B 1 205 ? 55.462 15.821 39.968 1.00 93.25 205 LYS A CA 1
ATOM 6552 C C . LYS B 1 205 ? 54.948 17.169 39.434 1.00 96.08 205 LYS A C 1
ATOM 6553 O O . LYS B 1 205 ? 55.235 18.218 40.023 1.00 85.54 205 LYS A O 1
ATOM 6559 N N . LEU B 1 206 ? 54.186 17.136 38.335 1.00 105.26 206 LEU A N 1
ATOM 6560 C CA . LEU B 1 206 ? 53.504 18.338 37.810 1.00 104.28 206 LEU A CA 1
ATOM 6561 C C . LEU B 1 206 ? 52.419 18.835 38.781 1.00 100.58 206 LEU A C 1
ATOM 6562 O O . LEU B 1 206 ? 52.384 20.015 39.141 1.00 103.38 206 LEU A O 1
ATOM 6567 N N . PHE B 1 207 ? 51.555 17.925 39.225 1.00 80.99 207 PHE A N 1
ATOM 6568 C CA . PHE B 1 207 ? 50.540 18.263 40.213 1.00 80.96 207 PHE A CA 1
ATOM 6569 C C . PHE B 1 207 ? 51.137 18.554 41.590 1.00 93.08 207 PHE A C 1
ATOM 6570 O O . PHE B 1 207 ? 50.412 18.732 42.572 1.00 96.39 207 PHE A O 1
ATOM 6578 N N . GLU B 1 208 ? 52.464 18.572 41.659 1.00 91.49 208 GLU A N 1
ATOM 6579 C CA . GLU B 1 208 ? 53.177 18.926 42.873 1.00 97.72 208 GLU A CA 1
ATOM 6580 C C . GLU B 1 208 ? 53.816 20.289 42.695 1.00 96.97 208 GLU A C 1
ATOM 6581 O O . GLU B 1 208 ? 53.743 21.140 43.578 1.00 105.09 208 GLU A O 1
ATOM 6587 N N . GLU B 1 209 ? 54.441 20.479 41.541 1.00 92.13 209 GLU A N 1
ATOM 6588 C CA . GLU B 1 209 ? 55.313 21.618 41.302 1.00 99.75 209 GLU A CA 1
ATOM 6589 C C . GLU B 1 209 ? 54.841 22.554 40.187 1.00 97.20 209 GLU A C 1
ATOM 6590 O O . GLU B 1 209 ? 55.078 23.757 40.274 1.00 100.03 209 GLU A O 1
ATOM 6596 N N . SER B 1 210 ? 54.197 22.013 39.148 1.00 91.67 210 SER A N 1
ATOM 6597 C CA . SER B 1 210 ? 53.966 22.748 37.891 1.00 91.55 210 SER A CA 1
ATOM 6598 C C . SER B 1 210 ? 52.520 23.256 37.646 1.00 94.46 210 SER A C 1
ATOM 6599 O O . SER B 1 210 ? 52.316 24.196 36.850 1.00 82.94 210 SER A O 1
ATOM 6602 N N . PHE B 1 211 ? 51.535 22.634 38.303 1.00 79.24 211 PHE A N 1
ATOM 6603 C CA . PHE B 1 211 ? 50.134 22.993 38.112 1.00 72.74 211 PHE A CA 1
ATOM 6604 C C . PHE B 1 211 ? 49.634 23.789 39.303 1.00 75.89 211 PHE A C 1
ATOM 6605 O O . PHE B 1 211 ? 49.256 23.224 40.332 1.00 76.22 211 PHE A O 1
ATOM 6613 N N . LEU B 1 212 ? 49.608 25.112 39.134 1.00 85.01 212 LEU A N 1
ATOM 6614 C CA . LEU B 1 212 ? 49.336 26.050 40.228 1.00 83.97 212 LEU A CA 1
ATOM 6615 C C . LEU B 1 212 ? 47.925 26.647 40.197 1.00 78.92 212 LEU A C 1
ATOM 6616 O O . LEU B 1 212 ? 47.231 26.620 39.180 1.00 67.32 212 LEU A O 1
ATOM 6621 N N . VAL B 1 213 ? 47.511 27.182 41.338 1.00 73.47 213 VAL A N 1
ATOM 6622 C CA . VAL B 1 213 ? 46.266 27.929 41.441 1.00 76.19 213 VAL A CA 1
ATOM 6623 C C . VAL B 1 213 ? 46.495 29.066 42.412 1.00 82.15 213 VAL A C 1
ATOM 6624 O O . VAL B 1 213 ? 47.610 29.249 42.896 1.00 86.59 213 VAL A O 1
ATOM 6628 N N . ILE B 1 214 ? 45.444 29.839 42.674 1.00 88.68 214 ILE A N 1
ATOM 6629 C CA . ILE B 1 214 ? 45.461 30.849 43.726 1.00 82.35 214 ILE A CA 1
ATOM 6630 C C . ILE B 1 214 ? 44.305 30.590 44.667 1.00 75.08 214 ILE A C 1
ATOM 6631 O O . ILE B 1 214 ? 43.149 30.774 44.309 1.00 60.65 214 ILE A O 1
ATOM 6636 N N . HIS B 1 215 ? 44.631 30.141 45.872 1.00 80.93 215 HIS A N 1
ATOM 6637 C CA . HIS B 1 215 ? 43.629 29.884 46.896 1.00 82.64 215 HIS A CA 1
ATOM 6638 C C . HIS B 1 215 ? 43.203 31.221 47.473 1.00 80.06 215 HIS A C 1
ATOM 6639 O O . HIS B 1 215 ? 44.036 31.986 47.948 1.00 89.22 215 HIS A O 1
ATOM 6646 N N . ILE B 1 216 ? 41.914 31.513 47.389 1.00 72.91 216 ILE A N 1
ATOM 6647 C CA . ILE B 1 216 ? 41.360 32.753 47.903 1.00 66.96 216 ILE A CA 1
ATOM 6648 C C . ILE B 1 216 ? 40.403 32.367 48.995 1.00 73.18 216 ILE A C 1
ATOM 6649 O O . ILE B 1 216 ? 39.538 31.512 48.789 1.00 80.47 216 ILE A O 1
ATOM 6654 N N . VAL B 1 217 ? 40.532 33.004 50.150 1.00 80.98 217 VAL A N 1
ATOM 6655 C CA . VAL B 1 217 ? 39.589 32.767 51.227 1.00 82.03 217 VAL A CA 1
ATOM 6656 C C . VAL B 1 217 ? 38.721 33.991 51.451 1.00 85.41 217 VAL A C 1
ATOM 6657 O O . VAL B 1 217 ? 39.212 35.068 51.811 1.00 83.26 217 VAL A O 1
ATOM 6661 N N . THR B 1 218 ? 37.421 33.801 51.249 1.00 78.95 218 THR A N 1
ATOM 6662 C CA . THR B 1 218 ? 36.465 34.880 51.378 1.00 82.31 218 THR A CA 1
ATOM 6663 C C . THR B 1 218 ? 35.815 34.870 52.766 1.00 79.81 218 THR A C 1
ATOM 6664 O O . THR B 1 218 ? 36.137 34.047 53.623 1.00 71.42 218 THR A O 1
ATOM 6668 N N . ASN B 1 219 ? 34.901 35.810 52.956 1.00 81.55 219 ASN A N 1
ATOM 6669 C CA . ASN B 1 219 ? 34.311 36.143 54.239 1.00 81.90 219 ASN A CA 1
ATOM 6670 C C . ASN B 1 219 ? 32.921 35.544 54.379 1.00 72.89 219 ASN A C 1
ATOM 6671 O O . ASN B 1 219 ? 32.475 35.262 55.484 1.00 72.36 219 ASN A O 1
ATOM 6676 N N . SER B 1 220 ? 32.225 35.414 53.253 1.00 73.10 220 SER A N 1
ATOM 6677 C CA . SER B 1 220 ? 30.867 34.868 53.210 1.00 82.96 220 SER A CA 1
ATOM 6678 C C . SER B 1 220 ? 30.602 34.279 51.820 1.00 86.23 220 SER A C 1
ATOM 6679 O O . SER B 1 220 ? 31.358 34.548 50.885 1.00 79.89 220 SER A O 1
ATOM 6682 N N . ILE B 1 221 ? 29.548 33.474 51.679 1.00 86.81 221 ILE A N 1
ATOM 6683 C CA . ILE B 1 221 ? 29.180 32.950 50.351 1.00 97.29 221 ILE A CA 1
ATOM 6684 C C . ILE B 1 221 ? 28.859 34.102 49.387 1.00 92.60 221 ILE A C 1
ATOM 6685 O O . ILE B 1 221 ? 29.343 34.112 48.251 1.00 88.74 221 ILE A O 1
ATOM 6690 N N . ASP B 1 222 ? 28.043 35.057 49.843 1.00 93.07 222 ASP A N 1
ATOM 6691 C CA . ASP B 1 222 ? 27.720 36.252 49.055 1.00 94.12 222 ASP A CA 1
ATOM 6692 C C . ASP B 1 222 ? 28.994 36.845 48.484 1.00 89.55 222 ASP A C 1
ATOM 6693 O O . ASP B 1 222 ? 29.139 36.997 47.276 1.00 81.52 222 ASP A O 1
ATOM 6698 N N . ASP B 1 223 ? 29.931 37.151 49.369 1.00 83.78 223 ASP A N 1
ATOM 6699 C CA . ASP B 1 223 ? 31.194 37.735 48.960 1.00 78.40 223 ASP A CA 1
ATOM 6700 C C . ASP B 1 223 ? 31.914 36.847 47.946 1.00 75.80 223 ASP A C 1
ATOM 6701 O O . ASP B 1 223 ? 32.407 3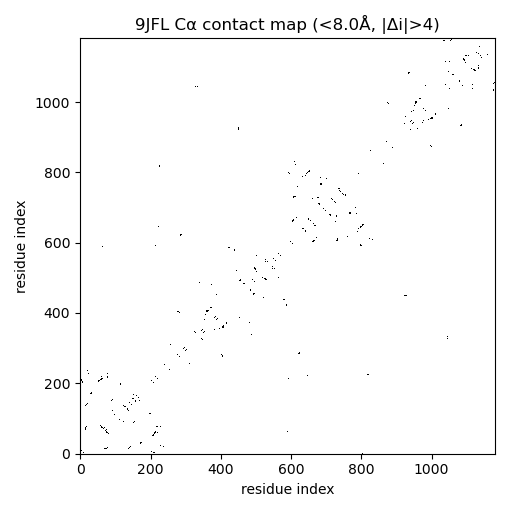7.333 46.936 1.00 83.26 223 ASP A O 1
ATOM 6706 N N . ALA B 1 224 ? 31.969 35.548 48.199 1.00 85.65 224 ALA A N 1
ATOM 6707 C CA . ALA B 1 224 ? 32.643 34.639 47.272 1.00 92.70 224 ALA A CA 1
ATOM 6708 C C . ALA B 1 224 ? 31.984 34.727 45.909 1.00 91.63 224 ALA A C 1
ATOM 6709 O O . ALA B 1 224 ? 32.655 34.668 44.874 1.00 90.37 224 ALA A O 1
ATOM 6711 N N . TYR B 1 225 ? 30.664 34.877 45.924 1.00 90.10 225 TYR A N 1
ATOM 6712 C CA . TYR B 1 225 ? 29.899 35.049 44.698 1.00 97.31 225 TYR A CA 1
ATOM 6713 C C . TYR B 1 225 ? 30.126 36.431 44.043 1.00 88.01 225 TYR A C 1
ATOM 6714 O O . TYR B 1 225 ? 30.294 36.521 42.831 1.00 76.58 225 TYR A O 1
ATOM 6723 N N . LYS B 1 226 ? 30.150 37.498 44.837 1.00 79.01 226 LYS A N 1
ATOM 6724 C CA . LYS B 1 226 ? 30.458 38.827 44.304 1.00 78.82 226 LYS A CA 1
ATOM 6725 C C . LYS B 1 226 ? 31.713 38.824 43.424 1.00 76.55 226 LYS A C 1
ATOM 6726 O O . LYS B 1 226 ? 31.767 39.552 42.447 1.00 96.97 226 LYS A O 1
ATOM 6732 N N . LEU B 1 227 ? 32.713 38.015 43.759 1.00 76.28 227 LEU A N 1
ATOM 6733 C CA . LEU B 1 227 ? 33.935 37.915 42.944 1.00 80.31 227 LEU A CA 1
ATOM 6734 C C . LEU B 1 227 ? 33.690 37.318 41.561 1.00 88.76 227 LEU A C 1
ATOM 6735 O O . LEU B 1 227 ? 34.603 37.318 40.732 1.00 75.91 227 LEU A O 1
ATOM 6740 N N . PHE B 1 228 ? 32.495 36.766 41.387 1.00 107.44 228 PHE A N 1
ATOM 6741 C CA . PHE B 1 228 ? 32.028 36.177 40.138 1.00 116.83 228 PHE A CA 1
ATOM 6742 C C . PHE B 1 228 ? 30.864 36.978 39.582 1.00 124.88 228 PHE A C 1
ATOM 6743 O O . PHE B 1 228 ? 30.075 36.487 38.784 1.00 100.28 228 PHE A O 1
ATOM 6751 N N . THR B 1 229 ? 30.750 38.214 40.042 1.00 139.09 229 THR A N 1
ATOM 6752 C CA . THR B 1 229 ? 29.670 39.081 39.628 1.00 136.82 229 THR A CA 1
ATOM 6753 C C . THR B 1 229 ? 29.774 39.280 38.130 1.00 156.54 229 THR A C 1
ATOM 6754 O O . THR B 1 229 ? 28.765 39.349 37.430 1.00 163.21 229 THR A O 1
ATOM 6758 N N . VAL B 1 230 ? 30.999 39.390 37.635 1.00 163.51 230 VAL A N 1
ATOM 6759 C CA . VAL B 1 230 ? 31.196 39.635 36.215 1.00 151.65 230 VAL A CA 1
ATOM 6760 C C . VAL B 1 230 ? 31.915 38.515 35.459 1.00 148.44 230 VAL A C 1
ATOM 6761 O O . VAL B 1 230 ? 32.973 38.047 35.864 1.00 151.48 230 VAL A O 1
ATOM 6765 N N . LEU B 1 231 ? 31.298 38.096 34.361 1.00 151.74 231 LEU A N 1
ATOM 6766 C CA . LEU B 1 231 ? 31.932 37.391 33.240 1.00 173.68 231 LEU A CA 1
ATOM 6767 C C . LEU B 1 231 ? 32.695 36.051 33.400 1.00 164.92 231 LEU A C 1
ATOM 6768 O O . LEU B 1 231 ? 33.712 35.855 32.732 1.00 175.90 231 LEU A O 1
ATOM 6773 N N . ASN B 1 232 ? 32.217 35.118 34.220 1.00 143.68 232 ASN A N 1
ATOM 6774 C CA . ASN B 1 232 ? 32.810 33.775 34.201 1.00 159.13 232 ASN A CA 1
ATOM 6775 C C . ASN B 1 232 ? 31.820 32.706 33.758 1.00 167.43 232 ASN A C 1
ATOM 6776 O O . ASN B 1 232 ? 30.740 32.576 34.331 1.00 154.10 232 ASN A O 1
ATOM 6781 N N . ASP B 1 233 ? 32.194 31.945 32.732 1.00 170.21 233 ASP A N 1
ATOM 6782 C CA . ASP B 1 233 ? 31.314 30.920 32.183 1.00 161.20 233 ASP A CA 1
ATOM 6783 C C . ASP B 1 233 ? 31.949 29.561 31.948 1.00 164.23 233 ASP A C 1
ATOM 6784 O O . ASP B 1 233 ? 32.290 29.215 30.818 1.00 159.12 233 ASP A O 1
ATOM 6789 N N . ARG B 1 234 ? 32.093 28.786 33.010 1.00 174.57 234 ARG A N 1
ATOM 6790 C CA . ARG B 1 234 ? 32.316 27.339 32.877 1.00 170.28 234 ARG A CA 1
ATOM 6791 C C . ARG B 1 234 ? 32.093 26.684 34.231 1.00 164.91 234 ARG A C 1
ATOM 6792 O O . ARG B 1 234 ? 32.491 27.239 35.260 1.00 180.88 234 ARG A O 1
ATOM 6800 N N . GLY B 1 235 ? 31.469 25.509 34.237 1.00 135.76 235 GLY A N 1
ATOM 6801 C CA . GLY B 1 235 ? 31.228 24.789 35.483 1.00 126.51 235 GLY A CA 1
ATOM 6802 C C . GLY B 1 235 ? 30.676 25.699 36.572 1.00 122.30 235 GLY A C 1
ATOM 6803 O O . GLY B 1 235 ? 31.285 25.846 37.639 1.00 115.41 235 GLY A O 1
ATOM 6804 N N . ILE B 1 236 ? 29.541 26.337 36.288 1.00 105.28 236 ILE A N 1
ATOM 6805 C CA . ILE B 1 236 ? 28.853 27.163 37.278 1.00 94.40 236 ILE A CA 1
ATOM 6806 C C . ILE B 1 236 ? 28.346 26.301 38.415 1.00 84.90 236 ILE A C 1
ATOM 6807 O O . ILE B 1 236 ? 27.596 25.359 38.199 1.00 72.20 236 ILE A O 1
ATOM 6812 N N . ASN B 1 237 ? 28.755 26.648 39.627 1.00 102.89 237 ASN A N 1
ATOM 6813 C CA . ASN B 1 237 ? 28.317 25.946 40.826 1.00 107.32 237 ASN A CA 1
ATOM 6814 C C . ASN B 1 237 ? 27.106 26.624 41.474 1.00 105.44 237 ASN A C 1
ATOM 6815 O O . ASN B 1 237 ? 26.361 25.980 42.198 1.00 91.70 237 ASN A O 1
ATOM 6820 N N . LEU B 1 238 ? 26.892 27.909 41.188 1.00 115.28 238 LEU A N 1
ATOM 6821 C CA . LEU B 1 238 ? 25.754 28.642 41.746 1.00 108.19 238 LEU A CA 1
ATOM 6822 C C . LEU B 1 238 ? 25.300 29.814 40.882 1.00 101.91 238 LEU A C 1
ATOM 6823 O O . LEU B 1 238 ? 26.077 30.392 40.123 1.00 118.87 238 LEU A O 1
ATOM 6828 N N . THR B 1 239 ? 24.028 30.160 41.019 1.00 90.98 239 THR A N 1
ATOM 6829 C CA . THR B 1 239 ? 23.487 31.383 40.443 1.00 88.07 239 THR A CA 1
ATOM 6830 C C . THR B 1 239 ? 22.710 32.083 41.544 1.00 90.80 239 THR A C 1
ATOM 6831 O O . THR B 1 239 ? 22.657 31.594 42.678 1.00 93.99 239 THR A O 1
ATOM 6835 N N . GLU B 1 240 ? 22.085 33.209 41.211 1.00 87.77 240 GLU A N 1
ATOM 6836 C CA . GLU B 1 240 ? 21.326 33.958 42.208 1.00 91.96 240 GLU A CA 1
ATOM 6837 C C . GLU B 1 240 ? 20.162 33.098 42.655 1.00 87.78 240 GLU A C 1
ATOM 6838 O O . GLU B 1 240 ? 19.707 33.206 43.787 1.00 81.69 240 GLU A O 1
ATOM 6844 N N . GLY B 1 241 ? 19.697 32.234 41.756 1.00 83.97 241 GLY A N 1
ATOM 6845 C CA . GLY B 1 241 ? 18.570 31.370 42.039 1.00 86.64 241 GLY A CA 1
ATOM 6846 C C . GLY B 1 241 ? 18.848 30.511 43.245 1.00 85.98 241 GLY A C 1
ATOM 6847 O O . GLY B 1 241 ? 18.211 30.678 44.290 1.00 84.09 241 GLY A O 1
ATOM 6848 N N . GLU B 1 242 ? 19.825 29.617 43.109 1.00 88.63 242 GLU A N 1
ATOM 6849 C CA . GLU B 1 242 ? 20.235 28.741 44.211 1.00 87.41 242 GLU A CA 1
ATOM 6850 C C . GLU B 1 242 ? 20.498 29.539 45.479 1.00 81.71 242 GLU A C 1
ATOM 6851 O O . GLU B 1 242 ? 20.031 29.158 46.545 1.00 81.07 242 GLU A O 1
ATOM 6857 N N . LEU B 1 243 ? 21.230 30.647 45.363 1.00 79.91 243 LEU A N 1
ATOM 6858 C CA . LEU B 1 243 ? 21.495 31.517 46.520 1.00 89.50 243 LEU A CA 1
ATOM 6859 C C . LEU B 1 243 ? 20.215 32.037 47.164 1.00 89.92 243 LEU A C 1
ATOM 6860 O O . LEU B 1 243 ? 20.135 32.164 48.390 1.00 91.27 243 LEU A O 1
ATOM 6865 N N . LEU B 1 244 ? 19.226 32.350 46.333 1.00 95.18 244 LEU A N 1
ATOM 6866 C CA . LEU B 1 244 ? 17.987 32.942 46.819 1.00 103.78 244 LEU A CA 1
ATOM 6867 C C . LEU B 1 244 ? 17.131 31.890 47.522 1.00 101.50 244 LEU A C 1
ATOM 6868 O O . LEU B 1 244 ? 16.466 32.193 48.516 1.00 109.74 244 LEU A O 1
ATOM 6873 N N . LYS B 1 245 ? 17.184 30.654 47.025 1.00 96.04 245 LYS A N 1
ATOM 6874 C CA . LYS B 1 245 ? 16.466 29.524 47.635 1.00 101.36 245 LYS A CA 1
ATOM 6875 C C . LYS B 1 245 ? 16.818 29.337 49.125 1.00 102.28 245 LYS A C 1
ATOM 6876 O O . LYS B 1 245 ? 15.931 29.156 49.952 1.00 111.62 245 LYS A O 1
ATOM 6882 N N . ALA B 1 246 ? 18.111 29.375 49.449 1.00 102.27 246 ALA A N 1
ATOM 6883 C CA . ALA B 1 246 ? 18.586 29.295 50.833 1.00 90.49 246 ALA A CA 1
ATOM 6884 C C . ALA B 1 246 ? 18.057 30.456 51.648 1.00 87.06 246 ALA A C 1
ATOM 6885 O O . ALA B 1 246 ? 17.497 30.272 52.731 1.00 98.03 246 ALA A O 1
ATOM 6887 N N . HIS B 1 247 ? 18.252 31.659 51.129 1.00 85.14 247 HIS A N 1
ATOM 6888 C CA . HIS B 1 247 ? 17.837 32.854 51.844 1.00 91.77 247 HIS A CA 1
ATOM 6889 C C . HIS B 1 247 ? 16.335 32.878 52.109 1.00 90.29 247 HIS A C 1
ATOM 6890 O O . HIS B 1 247 ? 15.883 33.339 53.155 1.00 99.51 247 HIS A O 1
ATOM 6897 N N . THR B 1 248 ? 15.563 32.386 51.155 1.00 92.82 248 THR A N 1
ATOM 6898 C CA . THR B 1 248 ? 14.114 32.447 51.263 1.00 97.40 248 THR A CA 1
ATOM 6899 C C . THR B 1 248 ? 13.597 31.328 52.193 1.00 89.37 248 THR A C 1
ATOM 6900 O O . THR B 1 248 ? 12.722 31.572 53.018 1.00 98.37 248 THR A O 1
ATOM 6904 N N . ILE B 1 249 ? 14.164 30.126 52.069 1.00 83.68 249 ILE A N 1
ATOM 6905 C CA . ILE B 1 249 ? 13.947 29.024 53.027 1.00 89.30 249 ILE A CA 1
ATOM 6906 C C . ILE B 1 249 ? 14.325 29.415 54.461 1.00 105.90 249 ILE A C 1
ATOM 6907 O O . ILE B 1 249 ? 13.573 29.140 55.397 1.00 110.39 249 ILE A O 1
ATOM 6912 N N . GLY B 1 250 ? 15.490 30.045 54.625 1.00 120.46 250 GLY A N 1
ATOM 6913 C CA . GLY B 1 250 ? 15.965 30.497 55.938 1.00 120.50 250 GLY A CA 1
ATOM 6914 C C . GLY B 1 250 ? 14.976 31.387 56.679 1.00 127.04 250 GLY A C 1
ATOM 6915 O O . GLY B 1 250 ? 14.964 31.426 57.913 1.00 128.22 250 GLY A O 1
ATOM 6916 N N . ILE B 1 251 ? 14.146 32.096 55.918 1.00 130.20 251 ILE A N 1
ATOM 6917 C CA . ILE B 1 251 ? 13.083 32.937 56.469 1.00 134.07 251 ILE A CA 1
ATOM 6918 C C . ILE B 1 251 ? 11.818 32.124 56.782 1.00 130.93 251 ILE A C 1
ATOM 6919 O O . ILE B 1 251 ? 11.151 32.376 57.789 1.00 121.11 251 ILE A O 1
ATOM 6924 N N . CYS B 1 252 ? 11.489 31.170 55.906 1.00 127.25 252 CYS A N 1
ATOM 6925 C CA . CYS B 1 252 ? 10.254 30.375 56.005 1.00 126.41 252 CYS A CA 1
ATOM 6926 C C . CYS B 1 252 ? 10.500 28.989 56.611 1.00 124.79 252 CYS A C 1
ATOM 6927 O O . CYS B 1 252 ? 9.861 28.007 56.211 1.00 106.18 252 CYS A O 1
ATOM 6930 N N . SER B 1 253 ? 11.404 28.917 57.588 1.00 128.46 253 SER A N 1
ATOM 6931 C CA . SER B 1 253 ? 11.842 27.634 58.132 1.00 137.60 253 SER A CA 1
ATOM 6932 C C . SER B 1 253 ? 10.826 27.000 59.089 1.00 145.96 253 SER A C 1
ATOM 6933 O O . SER B 1 253 ? 10.367 25.882 58.855 1.00 157.58 253 SER A O 1
ATOM 6936 N N . ASP B 1 254 ? 10.452 27.725 60.141 1.00 130.91 254 ASP A N 1
ATOM 6937 C CA . ASP B 1 254 ? 9.600 27.170 61.197 1.00 124.12 254 ASP A CA 1
ATOM 6938 C C . ASP B 1 254 ? 8.115 26.983 60.800 1.00 119.48 254 ASP A C 1
ATOM 6939 O O . ASP B 1 254 ? 7.273 26.748 61.668 1.00 118.23 254 ASP A O 1
ATOM 6944 N N . ASN B 1 255 ? 7.802 27.100 59.502 1.00 122.45 255 ASN A N 1
ATOM 6945 C CA . ASN B 1 255 ? 6.522 26.619 58.927 1.00 125.40 255 ASN A CA 1
ATOM 6946 C C . ASN B 1 255 ? 6.811 25.745 57.700 1.00 123.24 255 ASN A C 1
ATOM 6947 O O . ASN B 1 255 ? 6.776 26.219 56.564 1.00 115.04 255 ASN A O 1
ATOM 6952 N N . LEU B 1 256 ? 7.092 24.465 57.954 1.00 127.86 256 LEU A N 1
ATOM 6953 C CA . LEU B 1 256 ? 7.463 23.477 56.922 1.00 121.30 256 LEU A CA 1
ATOM 6954 C C . LEU B 1 256 ? 6.555 23.494 55.692 1.00 112.76 256 LEU A C 1
ATOM 6955 O O . LEU B 1 256 ? 6.995 23.187 54.578 1.00 105.47 256 LEU A O 1
ATOM 6960 N N . SER B 1 257 ? 5.285 23.831 55.908 1.00 107.49 257 SER A N 1
ATOM 6961 C CA . SER B 1 257 ? 4.325 24.009 54.821 1.00 114.98 257 SER A CA 1
ATOM 6962 C C . SER B 1 257 ? 4.933 24.836 53.677 1.00 116.26 257 SER A C 1
ATOM 6963 O O . SER B 1 257 ? 4.842 24.458 52.507 1.00 107.94 257 SER A O 1
ATOM 6966 N N . HIS B 1 258 ? 5.577 25.945 54.033 1.00 113.49 258 HIS A N 1
ATOM 6967 C CA . HIS B 1 258 ? 6.194 26.827 53.052 1.00 106.93 258 HIS A CA 1
ATOM 6968 C C . HIS B 1 258 ? 7.499 26.251 52.529 1.00 108.97 258 HIS A C 1
ATOM 6969 O O . HIS B 1 258 ? 7.738 26.274 51.329 1.00 126.42 258 HIS A O 1
ATOM 6976 N N . GLN B 1 259 ? 8.343 25.738 53.418 1.00 103.46 259 GLN A N 1
ATOM 6977 C CA . GLN B 1 259 ? 9.635 25.201 52.998 1.00 109.87 259 GLN A CA 1
ATOM 6978 C C . GLN B 1 259 ? 9.482 24.216 51.845 1.00 114.52 259 GLN A C 1
ATOM 6979 O O . GLN B 1 259 ? 10.248 24.275 50.890 1.00 117.67 259 GLN A O 1
ATOM 6985 N N . ARG B 1 260 ? 8.493 23.327 51.926 1.00 115.21 260 ARG A N 1
ATOM 6986 C CA . ARG B 1 260 ? 8.273 22.331 50.869 1.00 111.96 260 ARG A CA 1
ATOM 6987 C C . ARG B 1 260 ? 7.748 22.942 49.567 1.00 106.51 260 ARG A C 1
ATOM 6988 O O . ARG B 1 260 ? 8.219 22.592 48.483 1.00 99.34 260 ARG A O 1
ATOM 6996 N N . THR B 1 261 ? 6.772 23.841 49.662 1.00 107.34 261 THR A N 1
ATOM 6997 C CA . THR B 1 261 ? 6.235 24.479 48.456 1.00 117.61 261 THR A CA 1
ATOM 6998 C C . THR B 1 261 ? 7.319 25.379 47.828 1.00 120.26 261 THR A C 1
ATOM 6999 O O . THR B 1 261 ? 7.564 25.315 46.617 1.00 114.99 261 THR A O 1
ATOM 7003 N N . ILE B 1 262 ? 7.989 26.175 48.666 1.00 107.90 262 ILE A N 1
ATOM 7004 C CA . ILE B 1 262 ? 9.145 26.962 48.244 1.00 94.81 262 ILE A CA 1
ATOM 7005 C C . ILE B 1 262 ? 10.184 26.070 47.553 1.00 95.67 262 ILE A C 1
ATOM 7006 O O . ILE B 1 262 ? 10.419 26.211 46.354 1.00 108.84 262 ILE A O 1
ATOM 7011 N N . SER B 1 263 ? 10.781 25.145 48.308 1.00 92.37 263 SER A N 1
ATOM 7012 C CA . SER B 1 263 ? 11.887 24.300 47.815 1.00 98.43 263 SER A CA 1
ATOM 7013 C C . SER B 1 263 ? 11.594 23.682 46.433 1.00 106.29 263 SER A C 1
ATOM 7014 O O . SER B 1 263 ? 12.488 23.578 45.588 1.00 92.96 263 SER A O 1
ATOM 7017 N N . ASP B 1 264 ? 10.338 23.299 46.206 1.00 115.48 264 ASP A N 1
ATOM 7018 C CA . ASP B 1 264 ? 9.938 22.637 44.961 1.00 118.72 264 ASP A CA 1
ATOM 7019 C C . ASP B 1 264 ? 9.784 23.597 43.778 1.00 120.18 264 ASP A C 1
ATOM 7020 O O . ASP B 1 264 ? 9.989 23.195 42.624 1.00 113.50 264 ASP A O 1
ATOM 7025 N N . ASN B 1 265 ? 9.422 24.850 44.070 1.00 119.19 265 ASN A N 1
ATOM 7026 C CA . ASN B 1 265 ? 9.288 25.902 43.046 1.00 103.73 265 ASN A CA 1
ATOM 7027 C C . ASN B 1 265 ? 10.629 26.307 42.473 1.00 91.30 265 ASN A C 1
ATOM 7028 O O . ASN B 1 265 ? 10.840 26.249 41.257 1.00 73.43 265 ASN A O 1
ATOM 7033 N N . TRP B 1 266 ? 11.528 26.727 43.362 1.00 80.03 266 TRP A N 1
ATOM 7034 C CA . TRP B 1 266 ? 12.898 27.018 42.964 1.00 85.90 266 TRP A CA 1
ATOM 7035 C C . TRP B 1 266 ? 13.460 25.836 42.226 1.00 76.25 266 TRP A C 1
ATOM 7036 O O . TRP B 1 266 ? 14.147 26.017 41.240 1.00 84.63 266 TRP A O 1
ATOM 7047 N N . ASP B 1 267 ? 13.159 24.626 42.690 1.00 75.38 267 ASP A N 1
ATOM 7048 C CA . ASP B 1 267 ? 13.642 23.435 42.002 1.00 82.00 267 ASP A CA 1
ATOM 7049 C C . ASP B 1 267 ? 13.173 23.474 40.565 1.00 79.39 267 ASP A C 1
ATOM 7050 O O . ASP B 1 267 ? 13.957 23.231 39.650 1.00 73.10 267 ASP A O 1
ATOM 7055 N N . ALA B 1 268 ? 11.898 23.800 40.381 1.00 76.38 268 ALA A N 1
ATOM 7056 C CA . ALA B 1 268 ? 11.333 23.936 39.049 1.00 86.47 268 ALA A CA 1
ATOM 7057 C C . ALA B 1 268 ? 12.015 25.061 38.281 1.00 93.09 268 ALA A C 1
ATOM 7058 O O . ALA B 1 268 ? 12.359 24.894 37.106 1.00 85.34 268 ALA A O 1
ATOM 7060 N N . ILE B 1 269 ? 12.183 26.205 38.951 1.00 92.30 269 ILE A N 1
ATOM 7061 C CA . ILE B 1 269 ? 12.894 27.357 38.392 1.00 78.39 269 ILE A CA 1
ATOM 7062 C C . ILE B 1 269 ? 14.297 26.923 37.965 1.00 85.56 269 ILE A C 1
ATOM 7063 O O . ILE B 1 269 ? 14.695 27.069 36.808 1.00 97.91 269 ILE A O 1
ATOM 7068 N N . LEU B 1 270 ? 15.032 26.353 38.912 1.00 85.03 270 LEU A N 1
ATOM 7069 C CA . LEU B 1 270 ? 16.436 26.025 38.710 1.00 81.93 270 LEU A CA 1
ATOM 7070 C C . LEU B 1 270 ? 16.658 24.867 37.732 1.00 79.70 270 LEU A C 1
ATOM 7071 O O . LEU B 1 270 ? 17.799 24.508 37.460 1.00 70.35 270 LEU A O 1
ATOM 7076 N N . LYS B 1 271 ? 15.580 24.291 37.200 1.00 92.06 271 LYS A N 1
ATOM 7077 C CA . LYS B 1 271 ? 15.695 23.359 36.071 1.00 105.74 271 LYS A CA 1
ATOM 7078 C C . LYS B 1 271 ? 16.424 24.047 34.919 1.00 107.38 271 LYS A C 1
ATOM 7079 O O . LYS B 1 271 ? 17.274 23.442 34.271 1.00 123.93 271 LYS A O 1
ATOM 7085 N N . HIS B 1 272 ? 16.094 25.316 34.682 1.00 104.99 272 HIS A N 1
ATOM 7086 C CA . HIS B 1 272 ? 16.585 26.041 33.507 1.00 96.25 272 HIS A CA 1
ATOM 7087 C C . HIS B 1 272 ? 18.062 26.385 33.644 1.00 88.36 272 HIS A C 1
ATOM 7088 O O . HIS B 1 272 ? 18.557 26.542 34.763 1.00 89.53 272 HIS A O 1
ATOM 7095 N N . PRO B 1 273 ? 18.772 26.497 32.505 1.00 80.92 273 PRO A N 1
ATOM 7096 C CA . PRO B 1 273 ? 20.217 26.728 32.512 1.00 80.88 273 PRO A CA 1
ATOM 7097 C C . PRO B 1 273 ? 20.564 28.120 33.026 1.00 81.97 273 PRO A C 1
ATOM 7098 O O . PRO B 1 273 ? 19.842 29.081 32.755 1.00 97.22 273 PRO A O 1
ATOM 7102 N N . SER B 1 274 ? 21.679 28.214 33.741 1.00 79.51 274 SER A N 1
ATOM 7103 C CA . SER B 1 274 ? 21.957 29.348 34.624 1.00 78.73 274 SER A CA 1
ATOM 7104 C C . SER B 1 274 ? 21.718 30.743 34.023 1.00 89.20 274 SER A C 1
ATOM 7105 O O . SER B 1 274 ? 21.208 31.630 34.733 1.00 82.24 274 SER A O 1
ATOM 7108 N N . LYS B 1 275 ? 22.066 30.937 32.742 1.00 83.72 275 LYS A N 1
ATOM 7109 C CA . LYS B 1 275 ? 21.922 32.256 32.098 1.00 84.29 275 LYS A CA 1
ATOM 7110 C C . LYS B 1 275 ? 20.466 32.684 32.114 1.00 93.05 275 LYS A C 1
ATOM 7111 O O . LYS B 1 275 ? 20.138 33.791 32.567 1.00 80.47 275 LYS A O 1
ATOM 7117 N N . LYS B 1 276 ? 19.607 31.788 31.622 1.00 93.76 276 LYS A N 1
ATOM 7118 C CA . LYS B 1 276 ? 18.164 32.006 31.613 1.00 95.16 276 LYS A CA 1
ATOM 7119 C C . LYS B 1 276 ? 17.658 32.346 33.007 1.00 85.47 276 LYS A C 1
ATOM 7120 O O . LYS B 1 276 ? 16.822 33.231 33.187 1.00 78.15 276 LYS A O 1
ATOM 7126 N N . VAL B 1 277 ? 18.206 31.664 33.997 1.00 82.62 277 VAL A N 1
ATOM 7127 C CA . VAL B 1 277 ? 17.795 31.880 35.370 1.00 91.52 277 VAL A CA 1
ATOM 7128 C C . VAL B 1 277 ? 18.142 33.306 35.807 1.00 88.91 277 VAL A C 1
ATOM 7129 O O . VAL B 1 277 ? 17.251 34.061 36.191 1.00 93.01 277 VAL A O 1
ATOM 7133 N N . THR B 1 278 ? 19.412 33.697 35.720 1.00 82.73 278 THR A N 1
ATOM 7134 C CA . THR B 1 278 ? 19.801 35.044 36.175 1.00 85.01 278 THR A CA 1
ATOM 7135 C C . THR B 1 278 ? 19.134 36.158 35.316 1.00 88.28 278 THR A C 1
ATOM 7136 O O . THR B 1 278 ? 18.774 37.213 35.848 1.00 77.39 278 THR A O 1
ATOM 7140 N N . ASP B 1 279 ? 18.958 35.921 34.008 1.00 85.58 279 ASP A N 1
ATOM 7141 C CA . ASP B 1 279 ? 18.233 36.869 33.137 1.00 72.63 279 ASP A CA 1
ATOM 7142 C C . ASP B 1 279 ? 16.774 36.980 33.574 1.00 71.53 279 ASP A C 1
ATOM 7143 O O . ASP B 1 279 ? 16.283 38.091 33.809 1.00 69.68 279 ASP A O 1
ATOM 7148 N N . TYR B 1 280 ? 16.082 35.841 33.689 1.00 59.97 280 TYR A N 1
ATOM 7149 C CA . TYR B 1 280 ? 14.694 35.864 34.143 1.00 60.81 280 TYR A CA 1
ATOM 7150 C C . TYR B 1 280 ? 14.576 36.577 35.496 1.00 64.80 280 TYR A C 1
ATOM 7151 O O . TYR B 1 280 ? 13.642 37.371 35.708 1.00 63.88 280 TYR A O 1
ATOM 7160 N N . LEU B 1 281 ? 15.518 36.310 36.404 1.00 61.36 281 LEU A N 1
ATOM 7161 C CA . LEU B 1 281 ? 15.418 36.857 37.764 1.00 65.71 281 LEU A CA 1
ATOM 7162 C C . LEU B 1 281 ? 15.498 38.385 37.778 1.00 62.35 281 LEU A C 1
ATOM 7163 O O . LEU B 1 281 ? 14.802 39.056 38.565 1.00 50.81 281 LEU A O 1
ATOM 7168 N N . ARG B 1 282 ? 16.337 38.927 36.897 1.00 61.68 282 ARG A N 1
ATOM 7169 C CA . ARG B 1 282 ? 16.476 40.373 36.773 1.00 61.04 282 ARG A CA 1
ATOM 7170 C C . ARG B 1 282 ? 15.185 40.977 36.205 1.00 64.35 282 ARG A C 1
ATOM 7171 O O . ARG B 1 282 ? 14.607 41.892 36.791 1.00 60.94 282 ARG A O 1
ATOM 7179 N N . TRP B 1 283 ? 14.713 40.435 35.083 1.00 61.28 283 TRP A N 1
ATOM 7180 C CA . TRP B 1 283 ? 13.561 41.007 34.397 1.00 55.54 283 TRP A CA 1
ATOM 7181 C C . TRP B 1 283 ? 12.325 41.038 35.283 1.00 56.25 283 TRP A C 1
ATOM 7182 O O . TRP B 1 283 ? 11.452 41.880 35.108 1.00 60.95 283 TRP A O 1
ATOM 7193 N N . ILE B 1 284 ? 12.246 40.102 36.220 1.00 56.28 284 ILE A N 1
ATOM 7194 C CA . ILE B 1 284 ? 11.137 40.043 37.157 1.00 54.99 284 ILE A CA 1
ATOM 7195 C C . ILE B 1 284 ? 11.327 41.083 38.259 1.00 60.61 284 ILE A C 1
ATOM 7196 O O . ILE B 1 284 ? 10.418 41.852 38.589 1.00 54.91 284 ILE A O 1
ATOM 7201 N N . LEU B 1 285 ? 12.522 41.121 38.830 1.00 62.17 285 LEU A N 1
ATOM 7202 C CA . LEU B 1 285 ? 12.808 42.130 39.821 1.00 61.07 285 LEU A CA 1
ATOM 7203 C C . LEU B 1 285 ? 12.464 43.530 39.264 1.00 58.39 285 LEU A C 1
ATOM 7204 O O . LEU B 1 285 ? 11.752 44.308 39.903 1.00 59.74 285 LEU A O 1
ATOM 7209 N N . ILE B 1 286 ? 12.932 43.813 38.052 1.00 57.74 286 ILE A N 1
ATOM 7210 C CA . ILE B 1 286 ? 12.632 45.075 37.359 1.00 59.84 286 ILE A CA 1
ATOM 7211 C C . ILE B 1 286 ? 11.130 45.336 37.334 1.00 59.72 286 ILE A C 1
ATOM 7212 O O . ILE B 1 286 ? 10.677 46.433 37.664 1.00 60.37 286 ILE A O 1
ATOM 7217 N N . MET B 1 287 ? 10.362 44.320 36.959 1.00 58.58 287 MET A N 1
ATOM 7218 C CA . MET B 1 287 ? 8.913 44.446 36.931 1.00 66.47 287 MET A CA 1
ATOM 7219 C C . MET B 1 287 ? 8.343 44.736 38.316 1.00 73.69 287 MET A C 1
ATOM 7220 O O . MET B 1 287 ? 7.400 45.534 38.449 1.00 71.46 287 MET A O 1
ATOM 7225 N N . LEU B 1 288 ? 8.904 44.080 39.335 1.00 71.46 288 LEU A N 1
ATOM 7226 C CA . LEU B 1 288 ? 8.348 44.161 40.686 1.00 78.73 288 LEU A CA 1
ATOM 7227 C C . LEU B 1 288 ? 8.677 45.500 41.363 1.00 79.15 288 LEU A C 1
ATOM 7228 O O . LEU B 1 288 ? 7.915 45.960 42.224 1.00 76.25 288 LEU A O 1
ATOM 7233 N N . THR B 1 289 ? 9.781 46.132 40.946 1.00 71.36 289 THR A N 1
ATOM 7234 C CA . THR B 1 289 ? 10.235 47.402 41.531 1.00 72.75 289 THR A CA 1
ATOM 7235 C C . THR B 1 289 ? 9.897 48.635 40.702 1.00 76.48 289 THR A C 1
ATOM 7236 O O . THR B 1 289 ? 9.619 49.690 41.265 1.00 77.67 289 THR A O 1
ATOM 7240 N N . GLY B 1 290 ? 9.945 48.508 39.374 1.00 72.69 290 GLY A N 1
ATOM 7241 C CA . GLY B 1 290 ? 9.866 49.668 38.479 1.00 64.16 290 GLY A CA 1
ATOM 7242 C C . GLY B 1 290 ? 11.152 50.476 38.485 1.00 64.32 290 GLY A C 1
ATOM 7243 O O . GLY B 1 290 ? 11.182 51.647 38.086 1.00 62.01 290 GLY A O 1
ATOM 7244 N N . ASN B 1 291 ? 12.217 49.836 38.956 1.00 72.46 291 ASN A N 1
ATOM 7245 C CA . ASN B 1 291 ? 13.521 50.455 39.098 1.00 82.38 291 ASN A CA 1
ATOM 7246 C C . ASN B 1 291 ? 14.551 49.512 38.540 1.00 76.17 291 ASN A C 1
ATOM 7247 O O . ASN B 1 291 ? 14.997 48.599 39.220 1.00 90.23 291 ASN A O 1
ATOM 7252 N N . ASN B 1 292 ? 14.924 49.738 37.292 1.00 73.29 292 ASN A N 1
ATOM 7253 C CA . ASN B 1 292 ? 15.763 48.798 36.580 1.00 77.19 292 ASN A CA 1
ATOM 7254 C C . ASN B 1 292 ? 17.098 48.750 37.285 1.00 74.06 292 ASN A C 1
ATOM 7255 O O . ASN B 1 292 ? 17.690 49.790 37.526 1.00 80.42 292 ASN A O 1
ATOM 7260 N N . ILE B 1 293 ? 17.541 47.548 37.650 1.00 79.43 293 ILE A N 1
ATOM 7261 C CA . ILE B 1 293 ? 18.697 47.387 38.535 1.00 87.01 293 ILE A CA 1
ATOM 7262 C C . ILE B 1 293 ? 19.827 46.560 37.907 1.00 91.09 293 ILE A C 1
ATOM 7263 O O . ILE B 1 293 ? 19.603 45.469 37.362 1.00 86.01 293 ILE A O 1
ATOM 7268 N N . THR B 1 294 ? 21.037 47.117 37.999 1.00 95.16 294 THR A N 1
ATOM 7269 C CA . THR B 1 294 ? 22.271 46.479 37.558 1.00 94.51 294 THR A CA 1
ATOM 7270 C C . THR B 1 294 ? 22.292 44.996 37.886 1.00 102.58 294 THR A C 1
ATOM 7271 O O . THR B 1 294 ? 21.968 44.594 39.017 1.00 92.20 294 THR A O 1
ATOM 7275 N N . ALA B 1 295 ? 22.690 44.197 36.894 1.00 98.52 295 ALA A N 1
ATOM 7276 C CA . ALA B 1 295 ? 22.906 42.764 37.076 1.00 90.33 295 ALA A CA 1
ATOM 7277 C C . ALA B 1 295 ? 23.705 42.510 38.348 1.00 84.43 295 ALA A C 1
ATOM 7278 O O . ALA B 1 295 ? 23.363 41.644 39.140 1.00 81.91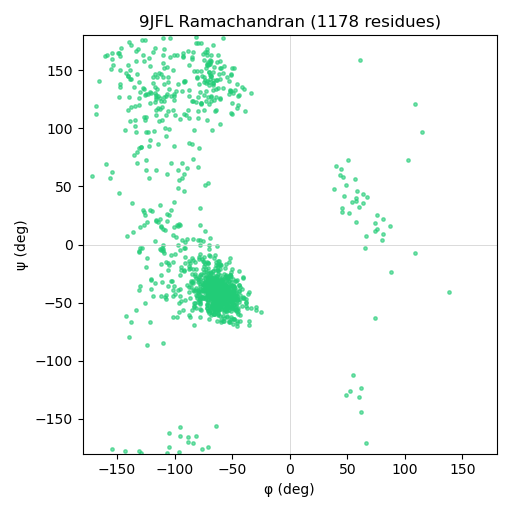 295 ALA A O 1
ATOM 7280 N N . SER B 1 296 ? 24.747 43.311 38.548 1.00 90.15 296 SER A N 1
ATOM 7281 C CA . SER B 1 296 ? 25.625 43.208 39.715 1.00 86.08 296 SER A CA 1
ATOM 7282 C C . SER B 1 296 ? 24.966 43.481 41.068 1.00 82.56 296 SER A C 1
ATOM 7283 O O . SER B 1 296 ? 25.649 43.399 42.081 1.00 81.80 296 SER A O 1
ATOM 7286 N N . SER B 1 297 ? 23.673 43.816 41.089 1.00 79.72 297 SER A N 1
ATOM 7287 C CA . SER B 1 297 ? 22.964 44.146 42.328 1.00 73.87 297 SER A CA 1
ATOM 7288 C C . SER B 1 297 ? 21.660 43.389 42.482 1.00 76.75 297 SER A C 1
ATOM 7289 O O . SER B 1 297 ? 20.830 43.776 43.299 1.00 81.64 297 SER A O 1
ATOM 7292 N N . VAL B 1 298 ? 21.440 42.330 41.708 1.00 74.66 298 VAL A N 1
ATOM 7293 C CA . VAL B 1 298 ? 20.125 41.685 41.745 1.00 73.27 298 VAL A CA 1
ATOM 7294 C C . VAL B 1 298 ? 19.957 40.857 42.998 1.00 70.40 298 VAL A C 1
ATOM 7295 O O . VAL B 1 298 ? 18.911 40.944 43.638 1.00 74.75 298 VAL A O 1
ATOM 7299 N N . LEU B 1 299 ? 20.977 40.065 43.335 1.00 69.82 299 LEU A N 1
ATOM 7300 C CA . LEU B 1 299 ? 21.025 39.314 44.603 1.00 71.31 299 LEU A CA 1
ATOM 7301 C C . LEU B 1 299 ? 20.624 40.163 45.836 1.00 75.10 299 LEU A C 1
ATOM 7302 O O . LEU B 1 299 ? 19.779 39.737 46.630 1.00 87.39 299 LEU A O 1
ATOM 7307 N N . GLU B 1 300 ? 21.185 41.365 45.974 1.00 68.34 300 GLU A N 1
ATOM 7308 C CA . GLU B 1 300 ? 20.901 42.228 47.133 1.00 74.01 300 GLU A CA 1
ATOM 7309 C C . GLU B 1 300 ? 19.526 42.901 47.072 1.00 84.50 300 GLU A C 1
ATOM 7310 O O . GLU B 1 300 ? 18.794 42.914 48.065 1.00 85.03 300 GLU A O 1
ATOM 7316 N N . GLU B 1 301 ? 19.184 43.464 45.913 1.00 94.34 301 GLU A N 1
ATOM 7317 C CA . GLU B 1 301 ? 17.897 44.157 45.732 1.00 91.60 301 GLU A CA 1
ATOM 7318 C C . GLU B 1 301 ? 16.686 43.220 45.797 1.00 87.04 301 GLU A C 1
ATOM 7319 O O . GLU B 1 301 ? 15.573 43.670 46.057 1.00 74.80 301 GLU A O 1
ATOM 7325 N N . TYR B 1 302 ? 16.893 41.931 45.534 1.00 85.58 302 TYR A N 1
ATOM 7326 C CA . TYR B 1 302 ? 15.867 40.938 45.840 1.00 90.44 302 TYR A CA 1
ATOM 7327 C C . TYR B 1 302 ? 15.741 40.860 47.364 1.00 91.52 302 TYR A C 1
ATOM 7328 O O . TYR B 1 302 ? 14.641 40.832 47.912 1.00 78.89 302 TYR A O 1
ATOM 7337 N N . LYS B 1 303 ? 16.882 40.864 48.043 1.00 92.96 303 LYS A N 1
ATOM 7338 C CA . LYS B 1 303 ? 16.903 40.632 49.480 1.00 90.53 303 LYS A CA 1
ATOM 7339 C C . LYS B 1 303 ? 16.326 41.755 50.333 1.00 90.71 303 LYS A C 1
ATOM 7340 O O . LYS B 1 303 ? 15.748 41.476 51.377 1.00 122.42 303 LYS A O 1
ATOM 7346 N N . LYS B 1 304 ? 16.449 43.010 49.910 1.00 91.76 304 LYS A N 1
ATOM 7347 C CA . LYS B 1 304 ? 15.896 44.119 50.705 1.00 92.78 304 LYS A CA 1
ATOM 7348 C C . LYS B 1 304 ? 14.625 44.738 50.110 1.00 91.23 304 LYS A C 1
ATOM 7349 O O . LYS B 1 304 ? 14.325 45.905 50.376 1.00 84.22 304 LYS A O 1
ATOM 7355 N N . THR B 1 305 ? 13.874 43.960 49.327 1.00 94.77 305 THR A N 1
ATOM 7356 C CA . THR B 1 305 ? 12.724 44.495 48.585 1.00 107.99 305 THR A CA 1
ATOM 7357 C C . THR B 1 305 ? 11.510 43.573 48.630 1.00 113.46 305 THR A C 1
ATOM 7358 O O . THR B 1 305 ? 10.474 43.925 49.205 1.00 126.71 305 THR A O 1
ATOM 7362 N N . VAL B 1 306 ? 11.642 42.407 48.003 1.00 106.59 306 VAL A N 1
ATOM 7363 C CA . VAL B 1 306 ? 10.555 41.436 47.929 1.00 101.55 306 VAL A CA 1
ATOM 7364 C C . VAL B 1 306 ? 10.776 40.246 48.864 1.00 100.86 306 VAL A C 1
ATOM 7365 O O . VAL B 1 306 ? 9.831 39.525 49.164 1.00 113.36 306 VAL A O 1
ATOM 7369 N N . PHE B 1 307 ? 12.014 40.046 49.313 1.00 100.76 307 PHE A N 1
ATOM 7370 C CA . PHE B 1 307 ? 12.349 39.002 50.280 1.00 102.91 307 PHE A CA 1
ATOM 7371 C C . PHE B 1 307 ? 13.063 39.600 51.501 1.00 107.66 307 PHE A C 1
ATOM 7372 O O . PHE B 1 307 ? 14.224 39.277 51.770 1.00 85.15 307 PHE A O 1
ATOM 7380 N N . ASN B 1 308 ? 12.345 40.456 52.232 1.00 122.03 308 ASN A N 1
ATOM 7381 C CA . ASN B 1 308 ? 12.842 41.122 53.447 1.00 139.60 308 ASN A CA 1
ATOM 7382 C C . ASN B 1 308 ? 12.187 40.512 54.717 1.00 154.90 308 ASN A C 1
ATOM 7383 O O . ASN B 1 308 ? 11.391 39.579 54.606 1.00 178.00 308 ASN A O 1
ATOM 7388 N N . GLU B 1 309 ? 12.520 41.015 55.911 1.00 147.87 309 GLU A N 1
ATOM 7389 C CA . GLU B 1 309 ? 11.923 40.503 57.159 1.00 146.80 309 GLU A CA 1
ATOM 7390 C C . GLU B 1 309 ? 10.562 41.116 57.484 1.00 146.13 309 GLU A C 1
ATOM 7391 O O . GLU B 1 309 ? 9.680 40.410 57.958 1.00 150.43 309 GLU A O 1
ATOM 7397 N N . LEU B 1 310 ? 10.388 42.417 57.251 1.00 145.67 310 LEU A N 1
ATOM 7398 C CA . LEU B 1 310 ? 9.063 43.050 57.423 1.00 157.75 310 LEU A CA 1
ATOM 7399 C C . LEU B 1 310 ? 7.983 42.446 56.500 1.00 174.54 310 LEU A C 1
ATOM 7400 O O . LEU B 1 310 ? 6.786 42.585 56.777 1.00 164.43 310 LEU A O 1
ATOM 7405 N N . ILE B 1 311 ? 8.411 41.793 55.413 1.00 189.66 311 ILE A N 1
ATOM 7406 C CA . ILE B 1 311 ? 7.512 41.053 54.506 1.00 179.22 311 ILE A CA 1
ATOM 7407 C C . ILE B 1 311 ? 7.499 39.536 54.822 1.00 170.03 311 ILE A C 1
ATOM 7408 O O . ILE B 1 311 ? 7.015 38.735 54.020 1.00 172.64 311 ILE A O 1
ATOM 7413 N N . SER B 1 312 ? 7.978 39.146 56.007 1.00 148.10 312 SER A N 1
ATOM 7414 C CA . SER B 1 312 ? 8.038 37.726 56.410 1.00 143.65 312 SER A CA 1
ATOM 7415 C C . SER B 1 312 ? 6.649 37.169 56.760 1.00 131.74 312 SER A C 1
ATOM 7416 O O . SER B 1 312 ? 6.470 36.540 57.805 1.00 140.58 312 SER A O 1
ATOM 7419 N N . LYS B 1 313 ? 5.690 37.361 55.857 1.00 113.58 313 LYS A N 1
ATOM 7420 C CA . LYS B 1 313 ? 4.274 37.123 56.146 1.00 121.52 313 LYS A CA 1
ATOM 7421 C C . LYS B 1 313 ? 3.737 35.853 55.485 1.00 128.57 313 LYS A C 1
ATOM 7422 O O . LYS B 1 313 ? 2.522 35.723 55.302 1.00 139.28 313 LYS A O 1
ATOM 7428 N N . SER B 1 314 ? 4.626 34.932 55.110 1.00 116.56 314 SER A N 1
ATOM 7429 C CA . SER B 1 314 ? 4.254 33.790 54.269 1.00 119.46 314 SER A CA 1
ATOM 7430 C C . SER B 1 314 ? 3.816 34.208 52.850 1.00 122.71 314 SER A C 1
ATOM 7431 O O . SER B 1 314 ? 3.515 33.350 52.020 1.00 126.34 314 SER A O 1
ATOM 7434 N N . GLU B 1 315 ? 3.764 35.514 52.581 1.00 118.60 315 GLU A N 1
ATOM 7435 C CA . GLU B 1 315 ? 3.654 36.024 51.211 1.00 115.06 315 GLU A CA 1
ATOM 7436 C C . GLU B 1 315 ? 4.865 35.567 50.422 1.00 98.87 315 GLU A C 1
ATOM 7437 O O . GLU B 1 315 ? 4.748 35.091 49.299 1.00 103.69 315 GLU A O 1
ATOM 7443 N N . ILE B 1 316 ? 6.030 35.740 51.034 1.00 87.56 316 ILE A N 1
ATOM 7444 C CA . ILE B 1 316 ? 7.293 35.211 50.536 1.00 89.55 316 ILE A CA 1
ATOM 7445 C C . ILE B 1 316 ? 7.141 33.909 49.728 1.00 92.10 316 ILE A C 1
ATOM 7446 O O . ILE B 1 316 ? 7.608 33.822 48.587 1.00 82.52 316 ILE A O 1
ATOM 7451 N N . ALA B 1 317 ? 6.489 32.906 50.310 1.00 94.14 317 ALA A N 1
ATOM 7452 C CA . ALA B 1 317 ? 6.276 31.640 49.611 1.00 90.40 317 ALA A CA 1
ATOM 7453 C C . ALA B 1 317 ? 5.312 31.793 48.419 1.00 86.41 317 ALA A C 1
ATOM 7454 O O . ALA B 1 317 ? 5.473 31.106 47.401 1.00 81.77 317 ALA A O 1
ATOM 7456 N N . GLN B 1 318 ? 4.326 32.685 48.540 1.00 75.02 318 GLN A N 1
ATOM 7457 C CA . GLN B 1 318 ? 3.429 33.002 47.413 1.00 86.27 318 GLN A CA 1
ATOM 7458 C C . GLN B 1 318 ? 4.169 33.722 46.268 1.00 78.19 318 GLN A C 1
ATOM 7459 O O . GLN B 1 318 ? 3.918 33.460 45.090 1.00 89.96 318 GLN A O 1
ATOM 7465 N N . THR B 1 319 ? 5.070 34.630 46.622 1.00 75.53 319 THR A N 1
ATOM 7466 C CA . THR B 1 319 ? 5.932 35.293 45.648 1.00 68.90 319 THR A CA 1
ATOM 7467 C C . THR B 1 319 ? 6.802 34.277 44.942 1.00 72.44 319 THR A C 1
ATOM 7468 O O . THR B 1 319 ? 6.794 34.186 43.726 1.00 83.48 319 THR A O 1
ATOM 7472 N N . VAL B 1 320 ? 7.551 33.501 45.708 1.00 67.98 320 VAL A N 1
ATOM 7473 C CA . VAL B 1 320 ? 8.401 32.492 45.108 1.00 74.28 320 VAL A CA 1
ATOM 7474 C C . VAL B 1 320 ? 7.588 31.688 44.100 1.00 78.15 320 VAL A C 1
ATOM 7475 O O . VAL B 1 320 ? 8.102 31.302 43.048 1.00 73.18 320 VAL A O 1
ATOM 7479 N N . ALA B 1 321 ? 6.319 31.441 44.417 1.00 89.99 321 ALA A N 1
ATOM 7480 C CA . ALA B 1 321 ? 5.447 30.714 43.501 1.00 96.02 321 ALA A CA 1
ATOM 7481 C C . ALA B 1 321 ? 5.192 31.554 42.249 1.00 91.46 321 ALA A C 1
ATOM 7482 O O . ALA B 1 321 ? 5.285 31.044 41.122 1.00 76.65 321 ALA A O 1
ATOM 7484 N N . TYR B 1 322 ? 4.889 32.836 42.471 1.00 88.33 322 TYR A N 1
ATOM 7485 C CA . TYR B 1 322 ? 4.752 33.847 41.403 1.00 92.60 322 TYR A CA 1
ATOM 7486 C C . TYR B 1 322 ? 5.985 33.943 40.498 1.00 84.71 322 TYR A C 1
ATOM 7487 O O . TYR B 1 322 ? 5.864 33.870 39.277 1.00 73.81 322 TYR A O 1
ATOM 7496 N N . ILE B 1 323 ? 7.158 34.105 41.114 1.00 75.40 323 ILE A N 1
ATOM 7497 C CA . ILE B 1 323 ? 8.442 34.014 40.413 1.00 72.82 323 ILE A CA 1
ATOM 7498 C C . ILE B 1 323 ? 8.384 32.846 39.399 1.00 78.89 323 ILE A C 1
ATOM 7499 O O . ILE B 1 323 ? 8.786 33.009 38.255 1.00 89.87 323 ILE A O 1
ATOM 7504 N N . ARG B 1 324 ? 7.859 31.688 39.803 1.00 78.55 324 ARG A N 1
ATOM 7505 C CA . ARG B 1 324 ? 7.746 30.533 38.893 1.00 80.97 324 ARG A CA 1
ATOM 7506 C C . ARG B 1 324 ? 6.681 30.699 37.804 1.00 73.47 324 ARG A C 1
ATOM 7507 O O . ARG B 1 324 ? 6.839 30.153 36.702 1.00 65.68 324 ARG A O 1
ATOM 7515 N N . ASP B 1 325 ? 5.592 31.400 38.121 1.00 61.37 325 ASP A N 1
ATOM 7516 C CA . ASP B 1 325 ? 4.560 31.697 37.131 1.00 63.17 325 ASP A CA 1
ATOM 7517 C C . ASP B 1 325 ? 5.266 32.426 35.993 1.00 67.50 325 ASP A C 1
ATOM 7518 O O . ASP B 1 325 ? 5.274 31.967 34.844 1.00 61.80 325 ASP A O 1
ATOM 7523 N N . CYS B 1 326 ? 5.904 33.540 36.350 1.00 66.81 326 CYS A N 1
ATOM 7524 C CA . CYS B 1 326 ? 6.674 34.348 35.430 1.00 60.12 326 CYS A CA 1
ATOM 7525 C C . CYS B 1 326 ? 7.669 33.492 34.629 1.00 68.60 326 CYS A C 1
ATOM 7526 O O . CYS B 1 326 ? 7.713 33.547 33.399 1.00 82.76 326 CYS A O 1
ATOM 7529 N N . VAL B 1 327 ? 8.443 32.674 35.319 1.00 58.51 327 VAL A N 1
ATOM 7530 C CA . VAL B 1 327 ? 9.497 31.918 34.664 1.00 61.89 327 VAL A CA 1
ATOM 7531 C C . VAL B 1 327 ? 8.948 30.995 33.605 1.00 68.61 327 VAL A C 1
ATOM 7532 O O . VAL B 1 327 ? 9.641 30.669 32.632 1.00 70.08 327 VAL A O 1
ATOM 7536 N N . GLU B 1 328 ? 7.718 30.543 33.810 1.00 77.08 328 GLU A N 1
ATOM 7537 C CA . GLU B 1 328 ? 7.058 29.710 32.820 1.00 81.57 328 GLU A CA 1
ATOM 7538 C C . GLU B 1 328 ? 6.720 30.599 31.630 1.00 74.59 328 GLU A C 1
ATOM 7539 O O . GLU B 1 328 ? 7.042 30.257 30.499 1.00 78.19 328 GLU A O 1
ATOM 7545 N N . ARG B 1 329 ? 6.104 31.751 31.895 1.00 72.58 329 ARG A N 1
ATOM 7546 C CA . ARG B 1 329 ? 5.766 32.708 30.836 1.00 71.11 329 ARG A CA 1
ATOM 7547 C C . ARG B 1 329 ? 7.001 33.116 30.064 1.00 72.14 329 ARG A C 1
ATOM 7548 O O . ARG B 1 329 ? 7.030 33.010 28.834 1.00 82.74 329 ARG A O 1
ATOM 7556 N N . LEU B 1 330 ? 8.024 33.563 30.795 1.00 62.58 330 LEU A N 1
ATOM 7557 C CA . LEU B 1 330 ? 9.256 34.048 30.181 1.00 63.58 330 LEU A CA 1
ATOM 7558 C C . LEU B 1 330 ? 9.845 33.009 29.233 1.00 66.86 330 LEU A C 1
ATOM 7559 O O . LEU B 1 330 ? 10.466 33.352 28.236 1.00 72.55 330 LEU A O 1
ATOM 7564 N N . GLU B 1 331 ? 9.621 31.732 29.517 1.00 73.68 331 GLU A N 1
ATOM 7565 C CA . GLU B 1 331 ? 10.118 30.677 28.643 1.00 70.52 331 GLU A CA 1
ATOM 7566 C C . GLU B 1 331 ? 9.615 30.843 27.214 1.00 69.92 331 GLU A C 1
ATOM 7567 O O . GLU B 1 331 ? 10.330 30.470 26.287 1.00 66.61 331 GLU A O 1
ATOM 7573 N N . TYR B 1 332 ? 8.406 31.400 27.042 1.00 72.26 332 TYR A N 1
ATOM 7574 C CA . TYR B 1 332 ? 7.796 31.607 25.706 1.00 69.11 332 TYR A CA 1
ATOM 7575 C C . TYR B 1 332 ? 8.220 32.948 25.115 1.00 59.09 332 TYR A C 1
ATOM 7576 O O . TYR B 1 332 ? 8.853 33.032 24.059 1.00 52.77 332 TYR A O 1
ATOM 7585 N N . ILE B 1 333 ? 7.873 34.001 25.829 1.00 50.29 333 ILE A N 1
ATOM 7586 C CA . ILE B 1 333 ? 8.189 35.348 25.405 1.00 54.79 333 ILE A CA 1
ATOM 7587 C C . ILE B 1 333 ? 9.665 35.499 25.026 1.00 59.17 333 ILE A C 1
ATOM 7588 O O . ILE B 1 333 ? 9.989 36.098 24.007 1.00 66.54 333 ILE A O 1
ATOM 7593 N N . SER B 1 334 ? 10.552 34.950 25.845 1.00 59.21 334 SER A N 1
ATOM 7594 C CA . SER B 1 334 ? 11.986 35.019 25.598 1.00 59.68 334 SER A CA 1
ATOM 7595 C C . SER B 1 334 ? 12.415 34.543 24.238 1.00 64.22 334 SER A C 1
ATOM 7596 O O . SER B 1 334 ? 13.439 34.990 23.729 1.00 66.46 334 SER A O 1
ATOM 7599 N N . SER B 1 335 ? 11.680 33.586 23.683 1.00 69.87 335 SER A N 1
ATOM 7600 C CA . SER B 1 335 ? 12.008 33.038 22.368 1.00 75.23 335 SER A CA 1
ATOM 7601 C C . SER B 1 335 ? 10.948 33.416 21.350 1.00 68.50 335 SER A C 1
ATOM 7602 O O . SER B 1 335 ? 10.798 32.754 20.326 1.00 70.97 335 SER A O 1
ATOM 7605 N N . GLY B 1 336 ? 10.211 34.483 21.647 1.00 70.59 336 GLY A N 1
ATOM 7606 C CA . GLY B 1 336 ? 9.312 35.119 20.678 1.00 76.18 336 GLY A CA 1
ATOM 7607 C C . GLY B 1 336 ? 7.975 34.429 20.484 1.00 74.40 336 GLY A C 1
ATOM 7608 O O . GLY B 1 336 ? 7.159 34.851 19.645 1.00 70.62 336 GLY A O 1
ATOM 7609 N N . GLU B 1 337 ? 7.749 33.385 21.281 1.00 72.03 337 GLU A N 1
ATOM 7610 C CA . GLU B 1 337 ? 6.573 32.539 21.160 1.00 61.90 337 GLU A CA 1
ATOM 7611 C C . GLU B 1 337 ? 5.453 33.058 22.049 1.00 59.11 337 GLU A C 1
ATOM 7612 O O . GLU B 1 337 ? 5.676 33.515 23.163 1.00 47.76 337 GLU A O 1
ATOM 7618 N N . TRP B 1 338 ? 4.240 32.987 21.516 1.00 75.51 338 TRP A N 1
ATOM 7619 C CA . TRP B 1 338 ? 3.060 33.547 22.150 1.00 73.08 338 TRP A CA 1
ATOM 7620 C C . TRP B 1 338 ? 2.834 32.840 23.495 1.00 65.44 338 TRP A C 1
ATOM 7621 O O . TRP B 1 338 ? 2.951 31.621 23.569 1.00 68.34 338 TRP A O 1
ATOM 7632 N N . PRO B 1 339 ? 2.555 33.598 24.567 1.00 64.34 339 PRO A N 1
ATOM 7633 C CA . PRO B 1 339 ? 2.309 32.987 25.889 1.00 69.04 339 PRO A CA 1
ATOM 7634 C C . PRO B 1 339 ? 0.875 32.500 26.139 1.00 71.77 339 PRO A C 1
ATOM 7635 O O . PRO B 1 339 ? 0.683 31.538 26.875 1.00 78.07 339 PRO A O 1
ATOM 7639 N N . PHE B 1 340 ? -0.117 33.154 25.544 1.00 68.88 340 PHE A N 1
ATOM 7640 C CA . PHE B 1 340 ? -1.513 32.783 25.764 1.00 66.54 340 PHE A CA 1
ATOM 7641 C C . PHE B 1 340 ? -1.886 31.505 25.015 1.00 79.84 340 PHE A C 1
ATOM 7642 O O . PHE B 1 340 ? -1.145 31.062 24.119 1.00 76.61 340 PHE A O 1
ATOM 7650 N N . GLU B 1 341 ? -3.020 30.908 25.416 1.00 88.30 341 GLU A N 1
ATOM 7651 C CA . GLU B 1 341 ? -3.655 29.814 24.670 1.00 94.10 341 GLU A CA 1
ATOM 7652 C C . GLU B 1 341 ? -3.799 30.278 23.226 1.00 102.36 341 GLU A C 1
ATOM 7653 O O . GLU B 1 341 ? -4.553 31.213 22.936 1.00 97.11 341 GLU A O 1
ATOM 7659 N N . ASN B 1 342 ? -3.067 29.641 22.318 1.00 110.53 342 ASN A N 1
ATOM 7660 C CA . ASN B 1 342 ? -2.980 30.134 20.940 1.00 123.06 342 ASN A CA 1
ATOM 7661 C C . ASN B 1 342 ? -4.188 29.780 20.058 1.00 130.90 342 ASN A C 1
ATOM 7662 O O . ASN B 1 342 ? -4.191 30.069 18.858 1.00 133.08 342 ASN A O 1
ATOM 7667 N N . ASN B 1 343 ? -5.200 29.145 20.652 1.00 133.24 343 ASN A N 1
ATOM 7668 C CA . ASN B 1 343 ? -6.472 28.882 19.965 1.00 135.73 343 ASN A CA 1
ATOM 7669 C C . ASN B 1 343 ? -7.006 30.107 19.198 1.00 133.64 343 ASN A C 1
ATOM 7670 O O . ASN B 1 343 ? -7.168 30.051 17.969 1.00 136.63 343 ASN A O 1
ATOM 7675 N N . ASN B 1 344 ? -7.221 31.213 19.911 1.00 122.16 344 ASN A N 1
ATOM 7676 C CA . ASN B 1 344 ? -7.679 32.456 19.303 1.00 123.70 344 ASN A CA 1
ATOM 7677 C C . ASN B 1 344 ? -6.551 32.962 18.413 1.00 131.15 344 ASN A C 1
ATOM 7678 O O . ASN B 1 344 ? -5.592 33.570 18.902 1.00 152.01 344 ASN A O 1
ATOM 7683 N N . ASP B 1 345 ? -6.668 32.684 17.112 1.00 121.97 345 ASP A N 1
ATOM 7684 C CA . ASP B 1 345 ? -5.535 32.778 16.188 1.00 118.92 345 ASP A CA 1
ATOM 7685 C C . ASP B 1 345 ? -4.576 33.926 16.507 1.00 114.74 345 ASP A C 1
ATOM 7686 O O . ASP B 1 345 ? -3.454 33.682 16.954 1.00 124.72 345 ASP A O 1
ATOM 7691 N N . ASN B 1 346 ? -5.017 35.165 16.306 1.00 94.60 346 ASN A N 1
ATOM 7692 C CA . ASN B 1 346 ? -4.163 36.323 16.549 1.00 80.44 346 ASN A CA 1
ATOM 7693 C C . ASN B 1 346 ? -2.755 36.186 15.936 1.00 78.15 346 ASN A C 1
ATOM 7694 O O . ASN B 1 346 ? -1.755 36.561 16.531 1.00 82.52 346 ASN A O 1
ATOM 7699 N N . LYS B 1 347 ? -2.700 35.669 14.717 1.00 80.38 347 LYS A N 1
ATOM 7700 C CA . LYS B 1 347 ? -1.441 35.400 14.045 1.00 73.61 347 LYS A CA 1
ATOM 7701 C C . LYS B 1 347 ? -0.610 36.653 13.789 1.00 72.58 347 LYS A C 1
ATOM 7702 O O . LYS B 1 347 ? 0.599 36.651 14.010 1.00 73.92 347 LYS A O 1
ATOM 7708 N N . TRP B 1 348 ? -1.252 37.711 13.297 1.00 71.94 348 TRP A N 1
ATOM 7709 C CA . TRP B 1 348 ? -0.546 38.963 12.980 1.00 67.61 348 TRP A CA 1
ATOM 7710 C C . TRP B 1 348 ? 0.270 39.499 14.171 1.00 66.47 348 TRP A C 1
ATOM 7711 O O . TRP B 1 348 ? 1.432 39.867 14.000 1.00 55.84 348 TRP A O 1
ATOM 7722 N N . HIS B 1 349 ? -0.330 39.516 15.366 1.00 69.06 349 HIS A N 1
ATOM 7723 C CA . HIS B 1 349 ? 0.386 39.911 16.599 1.00 64.30 349 HIS A CA 1
ATOM 7724 C C . HIS B 1 349 ? 1.454 38.920 17.016 1.00 58.10 349 HIS A C 1
ATOM 7725 O O . HIS B 1 349 ? 2.509 39.326 17.499 1.00 66.20 349 HIS A O 1
ATOM 7732 N N . LYS B 1 350 ? 1.169 37.630 16.861 1.00 52.62 350 LYS A N 1
ATOM 7733 C CA . LYS B 1 350 ? 2.202 36.598 16.977 1.00 56.79 350 LYS A CA 1
ATOM 7734 C C . LYS B 1 350 ? 3.412 36.955 16.123 1.00 56.97 350 LYS A C 1
ATOM 7735 O O . LYS B 1 350 ? 4.538 36.828 16.571 1.00 61.70 350 LYS A O 1
ATOM 7741 N N . SER B 1 351 ? 3.179 37.398 14.892 1.00 56.75 351 SER A N 1
ATOM 7742 C CA . SER B 1 351 ? 4.284 37.704 13.996 1.00 57.11 351 SER A CA 1
ATOM 7743 C C . SER B 1 351 ? 5.066 38.896 14.518 1.00 54.70 351 SER A C 1
ATOM 7744 O O . SER B 1 351 ? 6.277 38.979 14.300 1.00 65.07 351 SER A O 1
ATOM 7747 N N . LYS B 1 352 ? 4.389 39.816 15.198 1.00 45.82 352 LYS A N 1
ATOM 7748 C CA . LYS B 1 352 ? 5.082 40.972 15.751 1.00 50.13 352 LYS A CA 1
ATOM 7749 C C . LYS B 1 352 ? 5.938 40.601 16.973 1.00 54.22 352 LYS A C 1
ATOM 7750 O O . LYS B 1 352 ? 7.042 41.125 17.148 1.00 53.07 352 LYS A O 1
ATOM 7756 N N . LEU B 1 353 ? 5.456 39.695 17.815 1.00 54.67 353 LEU A N 1
ATOM 7757 C CA . LEU B 1 353 ? 6.313 39.195 18.885 1.00 55.55 353 LEU A CA 1
ATOM 7758 C C . LEU B 1 353 ? 7.565 38.515 18.332 1.00 50.35 353 LEU A C 1
ATOM 7759 O O . LEU B 1 353 ? 8.660 38.782 18.815 1.00 53.54 353 LEU A O 1
ATOM 7764 N N . ASP B 1 354 ? 7.414 37.660 17.321 1.00 44.97 354 ASP A N 1
ATOM 7765 C CA . ASP B 1 354 ? 8.573 36.976 16.727 1.00 45.95 354 ASP A CA 1
ATOM 7766 C C . ASP B 1 354 ? 9.520 38.004 16.125 1.00 45.94 354 ASP A C 1
ATOM 7767 O O . ASP B 1 354 ? 10.731 37.838 16.186 1.00 45.92 354 ASP A O 1
ATOM 7772 N N . LEU B 1 355 ? 8.966 39.075 15.566 1.00 47.03 355 LEU A N 1
ATOM 7773 C CA . LEU B 1 355 ? 9.782 40.139 14.984 1.00 47.59 355 LEU A CA 1
ATOM 7774 C C . LEU B 1 355 ? 10.563 40.797 16.101 1.00 51.16 355 LEU A C 1
ATOM 7775 O O . LEU B 1 355 ? 11.788 40.868 16.067 1.00 52.07 355 LEU A O 1
ATOM 7780 N N . LEU B 1 356 ? 9.833 41.253 17.108 1.00 60.32 356 LEU A N 1
ATOM 7781 C CA . LEU B 1 356 ? 10.418 42.016 18.200 1.00 62.67 356 LEU A CA 1
ATOM 7782 C C . LEU B 1 356 ? 11.549 41.248 18.895 1.00 63.35 356 LEU A C 1
ATOM 7783 O O . LEU B 1 356 ? 12.622 41.799 19.108 1.00 65.79 356 LEU A O 1
ATOM 7788 N N . ILE B 1 357 ? 11.312 39.976 19.216 1.00 59.15 357 ILE A N 1
ATOM 7789 C CA . ILE B 1 357 ? 12.230 39.213 20.063 1.00 56.29 357 ILE A CA 1
ATOM 7790 C C . ILE B 1 357 ? 13.249 38.397 19.273 1.00 62.83 357 ILE A C 1
ATOM 7791 O O . ILE B 1 357 ? 14.447 38.459 19.584 1.00 55.57 357 ILE A O 1
ATOM 7796 N N . ASN B 1 358 ? 12.791 37.637 18.274 1.00 61.83 358 ASN A N 1
ATOM 7797 C CA . ASN B 1 358 ? 13.692 36.758 17.515 1.00 58.58 358 ASN A CA 1
ATOM 7798 C C . ASN B 1 358 ? 14.432 37.454 16.352 1.00 59.00 358 ASN A C 1
ATOM 7799 O O . ASN B 1 358 ? 15.557 37.087 16.043 1.00 73.25 358 ASN A O 1
ATOM 7804 N N . LYS B 1 359 ? 13.821 38.447 15.713 1.00 57.54 359 LYS A N 1
ATOM 7805 C CA . LYS B 1 359 ? 14.409 39.053 14.515 1.00 57.54 359 LYS A CA 1
ATOM 7806 C C . LYS B 1 359 ? 15.174 40.316 14.853 1.00 52.88 359 LYS A C 1
ATOM 7807 O O . LYS B 1 359 ? 16.233 40.577 14.288 1.00 54.33 359 LYS A O 1
ATOM 7813 N N . LEU B 1 360 ? 14.624 41.098 15.773 1.00 52.05 360 LEU A N 1
ATOM 7814 C CA . LEU B 1 360 ? 15.220 42.371 16.190 1.00 50.72 360 LEU A CA 1
ATOM 7815 C C . LEU B 1 360 ? 15.876 42.315 17.581 1.00 52.27 360 LEU A C 1
ATOM 7816 O O . LEU B 1 360 ? 16.645 43.202 17.930 1.00 52.10 360 LEU A O 1
ATOM 7821 N N . LYS B 1 361 ? 15.560 41.285 18.375 1.00 55.71 361 LYS A N 1
ATOM 7822 C CA . LYS B 1 361 ? 16.348 40.936 19.561 1.00 50.92 361 LYS A CA 1
ATOM 7823 C C . LYS B 1 361 ? 16.288 42.002 20.684 1.00 48.76 361 LYS A C 1
ATOM 7824 O O . LYS B 1 361 ? 17.270 42.305 21.354 1.00 55.90 361 LYS A O 1
ATOM 7830 N N . HIS B 1 362 ? 15.108 42.544 20.900 1.00 45.26 362 HIS A N 1
ATOM 7831 C CA . HIS B 1 362 ? 14.933 43.667 21.797 1.00 54.03 362 HIS A CA 1
ATOM 7832 C C . HIS B 1 362 ? 14.581 43.076 23.128 1.00 55.35 362 HIS A C 1
ATOM 7833 O O . HIS B 1 362 ? 13.432 43.169 23.602 1.00 48.63 362 HIS A O 1
ATOM 7840 N N . LEU B 1 363 ? 15.582 42.438 23.724 1.00 57.36 363 LEU A N 1
ATOM 7841 C CA . LEU B 1 363 ? 15.380 41.786 24.999 1.00 54.10 363 LEU A CA 1
ATOM 7842 C C . LEU B 1 363 ? 15.007 42.828 26.036 1.00 56.68 363 LEU A C 1
ATOM 7843 O O . LEU B 1 363 ? 14.165 42.567 26.880 1.00 53.67 363 LEU A O 1
ATOM 7848 N N . HIS B 1 364 ? 15.556 44.039 25.928 1.00 59.20 364 HIS A N 1
ATOM 7849 C CA . HIS B 1 364 ? 15.236 45.108 26.888 1.00 60.31 364 HIS A CA 1
ATOM 7850 C C . HIS B 1 364 ? 13.759 45.159 27.288 1.00 67.34 364 HIS A C 1
ATOM 7851 O O . HIS B 1 364 ? 13.415 45.593 28.399 1.00 69.01 364 HIS A O 1
ATOM 7858 N N . ALA B 1 365 ? 12.896 44.726 26.374 1.00 66.41 365 ALA A N 1
ATOM 7859 C CA . ALA B 1 365 ? 11.458 44.792 26.573 1.00 67.91 365 ALA A CA 1
ATOM 7860 C C . ALA B 1 365 ? 10.862 43.730 27.525 1.00 65.55 365 ALA A C 1
ATOM 7861 O O . ALA B 1 365 ? 9.708 43.880 27.921 1.00 58.58 365 ALA A O 1
ATOM 7863 N N . MET B 1 366 ? 11.614 42.686 27.902 1.00 61.18 366 MET A N 1
ATOM 7864 C CA . MET B 1 366 ? 11.030 41.543 28.653 1.00 59.13 366 MET A CA 1
ATOM 7865 C C . MET B 1 366 ? 10.272 41.954 29.899 1.00 56.89 366 MET A C 1
ATOM 7866 O O . MET B 1 366 ? 9.217 41.415 30.167 1.00 67.32 366 MET A O 1
ATOM 7871 N N . PRO B 1 367 ? 10.815 42.872 30.696 1.00 57.49 367 PRO A N 1
ATOM 7872 C CA . PRO B 1 367 ? 9.974 43.201 31.845 1.00 64.22 367 PRO A CA 1
ATOM 7873 C C . PRO B 1 367 ? 8.606 43.755 31.407 1.00 73.99 367 PRO A C 1
ATOM 7874 O O . PRO B 1 367 ? 7.589 43.470 32.050 1.00 87.95 367 PRO A O 1
ATOM 7878 N N . LEU B 1 368 ? 8.590 44.526 30.320 1.00 68.48 368 LEU A N 1
ATOM 7879 C CA . LEU B 1 368 ? 7.353 45.129 29.803 1.00 67.04 368 LEU A CA 1
ATOM 7880 C C . LEU B 1 368 ? 6.427 44.062 29.266 1.00 63.55 368 LEU A C 1
ATOM 7881 O O . LEU B 1 368 ? 5.260 43.988 29.634 1.00 64.35 368 LEU A O 1
ATOM 7886 N N . LEU B 1 369 ? 6.968 43.233 28.386 1.00 62.64 369 LEU A N 1
ATOM 7887 C CA . LEU B 1 369 ? 6.215 42.144 27.792 1.00 57.67 369 LEU A CA 1
ATOM 7888 C C . LEU B 1 369 ? 5.625 41.239 28.874 1.00 63.44 369 LEU A C 1
ATOM 7889 O O . LEU B 1 369 ? 4.456 40.868 28.794 1.00 63.46 369 LEU A O 1
ATOM 7894 N N . LEU B 1 370 ? 6.423 40.926 29.901 1.00 75.76 370 LEU A N 1
ATOM 7895 C CA . LEU B 1 370 ? 6.005 40.034 31.005 1.00 70.70 370 LEU A CA 1
ATOM 7896 C C . LEU B 1 370 ? 4.822 40.583 31.800 1.00 67.64 370 LEU A C 1
ATOM 7897 O O . LEU B 1 370 ? 3.824 39.899 31.989 1.00 58.62 370 LEU A O 1
ATOM 7902 N N . ALA B 1 371 ? 4.957 41.816 32.275 1.00 65.96 371 ALA A N 1
ATOM 7903 C CA . ALA B 1 371 ? 3.849 42.525 32.895 1.00 61.25 371 ALA A CA 1
ATOM 7904 C C . ALA B 1 371 ? 2.607 42.519 32.019 1.00 61.14 371 ALA A C 1
ATOM 7905 O O . ALA B 1 371 ? 1.517 42.290 32.517 1.00 75.13 371 ALA A O 1
ATOM 7907 N N . ALA B 1 372 ? 2.764 42.780 30.726 1.00 61.25 372 ALA A N 1
ATOM 7908 C CA . ALA B 1 372 ? 1.625 42.789 29.791 1.00 65.09 372 ALA A CA 1
ATOM 7909 C C . ALA B 1 372 ? 0.943 41.429 29.687 1.00 61.71 372 ALA A C 1
ATOM 7910 O O . ALA B 1 372 ? -0.260 41.356 29.526 1.00 64.32 372 ALA A O 1
ATOM 7912 N N . SER B 1 373 ? 1.712 40.355 29.774 1.00 63.31 373 SER A N 1
ATOM 7913 C CA . SER B 1 373 ? 1.148 39.018 29.688 1.00 69.07 373 SER A CA 1
ATOM 7914 C C . SER B 1 373 ? 0.210 38.745 30.862 1.00 68.96 373 SER A C 1
ATOM 7915 O O . SER B 1 373 ? -0.733 37.961 30.742 1.00 72.80 373 SER A O 1
ATOM 7918 N N . PHE B 1 374 ? 0.477 39.386 31.997 1.00 75.02 374 PHE A N 1
ATOM 7919 C CA . PHE B 1 374 ? -0.452 39.359 33.141 1.00 81.56 374 PHE A CA 1
ATOM 7920 C C . PHE B 1 374 ? -1.648 40.304 32.981 1.00 76.04 374 PHE A C 1
ATOM 7921 O O . PHE B 1 374 ? -2.554 40.282 33.809 1.00 94.27 374 PHE A O 1
ATOM 7929 N N . SER B 1 375 ? -1.633 41.143 31.948 1.00 70.50 375 SER A N 1
ATOM 7930 C CA . SER B 1 375 ? -2.779 41.981 31.591 1.00 75.85 375 SER A CA 1
ATOM 7931 C C . SER B 1 375 ? -3.709 41.198 30.638 1.00 77.70 375 SER A C 1
ATOM 7932 O O . SER B 1 375 ? -3.577 39.974 30.504 1.00 80.67 375 SER A O 1
ATOM 7935 N N . SER B 1 376 ? -4.641 41.887 29.979 1.00 65.47 376 SER A N 1
ATOM 7936 C CA . SER B 1 376 ? -5.448 41.254 28.932 1.00 67.57 376 SER A CA 1
ATOM 7937 C C . SER B 1 376 ? -4.530 40.770 27.836 1.00 76.84 376 SER A C 1
ATOM 7938 O O . SER B 1 376 ? -3.408 41.263 27.700 1.00 87.50 376 SER A O 1
ATOM 7941 N N . GLU B 1 377 ? -4.999 39.807 27.049 1.00 79.43 377 GLU A N 1
ATOM 7942 C CA . GLU B 1 377 ? -4.289 39.431 25.828 1.00 72.08 377 GLU A CA 1
ATOM 7943 C C . GLU B 1 377 ? -4.429 40.555 24.779 1.00 74.61 377 GLU A C 1
ATOM 7944 O O . GLU B 1 377 ? -3.635 40.629 23.849 1.00 90.65 377 GLU A O 1
ATOM 7950 N N . ASN B 1 378 ? -5.434 41.419 24.921 1.00 77.49 378 ASN A N 1
ATOM 7951 C CA . ASN B 1 378 ? -5.529 42.643 24.105 1.00 84.63 378 ASN A CA 1
ATOM 7952 C C . ASN B 1 378 ? -4.374 43.566 24.420 1.00 83.12 378 ASN A C 1
ATOM 7953 O O . ASN B 1 378 ? -3.608 43.965 23.539 1.00 92.61 378 ASN A O 1
ATOM 7958 N N . ASN B 1 379 ? -4.269 43.916 25.693 1.00 77.02 379 ASN A N 1
ATOM 7959 C CA . ASN B 1 379 ? -3.193 44.771 26.148 1.00 77.10 379 ASN A CA 1
ATOM 7960 C C . ASN B 1 379 ? -1.859 44.186 25.727 1.00 77.99 379 ASN A C 1
ATOM 7961 O O . ASN B 1 379 ? -0.958 44.923 25.350 1.00 102.41 379 ASN A O 1
ATOM 7966 N N . PHE B 1 380 ? -1.731 42.866 25.756 1.00 66.35 380 PHE A N 1
ATOM 7967 C CA . PHE B 1 380 ? -0.516 42.256 25.255 1.00 59.52 380 PHE A CA 1
ATOM 7968 C C . PHE B 1 380 ? -0.341 42.554 23.769 1.00 65.05 380 PHE A C 1
ATOM 7969 O O . PHE B 1 380 ? 0.699 43.071 23.361 1.00 70.15 380 PHE A O 1
ATOM 7977 N N . LYS B 1 381 ? -1.369 42.242 22.975 1.00 72.03 381 LYS A N 1
ATOM 7978 C CA . LYS B 1 381 ? -1.361 42.460 21.514 1.00 69.30 381 LYS A CA 1
ATOM 7979 C C . LYS B 1 381 ? -0.862 43.852 21.172 1.00 61.40 381 LYS A C 1
ATOM 7980 O O . LYS B 1 381 ? 0.059 44.023 20.374 1.00 53.48 381 LYS A O 1
ATOM 7986 N N . HIS B 1 382 ? -1.459 44.841 21.818 1.00 59.20 382 HIS A N 1
ATOM 7987 C CA . HIS B 1 382 ? -1.186 46.231 21.496 1.00 60.94 382 HIS A CA 1
ATOM 7988 C C . HIS B 1 382 ? 0.199 46.682 21.891 1.00 57.83 382 HIS A C 1
ATOM 7989 O O . HIS B 1 382 ? 0.832 47.422 21.145 1.00 57.33 382 HIS A O 1
ATOM 7996 N N . ILE B 1 383 ? 0.680 46.217 23.043 1.00 65.52 383 ILE A N 1
ATOM 7997 C CA . ILE B 1 383 ? 2.032 46.556 23.520 1.00 62.22 383 ILE A CA 1
ATOM 7998 C C . ILE B 1 383 ? 3.093 45.998 22.562 1.00 58.51 383 ILE A C 1
ATOM 7999 O O . ILE B 1 383 ? 3.918 46.736 22.027 1.00 54.33 383 ILE A O 1
ATOM 8004 N N . VAL B 1 384 ? 3.049 44.701 22.311 1.00 56.99 384 VAL A N 1
ATOM 8005 C CA . VAL B 1 384 ? 3.988 44.119 21.370 1.00 59.87 384 VAL A CA 1
ATOM 8006 C C . VAL B 1 384 ? 3.985 44.938 20.090 1.00 63.65 384 VAL A C 1
ATOM 8007 O O . VAL B 1 384 ? 5.042 45.194 19.523 1.00 59.63 384 VAL A O 1
ATOM 8011 N N . ASN B 1 385 ? 2.802 45.353 19.639 1.00 67.69 385 ASN A N 1
ATOM 8012 C CA . ASN B 1 385 ? 2.719 46.121 18.403 1.00 70.82 385 ASN A CA 1
ATOM 8013 C C . ASN B 1 385 ? 3.410 47.464 18.604 1.00 66.50 385 ASN A C 1
ATOM 8014 O O . ASN B 1 385 ? 4.391 47.774 17.928 1.00 73.78 385 ASN A O 1
ATOM 8019 N N . GLU B 1 386 ? 2.920 48.245 19.552 1.00 59.26 386 GLU A N 1
ATOM 8020 C CA . GLU B 1 386 ? 3.418 49.603 19.717 1.00 55.34 386 GLU A CA 1
ATOM 8021 C C . GLU B 1 386 ? 4.888 49.652 20.120 1.00 56.12 386 GLU A C 1
ATOM 8022 O O . GLU B 1 386 ? 5.605 50.584 19.765 1.00 51.18 386 GLU A O 1
ATOM 8028 N N . THR B 1 387 ? 5.343 48.634 20.835 1.00 57.36 387 THR A N 1
ATOM 8029 C CA . THR B 1 387 ? 6.733 48.560 21.214 1.00 50.95 387 THR A CA 1
ATOM 8030 C C . THR B 1 387 ? 7.597 48.301 19.996 1.00 52.98 387 THR A C 1
ATOM 8031 O O . THR B 1 387 ? 8.651 48.906 19.851 1.00 63.19 387 THR A O 1
ATOM 8035 N N . SER B 1 388 ? 7.154 47.430 19.103 1.00 46.51 388 SER A N 1
ATOM 8036 C CA . SER B 1 388 ? 7.905 47.218 17.880 1.00 44.92 388 SER A CA 1
ATOM 8037 C C . SER B 1 388 ? 8.021 48.485 17.073 1.00 47.76 388 SER A C 1
ATOM 8038 O O . SER B 1 388 ? 9.029 48.698 16.416 1.00 59.63 388 SER A O 1
ATOM 8041 N N . LYS B 1 389 ? 6.987 49.318 17.102 1.00 54.60 389 LYS A N 1
ATOM 8042 C CA . LYS B 1 389 ? 7.016 50.625 16.431 1.00 55.37 389 LYS A CA 1
ATOM 8043 C C . LYS B 1 389 ? 8.094 51.506 17.047 1.00 58.66 389 LYS A C 1
ATOM 8044 O O . LYS B 1 389 ? 8.872 52.145 16.341 1.00 63.82 389 LYS A O 1
ATOM 8050 N N . PHE B 1 390 ? 8.112 51.543 18.375 1.00 54.82 390 PHE A N 1
ATOM 8051 C CA . PHE B 1 390 ? 9.014 52.405 19.122 1.00 52.24 390 PHE A CA 1
ATOM 8052 C C . PHE B 1 390 ? 10.459 51.928 18.965 1.00 47.75 390 PHE A C 1
ATOM 8053 O O . PHE B 1 390 ? 11.390 52.723 18.829 1.00 50.59 390 PHE A O 1
ATOM 8061 N N . PHE B 1 391 ? 10.647 50.623 18.943 1.00 43.20 391 PHE A N 1
ATOM 8062 C CA . PHE B 1 391 ? 11.981 50.092 18.795 1.00 47.07 391 PHE A CA 1
ATOM 8063 C C . PHE B 1 391 ? 12.501 50.295 17.386 1.00 47.36 391 PHE A C 1
ATOM 8064 O O . PHE B 1 391 ? 13.654 50.629 17.181 1.00 50.16 391 PHE A O 1
ATOM 8072 N N . ILE B 1 392 ? 11.663 50.039 16.402 1.00 51.85 392 ILE A N 1
ATOM 8073 C CA . ILE B 1 392 ? 12.057 50.298 15.028 1.00 52.42 392 ILE A CA 1
ATOM 8074 C C . ILE B 1 392 ? 12.518 51.747 14.932 1.00 52.49 392 ILE A C 1
ATOM 8075 O O . ILE B 1 392 ? 13.635 52.020 14.515 1.00 55.47 392 ILE A O 1
ATOM 8080 N N . ARG B 1 393 ? 11.666 52.661 15.372 1.00 52.53 393 ARG A N 1
ATOM 8081 C CA . ARG B 1 393 ? 11.984 54.071 15.335 1.00 53.70 393 ARG A CA 1
ATOM 8082 C C . ARG B 1 393 ? 13.285 54.422 16.023 1.00 52.69 393 ARG A C 1
ATOM 8083 O O . ARG B 1 393 ? 14.140 55.066 15.410 1.00 52.66 393 ARG A O 1
ATOM 8091 N N . CYS B 1 394 ? 13.409 54.032 17.294 1.00 48.14 394 CYS A N 1
ATOM 8092 C CA . CYS B 1 394 ? 14.541 54.468 18.144 1.00 51.41 394 CYS A CA 1
ATOM 8093 C C . CYS B 1 394 ? 15.884 53.716 17.940 1.00 50.24 394 CYS A C 1
ATOM 8094 O O . CYS B 1 394 ? 16.946 54.295 18.126 1.00 49.24 394 CYS A O 1
ATOM 8097 N N . LYS B 1 395 ? 15.839 52.447 17.547 1.00 50.75 395 LYS A N 1
ATOM 8098 C CA . LYS B 1 395 ? 17.053 51.647 17.364 1.00 55.46 395 LYS A CA 1
ATOM 8099 C C . LYS B 1 395 ? 17.395 51.241 15.923 1.00 51.62 395 LYS A C 1
ATOM 8100 O O . LYS B 1 395 ? 18.551 51.329 15.545 1.00 62.15 395 LYS A O 1
ATOM 8106 N N . MET B 1 396 ? 16.424 50.785 15.137 1.00 47.45 396 MET A N 1
ATOM 8107 C CA . MET B 1 396 ? 16.698 50.315 13.768 1.00 49.38 396 MET A CA 1
ATOM 8108 C C . MET B 1 396 ? 16.953 51.438 12.766 1.00 53.10 396 MET A C 1
ATOM 8109 O O . MET B 1 396 ? 17.788 51.289 11.872 1.00 59.25 396 MET A O 1
ATOM 8114 N N . ILE B 1 397 ? 16.202 52.532 12.883 1.00 49.76 397 ILE A N 1
ATOM 8115 C CA . ILE B 1 397 ? 16.336 53.660 11.972 1.00 51.77 397 ILE A CA 1
ATOM 8116 C C . ILE B 1 397 ? 17.218 54.733 12.612 1.00 49.34 397 ILE A C 1
ATOM 8117 O O . ILE B 1 397 ? 18.250 55.074 12.063 1.00 50.91 397 ILE A O 1
ATOM 8122 N N . SER B 1 398 ? 16.783 55.296 13.737 1.00 45.80 398 SER A N 1
ATOM 8123 C CA . SER B 1 398 ? 17.653 56.100 14.588 1.00 51.40 398 SER A CA 1
ATOM 8124 C C . SER B 1 398 ? 18.563 55.130 15.359 1.00 58.56 398 SER A C 1
ATOM 8125 O O . SER B 1 398 ? 18.525 53.924 15.134 1.00 64.30 398 SER A O 1
ATOM 8128 N N . ASP B 1 399 ? 19.393 55.642 16.256 1.00 59.80 399 ASP A N 1
ATOM 8129 C CA . ASP B 1 399 ? 20.259 54.767 17.034 1.00 73.12 399 ASP A CA 1
ATOM 8130 C C . ASP B 1 399 ? 20.525 55.324 18.437 1.00 78.16 399 ASP A C 1
ATOM 8131 O O . ASP B 1 399 ? 21.655 55.287 18.925 1.00 76.73 399 ASP A O 1
ATOM 8136 N N . LEU B 1 400 ? 19.463 55.810 19.082 1.00 68.37 400 LEU A N 1
ATOM 8137 C CA . LEU B 1 400 ? 19.518 56.206 20.473 1.00 66.30 400 LEU A CA 1
ATOM 8138 C C . LEU B 1 400 ? 20.079 55.071 21.305 1.00 76.25 400 LEU A C 1
ATOM 8139 O O . LEU B 1 400 ? 19.783 53.906 21.072 1.00 82.64 400 LEU A O 1
ATOM 8144 N N . HIS B 1 401 ? 20.906 55.419 22.276 1.00 81.38 401 HIS A N 1
ATOM 8145 C CA . HIS B 1 401 ? 21.648 54.417 23.004 1.00 77.10 401 HIS A CA 1
ATOM 8146 C C . HIS B 1 401 ? 20.680 53.703 23.928 1.00 69.65 401 HIS A C 1
ATOM 8147 O O . HIS B 1 401 ? 19.810 54.331 24.511 1.00 75.05 401 HIS A O 1
ATOM 8154 N N . ALA B 1 402 ? 20.855 52.396 24.073 1.00 64.36 402 ALA A N 1
ATOM 8155 C CA . ALA B 1 402 ? 19.898 51.527 24.783 1.00 63.83 402 ALA A CA 1
ATOM 8156 C C . ALA B 1 402 ? 19.430 51.903 26.218 1.00 61.00 402 ALA A C 1
ATOM 8157 O O . ALA B 1 402 ? 18.485 51.292 26.719 1.00 58.93 402 ALA A O 1
ATOM 8159 N N . SER B 1 403 ? 20.053 52.869 26.890 1.00 57.41 403 SER A N 1
ATOM 8160 C CA . SER B 1 403 ? 19.641 53.179 28.272 1.00 60.18 403 SER A CA 1
ATOM 8161 C C . SER B 1 403 ? 18.279 53.867 28.319 1.00 64.33 403 SER A C 1
ATOM 8162 O O . SER B 1 403 ? 17.535 53.772 29.317 1.00 55.78 403 SER A O 1
ATOM 8165 N N . ILE B 1 404 ? 17.992 54.589 27.237 1.00 64.54 404 ILE A N 1
ATOM 8166 C CA . ILE B 1 404 ? 16.683 55.169 26.958 1.00 66.59 404 ILE A CA 1
ATOM 8167 C C . ILE B 1 404 ? 15.553 54.222 27.376 1.00 70.45 404 ILE A C 1
ATOM 8168 O O . ILE B 1 404 ? 14.675 54.595 28.168 1.00 66.50 404 ILE A O 1
ATOM 8173 N N . PHE B 1 405 ? 15.640 52.985 26.880 1.00 65.77 405 PHE A N 1
ATOM 8174 C CA . PHE B 1 405 ? 14.708 51.909 27.185 1.00 63.85 405 PHE A CA 1
ATOM 8175 C C . PHE B 1 405 ? 14.748 51.459 28.650 1.00 67.44 405 PHE A C 1
ATOM 8176 O O . PHE B 1 405 ? 13.734 51.022 29.197 1.00 64.15 405 PHE A O 1
ATOM 8184 N N . SER B 1 406 ? 15.925 51.508 29.266 1.00 65.39 406 SER A N 1
ATOM 8185 C CA . SER B 1 406 ? 16.108 50.881 30.568 1.00 67.58 406 SER A CA 1
ATOM 8186 C C . SER B 1 406 ? 15.202 51.437 31.662 1.00 72.93 406 SER A C 1
ATOM 8187 O O . SER B 1 406 ? 14.536 50.665 32.352 1.00 84.49 406 SER A O 1
ATOM 8190 N N . LYS B 1 407 ? 15.156 52.756 31.825 1.00 72.12 407 LYS A N 1
ATOM 8191 C CA . LYS B 1 407 ? 14.199 53.326 32.768 1.00 67.57 407 LYS A CA 1
ATOM 8192 C C . LYS B 1 407 ? 12.780 53.218 32.225 1.00 63.99 407 LYS A C 1
ATOM 8193 O O . LYS B 1 407 ? 11.902 52.698 32.904 1.00 67.68 407 LYS A O 1
ATOM 8199 N N . LEU B 1 408 ? 12.565 53.676 30.992 1.00 72.98 408 LEU A N 1
ATOM 8200 C CA . LEU B 1 408 ? 11.208 53.733 30.391 1.00 68.20 408 LEU A CA 1
ATOM 8201 C C . LEU B 1 408 ? 10.407 52.448 30.598 1.00 57.50 408 LEU A C 1
ATOM 8202 O O . LEU B 1 408 ? 9.245 52.496 30.955 1.00 53.36 408 LEU A O 1
ATOM 8207 N N . TYR B 1 409 ? 11.034 51.304 30.366 1.00 58.25 409 TYR A N 1
ATOM 8208 C CA . TYR B 1 409 ? 10.336 50.020 30.471 1.00 62.30 409 TYR A CA 1
ATOM 8209 C C . TYR B 1 409 ? 10.163 49.568 31.926 1.00 59.76 409 TYR A C 1
ATOM 8210 O O . TYR B 1 409 ? 9.159 48.943 32.277 1.00 54.92 409 TYR A O 1
ATOM 8219 N N . ALA B 1 410 ? 11.145 49.885 32.762 1.00 59.57 410 ALA A N 1
ATOM 8220 C CA . ALA B 1 410 ? 11.120 49.470 34.154 1.00 60.16 410 ALA A CA 1
ATOM 8221 C C . ALA B 1 410 ? 9.908 50.053 34.820 1.00 61.11 410 ALA A C 1
ATOM 8222 O O . ALA B 1 410 ? 9.149 49.353 35.463 1.00 69.86 410 ALA A O 1
ATOM 8224 N N . VAL B 1 411 ? 9.716 51.347 34.630 1.00 68.69 411 VAL A N 1
ATOM 8225 C CA . VAL B 1 411 ? 8.576 52.043 35.210 1.00 70.73 411 VAL A CA 1
ATOM 8226 C C . VAL B 1 411 ? 7.267 51.540 34.591 1.00 72.97 411 VAL A C 1
ATOM 8227 O O . VAL B 1 411 ? 6.308 51.256 35.314 1.00 82.85 411 VAL A O 1
ATOM 8231 N N . LEU B 1 412 ? 7.232 51.401 33.268 1.00 68.02 412 LEU A N 1
ATOM 8232 C CA . LEU B 1 412 ? 6.025 50.933 32.606 1.00 63.25 412 LEU A CA 1
ATOM 8233 C C . LEU B 1 412 ? 5.604 49.550 33.093 1.00 61.95 412 LEU A C 1
ATOM 8234 O O . LEU B 1 412 ? 4.423 49.324 33.405 1.00 58.42 412 LEU A O 1
ATOM 8239 N N . ALA B 1 413 ? 6.566 48.639 33.189 1.00 55.83 413 ALA A N 1
ATOM 8240 C CA . ALA B 1 413 ? 6.283 47.273 33.654 1.00 62.05 413 ALA A CA 1
ATOM 8241 C C . ALA B 1 413 ? 5.658 47.242 35.044 1.00 64.69 413 ALA A C 1
ATOM 8242 O O . ALA B 1 413 ? 4.828 46.375 35.345 1.00 60.22 413 ALA A O 1
ATOM 8244 N N . LEU B 1 414 ? 6.068 48.170 35.900 1.00 69.01 414 LEU A N 1
ATOM 8245 C CA . LEU B 1 414 ? 5.471 48.253 37.216 1.00 74.77 414 LEU A CA 1
ATOM 8246 C C . LEU B 1 414 ? 4.014 48.692 37.055 1.00 77.53 414 LEU A C 1
ATOM 8247 O O . LEU B 1 414 ? 3.095 47.978 37.454 1.00 78.95 414 LEU A O 1
ATOM 8252 N N . ARG B 1 415 ? 3.810 49.846 36.431 1.00 79.88 415 ARG A N 1
ATOM 8253 C CA . ARG B 1 415 ? 2.465 50.376 36.217 1.00 92.24 415 ARG A CA 1
ATOM 8254 C C . ARG B 1 415 ? 1.532 49.319 35.625 1.00 88.22 415 ARG A C 1
ATOM 8255 O O . ARG B 1 415 ? 0.370 49.228 36.014 1.00 100.96 415 ARG A O 1
ATOM 8263 N N . ILE B 1 416 ? 2.046 48.506 34.710 1.00 77.49 416 ILE A N 1
ATOM 8264 C CA . ILE B 1 416 ? 1.242 47.437 34.117 1.00 86.71 416 ILE A CA 1
ATOM 8265 C C . ILE B 1 416 ? 1.000 46.310 35.131 1.00 86.47 416 ILE A C 1
ATOM 8266 O O . ILE B 1 416 ? -0.084 45.741 35.191 1.00 75.30 416 ILE A O 1
ATOM 8271 N N . HIS B 1 417 ? 2.022 45.992 35.916 1.00 94.59 417 HIS A N 1
ATOM 8272 C CA . HIS B 1 417 ? 1.906 45.005 36.984 1.00 97.68 417 HIS A CA 1
ATOM 8273 C C . HIS B 1 417 ? 0.861 45.445 38.008 1.00 92.96 417 HIS A C 1
ATOM 8274 O O . HIS B 1 417 ? -0.047 44.679 38.352 1.00 88.25 417 HIS A O 1
ATOM 8281 N N . LYS B 1 418 ? 0.989 46.684 38.474 1.00 82.99 418 LYS A N 1
ATOM 8282 C CA . LYS B 1 418 ? 0.049 47.243 39.434 1.00 86.57 418 LYS A CA 1
ATOM 8283 C C . LYS B 1 418 ? -1.370 47.388 38.878 1.00 94.07 418 LYS A C 1
ATOM 8284 O O . LYS B 1 418 ? -2.329 47.023 39.564 1.00 103.20 418 LYS A O 1
ATOM 8290 N N . GLU B 1 419 ? -1.512 47.896 37.651 1.00 91.39 419 GLU A N 1
ATOM 8291 C CA . GLU B 1 419 ? -2.854 48.140 37.073 1.00 91.49 419 GLU A CA 1
ATOM 8292 C C . GLU B 1 419 ? -3.491 46.909 36.387 1.00 92.95 419 GLU A C 1
ATOM 8293 O O . GLU B 1 419 ? -4.711 46.814 36.286 1.00 86.38 419 GLU A O 1
ATOM 8299 N N . ARG B 1 420 ? -2.676 45.973 35.913 1.00 96.06 420 ARG A N 1
ATOM 8300 C CA . ARG B 1 420 ? -3.194 44.706 35.393 1.00 93.61 420 ARG A CA 1
ATOM 8301 C C . ARG B 1 420 ? -4.117 44.925 34.175 1.00 96.60 420 ARG A C 1
ATOM 8302 O O . ARG B 1 420 ? -3.882 45.836 33.373 1.00 94.39 420 ARG A O 1
ATOM 8310 N N . ASP B 1 421 ? -5.172 44.111 34.057 1.00 93.08 421 ASP A N 1
ATOM 8311 C CA . ASP B 1 421 ? -6.079 44.127 32.902 1.00 84.65 421 ASP A CA 1
ATOM 8312 C C . ASP B 1 421 ? -6.824 45.450 32.648 1.00 87.19 421 ASP A C 1
ATOM 8313 O O . ASP B 1 421 ? -7.347 45.647 31.552 1.00 83.93 421 ASP A O 1
ATOM 8318 N N . ARG B 1 422 ? -6.904 46.342 33.635 1.00 93.08 422 ARG A N 1
ATOM 8319 C CA . ARG B 1 422 ? -7.609 47.626 33.433 1.00 109.24 422 ARG A CA 1
ATOM 8320 C C . ARG B 1 422 ? -6.641 48.767 33.075 1.00 106.71 422 ARG A C 1
ATOM 8321 O O . ARG B 1 422 ? -6.981 49.948 33.153 1.00 96.46 422 ARG A O 1
ATOM 8329 N N . PHE B 1 423 ? -5.431 48.394 32.678 1.00 102.32 423 PHE A N 1
ATOM 8330 C CA . PHE B 1 423 ? -4.480 49.315 32.074 1.00 94.82 423 PHE A CA 1
ATOM 8331 C C . PHE B 1 423 ? -5.026 49.722 30.699 1.00 85.10 423 PHE A C 1
ATOM 8332 O O . PHE B 1 423 ? -5.692 48.915 30.040 1.00 76.80 423 PHE A O 1
ATOM 8340 N N . ASP B 1 424 ? -4.792 50.970 30.281 1.00 79.39 424 ASP A N 1
ATOM 8341 C CA . ASP B 1 424 ? -5.174 51.390 28.914 1.00 83.64 424 ASP A CA 1
ATOM 8342 C C . ASP B 1 424 ? -3.946 51.826 28.103 1.00 85.79 424 ASP A C 1
ATOM 8343 O O . ASP B 1 424 ? -3.032 52.489 28.617 1.00 74.49 424 ASP A O 1
ATOM 8348 N N . ILE B 1 425 ? -3.946 51.409 26.835 1.00 86.32 425 ILE A N 1
ATOM 8349 C CA . ILE B 1 425 ? -2.846 51.622 25.890 1.00 71.52 425 ILE A CA 1
ATOM 8350 C C . ILE B 1 425 ? -2.373 53.070 25.820 1.00 71.11 425 ILE A C 1
ATOM 8351 O O . ILE B 1 425 ? -1.174 53.322 25.715 1.00 68.20 425 ILE A O 1
ATOM 8356 N N . SER B 1 426 ? -3.309 54.016 25.867 1.00 72.39 426 SER A N 1
ATOM 8357 C CA . SER B 1 426 ? -2.972 55.442 25.796 1.00 79.10 426 SER A CA 1
ATOM 8358 C C . SER B 1 426 ? -1.858 55.812 26.786 1.00 77.83 426 SER A C 1
ATOM 8359 O O . SER B 1 426 ? -1.086 56.734 26.520 1.00 73.29 426 SER A O 1
ATOM 8362 N N . LYS B 1 427 ? -1.781 55.090 27.912 1.00 77.22 427 LYS A N 1
ATOM 8363 C CA . LYS B 1 427 ? -0.660 55.210 28.863 1.00 72.15 427 LYS A CA 1
ATOM 8364 C C . LYS B 1 427 ? 0.679 54.864 28.215 1.00 68.40 427 LYS A C 1
ATOM 8365 O O . LYS B 1 427 ? 1.631 55.638 28.277 1.00 73.43 427 LYS A O 1
ATOM 8371 N N . LEU B 1 428 ? 0.746 53.692 27.599 1.00 61.11 428 LEU A N 1
ATOM 8372 C CA . LEU B 1 428 ? 1.939 53.292 26.860 1.00 63.91 428 LEU A CA 1
ATOM 8373 C C . LEU B 1 428 ? 2.342 54.303 25.785 1.00 66.71 428 LEU A C 1
ATOM 8374 O O . LEU B 1 428 ? 3.541 54.554 25.606 1.00 64.81 428 LEU A O 1
ATOM 8379 N N . HIS B 1 429 ? 1.356 54.849 25.062 1.00 57.53 429 HIS A N 1
ATOM 8380 C CA . HIS B 1 429 ? 1.627 55.892 24.086 1.00 52.67 429 HIS A CA 1
ATOM 8381 C C . HIS B 1 429 ? 2.168 57.139 24.749 1.00 55.06 429 HIS A C 1
ATOM 8382 O O . HIS B 1 429 ? 3.166 57.707 24.306 1.00 58.93 429 HIS A O 1
ATOM 8389 N N . GLY B 1 430 ? 1.520 57.573 25.816 1.00 51.03 430 GLY A N 1
ATOM 8390 C CA . GLY B 1 430 ? 2.013 58.725 26.532 1.00 49.90 430 GLY A CA 1
ATOM 8391 C C . GLY B 1 430 ? 3.454 58.506 26.959 1.00 50.23 430 GLY A C 1
ATOM 8392 O O . GLY B 1 430 ? 4.319 59.402 26.847 1.00 41.12 430 GLY A O 1
ATOM 8393 N N . ALA B 1 431 ? 3.714 57.306 27.463 1.00 49.38 431 ALA A N 1
ATOM 8394 C CA . ALA B 1 431 ? 5.013 57.020 28.012 1.00 49.58 431 ALA A CA 1
ATOM 8395 C C . ALA B 1 431 ? 5.977 57.213 26.871 1.00 53.48 431 ALA A C 1
ATOM 8396 O O . ALA B 1 431 ? 6.908 58.016 26.978 1.00 55.05 431 ALA A O 1
ATOM 8398 N N . PHE B 1 432 ? 5.716 56.515 25.762 1.00 52.17 432 PHE A N 1
ATOM 8399 C CA . PHE B 1 432 ? 6.580 56.603 24.591 1.00 54.49 432 PHE A CA 1
ATOM 8400 C C . PHE B 1 432 ? 6.688 58.043 24.101 1.00 56.91 432 PHE A C 1
ATOM 8401 O O . PHE B 1 432 ? 7.757 58.514 23.716 1.00 53.57 432 PHE A O 1
ATOM 8409 N N . ASN B 1 433 ? 5.565 58.740 24.113 1.00 58.92 433 ASN A N 1
ATOM 8410 C CA . ASN B 1 433 ? 5.528 60.079 23.584 1.00 57.01 433 ASN A CA 1
ATOM 8411 C C . ASN B 1 433 ? 6.395 61.053 24.363 1.00 59.14 433 ASN A C 1
ATOM 8412 O O . ASN B 1 433 ? 6.964 61.958 23.761 1.00 55.06 433 ASN A O 1
ATOM 8417 N N . GLU B 1 434 ? 6.489 60.872 25.686 1.00 63.30 434 GLU A N 1
ATOM 8418 C CA . GLU B 1 434 ? 7.345 61.721 26.538 1.00 61.06 434 GLU A CA 1
ATOM 8419 C C . GLU B 1 434 ? 8.809 61.614 26.176 1.00 57.32 434 GLU A C 1
ATOM 8420 O O . GLU B 1 434 ? 9.526 62.618 26.123 1.00 62.67 434 GLU A O 1
ATOM 8426 N N . ILE B 1 435 ? 9.250 60.385 25.941 1.00 58.53 435 ILE A N 1
ATOM 8427 C CA . ILE B 1 435 ? 10.631 60.116 25.546 1.00 58.06 435 ILE A CA 1
ATOM 8428 C C . ILE B 1 435 ? 10.977 60.863 24.251 1.00 60.88 435 ILE A C 1
ATOM 8429 O O . ILE B 1 435 ? 12.043 61.482 24.146 1.00 60.42 435 ILE A O 1
ATOM 8434 N N . LEU B 1 436 ? 10.071 60.805 23.273 1.00 58.15 436 LEU A N 1
ATOM 8435 C CA . LEU B 1 436 ? 10.302 61.424 21.971 1.00 57.30 436 LEU A CA 1
ATOM 8436 C C . LEU B 1 436 ? 10.254 62.956 22.044 1.00 63.48 436 LEU A C 1
ATOM 8437 O O . LEU B 1 436 ? 10.963 63.651 21.289 1.00 59.47 436 LEU A O 1
ATOM 8442 N N . LEU B 1 437 ? 9.435 63.483 22.955 1.00 61.43 437 LEU A N 1
ATOM 8443 C CA . LEU B 1 437 ? 9.378 64.928 23.174 1.00 60.34 437 LEU A CA 1
ATOM 8444 C C . LEU B 1 437 ? 10.697 65.397 23.754 1.00 65.54 437 LEU A C 1
ATOM 8445 O O . LEU B 1 437 ? 11.133 66.519 23.511 1.00 74.82 437 LEU A O 1
ATOM 8450 N N . ASP B 1 438 ? 11.321 64.517 24.527 1.00 70.36 438 ASP A N 1
ATOM 8451 C CA . ASP B 1 438 ? 12.608 64.784 25.141 1.00 74.13 438 ASP A CA 1
ATOM 8452 C C . ASP B 1 438 ? 13.724 64.628 24.105 1.00 64.99 438 ASP A C 1
ATOM 8453 O O . ASP B 1 438 ? 14.395 65.580 23.783 1.00 60.88 438 ASP A O 1
ATOM 8458 N N . LYS B 1 439 ? 13.897 63.438 23.549 1.00 73.27 439 LYS A N 1
ATOM 8459 C CA . LYS B 1 439 ? 15.066 63.170 22.700 1.00 71.13 439 LYS A CA 1
ATOM 8460 C C . LYS B 1 439 ? 14.931 63.637 21.255 1.00 64.47 439 LYS A C 1
ATOM 8461 O O . LYS B 1 439 ? 15.934 63.718 20.562 1.00 64.64 439 LYS A O 1
ATOM 8467 N N . ASP B 1 440 ? 13.717 63.942 20.798 1.00 61.27 440 ASP A N 1
ATOM 8468 C CA . ASP B 1 440 ? 13.498 64.274 19.383 1.00 55.30 440 ASP A CA 1
ATOM 8469 C C . ASP B 1 440 ? 12.243 65.136 19.157 1.00 57.68 440 ASP A C 1
ATOM 8470 O O . ASP B 1 440 ? 11.390 64.779 18.369 1.00 50.79 440 ASP A O 1
ATOM 8475 N N . PRO B 1 441 ? 12.171 66.317 19.804 1.00 64.32 441 PRO A N 1
ATOM 8476 C CA . PRO B 1 441 ? 10.931 67.076 20.037 1.00 61.52 441 PRO A CA 1
ATOM 8477 C C . PRO B 1 441 ? 10.102 67.377 18.798 1.00 66.02 441 PRO A C 1
ATOM 8478 O O . PRO B 1 441 ? 8.850 67.370 18.871 1.00 56.16 441 PRO A O 1
ATOM 8482 N N . GLU B 1 442 ? 10.794 67.669 17.692 1.00 63.44 442 GLU A N 1
ATOM 8483 C CA . GLU B 1 442 ? 10.124 68.074 16.458 1.00 67.26 442 GLU A CA 1
ATOM 8484 C C . GLU B 1 442 ? 10.441 67.082 15.340 1.00 64.35 442 GLU A C 1
ATOM 8485 O O . GLU B 1 442 ? 10.439 67.435 14.162 1.00 54.04 442 GLU A O 1
ATOM 8491 N N . ASP B 1 443 ? 10.689 65.834 15.737 1.00 62.07 443 ASP A N 1
ATOM 8492 C CA . ASP B 1 443 ? 10.914 64.723 14.820 1.00 60.17 443 ASP A CA 1
ATOM 8493 C C . ASP B 1 443 ? 12.075 64.935 13.842 1.00 61.56 443 ASP A C 1
ATOM 8494 O O . ASP B 1 443 ? 12.128 64.249 12.825 1.00 65.53 443 ASP A O 1
ATOM 8499 N N . VAL B 1 444 ? 13.004 65.851 14.103 1.00 57.03 444 VAL A N 1
ATOM 8500 C CA . VAL B 1 444 ? 13.999 66.141 13.060 1.00 62.57 444 VAL A CA 1
ATOM 8501 C C . VAL B 1 444 ? 15.084 65.063 12.990 1.00 64.94 444 VAL A C 1
ATOM 8502 O O . VAL B 1 444 ? 15.570 64.746 11.907 1.00 59.28 444 VAL A O 1
ATOM 8506 N N . ARG B 1 445 ? 15.466 64.513 14.139 1.00 62.30 445 ARG A N 1
ATOM 8507 C CA . ARG B 1 445 ? 16.473 63.463 14.161 1.00 67.90 445 ARG A CA 1
ATOM 8508 C C . ARG B 1 445 ? 15.951 62.223 13.443 1.00 67.90 445 ARG A C 1
ATOM 8509 O O . ARG B 1 445 ? 16.584 61.716 12.510 1.00 61.48 445 ARG A O 1
ATOM 8517 N N . PHE B 1 446 ? 14.776 61.762 13.855 1.00 61.90 446 PHE A N 1
ATOM 8518 C CA . PHE B 1 446 ? 14.174 60.586 13.243 1.00 59.38 446 PHE A CA 1
ATOM 8519 C C . PHE B 1 446 ? 13.982 60.795 11.747 1.00 59.48 446 PHE A C 1
ATOM 8520 O O . PHE B 1 446 ? 14.152 59.858 10.974 1.00 63.87 446 PHE A O 1
ATOM 8528 N N . SER B 1 447 ? 13.639 62.023 11.353 1.00 56.65 447 SER A N 1
ATOM 8529 C CA . SER B 1 447 ? 13.328 62.345 9.964 1.00 55.23 447 SER A CA 1
ATOM 8530 C C . SER B 1 447 ? 14.554 62.218 9.066 1.00 65.16 447 SER A C 1
ATOM 8531 O O . SER B 1 447 ? 14.483 61.627 7.984 1.00 73.09 447 SER A O 1
ATOM 8534 N N . THR B 1 448 ? 15.680 62.777 9.507 1.00 63.58 448 THR A N 1
ATOM 8535 C CA . THR B 1 448 ? 16.888 62.746 8.679 1.00 58.27 448 THR A CA 1
ATOM 8536 C C . THR B 1 448 ? 17.445 61.344 8.590 1.00 61.78 448 THR A C 1
ATOM 8537 O O . THR B 1 448 ? 17.982 60.959 7.540 1.00 66.27 448 THR A O 1
ATOM 8541 N N . ASN B 1 449 ? 17.322 60.591 9.688 1.00 63.44 449 ASN A N 1
ATOM 8542 C CA . ASN B 1 449 ? 17.719 59.178 9.704 1.00 60.47 449 ASN A CA 1
ATOM 8543 C C . ASN B 1 449 ? 16.961 58.401 8.626 1.00 59.81 449 ASN A C 1
ATOM 8544 O O . ASN B 1 449 ? 17.548 57.613 7.871 1.00 60.37 449 ASN A O 1
ATOM 8549 N N . VAL B 1 450 ? 15.665 58.669 8.532 1.00 48.83 450 VAL A N 1
ATOM 8550 C CA . VAL B 1 450 ? 14.847 58.062 7.500 1.00 52.89 450 VAL A CA 1
ATOM 8551 C C . VAL B 1 450 ? 15.351 58.446 6.108 1.00 55.32 450 VAL A C 1
ATOM 8552 O O . VAL B 1 450 ? 15.406 57.618 5.188 1.00 54.85 450 VAL A O 1
ATOM 8556 N N . ARG B 1 451 ? 15.705 59.718 5.985 1.00 60.48 451 ARG A N 1
ATOM 8557 C CA . ARG B 1 451 ? 16.052 60.331 4.716 1.00 63.08 451 ARG A CA 1
ATOM 8558 C C . ARG B 1 451 ? 17.338 59.737 4.195 1.00 64.48 451 ARG A C 1
ATOM 8559 O O . ARG B 1 451 ? 17.496 59.555 2.991 1.00 67.66 451 ARG A O 1
ATOM 8567 N N . SER B 1 452 ? 18.242 59.411 5.118 1.00 61.36 452 SER A N 1
ATOM 8568 C CA . SER B 1 452 ? 19.582 58.934 4.779 1.00 61.37 452 SER A CA 1
ATOM 8569 C C . SER B 1 452 ? 19.748 57.420 4.982 1.00 61.31 452 SER A C 1
ATOM 8570 O O . SER B 1 452 ? 20.858 56.923 5.182 1.00 60.89 452 SER A O 1
ATOM 8573 N N . LEU B 1 453 ? 18.634 56.697 4.916 1.00 57.70 453 LEU A N 1
ATOM 8574 C CA . LEU B 1 453 ? 18.641 55.244 4.860 1.00 54.71 453 LEU A CA 1
ATOM 8575 C C . LEU B 1 453 ? 19.072 54.784 3.465 1.00 58.53 453 LEU A C 1
ATOM 8576 O O . LEU B 1 453 ? 18.515 55.223 2.460 1.00 63.60 453 LEU A O 1
ATOM 8581 N N . ILE B 1 454 ? 20.054 53.896 3.402 1.00 56.78 454 ILE A N 1
ATOM 8582 C CA . ILE B 1 454 ? 20.541 53.382 2.127 1.00 63.92 454 ILE A CA 1
ATOM 8583 C C . ILE B 1 454 ? 20.232 51.880 1.968 1.00 63.51 454 ILE A C 1
ATOM 8584 O O . ILE B 1 454 ? 20.189 51.144 2.947 1.00 69.40 454 ILE A O 1
ATOM 8589 N N . TYR B 1 455 ? 19.997 51.433 0.735 1.00 63.92 455 TYR A N 1
ATOM 8590 C CA . TYR B 1 455 ? 19.802 50.014 0.469 1.00 62.19 455 TYR A CA 1
ATOM 8591 C C . TYR B 1 455 ? 21.114 49.319 0.740 1.00 61.44 455 TYR A C 1
ATOM 8592 O O . TYR B 1 455 ? 22.155 49.852 0.398 1.00 65.01 455 TYR A O 1
ATOM 8601 N N . GLN B 1 456 ? 21.059 48.122 1.326 1.00 68.65 456 GLN A N 1
ATOM 8602 C CA . GLN B 1 456 ? 22.267 47.342 1.652 1.00 64.98 456 GLN A CA 1
ATOM 8603 C C . GLN B 1 456 ? 22.563 46.280 0.628 1.00 67.61 456 GLN A C 1
ATOM 8604 O O . GLN B 1 456 ? 21.696 45.479 0.289 1.00 58.62 456 GLN A O 1
ATOM 8610 N N . LYS B 1 457 ? 23.822 46.236 0.202 1.00 76.06 457 LYS A N 1
ATOM 8611 C CA . LYS B 1 457 ? 24.248 45.321 -0.837 1.00 78.29 457 LYS A CA 1
ATOM 8612 C C . LYS B 1 457 ? 24.352 43.888 -0.350 1.00 79.16 457 LYS A C 1
ATOM 8613 O O . LYS B 1 457 ? 24.418 42.980 -1.176 1.00 81.18 457 LYS A O 1
ATOM 8619 N N . LYS B 1 458 ? 24.357 43.682 0.971 1.00 80.78 458 LYS A N 1
ATOM 8620 C CA . LYS B 1 458 ? 24.598 42.354 1.563 1.00 85.72 458 LYS A CA 1
ATOM 8621 C C . LYS B 1 458 ? 23.585 41.892 2.610 1.00 82.73 458 LYS A C 1
ATOM 8622 O O . LYS B 1 458 ? 23.295 40.698 2.709 1.00 77.06 458 LYS A O 1
ATOM 8628 N N . GLY B 1 459 ? 23.076 42.818 3.415 1.00 85.47 459 GLY A N 1
ATOM 8629 C CA . GLY B 1 459 ? 22.244 42.453 4.565 1.00 89.74 459 GLY A CA 1
ATOM 8630 C C . GLY B 1 459 ? 20.921 41.762 4.253 1.00 77.75 459 GLY A C 1
ATOM 8631 O O . GLY B 1 459 ? 20.767 41.103 3.228 1.00 64.86 459 GLY A O 1
ATOM 8632 N N . ASP B 1 460 ? 19.993 41.880 5.195 1.00 72.12 460 ASP A N 1
ATOM 8633 C CA . ASP B 1 460 ? 18.600 41.511 5.002 1.00 66.46 460 ASP A CA 1
ATOM 8634 C C . ASP B 1 460 ? 17.806 42.791 4.797 1.00 64.02 460 ASP A C 1
ATOM 8635 O O . ASP B 1 460 ? 16.633 42.756 4.448 1.00 74.27 460 ASP A O 1
ATOM 8640 N N . ASN B 1 461 ? 18.462 43.925 5.009 1.00 59.39 461 ASN A N 1
ATOM 8641 C CA . ASN B 1 461 ? 17.830 45.232 4.952 1.00 54.84 461 ASN A CA 1
ATOM 8642 C C . ASN B 1 461 ? 16.697 45.463 5.932 1.00 64.20 461 ASN A C 1
ATOM 8643 O O . ASN B 1 461 ? 15.794 46.253 5.663 1.00 71.39 461 ASN A O 1
ATOM 8648 N N . LYS B 1 462 ? 16.808 44.837 7.101 1.00 64.22 462 LYS A N 1
ATOM 8649 C CA . LYS B 1 462 ? 15.819 44.945 8.171 1.00 58.81 462 LYS A CA 1
ATOM 8650 C C . LYS B 1 462 ? 15.309 46.363 8.453 1.00 51.65 462 LYS A C 1
ATOM 8651 O O . LYS B 1 462 ? 14.123 46.554 8.733 1.00 53.10 462 LYS A O 1
ATOM 8657 N N . PRO B 1 463 ? 16.194 47.363 8.414 1.00 49.80 463 PRO A N 1
ATOM 8658 C CA . PRO B 1 463 ? 15.716 48.731 8.677 1.00 56.50 463 PRO A CA 1
ATOM 8659 C C . PRO B 1 463 ? 14.701 49.234 7.653 1.00 58.74 463 PRO A C 1
ATOM 8660 O O . PRO B 1 463 ? 13.629 49.708 8.028 1.00 51.62 463 PRO A O 1
ATOM 8664 N N . ILE B 1 464 ? 15.051 49.108 6.373 1.00 65.20 464 ILE A N 1
ATOM 8665 C CA . ILE B 1 464 ? 14.206 49.570 5.268 1.00 64.56 464 ILE A CA 1
ATOM 8666 C C . ILE B 1 464 ? 12.948 48.736 5.178 1.00 58.60 464 ILE A C 1
ATOM 8667 O O . ILE B 1 464 ? 11.887 49.237 4.814 1.00 52.27 464 ILE A O 1
ATOM 8672 N N . LYS B 1 465 ? 13.080 47.459 5.506 1.00 58.49 465 LYS A N 1
ATOM 8673 C CA . LYS B 1 465 ? 11.931 46.564 5.530 1.00 62.06 465 LYS A CA 1
ATOM 8674 C C . LYS B 1 465 ? 11.012 46.894 6.709 1.00 61.24 465 LYS A C 1
ATOM 8675 O O . LYS B 1 465 ? 9.809 47.029 6.507 1.00 75.47 465 LYS A O 1
ATOM 8681 N N . CYS B 1 466 ? 11.563 47.053 7.915 1.00 54.41 466 CYS A N 1
ATOM 8682 C CA . CYS B 1 466 ? 10.760 47.492 9.071 1.00 52.99 466 CYS A CA 1
ATOM 8683 C C . CYS B 1 466 ? 9.924 48.728 8.745 1.00 52.91 466 CYS A C 1
ATOM 8684 O O . CYS B 1 466 ? 8.761 48.842 9.126 1.00 52.67 466 CYS A O 1
ATOM 8687 N N . LEU B 1 467 ? 10.532 49.644 8.013 1.00 50.01 467 LEU A N 1
ATOM 8688 C CA . LEU B 1 467 ? 9.889 50.881 7.642 1.00 52.94 467 LEU A CA 1
ATOM 8689 C C . LEU B 1 467 ? 8.774 50.710 6.619 1.00 53.78 467 LEU A C 1
ATOM 8690 O O . LEU B 1 467 ? 7.676 51.200 6.817 1.00 61.21 467 LEU A O 1
ATOM 8695 N N . LEU B 1 468 ? 9.066 50.044 5.511 1.00 53.29 468 LEU A N 1
ATOM 8696 C CA . LEU B 1 468 ? 8.143 50.013 4.386 1.00 52.52 468 LEU A CA 1
ATOM 8697 C C . LEU B 1 468 ? 6.925 49.123 4.652 1.00 56.76 468 LEU A C 1
ATOM 8698 O O . LEU B 1 468 ? 5.809 49.445 4.236 1.00 60.42 468 LEU A O 1
ATOM 8703 N N . MET B 1 469 ? 7.154 48.013 5.344 1.00 52.80 469 MET A N 1
ATOM 8704 C CA . MET B 1 469 ? 6.087 47.174 5.882 1.00 54.86 469 MET A CA 1
ATOM 8705 C C . MET B 1 469 ? 5.161 47.966 6.815 1.00 58.46 469 MET A C 1
ATOM 8706 O O . MET B 1 469 ? 3.944 47.802 6.797 1.00 65.61 469 MET A O 1
ATOM 8711 N N . THR B 1 470 ? 5.738 48.802 7.658 1.00 55.27 470 THR A N 1
ATOM 8712 C CA . THR B 1 470 ? 4.969 49.438 8.702 1.00 48.59 470 THR A CA 1
ATOM 8713 C C . THR B 1 470 ? 4.158 50.617 8.166 1.00 55.77 470 THR A C 1
ATOM 8714 O O . THR B 1 470 ? 3.024 50.787 8.578 1.00 56.76 470 THR A O 1
ATOM 8718 N N . ILE B 1 471 ? 4.719 51.421 7.259 1.00 60.74 471 ILE A N 1
ATOM 8719 C CA . ILE B 1 471 ? 3.928 52.455 6.587 1.00 62.74 471 ILE A CA 1
ATOM 8720 C C . ILE B 1 471 ? 2.881 51.746 5.718 1.00 65.46 471 ILE A C 1
ATOM 8721 O O . ILE B 1 471 ? 1.698 52.085 5.781 1.00 71.76 471 ILE A O 1
ATOM 8726 N N . GLN B 1 472 ? 3.297 50.728 4.963 1.00 62.43 472 GLN A N 1
ATOM 8727 C CA . GLN B 1 472 ? 2.359 49.908 4.168 1.00 62.73 472 GLN A CA 1
ATOM 8728 C C . GLN B 1 472 ? 1.140 49.439 4.947 1.00 59.54 472 GLN A C 1
ATOM 8729 O O . GLN B 1 472 ? 0.022 49.620 4.514 1.00 73.95 472 GLN A O 1
ATOM 8735 N N . GLU B 1 473 ? 1.385 48.832 6.100 1.00 66.61 473 GLU A N 1
ATOM 8736 C CA . GLU B 1 473 ? 0.335 48.319 6.989 1.00 59.47 473 GLU A CA 1
ATOM 8737 C C . GLU B 1 473 ? -0.570 49.385 7.598 1.00 52.78 473 GLU A C 1
ATOM 8738 O O . GLU B 1 473 ? -1.531 49.027 8.266 1.00 57.85 473 GLU A O 1
ATOM 8744 N N . ASN B 1 474 ? -0.254 50.673 7.441 1.00 53.91 474 ASN A N 1
ATOM 8745 C CA . ASN B 1 474 ? -1.033 51.757 8.097 1.00 56.26 474 ASN A CA 1
ATOM 8746 C C . ASN B 1 474 ? -1.483 52.782 7.076 1.00 60.38 474 ASN A C 1
ATOM 8747 O O . ASN B 1 474 ? -1.694 53.952 7.403 1.00 58.40 474 ASN A O 1
ATOM 8752 N N . TRP B 1 475 ? -1.651 52.313 5.841 1.00 68.36 475 TRP A N 1
ATOM 8753 C CA . TRP B 1 475 ? -1.791 53.178 4.676 1.00 67.32 475 TRP A CA 1
ATOM 8754 C C . TRP B 1 475 ? -3.186 53.796 4.552 1.00 74.39 475 TRP A C 1
ATOM 8755 O O . TRP B 1 475 ? -3.325 54.989 4.285 1.00 80.68 475 TRP A O 1
ATOM 8766 N N . GLU B 1 476 ? -4.220 52.995 4.765 1.00 74.42 476 GLU A N 1
ATOM 8767 C CA . GLU B 1 476 ? -5.586 53.511 4.711 1.00 82.05 476 GLU A CA 1
ATOM 8768 C C . GLU B 1 476 ? -5.814 54.582 5.784 1.00 73.63 476 GLU A C 1
ATOM 8769 O O . GLU B 1 476 ? -6.722 55.395 5.660 1.00 94.01 476 GLU A O 1
ATOM 8775 N N . TRP B 1 477 ? -4.989 54.571 6.828 1.00 72.15 477 TRP A N 1
ATOM 8776 C CA . TRP B 1 477 ? -5.013 55.604 7.865 1.00 70.08 477 TRP A CA 1
ATOM 8777 C C . TRP B 1 477 ? -4.207 56.827 7.470 1.00 70.90 477 TRP A C 1
ATOM 8778 O O . TRP B 1 477 ? -4.530 57.933 7.873 1.00 73.90 477 TRP A O 1
ATOM 8789 N N . LEU B 1 478 ? -3.129 56.626 6.721 1.00 72.58 478 LEU A N 1
ATOM 8790 C CA . LEU B 1 478 ? -2.342 57.753 6.216 1.00 76.22 478 LEU A CA 1
ATOM 8791 C C . LEU B 1 478 ? -3.110 58.551 5.173 1.00 80.22 478 LEU A C 1
ATOM 8792 O O . LEU B 1 478 ? -2.891 59.749 5.024 1.00 76.63 478 LEU A O 1
ATOM 8797 N N . LYS B 1 479 ? -4.005 57.870 4.462 1.00 81.25 479 LYS A N 1
ATOM 8798 C CA . LYS B 1 479 ? -4.763 58.464 3.373 1.00 81.25 479 LYS A CA 1
ATOM 8799 C C . LYS B 1 479 ? -6.084 59.119 3.797 1.00 84.72 479 LYS A C 1
ATOM 8800 O O . LYS B 1 479 ? -6.477 60.136 3.227 1.00 83.49 479 LYS A O 1
ATOM 8806 N N . GLN B 1 480 ? -6.758 58.550 4.793 1.00 90.42 480 GLN A N 1
ATOM 8807 C CA . GLN B 1 480 ? -8.092 59.017 5.208 1.00 101.73 480 GLN A CA 1
ATOM 8808 C C . GLN B 1 480 ? -8.160 60.542 5.390 1.00 106.24 480 GLN A C 1
ATOM 8809 O O . GLN B 1 480 ? -7.142 61.157 5.728 1.00 92.52 480 GLN A O 1
ATOM 8815 N N . PRO B 1 481 ? -9.359 61.151 5.189 1.00 115.59 481 PRO A N 1
ATOM 8816 C CA . PRO B 1 481 ? -9.495 62.577 5.509 1.00 111.37 481 PRO A CA 1
ATOM 8817 C C . PRO B 1 481 ? -8.950 62.788 6.908 1.00 115.26 481 PRO A C 1
ATOM 8818 O O . PRO B 1 481 ? -9.526 62.290 7.878 1.00 103.60 481 PRO A O 1
ATOM 8822 N N . CYS B 1 482 ? -7.829 63.499 6.992 1.00 126.21 482 CYS A N 1
ATOM 8823 C CA . CYS B 1 482 ? -6.901 63.359 8.118 1.00 135.19 482 CYS A CA 1
ATOM 8824 C C . CYS B 1 482 ? -7.567 63.498 9.486 1.00 139.93 482 CYS A C 1
ATOM 8825 O O . CYS B 1 482 ? -8.353 64.413 9.719 1.00 141.02 482 CYS A O 1
ATOM 8828 N N . GLN B 1 483 ? -7.254 62.561 10.375 1.00 145.04 483 GLN A N 1
ATOM 8829 C CA . GLN B 1 483 ? -7.755 62.583 11.747 1.00 142.57 483 GLN A CA 1
ATOM 8830 C C . GLN B 1 483 ? -6.593 62.636 12.746 1.00 135.74 483 GLN A C 1
ATOM 8831 O O . GLN B 1 483 ? -6.686 63.309 13.771 1.00 133.34 483 GLN A O 1
ATOM 8837 N N . GLY B 1 484 ? -5.512 61.916 12.449 1.00 125.10 484 GLY A N 1
ATOM 8838 C CA . GLY B 1 484 ? -4.270 62.022 13.201 1.00 123.69 484 GLY A CA 1
ATOM 8839 C C . GLY B 1 484 ? -4.342 61.764 14.700 1.00 122.66 484 GLY A C 1
ATOM 8840 O O . GLY B 1 484 ? -3.946 62.624 15.495 1.00 139.44 484 GLY A O 1
ATOM 8841 N N . ASN B 1 485 ? -4.842 60.601 15.104 1.00 98.50 485 ASN A N 1
ATOM 8842 C CA . ASN B 1 485 ? -4.754 60.207 16.509 1.00 92.86 485 ASN A CA 1
ATOM 8843 C C . ASN B 1 485 ? -4.094 58.835 16.686 1.00 90.08 485 ASN A C 1
ATOM 8844 O O . ASN B 1 485 ? -4.489 57.866 16.059 1.00 81.25 485 ASN A O 1
ATOM 8849 N N . SER B 1 486 ? -3.095 58.739 17.551 1.00 95.22 486 SER A N 1
ATOM 8850 C CA . SER B 1 486 ? -2.365 57.474 17.701 1.00 91.75 486 SER A CA 1
ATOM 8851 C C . SER B 1 486 ? -3.286 56.295 18.015 1.00 87.32 486 SER A C 1
ATOM 8852 O O . SER B 1 486 ? -3.077 55.189 17.508 1.00 74.76 486 SER A O 1
ATOM 8855 N N . LEU B 1 487 ? -4.307 56.533 18.836 1.00 85.01 487 LEU A N 1
ATOM 8856 C CA . LEU B 1 487 ? -5.323 55.503 19.103 1.00 85.18 487 LEU A CA 1
ATOM 8857 C C . LEU B 1 487 ? -6.128 55.189 17.841 1.00 80.52 487 LEU A C 1
ATOM 8858 O O . LEU B 1 487 ? -6.525 54.042 17.600 1.00 65.29 487 LEU A O 1
ATOM 8863 N N . ASN B 1 488 ? -6.385 56.237 17.061 1.00 77.70 488 ASN A N 1
ATOM 8864 C CA . ASN B 1 488 ? -7.104 56.126 15.801 1.00 76.09 488 ASN A CA 1
ATOM 8865 C C . ASN B 1 488 ? -6.320 55.200 14.869 1.00 77.90 488 ASN A C 1
ATOM 8866 O O . ASN B 1 488 ? -6.862 54.209 14.388 1.00 72.84 488 ASN A O 1
ATOM 8871 N N . ARG B 1 489 ? -5.032 55.491 14.668 1.00 85.21 489 ARG A N 1
ATOM 8872 C CA . ARG B 1 489 ? -4.142 54.618 13.889 1.00 74.14 489 ARG A CA 1
ATOM 8873 C C . ARG B 1 489 ? -4.252 53.156 14.317 1.00 71.06 489 ARG A C 1
ATOM 8874 O O . ARG B 1 489 ? -4.334 52.245 13.487 1.00 77.61 489 ARG A O 1
ATOM 8882 N N . LEU B 1 490 ? -4.225 52.946 15.622 1.00 63.37 490 LEU A N 1
ATOM 8883 C CA . LEU B 1 490 ? -4.216 51.610 16.178 1.00 64.50 490 LEU A CA 1
ATOM 8884 C C . LEU B 1 490 ? -5.501 50.858 15.859 1.00 71.08 490 LEU A C 1
ATOM 8885 O O . LEU B 1 490 ? -5.469 49.647 15.643 1.00 74.59 490 LEU A O 1
ATOM 8890 N N . LYS B 1 491 ? -6.627 51.568 15.837 1.00 81.14 491 LYS A N 1
ATOM 8891 C CA . LYS B 1 491 ? -7.915 50.953 15.476 1.00 80.46 491 LYS A CA 1
ATOM 8892 C C . LYS B 1 491 ? -8.005 50.649 13.985 1.00 64.47 491 LYS A C 1
ATOM 8893 O O . LYS B 1 491 ? -8.383 49.545 13.602 1.00 71.81 491 LYS A O 1
ATOM 8899 N N . ARG B 1 492 ? -7.626 51.618 13.158 1.00 59.74 492 ARG A N 1
ATOM 8900 C CA . ARG B 1 492 ? -7.736 51.505 11.696 1.00 62.97 492 ARG A CA 1
ATOM 8901 C C . ARG B 1 492 ? -6.638 50.646 11.028 1.00 59.66 492 ARG A C 1
ATOM 8902 O O . ARG B 1 492 ? -6.614 50.516 9.817 1.00 69.38 492 ARG A O 1
ATOM 8910 N N . GLU B 1 493 ? -5.749 50.032 11.797 1.00 61.94 493 GLU A N 1
ATOM 8911 C CA . GLU B 1 493 ? -4.524 49.461 11.219 1.00 64.69 493 GLU A CA 1
ATOM 8912 C C . GLU B 1 493 ? -4.744 48.115 10.530 1.00 58.01 493 GLU A C 1
ATOM 8913 O O . GLU B 1 493 ? -5.431 47.242 11.043 1.00 63.78 493 GLU A O 1
ATOM 8919 N N . ASP B 1 494 ? -4.112 47.955 9.378 1.00 51.37 494 ASP A N 1
ATOM 8920 C CA . ASP B 1 494 ? -4.219 46.745 8.574 1.00 54.57 494 ASP A CA 1
ATOM 8921 C C . ASP B 1 494 ? -3.540 45.588 9.298 1.00 58.08 494 ASP A C 1
ATOM 8922 O O . ASP B 1 494 ? -2.368 45.711 9.646 1.00 68.65 494 ASP A O 1
ATOM 8927 N N . GLN B 1 495 ? -4.267 44.489 9.547 1.00 56.66 495 GLN A N 1
ATOM 8928 C CA . GLN B 1 495 ? -3.682 43.275 10.159 1.00 56.56 495 GLN A CA 1
ATOM 8929 C C . GLN B 1 495 ? -3.920 42.057 9.270 1.00 65.36 495 GLN A C 1
ATOM 8930 O O . GLN B 1 495 ? -3.816 40.908 9.714 1.00 76.36 495 GLN A O 1
ATOM 8936 N N . THR B 1 496 ? -4.214 42.303 8.002 1.00 72.99 496 THR A N 1
ATOM 8937 C CA . THR B 1 496 ? -4.698 41.250 7.107 1.00 71.74 496 THR A CA 1
ATOM 8938 C C . THR B 1 496 ? -3.596 40.529 6.356 1.00 71.91 496 THR A C 1
ATOM 8939 O O . THR B 1 496 ? -3.829 39.466 5.797 1.00 92.12 496 THR A O 1
ATOM 8943 N N . ILE B 1 497 ? -2.407 41.117 6.321 1.00 72.83 497 ILE A N 1
ATOM 8944 C CA . ILE B 1 497 ? -1.252 40.496 5.685 1.00 71.89 497 ILE A CA 1
ATOM 8945 C C . ILE B 1 497 ? -0.178 40.298 6.760 1.00 66.18 497 ILE A C 1
ATOM 8946 O O . ILE B 1 497 ? -0.053 41.108 7.674 1.00 63.26 497 ILE A O 1
ATOM 8951 N N . ILE B 1 498 ? 0.564 39.199 6.649 1.00 58.09 498 ILE A N 1
ATOM 8952 C CA . ILE B 1 498 ? 1.671 38.879 7.540 1.00 51.31 498 ILE A CA 1
ATOM 8953 C C . ILE B 1 498 ? 2.925 38.704 6.705 1.00 51.45 498 ILE A C 1
ATOM 8954 O O . ILE B 1 498 ? 3.167 37.639 6.157 1.00 59.93 498 ILE A O 1
ATOM 8959 N N . PHE B 1 499 ? 3.716 39.765 6.633 1.00 54.95 499 PHE A N 1
ATOM 8960 C CA . PHE B 1 499 ? 4.906 39.830 5.795 1.00 54.74 499 PHE A CA 1
ATOM 8961 C C . PHE B 1 499 ? 6.081 39.004 6.369 1.00 58.53 499 PHE A C 1
ATOM 8962 O O . PHE B 1 499 ? 6.330 38.992 7.587 1.00 57.31 499 PHE A O 1
ATOM 8970 N N . ASP B 1 500 ? 6.800 38.317 5.486 1.00 58.89 500 ASP A N 1
ATOM 8971 C CA . ASP B 1 500 ? 7.968 37.535 5.877 1.00 62.77 500 ASP A CA 1
ATOM 8972 C C . ASP B 1 500 ? 9.186 38.202 5.262 1.00 70.12 500 ASP A C 1
ATOM 8973 O O . ASP B 1 500 ? 9.308 38.264 4.032 1.00 77.34 500 ASP A O 1
ATOM 8978 N N . PHE B 1 501 ? 10.090 38.696 6.106 1.00 63.47 501 PHE A N 1
ATOM 8979 C CA . PHE B 1 501 ? 11.252 39.438 5.610 1.00 64.87 501 PHE A CA 1
ATOM 8980 C C . PHE B 1 501 ? 11.992 38.612 4.542 1.00 61.96 501 PHE A C 1
ATOM 8981 O O . PHE B 1 501 ? 12.590 39.178 3.623 1.00 65.61 501 PHE A O 1
ATOM 8989 N N . ASN B 1 502 ? 11.959 37.283 4.667 1.00 64.77 502 ASN A N 1
ATOM 8990 C CA . ASN B 1 502 ? 12.659 36.389 3.724 1.00 68.56 502 ASN A CA 1
ATOM 8991 C C . ASN B 1 502 ? 12.086 36.404 2.308 1.00 63.01 502 ASN A C 1
ATOM 8992 O O . ASN B 1 502 ? 12.810 36.095 1.362 1.00 58.99 502 ASN A O 1
ATOM 8997 N N . SER B 1 503 ? 10.799 36.737 2.171 1.00 62.51 503 SER A N 1
ATOM 8998 C CA . SER B 1 503 ? 10.119 36.786 0.856 1.00 69.18 503 SER A CA 1
ATOM 8999 C C . SER B 1 503 ? 9.702 38.203 0.426 1.00 61.74 503 SER A C 1
ATOM 9000 O O . SER B 1 503 ? 9.197 38.425 -0.670 1.00 69.12 503 SER A O 1
ATOM 9003 N N . MET B 1 504 ? 9.920 39.158 1.303 1.00 64.18 504 MET A N 1
ATOM 9004 C CA . MET B 1 504 ? 9.726 40.556 0.988 1.00 64.27 504 MET A CA 1
ATOM 9005 C C . MET B 1 504 ? 10.749 41.036 -0.061 1.00 61.87 504 MET A C 1
ATOM 9006 O O . MET B 1 504 ? 11.924 40.695 0.004 1.00 66.24 504 MET A O 1
ATOM 9011 N N . THR B 1 505 ? 10.301 41.840 -1.016 1.00 61.24 505 THR A N 1
ATOM 9012 C CA . THR B 1 505 ? 11.141 42.227 -2.139 1.00 64.48 505 THR A CA 1
ATOM 9013 C C . THR B 1 505 ? 11.316 43.750 -2.246 1.00 65.22 505 THR A C 1
ATOM 9014 O O . THR B 1 505 ? 10.343 44.489 -2.363 1.00 68.18 505 THR A O 1
ATOM 9018 N N . LEU B 1 506 ? 12.563 44.213 -2.205 1.00 58.54 506 LEU A N 1
ATOM 9019 C CA . LEU B 1 506 ? 12.870 45.624 -2.370 1.00 56.68 506 LEU A CA 1
ATOM 9020 C C . LEU B 1 506 ? 13.353 45.947 -3.806 1.00 64.62 506 LEU A C 1
ATOM 9021 O O . LEU B 1 506 ? 14.446 45.561 -4.208 1.00 67.00 506 LEU A O 1
ATOM 9026 N N . GLU B 1 507 ? 12.544 46.678 -4.569 1.00 65.34 507 GLU A N 1
ATOM 9027 C CA . GLU B 1 507 ? 12.901 47.016 -5.943 1.00 73.48 507 GLU A CA 1
ATOM 9028 C C . GLU B 1 507 ? 13.528 48.403 -6.021 1.00 77.46 507 GLU A C 1
ATOM 9029 O O . GLU B 1 507 ? 13.055 49.335 -5.364 1.00 75.72 507 GLU A O 1
ATOM 9035 N N . HIS B 1 508 ? 14.594 48.534 -6.819 1.00 81.92 508 HIS A N 1
ATOM 9036 C CA . HIS B 1 508 ? 15.168 49.852 -7.153 1.00 81.87 508 HIS A CA 1
ATOM 9037 C C . HIS B 1 508 ? 14.374 50.405 -8.336 1.00 82.35 508 HIS A C 1
ATOM 9038 O O . HIS B 1 508 ? 14.300 49.754 -9.380 1.00 84.73 508 HIS A O 1
ATOM 9045 N N . ILE B 1 509 ? 13.788 51.593 -8.189 1.00 84.16 509 ILE A N 1
ATOM 9046 C CA . ILE B 1 509 ? 12.841 52.090 -9.202 1.00 86.78 509 ILE A CA 1
ATOM 9047 C C . ILE B 1 509 ? 13.579 52.442 -10.494 1.00 86.51 509 ILE A C 1
ATOM 9048 O O . ILE B 1 509 ? 13.253 51.910 -11.557 1.00 79.32 509 ILE A O 1
ATOM 9053 N N . TYR B 1 510 ? 14.564 53.334 -10.394 1.00 80.45 510 TYR A N 1
ATOM 9054 C CA . TYR B 1 510 ? 15.634 53.403 -11.385 1.00 84.05 510 TYR A CA 1
ATOM 9055 C C . TYR B 1 510 ? 16.426 52.128 -11.132 1.00 96.73 510 TYR A C 1
ATOM 9056 O O . TYR B 1 510 ? 16.613 51.752 -9.975 1.00 99.92 510 TYR A O 1
ATOM 9065 N N . PRO B 1 511 ? 16.879 51.444 -12.197 1.00 97.34 511 PRO A N 1
ATOM 9066 C CA . PRO B 1 511 ? 17.270 50.055 -11.999 1.00 101.15 511 PRO A CA 1
ATOM 9067 C C . PRO B 1 511 ? 18.568 49.889 -11.217 1.00 92.34 511 PRO A C 1
ATOM 9068 O O . PRO B 1 511 ? 19.408 50.802 -11.199 1.00 75.82 511 PRO A O 1
ATOM 9072 N N . TYR B 1 512 ? 18.707 48.728 -10.578 1.00 84.68 512 TYR A N 1
ATOM 9073 C CA . TYR B 1 512 ? 19.884 48.435 -9.780 1.00 96.02 512 TYR A CA 1
ATOM 9074 C C . TYR B 1 512 ? 21.092 48.426 -10.679 1.00 91.12 512 TYR A C 1
ATOM 9075 O O . TYR B 1 512 ? 21.960 49.270 -10.548 1.00 84.92 512 TYR A O 1
ATOM 9084 N N . SER B 1 513 ? 21.158 47.476 -11.595 1.00 92.17 513 SER A N 1
ATOM 9085 C CA . SER B 1 513 ? 22.237 47.493 -12.549 1.00 101.19 513 SER A CA 1
ATOM 9086 C C . SER B 1 513 ? 21.587 47.767 -13.876 1.00 102.74 513 SER A C 1
ATOM 9087 O O . SER B 1 513 ? 20.890 46.914 -14.438 1.00 100.84 513 SER A O 1
ATOM 9090 N N . ALA B 1 514 ? 21.786 48.993 -14.340 1.00 99.53 514 ALA A N 1
ATOM 9091 C CA . ALA B 1 514 ? 21.187 49.460 -15.568 1.00 94.10 514 ALA A CA 1
ATOM 9092 C C . ALA B 1 514 ? 22.137 49.205 -16.723 1.00 101.43 514 ALA A C 1
ATOM 9093 O O . ALA B 1 514 ? 23.358 49.371 -16.592 1.00 92.02 514 ALA A O 1
ATOM 9095 N N . LEU B 1 515 ? 21.562 48.791 -17.850 1.00 111.19 515 LEU A N 1
ATOM 9096 C CA . LEU B 1 515 ? 22.314 48.598 -19.085 1.00 102.03 515 LEU A CA 1
ATOM 9097 C C . LEU B 1 515 ? 22.697 49.993 -19.557 1.00 109.31 515 LEU A C 1
ATOM 9098 O O . LEU B 1 515 ? 21.883 50.916 -19.471 1.00 125.34 515 LEU A O 1
ATOM 9103 N N . HIS B 1 516 ? 23.936 50.156 -20.016 1.00 105.91 516 HIS A N 1
ATOM 9104 C CA . HIS B 1 516 ? 24.457 51.466 -20.431 1.00 97.90 516 HIS A CA 1
ATOM 9105 C C . HIS B 1 516 ? 23.447 52.320 -21.200 1.00 93.17 516 HIS A C 1
ATOM 9106 O O . HIS B 1 516 ? 23.301 53.509 -20.927 1.00 90.28 516 HIS A O 1
ATOM 9113 N N . GLU B 1 517 ? 22.761 51.714 -22.165 1.00 102.67 517 GLU A N 1
ATOM 9114 C CA . GLU B 1 517 ? 21.718 52.407 -22.938 1.00 112.16 517 GLU A CA 1
ATOM 9115 C C . GLU B 1 517 ? 20.669 53.099 -22.043 1.00 100.19 517 GLU A C 1
ATOM 9116 O O . GLU B 1 517 ? 20.056 54.076 -22.456 1.00 104.09 517 GLU A O 1
ATOM 9122 N N . ASP B 1 518 ? 20.480 52.589 -20.827 1.00 101.46 518 ASP A N 1
ATOM 9123 C CA . ASP B 1 518 ? 19.525 53.139 -19.863 1.00 94.06 518 ASP A CA 1
ATOM 9124 C C . ASP B 1 518 ? 20.182 53.788 -18.624 1.00 84.54 518 ASP A C 1
ATOM 9125 O O . ASP B 1 518 ? 19.499 54.045 -17.638 1.00 95.92 518 ASP A O 1
ATOM 9130 N N . LYS B 1 519 ? 21.477 54.085 -18.680 1.00 73.84 519 LYS A N 1
ATOM 9131 C CA . LYS B 1 519 ? 22.240 54.514 -17.496 1.00 82.21 519 LYS A CA 1
ATOM 9132 C C . LYS B 1 519 ? 22.473 56.032 -17.387 1.00 83.57 519 LYS A C 1
ATOM 9133 O O . LYS B 1 519 ? 23.529 56.533 -17.782 1.00 94.71 519 LYS A O 1
ATOM 9139 N N . ASP B 1 520 ? 21.498 56.753 -16.832 1.00 80.07 520 ASP A N 1
ATOM 9140 C CA . ASP B 1 520 ? 21.690 58.161 -16.447 1.00 78.46 520 ASP A CA 1
ATOM 9141 C C . ASP B 1 520 ? 22.574 58.256 -15.190 1.00 81.49 520 ASP A C 1
ATOM 9142 O O . ASP B 1 520 ? 22.333 57.582 -14.189 1.00 80.45 520 ASP A O 1
ATOM 9147 N N . MET B 1 521 ? 23.577 59.122 -15.240 1.00 83.50 521 MET A N 1
ATOM 9148 C CA . MET B 1 521 ? 24.656 59.107 -14.255 1.00 91.72 521 MET A CA 1
ATOM 9149 C C . MET B 1 521 ? 24.378 59.889 -12.968 1.00 93.88 521 MET A C 1
ATOM 9150 O O . MET B 1 521 ? 24.861 59.509 -11.897 1.00 107.88 521 MET A O 1
ATOM 9155 N N . ASP B 1 522 ? 23.621 60.977 -13.059 1.00 96.58 522 ASP A N 1
ATOM 9156 C CA . ASP B 1 522 ? 23.256 61.749 -11.858 1.00 107.55 522 ASP A CA 1
ATOM 9157 C C . ASP B 1 522 ? 22.336 60.898 -10.958 1.00 99.41 522 ASP A C 1
ATOM 9158 O O . ASP B 1 522 ? 22.352 60.985 -9.716 1.00 84.37 522 ASP A O 1
ATOM 9163 N N . MET B 1 523 ? 21.558 60.056 -11.624 1.00 90.06 523 MET A N 1
ATOM 9164 C CA . MET B 1 523 ? 20.587 59.191 -10.992 1.00 80.74 523 MET A CA 1
ATOM 9165 C C . MET B 1 523 ? 21.262 58.044 -10.233 1.00 79.80 523 MET A C 1
ATOM 9166 O O . MET B 1 523 ? 20.703 57.508 -9.283 1.00 82.50 523 MET A O 1
ATOM 9171 N N . GLU B 1 524 ? 22.458 57.663 -10.668 1.00 81.35 524 GLU A N 1
ATOM 9172 C CA . GLU B 1 524 ? 23.195 56.568 -10.050 1.00 78.31 524 GLU A CA 1
ATOM 9173 C C . GLU B 1 524 ? 23.712 56.974 -8.672 1.00 73.42 524 GLU A C 1
ATOM 9174 O O . GLU B 1 524 ? 23.723 56.162 -7.741 1.00 73.16 524 GLU A O 1
ATOM 9180 N N . LYS B 1 525 ? 24.107 58.233 -8.531 1.00 67.37 525 LYS A N 1
ATOM 9181 C CA . LYS B 1 525 ? 24.440 58.782 -7.214 1.00 78.25 525 LYS A CA 1
ATOM 9182 C C . LYS B 1 525 ? 23.308 58.546 -6.197 1.00 77.58 525 LYS A C 1
ATOM 9183 O O . LYS B 1 525 ? 23.572 58.454 -4.996 1.00 84.50 525 LYS A O 1
ATOM 9189 N N . LEU B 1 526 ? 22.067 58.453 -6.691 1.00 72.72 526 LEU A N 1
ATOM 9190 C CA . LEU B 1 526 ? 20.859 58.205 -5.883 1.00 72.75 526 LEU A CA 1
ATOM 9191 C C . LEU B 1 526 ? 20.478 56.731 -5.741 1.00 75.43 526 LEU A C 1
ATOM 9192 O O . LEU B 1 526 ? 19.756 56.364 -4.811 1.00 74.21 526 LEU A O 1
ATOM 9197 N N . LYS B 1 527 ? 20.939 55.896 -6.669 1.00 75.69 527 LYS A N 1
ATOM 9198 C CA . LYS B 1 527 ? 20.272 54.617 -6.960 1.00 69.53 527 LYS A CA 1
ATOM 9199 C C . LYS B 1 527 ? 19.918 53.835 -5.712 1.00 70.28 527 LYS A C 1
ATOM 9200 O O . LYS B 1 527 ? 18.817 53.317 -5.615 1.00 75.39 527 LYS A O 1
ATOM 9206 N N . ASN B 1 528 ? 20.822 53.795 -4.738 1.00 75.36 528 ASN A N 1
ATOM 9207 C CA . ASN B 1 528 ? 20.598 53.010 -3.528 1.00 72.33 528 ASN A CA 1
ATOM 9208 C C . ASN B 1 528 ? 19.982 53.803 -2.390 1.00 65.71 528 ASN A C 1
ATOM 9209 O O . ASN B 1 528 ? 19.826 53.277 -1.292 1.00 57.44 528 ASN A O 1
ATOM 9214 N N . ASN B 1 529 ? 19.648 55.063 -2.650 1.00 62.44 529 ASN A N 1
ATOM 9215 C CA . ASN B 1 529 ? 18.989 55.897 -1.657 1.00 66.19 529 ASN A CA 1
ATOM 9216 C C . ASN B 1 529 ? 17.512 55.526 -1.560 1.00 65.98 529 ASN A C 1
ATOM 9217 O O . ASN B 1 529 ? 16.923 55.051 -2.527 1.00 64.20 529 ASN A O 1
ATOM 9222 N N . ILE B 1 530 ? 16.934 55.695 -0.373 1.00 60.72 530 ILE A N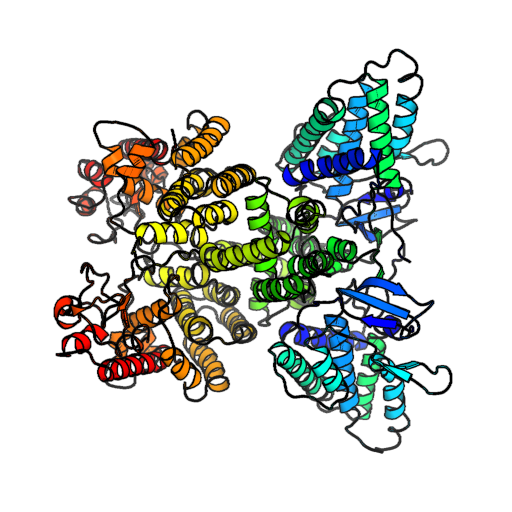 1
ATOM 9223 C CA . ILE B 1 530 ? 15.614 55.149 -0.097 1.00 58.91 530 ILE A CA 1
ATOM 9224 C C . ILE B 1 530 ? 14.546 55.772 -0.991 1.00 58.47 530 ILE A C 1
ATOM 9225 O O . ILE B 1 530 ? 13.530 55.134 -1.289 1.00 56.05 530 ILE A O 1
ATOM 9230 N N . GLY B 1 531 ? 14.786 57.006 -1.431 1.00 55.05 531 GLY A N 1
ATOM 9231 C CA . GLY B 1 531 ? 13.907 57.673 -2.390 1.00 56.30 531 GLY A CA 1
ATOM 9232 C C . GLY B 1 531 ? 13.695 56.868 -3.672 1.00 63.91 531 GLY A C 1
ATOM 9233 O O . GLY B 1 531 ? 12.756 57.126 -4.435 1.00 63.67 531 GLY A O 1
ATOM 9234 N N . ASN B 1 532 ? 14.566 55.889 -3.905 1.00 58.67 532 ASN A N 1
ATOM 9235 C CA . ASN B 1 532 ? 14.506 55.057 -5.088 1.00 55.71 532 ASN A CA 1
ATOM 9236 C C . ASN B 1 532 ? 14.224 53.609 -4.753 1.00 56.96 532 ASN A C 1
ATOM 9237 O O . ASN B 1 532 ? 14.535 52.717 -5.550 1.00 57.77 532 ASN A O 1
ATOM 9242 N N . ILE B 1 533 ? 13.649 53.371 -3.575 1.00 57.83 533 ILE A N 1
ATOM 9243 C CA . ILE B 1 533 ? 13.388 52.007 -3.105 1.00 56.81 533 ILE A CA 1
ATOM 9244 C C . ILE B 1 533 ? 11.937 51.843 -2.701 1.00 55.19 533 ILE A C 1
ATOM 9245 O O . ILE B 1 533 ? 11.397 52.689 -1.971 1.00 53.35 533 ILE A O 1
ATOM 9250 N N . VAL B 1 534 ? 11.329 50.737 -3.138 1.00 54.07 534 VAL A N 1
ATOM 9251 C CA . VAL B 1 534 ? 9.956 50.400 -2.756 1.00 59.37 534 VAL A CA 1
ATOM 9252 C C . VAL B 1 534 ? 9.743 48.891 -2.531 1.00 65.00 534 VAL A C 1
ATOM 9253 O O . VAL B 1 534 ? 10.386 48.049 -3.165 1.00 57.51 534 VAL A O 1
ATOM 9257 N N . LEU B 1 535 ? 8.843 48.572 -1.598 1.00 69.17 535 LEU A N 1
ATOM 9258 C CA . LEU B 1 535 ? 8.439 47.196 -1.308 1.00 64.47 535 LEU A CA 1
ATOM 9259 C C . LEU B 1 535 ? 7.583 46.706 -2.472 1.00 77.65 535 LEU A C 1
ATOM 9260 O O . LEU B 1 535 ? 6.953 47.519 -3.131 1.00 101.42 535 LEU A O 1
ATOM 9265 N N . LEU B 1 536 ? 7.526 45.403 -2.721 1.00 85.72 536 LEU A N 1
ATOM 9266 C CA . LEU B 1 536 ? 6.750 44.875 -3.847 1.00 75.90 536 LEU A CA 1
ATOM 9267 C C . LEU B 1 536 ? 5.701 43.898 -3.353 1.00 87.38 536 LEU A C 1
ATOM 9268 O O . LEU B 1 536 ? 5.882 43.284 -2.307 1.00 92.99 536 LEU A O 1
ATOM 9273 N N . ASP B 1 537 ? 4.602 43.742 -4.089 1.00 108.76 537 ASP A N 1
ATOM 9274 C CA . ASP B 1 537 ? 3.521 42.915 -3.570 1.00 120.24 537 ASP A CA 1
ATOM 9275 C C . ASP B 1 537 ? 4.086 41.527 -3.366 1.00 123.54 537 ASP A C 1
ATOM 9276 O O . ASP B 1 537 ? 4.639 40.928 -4.297 1.00 113.03 537 ASP A O 1
ATOM 9281 N N . PRO B 1 538 ? 3.903 40.998 -2.078 1.00 126.52 538 PRO A N 1
ATOM 9282 C CA . PRO B 1 538 ? 4.726 39.804 -1.847 1.00 136.28 538 PRO A CA 1
ATOM 9283 C C . PRO B 1 538 ? 4.236 38.708 -2.747 1.00 131.50 538 PRO A C 1
ATOM 9284 O O . PRO B 1 538 ? 4.973 38.066 -3.486 1.00 93.07 538 PRO A O 1
ATOM 9288 N N . THR B 1 539 ? 2.927 38.573 -2.736 1.00 146.99 539 THR A N 1
ATOM 9289 C CA . THR B 1 539 ? 2.264 37.584 -3.529 1.00 156.86 539 THR A CA 1
ATOM 9290 C C . THR B 1 539 ? 2.161 38.290 -4.841 1.00 156.22 539 THR A C 1
ATOM 9291 O O . THR B 1 539 ? 2.788 39.334 -5.033 1.00 152.09 539 THR A O 1
ATOM 9295 N N . ARG B 1 540 ? 1.421 37.713 -5.768 1.00 148.75 540 ARG A N 1
ATOM 9296 C CA . ARG B 1 540 ? 1.206 38.398 -7.012 1.00 133.92 540 ARG A CA 1
ATOM 9297 C C . ARG B 1 540 ? 2.571 38.613 -7.647 1.00 130.25 540 ARG A C 1
ATOM 9298 O O . ARG B 1 540 ? 3.371 37.686 -7.715 1.00 121.64 540 ARG A O 1
ATOM 9306 N N . ASN B 1 541 ? 2.850 39.831 -8.087 1.00 137.18 541 ASN A N 1
ATOM 9307 C CA . ASN B 1 541 ? 4.023 40.105 -8.888 1.00 143.22 541 ASN A CA 1
ATOM 9308 C C . ASN B 1 541 ? 5.316 39.824 -8.143 1.00 141.67 541 ASN A C 1
ATOM 9309 O O . ASN B 1 541 ? 5.418 40.065 -6.942 1.00 141.33 541 ASN A O 1
ATOM 9314 N N . ASN B 1 542 ? 6.293 39.288 -8.866 1.00 126.49 542 ASN A N 1
ATOM 9315 C CA . ASN B 1 542 ? 7.624 39.084 -8.327 1.00 127.76 542 ASN A CA 1
ATOM 9316 C C . ASN B 1 542 ? 8.673 39.789 -9.180 1.00 138.41 542 ASN A C 1
ATOM 9317 O O . ASN B 1 542 ? 8.722 39.603 -10.392 1.00 131.48 542 ASN A O 1
ATOM 9322 N N . LYS B 1 543 ? 9.529 40.576 -8.546 1.00 150.11 543 LYS A N 1
ATOM 9323 C CA . LYS B 1 543 ? 10.563 41.299 -9.288 1.00 152.71 543 LYS A CA 1
ATOM 9324 C C . LYS B 1 543 ? 11.709 40.368 -9.655 1.00 165.25 543 LYS A C 1
ATOM 9325 O O . LYS B 1 543 ? 12.215 39.616 -8.817 1.00 180.22 543 LYS A O 1
ATOM 9331 N N . ASN B 1 544 ? 12.090 40.417 -10.928 1.00 163.43 544 ASN A N 1
ATOM 9332 C CA . ASN B 1 544 ? 13.264 39.710 -11.433 1.00 158.69 544 ASN A CA 1
ATOM 9333 C C . ASN B 1 544 ? 14.153 40.628 -12.267 1.00 146.36 544 ASN A C 1
ATOM 9334 O O . ASN B 1 544 ? 15.258 40.245 -12.662 1.00 137.98 544 ASN A O 1
ATOM 9339 N N . ASP B 1 545 ? 13.677 41.850 -12.502 1.00 135.10 545 ASP A N 1
ATOM 9340 C CA . ASP B 1 545 ? 14.152 42.671 -13.603 1.00 125.47 545 ASP A CA 1
ATOM 9341 C C . ASP B 1 545 ? 14.927 43.885 -13.121 1.00 120.48 545 ASP A C 1
ATOM 9342 O O . ASP B 1 545 ? 14.411 44.686 -12.341 1.00 115.56 545 ASP A O 1
ATOM 9347 N N . ASN B 1 546 ? 16.171 44.004 -13.587 1.00 125.92 546 ASN A N 1
ATOM 9348 C CA . ASN B 1 546 ? 16.951 45.238 -13.450 1.00 125.76 546 ASN A CA 1
ATOM 9349 C C . ASN B 1 546 ? 16.974 45.995 -14.781 1.00 131.03 546 ASN A C 1
ATOM 9350 O O . ASN B 1 546 ? 18.003 46.080 -15.461 1.00 123.00 546 ASN A O 1
ATOM 9355 N N . LYS B 1 547 ? 15.810 46.536 -15.136 1.00 126.54 547 LYS A N 1
ATOM 9356 C CA . LYS B 1 547 ? 15.592 47.217 -16.409 1.00 116.44 547 LYS A CA 1
ATOM 9357 C C . LYS B 1 547 ? 14.853 48.539 -16.140 1.00 117.22 547 LYS A C 1
ATOM 9358 O O . LYS B 1 547 ? 14.328 48.732 -15.042 1.00 126.30 547 LYS A O 1
ATOM 9364 N N . PRO B 1 548 ? 14.805 49.451 -17.132 1.00 104.95 548 PRO A N 1
ATOM 9365 C CA . PRO B 1 548 ? 14.399 50.821 -16.844 1.00 97.33 548 PRO A CA 1
ATOM 9366 C C . PRO B 1 548 ? 12.947 50.972 -16.401 1.00 89.61 548 PRO A C 1
ATOM 9367 O O . PRO B 1 548 ? 12.098 50.178 -16.779 1.00 94.26 548 PRO A O 1
ATOM 9371 N N . PHE B 1 549 ? 12.695 52.019 -15.623 1.00 87.50 549 PHE A N 1
ATOM 9372 C CA . PHE B 1 549 ? 11.380 52.335 -15.074 1.00 83.32 549 PHE A CA 1
ATOM 9373 C C . PHE B 1 549 ? 10.242 52.130 -16.071 1.00 86.34 549 PHE A C 1
ATOM 9374 O O . PHE B 1 549 ? 9.273 51.430 -15.781 1.00 82.84 549 PHE A O 1
ATOM 9382 N N . ILE B 1 550 ? 10.366 52.743 -17.243 1.00 96.62 550 ILE A N 1
ATOM 9383 C CA . ILE B 1 550 ? 9.281 52.717 -18.241 1.00 100.89 550 ILE A CA 1
ATOM 9384 C C . ILE B 1 550 ? 8.915 51.295 -18.713 1.00 92.68 550 ILE A C 1
ATOM 9385 O O . ILE B 1 550 ? 7.737 50.945 -18.762 1.00 83.14 550 ILE A O 1
ATOM 9390 N N . ASP B 1 551 ? 9.919 50.467 -18.994 1.00 91.39 551 ASP A N 1
ATOM 9391 C CA . ASP B 1 551 ? 9.692 49.090 -19.447 1.00 90.90 551 ASP A CA 1
ATOM 9392 C C . ASP B 1 551 ? 9.327 48.157 -18.287 1.00 93.88 551 ASP A C 1
ATOM 9393 O O . ASP B 1 551 ? 9.372 46.931 -18.424 1.00 105.34 551 ASP A O 1
ATOM 9398 N N . LYS B 1 552 ? 8.929 48.744 -17.161 1.00 82.13 552 LYS A N 1
ATOM 9399 C CA . LYS B 1 552 ? 8.911 48.054 -15.872 1.00 80.25 552 LYS A CA 1
ATOM 9400 C C . LYS B 1 552 ? 7.675 48.452 -15.050 1.00 72.74 552 LYS A C 1
ATOM 9401 O O . LYS B 1 552 ? 7.518 48.027 -13.906 1.00 69.99 552 LYS A O 1
ATOM 9407 N N . LYS B 1 553 ? 6.770 49.214 -15.668 1.00 70.28 553 LYS A N 1
ATOM 9408 C CA . LYS B 1 553 ? 5.636 49.834 -14.976 1.00 62.39 553 LYS A CA 1
ATOM 9409 C C . LYS B 1 553 ? 4.498 48.894 -14.617 1.00 58.21 553 LYS A C 1
ATOM 9410 O O . LYS B 1 553 ? 3.697 49.195 -13.752 1.00 70.45 553 LYS A O 1
ATOM 9416 N N . ASN B 1 554 ? 4.426 47.766 -15.300 1.00 70.56 554 ASN A N 1
ATOM 9417 C CA . ASN B 1 554 ? 3.526 46.659 -14.953 1.00 79.65 554 ASN A CA 1
ATOM 9418 C C . ASN B 1 554 ? 3.556 46.198 -13.489 1.00 78.72 554 ASN A C 1
ATOM 9419 O O . ASN B 1 554 ? 2.614 45.569 -13.021 1.00 82.07 554 ASN A O 1
ATOM 9424 N N . SER B 1 555 ? 4.640 46.496 -12.777 1.00 88.98 555 SER A N 1
ATOM 9425 C CA . SER B 1 555 ? 4.830 46.027 -11.394 1.00 91.15 555 SER A CA 1
ATOM 9426 C C . SER B 1 555 ? 3.903 46.660 -10.356 1.00 96.43 555 SER A C 1
ATOM 9427 O O . SER B 1 555 ? 3.643 46.054 -9.315 1.00 96.83 555 SER A O 1
ATOM 9430 N N . PHE B 1 556 ? 3.404 47.863 -10.645 1.00 112.16 556 PHE A N 1
ATOM 9431 C CA . PHE B 1 556 ? 2.662 48.675 -9.667 1.00 104.43 556 PHE A CA 1
ATOM 9432 C C . PHE B 1 556 ? 1.155 48.819 -9.934 1.00 112.00 556 PHE A C 1
ATOM 9433 O O . PHE B 1 556 ? 0.438 49.396 -9.106 1.00 105.91 556 PHE A O 1
ATOM 9441 N N . GLU B 1 557 ? 0.672 48.275 -11.056 1.00 117.94 557 GLU A N 1
ATOM 9442 C CA . GLU B 1 557 ? -0.591 48.744 -11.665 1.00 130.69 557 GLU A CA 1
ATOM 9443 C C . GLU B 1 557 ? -1.843 48.666 -10.765 1.00 122.57 557 GLU A C 1
ATOM 9444 O O . GLU B 1 557 ? -2.455 49.698 -10.474 1.00 117.53 557 GLU A O 1
ATOM 9450 N N . ASN B 1 558 ? -2.212 47.460 -10.340 1.00 108.85 558 ASN A N 1
ATOM 9451 C CA . ASN B 1 558 ? -3.372 47.238 -9.476 1.00 108.21 558 ASN A CA 1
ATOM 9452 C C . ASN B 1 558 ? -2.902 46.265 -8.419 1.00 102.22 558 ASN A C 1
ATOM 9453 O O . ASN B 1 558 ? -3.181 45.075 -8.500 1.00 108.12 558 ASN A O 1
ATOM 9458 N N . THR B 1 559 ? -2.146 46.784 -7.453 1.00 107.61 559 THR A N 1
ATOM 9459 C CA . THR B 1 559 ? -1.447 45.966 -6.447 1.00 94.95 559 THR A CA 1
ATOM 9460 C C . THR B 1 559 ? -1.963 46.265 -5.033 1.00 91.85 559 THR A C 1
ATOM 9461 O O . THR B 1 559 ? -2.702 47.224 -4.809 1.00 93.30 559 THR A O 1
ATOM 9465 N N . GLY B 1 560 ? -1.573 45.431 -4.080 1.00 94.36 560 GLY A N 1
ATOM 9466 C CA . GLY B 1 560 ? -2.066 45.542 -2.707 1.00 87.88 560 GLY A CA 1
ATOM 9467 C C . GLY B 1 560 ? -1.479 46.692 -1.915 1.00 78.53 560 GLY A C 1
ATOM 9468 O O . GLY B 1 560 ? -2.060 47.100 -0.918 1.00 89.89 560 GLY A O 1
ATOM 9469 N N . ILE B 1 561 ? -0.350 47.238 -2.367 1.00 76.35 561 ILE A N 1
ATOM 9470 C CA . ILE B 1 561 ? 0.419 48.191 -1.560 1.00 75.65 561 ILE A CA 1
ATOM 9471 C C . ILE B 1 561 ? 0.379 49.636 -2.053 1.00 68.66 561 ILE A C 1
ATOM 9472 O O . ILE B 1 561 ? 0.765 49.958 -3.174 1.00 66.47 561 ILE A O 1
ATOM 9477 N N . GLY B 1 562 ? -0.058 50.507 -1.151 1.00 74.32 562 GLY A N 1
ATOM 9478 C CA . GLY B 1 562 ? -0.569 51.841 -1.477 1.00 71.27 562 GLY A CA 1
ATOM 9479 C C . GLY B 1 562 ? 0.300 52.823 -2.228 1.00 63.16 562 GLY A C 1
ATOM 9480 O O . GLY B 1 562 ? -0.177 53.513 -3.114 1.00 80.91 562 GLY A O 1
ATOM 9481 N N . ILE B 1 563 ? 1.571 52.897 -1.872 1.00 69.51 563 ILE A N 1
ATOM 9482 C CA . ILE B 1 563 ? 2.494 53.821 -2.521 1.00 62.98 563 ILE A CA 1
ATOM 9483 C C . ILE B 1 563 ? 2.648 53.515 -4.000 1.00 65.83 563 ILE A C 1
ATOM 9484 O O . ILE B 1 563 ? 3.143 54.362 -4.744 1.00 69.19 563 ILE A O 1
ATOM 9489 N N . HIS B 1 564 ? 2.254 52.309 -4.423 1.00 65.01 564 HIS A N 1
ATOM 9490 C CA . HIS B 1 564 ? 2.301 51.945 -5.849 1.00 68.79 564 HIS A CA 1
ATOM 9491 C C . HIS B 1 564 ? 1.444 52.820 -6.749 1.00 75.94 564 HIS A C 1
ATOM 9492 O O . HIS B 1 564 ? 1.869 53.179 -7.861 1.00 70.12 564 HIS A O 1
ATOM 9499 N N . SER B 1 565 ? 0.245 53.147 -6.270 1.00 73.71 565 SER A N 1
ATOM 9500 C CA . SER B 1 565 ? -0.657 54.011 -7.002 1.00 71.00 565 SER A CA 1
ATOM 9501 C C . SER B 1 565 ? 0.098 55.231 -7.505 1.00 69.53 565 SER A C 1
ATOM 9502 O O . SER B 1 565 ? 0.119 55.510 -8.696 1.00 80.08 565 SER A O 1
ATOM 9505 N N . TRP B 1 566 ? 0.748 55.947 -6.608 1.00 71.61 566 TRP A N 1
ATOM 9506 C CA . TRP B 1 566 ? 1.449 57.164 -7.019 1.00 72.13 566 TRP A CA 1
ATOM 9507 C C . TRP B 1 566 ? 2.586 56.904 -7.995 1.00 71.24 566 TRP A C 1
ATOM 9508 O O . TRP B 1 566 ? 2.882 57.729 -8.849 1.00 76.43 566 TRP A O 1
ATOM 9519 N N . ILE B 1 567 ? 3.245 55.768 -7.835 1.00 83.75 567 ILE A N 1
ATOM 9520 C CA . ILE B 1 567 ? 4.399 55.440 -8.653 1.00 93.11 567 ILE A CA 1
ATOM 9521 C C . ILE B 1 567 ? 3.916 55.106 -10.044 1.00 85.96 567 ILE A C 1
ATOM 9522 O O . ILE B 1 567 ? 4.492 55.569 -11.023 1.00 89.55 567 ILE A O 1
ATOM 9527 N N . TYR B 1 568 ? 2.857 54.304 -10.118 1.00 82.89 568 TYR A N 1
ATOM 9528 C CA . TYR B 1 568 ? 2.193 54.014 -11.393 1.00 89.00 568 TYR A CA 1
ATOM 9529 C C . TYR B 1 568 ? 1.916 55.297 -12.172 1.00 79.51 568 TYR A C 1
ATOM 9530 O O . TYR B 1 568 ? 2.213 55.385 -13.354 1.00 74.98 568 TYR A O 1
ATOM 9539 N N . GLU B 1 569 ? 1.382 56.295 -11.470 1.00 82.90 569 GLU A N 1
ATOM 9540 C CA . GLU B 1 569 ? 0.992 57.575 -12.061 1.00 79.38 569 GLU A CA 1
ATOM 9541 C C . GLU B 1 569 ? 2.110 58.389 -12.719 1.00 74.00 569 GLU A C 1
ATOM 9542 O O . GLU B 1 569 ? 1.817 59.296 -13.486 1.00 89.32 569 GLU A O 1
ATOM 9548 N N . GLN B 1 570 ? 3.371 58.083 -12.436 1.00 73.83 570 GLN A N 1
ATOM 9549 C CA . GLN B 1 570 ? 4.484 58.828 -13.040 1.00 81.77 570 GLN A CA 1
ATOM 9550 C C . GLN B 1 570 ? 4.615 58.532 -14.512 1.00 83.63 570 GLN A C 1
ATOM 9551 O O . GLN B 1 570 ? 4.199 57.479 -14.965 1.00 84.23 570 GLN A O 1
ATOM 9557 N N . LYS B 1 571 ? 5.196 59.472 -15.251 1.00 89.43 571 LYS A N 1
ATOM 9558 C CA . LYS B 1 571 ? 5.479 59.274 -16.668 1.00 92.48 571 LYS A CA 1
ATOM 9559 C C . LYS B 1 571 ? 6.909 58.803 -16.830 1.00 89.26 571 LYS A C 1
ATOM 9560 O O . LYS B 1 571 ? 7.196 57.906 -17.624 1.00 78.74 571 LYS A O 1
ATOM 9566 N N . GLU B 1 572 ? 7.802 59.454 -16.092 1.00 102.23 572 GLU A N 1
ATOM 9567 C CA . GLU B 1 572 ? 9.203 59.074 -16.021 1.00 103.49 572 GLU A CA 1
ATOM 9568 C C . GLU B 1 572 ? 9.608 59.039 -14.558 1.00 101.23 572 GLU A C 1
ATOM 9569 O O . GLU B 1 572 ? 8.848 59.494 -13.685 1.00 95.33 572 GLU A O 1
ATOM 9575 N N . TRP B 1 573 ? 10.792 58.482 -14.295 1.00 94.45 573 TRP A N 1
ATOM 9576 C CA . TRP B 1 573 ? 11.338 58.407 -12.936 1.00 78.59 573 TRP A CA 1
ATOM 9577 C C . TRP B 1 573 ? 12.593 59.268 -12.825 1.00 68.56 573 TRP A C 1
ATOM 9578 O O . TRP B 1 573 ? 13.719 58.805 -12.995 1.00 69.85 573 TRP A O 1
ATOM 9589 N N . THR B 1 574 ? 12.366 60.535 -12.529 1.00 64.28 574 THR A N 1
ATOM 9590 C CA . THR B 1 574 ? 13.410 61.542 -12.483 1.00 70.66 574 THR A CA 1
ATOM 9591 C C . THR B 1 574 ? 13.993 61.717 -11.077 1.00 74.04 574 THR A C 1
ATOM 9592 O O . THR B 1 574 ? 13.397 61.317 -10.076 1.00 66.74 574 THR A O 1
ATOM 9596 N N . GLU B 1 575 ? 15.144 62.373 -11.009 1.00 77.93 575 GLU A N 1
ATOM 9597 C CA . GLU B 1 575 ? 15.741 62.735 -9.736 1.00 84.00 575 GLU A CA 1
ATOM 9598 C C . GLU B 1 575 ? 14.687 63.425 -8.871 1.00 82.77 575 GLU A C 1
ATOM 9599 O O . GLU B 1 575 ? 14.632 63.234 -7.656 1.00 90.44 575 GLU A O 1
ATOM 9605 N N . GLU B 1 576 ? 13.842 64.214 -9.521 1.00 75.15 576 GLU A N 1
ATOM 9606 C CA . GLU B 1 576 ? 12.783 64.945 -8.846 1.00 69.22 576 GLU A CA 1
ATOM 9607 C C . GLU B 1 576 ? 11.739 64.037 -8.217 1.00 70.42 576 GLU A C 1
ATOM 9608 O O . GLU B 1 576 ? 11.186 64.358 -7.163 1.00 68.27 576 GLU A O 1
ATOM 9614 N N . SER B 1 577 ? 11.449 62.922 -8.875 1.00 64.87 577 SER A N 1
ATOM 9615 C CA . SER B 1 577 ? 10.435 62.004 -8.380 1.00 68.61 577 SER A CA 1
ATOM 9616 C C . SER B 1 577 ? 10.959 61.266 -7.152 1.00 71.56 577 SER A C 1
ATOM 9617 O O . SER B 1 577 ? 10.219 61.014 -6.198 1.00 66.55 577 SER A O 1
ATOM 9620 N N . VAL B 1 578 ? 12.249 60.940 -7.192 1.00 73.65 578 VAL A N 1
ATOM 9621 C CA . VAL B 1 578 ? 12.956 60.394 -6.048 1.00 63.05 578 VAL A CA 1
ATOM 9622 C C . VAL B 1 578 ? 12.768 61.337 -4.865 1.00 60.77 578 VAL A C 1
ATOM 9623 O O . VAL B 1 578 ? 12.176 60.951 -3.856 1.00 59.97 578 VAL A O 1
ATOM 9627 N N . LYS B 1 579 ? 13.231 62.577 -5.004 1.00 62.02 579 LYS A N 1
ATOM 9628 C CA . LYS B 1 579 ? 13.062 63.592 -3.944 1.00 64.67 579 LYS A CA 1
ATOM 9629 C C . LYS B 1 579 ? 11.667 63.552 -3.348 1.00 63.25 579 LYS A C 1
ATOM 9630 O O . LYS B 1 579 ? 11.520 63.555 -2.127 1.00 71.84 579 LYS A O 1
ATOM 9636 N N . LYS B 1 580 ? 10.650 63.507 -4.212 1.00 63.68 580 LYS A N 1
ATOM 9637 C CA . LYS B 1 580 ? 9.252 63.480 -3.771 1.00 64.64 580 LYS A CA 1
ATOM 9638 C C . LYS B 1 580 ? 8.939 62.253 -2.896 1.00 65.85 580 LYS A C 1
ATOM 9639 O O . LYS B 1 580 ? 8.318 62.382 -1.846 1.00 67.09 580 LYS A O 1
ATOM 9645 N N . LEU B 1 581 ? 9.384 61.071 -3.310 1.00 64.42 581 LEU A N 1
ATOM 9646 C CA . LEU B 1 581 ? 9.108 59.855 -2.546 1.00 65.47 581 LEU A CA 1
ATOM 9647 C C . LEU B 1 581 ? 9.743 59.880 -1.134 1.00 68.60 581 LEU A C 1
ATOM 9648 O O . LEU B 1 581 ? 9.083 59.627 -0.116 1.00 59.40 581 LEU A O 1
ATOM 9653 N N . THR B 1 582 ? 11.031 60.179 -1.089 1.00 67.82 582 THR A N 1
ATOM 9654 C CA . THR B 1 582 ? 11.729 60.398 0.168 1.00 75.43 582 THR A CA 1
ATOM 9655 C C . THR B 1 582 ? 10.849 61.153 1.185 1.00 79.73 582 THR A C 1
ATOM 9656 O O . THR B 1 582 ? 10.687 60.730 2.340 1.00 78.01 582 THR A O 1
ATOM 9660 N N . GLU B 1 583 ? 10.267 62.260 0.735 1.00 71.76 583 GLU A N 1
ATOM 9661 C CA . GLU B 1 583 ? 9.437 63.087 1.600 1.00 66.20 583 GLU A CA 1
ATOM 9662 C C . GLU B 1 583 ? 8.194 62.367 2.056 1.00 58.54 583 GLU A C 1
ATOM 9663 O O . GLU B 1 583 ? 7.691 62.612 3.148 1.00 71.71 583 GLU A O 1
ATOM 9669 N N . THR B 1 584 ? 7.696 61.491 1.203 1.00 55.02 584 THR A N 1
ATOM 9670 C CA . THR B 1 584 ? 6.465 60.754 1.466 1.00 59.68 584 THR A CA 1
ATOM 9671 C C . THR B 1 584 ? 6.737 59.690 2.512 1.00 58.24 584 THR A C 1
ATOM 9672 O O . THR B 1 584 ? 5.987 59.510 3.475 1.00 60.88 584 THR A O 1
ATOM 9676 N N . TYR B 1 585 ? 7.838 58.995 2.305 1.00 56.26 585 TYR A N 1
ATOM 9677 C CA . TYR B 1 585 ? 8.325 58.053 3.272 1.00 54.53 585 TYR A CA 1
ATOM 9678 C C . TYR B 1 585 ? 8.643 58.770 4.583 1.00 55.15 585 TYR A C 1
ATOM 9679 O O . TYR B 1 585 ? 8.271 58.287 5.674 1.00 49.23 585 TYR A O 1
ATOM 9688 N N . VAL B 1 586 ? 9.325 59.914 4.490 1.00 53.55 586 VAL A N 1
ATOM 9689 C CA . VAL B 1 586 ? 9.637 60.673 5.706 1.00 56.49 586 VAL A CA 1
ATOM 9690 C C . VAL B 1 586 ? 8.353 61.052 6.418 1.00 57.20 586 VAL A C 1
ATOM 9691 O O . VAL B 1 586 ? 8.282 60.965 7.638 1.00 56.53 586 VAL A O 1
ATOM 9695 N N . ASP B 1 587 ? 7.346 61.460 5.649 1.00 62.72 587 ASP A N 1
ATOM 9696 C CA . ASP B 1 587 ? 6.057 61.862 6.214 1.00 70.46 587 ASP A CA 1
ATOM 9697 C C . ASP B 1 587 ? 5.270 60.717 6.792 1.00 62.83 587 ASP A C 1
ATOM 9698 O O . ASP B 1 587 ? 4.680 60.844 7.858 1.00 58.41 587 ASP A O 1
ATOM 9703 N N . ALA B 1 588 ? 5.228 59.609 6.068 1.00 57.35 588 ALA A N 1
ATOM 9704 C CA . ALA B 1 588 ? 4.536 58.440 6.565 1.00 58.19 588 ALA A CA 1
ATOM 9705 C C . ALA B 1 588 ? 5.171 57.976 7.881 1.00 55.35 588 ALA A C 1
ATOM 9706 O O . ALA B 1 588 ? 4.492 57.720 8.859 1.00 57.75 588 ALA A O 1
ATOM 9708 N N . ALA B 1 589 ? 6.487 57.906 7.900 1.00 63.70 589 ALA A N 1
ATOM 9709 C CA . ALA B 1 589 ? 7.209 57.508 9.100 1.00 63.67 589 ALA A CA 1
ATOM 9710 C C . ALA B 1 589 ? 6.792 58.352 10.313 1.00 54.23 589 ALA A C 1
ATOM 9711 O O . ALA B 1 589 ? 6.172 57.873 11.263 1.00 48.51 589 ALA A O 1
ATOM 9713 N N . VAL B 1 590 ? 7.114 59.628 10.253 1.00 51.64 590 VAL A N 1
ATOM 9714 C CA . VAL B 1 590 ? 6.771 60.540 11.317 1.00 52.24 590 VAL A CA 1
ATOM 9715 C C . VAL B 1 590 ? 5.347 60.347 11.829 1.00 48.11 590 VAL A C 1
ATOM 9716 O O . VAL B 1 590 ? 5.105 60.525 13.008 1.00 52.86 590 VAL A O 1
ATOM 9720 N N . LYS B 1 591 ? 4.403 59.997 10.966 1.00 50.26 591 LYS A N 1
ATOM 9721 C CA . LYS B 1 591 ? 3.028 59.793 11.431 1.00 55.15 591 LYS A CA 1
ATOM 9722 C C . LYS B 1 591 ? 2.841 58.394 12.009 1.00 53.76 591 LYS A C 1
ATOM 9723 O O . LYS B 1 591 ? 2.398 58.258 13.140 1.00 59.37 591 LYS A O 1
ATOM 9729 N N . VAL B 1 592 ? 3.199 57.366 11.245 1.00 51.11 592 VAL A N 1
ATOM 9730 C CA . VAL B 1 592 ? 3.034 55.990 11.690 1.00 50.70 592 VAL A CA 1
ATOM 9731 C C . VAL B 1 592 ? 3.851 55.633 12.931 1.00 52.15 592 VAL A C 1
ATOM 9732 O O . VAL B 1 592 ? 3.423 54.784 13.703 1.00 53.37 592 VAL A O 1
ATOM 9736 N N . PHE B 1 593 ? 5.004 56.281 13.131 1.00 56.87 593 PHE A N 1
ATOM 9737 C CA . PHE B 1 593 ? 5.923 55.949 14.254 1.00 56.25 593 PHE A CA 1
ATOM 9738 C C . PHE B 1 593 ? 5.840 56.915 15.483 1.00 65.51 593 PHE A C 1
ATOM 9739 O O . PHE B 1 593 ? 6.721 56.908 16.362 1.00 60.51 593 PHE A O 1
ATOM 9747 N N . SER B 1 594 ? 4.785 57.732 15.562 1.00 66.74 594 SER A N 1
ATOM 9748 C CA . SER B 1 594 ? 4.593 58.615 16.720 1.00 66.27 594 SER A CA 1
ATOM 9749 C C . SER B 1 594 ? 3.430 58.161 17.595 1.00 65.97 594 SER A C 1
ATOM 9750 O O . SER B 1 594 ? 2.654 57.299 17.196 1.00 62.97 594 SER A O 1
ATOM 9753 N N . PHE B 1 595 ? 3.325 58.749 18.790 1.00 63.11 595 PHE A N 1
ATOM 9754 C CA . PHE B 1 595 ? 2.386 58.288 19.819 1.00 57.78 595 PHE A CA 1
ATOM 9755 C C . PHE B 1 595 ? 1.639 59.455 20.533 1.00 53.03 595 PHE A C 1
ATOM 9756 O O . PHE B 1 595 ? 1.320 59.379 21.717 1.00 58.33 595 PHE A O 1
ATOM 9764 N N . SER B 1 596 ? 1.321 60.506 19.781 1.00 53.20 596 SER A N 1
ATOM 9765 C CA . SER B 1 596 ? 0.640 61.712 20.285 1.00 55.90 596 SER A CA 1
ATOM 9766 C C . SER B 1 596 ? -0.871 61.716 19.984 1.00 64.13 596 SER A C 1
ATOM 9767 O O . SER B 1 596 ? -1.527 60.668 19.914 1.00 61.36 596 SER A O 1
#

InterPro domains:
  IPR004919 GmrSD restriction endonucleases, N-terminal domain [PF03235] (11-248)
  IPR011089 GmrSD restriction endonucleases, C-terminal domain [PF07510] (441-585)

B-factor: mean 91.57, std 27.09, range [36.33, 233.51]

Organism: NCBI:txid340188

Radius of gyration: 33.23 Å; Cα contacts (8 Å, |Δi|>4): 1692; chains: 2; bounding box: 90×91×93 Å

Nearest PDB structures (foldseek):
  9jfl-assembly1_B  TM=1.002E+00  e=3.609E-88  Salmonella enterica
  9jfl-assembly1_A  TM=9.906E-01  e=3.416E-75  Salmonella enterica
  9jfl-assembly1_A  TM=1.002E+00  e=1.091E-90  Salmonella enterica
  9jfl-assembly1_B  TM=9.906E-01  e=7.956E-78  Salmonella enterica

Secondary structure (DSSP, 8-state):
-PPP-EEHHHHHHS-EEEEPPTTPPPP---HHHHHHHHHHHHHHHHHHTSS---EETT--EEEEEEE-SS-SSSEEEEEEESHHHHHHHHHHHHHHHHHSSSSTTGGG-IIIIIHHHHHHHGGGTEE----SSS---EESEE-HHHHHHHHHHHHHT-PPPP-SHHHHHHHHHHHHHHHIIIIIISTT--HHHHHHHHHHHHHHHHHTEEE-EEE-SSHHHHHHTTSS---SS----HHHHHHHHHHHHS-S-HHHHHHHHHHHHHHTTS-HHHHHHHHHHHHHHHHSS---GGGHHHHHHTTTS-STTTTTHHHHHHHHHHHHHHHHHHHTTT---S-TTS--HHHHHHHHIIIIIS--GGGHHHHHHHHTS-HHHHHHHHHHHHHHHIIIIIIS---THHHHHHHHHHHHHHHHHGGG--HHHHHHHHHHHHHHH-TTSHHHHHHHHT-B--SSS--HHHHHHHHHHHTTHHHHHSS----HHHHHHH---S----TTT--EEESS-SS--GGG--HHHHTTTTBGGGEEE--SSS--------SGGGGGGSTT-SSTHHHHHHT-SS--HHHHHHHHHHHHHHHHHHT---/----EEHHHHHHSSEEEEPPTT-------HHHHHHHHHHHHHHHHHHHSS---B-TTS-EEE----SSSSSSSEEEEEEE-HHHHHHHHHHHHHHHHHHHHS---SSIIIIIHHHHHHHHHTTTEEE--BTTB--EEESEE--TTTHHHHHHHHTT------SHHHHHHHHHHHHHHIIIIIIIISS--HHHHHHHHHHHHHIIIIIBEE-EEE-SSHHHHHHTT---S--HHHHHHHHHHHHS-S-HHHHHHHHHHHHHHHHS-HHHHHHHHHHHHHHHH-S---TTTHHHHIIIIISSTTTTTTHHHHHHHHHHHHHHHHHHHTTT---S-SSS--HHHHHHHHIIIIIS--GGGHHHHHHHHHS-HHHHHHHHHHHHHHHIIIIIIS---THHHHHHHHHHHHHHHHHGGG--HHHHHHHHHHHHHHH-SSS-HHHHHHHT-B--SSS--HHHHHHHHHHHHTHHHHHSSS---HHHHHHS---S----TTT--EEESS-SS--TTT--TTTTTTTTBGGGEEE---SS------S-TTTTGGGGSS-S-TTHHHHHH-SS--HHHHHHHHHHHHHHHHHHHS--